Protein 8UXT (pdb70)

B-factor: mean 47.34, std 25.48, range [0.99, 103.81]

Radius of gyration: 36.7 Å; Cα contacts (8 Å, |Δi|>4): 3348; chains: 1; bounding box: 74×78×106 Å

Structure (mmCIF, N/CA/C/O backbone):
data_8UXT
#
_entry.id   8UXT
#
_cell.length_a   1.00
_cell.length_b   1.00
_cell.length_c   1.00
_cell.angle_alpha   90.00
_cell.angle_beta   90.00
_cell.angle_gamma   90.00
#
_symmetry.space_group_name_H-M   'P 1'
#
loop_
_atom_site.group_PDB
_atom_site.id
_atom_site.type_symbol
_atom_site.label_atom_id
_atom_site.label_alt_id
_atom_site.label_comp_id
_atom_site.label_asym_id
_atom_site.label_entity_id
_atom_site.label_seq_id
_atom_site.pdbx_PDB_ins_code
_atom_site.Cartn_x
_atom_site.Cartn_y
_atom_site.Cartn_z
_atom_site.occupancy
_atom_site.B_iso_or_equiv
_atom_site.auth_seq_id
_atom_site.auth_comp_id
_atom_site.auth_asym_id
_atom_site.auth_atom_id
_atom_site.pdbx_PDB_model_num
ATOM 1 N N . GLN A 1 14 ? 112.679 138.909 82.318 1.00 73.76 14 GLN A N 1
ATOM 2 C CA . GLN A 1 14 ? 113.521 137.863 81.751 1.00 78.44 14 GLN A CA 1
ATOM 3 C C . GLN A 1 14 ? 114.831 138.461 81.236 1.00 79.55 14 GLN A C 1
ATOM 4 O O . GLN A 1 14 ? 114.826 139.552 80.665 1.00 78.65 14 GLN A O 1
ATOM 17 N N . PRO A 1 15 ? 115.952 137.763 81.433 1.00 80.16 15 PRO A N 1
ATOM 18 C CA . PRO A 1 15 ? 117.227 138.284 80.928 1.00 76.88 15 PRO A CA 1
ATOM 19 C C . PRO A 1 15 ? 117.203 138.451 79.417 1.00 77.83 15 PRO A C 1
ATOM 20 O O . PRO A 1 15 ? 116.551 137.696 78.693 1.00 75.56 15 PRO A O 1
ATOM 31 N N . ALA A 1 16 ? 117.929 139.465 78.945 1.00 74.58 16 ALA A N 1
ATOM 32 C CA . ALA A 1 16 ? 118.042 139.681 77.508 1.00 74.46 16 ALA A CA 1
ATOM 33 C C . ALA A 1 16 ? 118.725 138.501 76.831 1.00 74.47 16 ALA A C 1
ATOM 34 O O . ALA A 1 16 ? 118.341 138.101 75.726 1.00 73.24 16 ALA A O 1
ATOM 41 N N . VAL A 1 17 ? 119.740 137.934 77.476 1.00 74.55 17 VAL A N 1
ATOM 42 C CA . VAL A 1 17 ? 120.480 136.792 76.954 1.00 73.07 17 VAL A CA 1
ATOM 43 C C . VAL A 1 17 ? 120.173 135.584 77.827 1.00 69.81 17 VAL A C 1
ATOM 44 O O . VAL A 1 17 ? 120.261 135.658 79.058 1.00 71.58 17 VAL A O 1
ATOM 57 N N . GLU A 1 18 ? 119.797 134.481 77.189 1.00 58.59 18 GLU A N 1
ATOM 58 C CA . GLU A 1 18 ? 119.557 133.214 77.861 1.00 56.01 18 GLU A CA 1
ATOM 59 C C . GLU A 1 18 ? 120.462 132.158 77.247 1.00 58.77 18 GLU A C 1
ATOM 60 O O . GLU A 1 18 ? 120.664 132.134 76.029 1.00 59.06 18 GLU A O 1
ATOM 72 N N . LEU A 1 19 ? 121.007 131.288 78.090 1.00 58.51 19 LEU A N 1
ATOM 73 C CA . LEU A 1 19 ? 121.985 130.304 77.658 1.00 56.69 19 LEU A CA 1
ATOM 74 C C . LEU A 1 19 ? 121.571 128.918 78.123 1.00 56.67 19 LEU A C 1
ATOM 75 O O . LEU A 1 19 ? 120.913 128.758 79.154 1.00 53.43 19 LEU A O 1
ATOM 91 N N . ALA A 1 20 ? 121.963 127.919 77.343 1.00 54.53 20 ALA A N 1
ATOM 92 C CA . ALA A 1 20 ? 121.796 126.515 77.701 1.00 54.86 20 ALA A CA 1
ATOM 93 C C . ALA A 1 20 ? 123.177 125.980 78.061 1.00 54.53 20 ALA A C 1
ATOM 94 O O . ALA A 1 20 ? 123.978 125.663 77.179 1.00 55.22 20 ALA A O 1
ATOM 101 N N . VAL A 1 21 ? 123.451 125.882 79.357 1.00 57.20 21 VAL A N 1
ATOM 102 C CA . VAL A 1 21 ? 124.717 125.353 79.846 1.00 55.08 21 VAL A CA 1
ATOM 103 C C . VAL A 1 21 ? 124.532 123.877 80.159 1.00 53.74 21 VAL A C 1
ATOM 104 O O . VAL A 1 21 ? 123.607 123.495 80.884 1.00 54.00 21 VAL A O 1
ATOM 117 N N . PHE A 1 22 ? 125.413 123.048 79.608 1.00 56.05 22 PHE A N 1
ATOM 118 C CA . PHE A 1 22 ? 125.313 121.603 79.723 1.00 53.76 22 PHE A CA 1
ATOM 119 C C . PHE A 1 22 ? 126.707 121.028 79.912 1.00 55.29 22 PHE A C 1
ATOM 120 O O . PHE A 1 22 ? 127.709 121.647 79.546 1.00 55.16 22 PHE A O 1
ATOM 137 N N . ASN A 1 23 ? 126.766 119.830 80.486 1.00 53.85 23 ASN A N 1
ATOM 138 C CA . ASN A 1 23 ? 128.045 119.149 80.617 1.00 53.81 23 ASN A CA 1
ATOM 139 C C . ASN A 1 23 ? 128.480 118.623 79.254 1.00 57.10 23 ASN A C 1
ATOM 140 O O . ASN A 1 23 ? 127.709 117.958 78.554 1.00 54.16 23 ASN A O 1
ATOM 151 N N . LEU A 1 24 ? 129.718 118.939 78.871 1.00 62.41 24 LEU A N 1
ATOM 152 C CA . LEU A 1 24 ? 130.179 118.641 77.519 1.00 62.88 24 LEU A CA 1
ATOM 153 C C . LEU A 1 24 ? 130.125 117.151 77.213 1.00 57.99 24 LEU A C 1
ATOM 154 O O . LEU A 1 24 ? 130.009 116.762 76.046 1.00 56.07 24 LEU A O 1
ATOM 170 N N . ASN A 1 25 ? 130.213 116.304 78.238 1.00 57.04 25 ASN A N 1
ATOM 171 C CA . ASN A 1 25 ? 130.227 114.864 78.020 1.00 53.70 25 ASN A CA 1
ATOM 172 C C . ASN A 1 25 ? 128.895 114.336 77.500 1.00 53.15 25 ASN A C 1
ATOM 173 O O . ASN A 1 25 ? 128.868 113.264 76.887 1.00 56.62 25 ASN A O 1
ATOM 184 N N . SER A 1 26 ? 127.798 115.055 77.727 1.00 51.01 26 SER A N 1
ATOM 185 C CA . SER A 1 26 ? 126.469 114.556 77.401 1.00 54.12 26 SER A CA 1
ATOM 186 C C . SER A 1 26 ? 126.077 114.763 75.944 1.00 56.49 26 SER A C 1
ATOM 187 O O . SER A 1 26 ? 125.096 114.160 75.497 1.00 55.14 26 SER A O 1
ATOM 195 N N . VAL A 1 27 ? 126.804 115.585 75.194 1.00 65.34 27 VAL A N 1
ATOM 196 C CA . VAL A 1 27 ? 126.442 115.911 73.819 1.00 65.50 27 VAL A CA 1
ATOM 197 C C . VAL A 1 27 ? 127.239 115.018 72.879 1.00 67.29 27 VAL A C 1
ATOM 198 O O . VAL A 1 27 ? 128.474 114.980 72.935 1.00 69.20 27 VAL A O 1
ATOM 211 N N . THR A 1 28 ? 126.526 114.288 72.024 1.00 72.39 28 THR A N 1
ATOM 212 C CA . THR A 1 28 ? 127.130 113.480 70.975 1.00 74.12 28 THR A CA 1
ATOM 213 C C . THR A 1 28 ? 126.876 114.027 69.580 1.00 74.95 28 THR A C 1
ATOM 214 O O . THR A 1 28 ? 127.733 113.879 68.707 1.00 75.10 28 THR A O 1
ATOM 225 N N . ASP A 1 29 ? 125.726 114.654 69.356 1.00 78.21 29 ASP A N 1
ATOM 226 C CA . ASP A 1 29 ? 125.396 115.256 68.075 1.00 77.00 29 ASP A CA 1
ATOM 227 C C . ASP A 1 29 ? 125.828 116.721 68.050 1.00 76.67 29 ASP A C 1
ATOM 228 O O . ASP A 1 29 ? 126.155 117.321 69.076 1.00 78.07 29 ASP A O 1
ATOM 237 N N . VAL A 1 30 ? 125.825 117.299 66.850 1.00 79.67 30 VAL A N 1
ATOM 238 C CA . VAL A 1 30 ? 126.215 118.692 66.659 1.00 81.33 30 VAL A CA 1
ATOM 239 C C . VAL A 1 30 ? 125.002 119.492 66.205 1.00 81.67 30 VAL A C 1
ATOM 240 O O . VAL A 1 30 ? 125.137 120.501 65.504 1.00 81.50 30 VAL A O 1
ATOM 253 N N . ALA A 1 31 ? 123.808 119.055 66.615 1.00 76.39 31 ALA A N 1
ATOM 254 C CA . ALA A 1 31 ? 122.583 119.682 66.130 1.00 72.02 31 ALA A CA 1
ATOM 255 C C . ALA A 1 31 ? 122.535 121.164 66.481 1.00 71.59 31 ALA A C 1
ATOM 256 O O . ALA A 1 31 ? 122.161 121.993 65.643 1.00 78.69 31 ALA A O 1
ATOM 263 N N . ASP A 1 32 ? 122.895 121.520 67.715 1.00 63.98 32 ASP A N 1
ATOM 264 C CA . ASP A 1 32 ? 122.909 122.930 68.092 1.00 66.30 32 ASP A CA 1
ATOM 265 C C . ASP A 1 32 ? 123.921 123.704 67.260 1.00 69.72 32 ASP A C 1
ATOM 266 O O . ASP A 1 32 ? 123.659 124.838 66.839 1.00 72.34 32 ASP A O 1
ATOM 275 N N . LEU A 1 33 ? 125.087 123.106 67.011 1.00 75.54 33 LEU A N 1
ATOM 276 C CA . LEU A 1 33 ? 126.055 123.722 66.112 1.00 75.91 33 LEU A CA 1
ATOM 277 C C . LEU A 1 33 ? 125.466 123.889 64.718 1.00 78.83 33 LEU A C 1
ATOM 278 O O . LEU A 1 33 ? 125.698 124.906 64.053 1.00 81.52 33 LEU A O 1
ATOM 294 N N . GLN A 1 34 ? 124.703 122.895 64.258 1.00 78.61 34 GLN A N 1
ATOM 295 C CA . GLN A 1 34 ? 124.073 122.989 62.946 1.00 75.53 34 GLN A CA 1
ATOM 296 C C . GLN A 1 34 ? 123.089 124.149 62.884 1.00 76.31 34 GLN A C 1
ATOM 297 O O . GLN A 1 34 ? 123.074 124.902 61.905 1.00 77.98 34 GLN A O 1
ATOM 311 N N . MET A 1 35 ? 122.253 124.308 63.913 1.00 73.99 35 MET A N 1
ATOM 312 C CA . MET A 1 35 ? 121.335 125.443 63.928 1.00 72.16 35 MET A CA 1
ATOM 313 C C . MET A 1 35 ? 122.073 126.769 63.988 1.00 70.19 35 MET A C 1
ATOM 314 O O . MET A 1 35 ? 121.660 127.736 63.343 1.00 76.59 35 MET A O 1
ATOM 328 N N . ILE A 1 36 ? 123.146 126.858 64.771 1.00 71.91 36 ILE A N 1
ATOM 329 C CA . ILE A 1 36 ? 123.868 128.126 64.829 1.00 73.00 36 ILE A CA 1
ATOM 330 C C . ILE A 1 36 ? 124.470 128.451 63.467 1.00 74.42 36 ILE A C 1
ATOM 331 O O . ILE A 1 36 ? 124.418 129.599 63.004 1.00 77.53 36 ILE A O 1
ATOM 347 N N . ALA A 1 37 ? 125.038 127.446 62.795 1.00 80.72 37 ALA A N 1
ATOM 348 C CA . ALA A 1 37 ? 125.587 127.668 61.460 1.00 81.26 37 ALA A CA 1
ATOM 349 C C . ALA A 1 37 ? 124.498 128.074 60.473 1.00 83.46 37 ALA A C 1
ATOM 350 O O . ALA A 1 37 ? 124.701 128.969 59.645 1.00 83.66 37 ALA A O 1
ATOM 357 N N . SER A 1 38 ? 123.337 127.418 60.538 1.00 83.89 38 SER A N 1
ATOM 358 C CA . SER A 1 38 ? 122.241 127.762 59.640 1.00 81.23 38 SER A CA 1
ATOM 359 C C . SER A 1 38 ? 121.740 129.176 59.904 1.00 79.35 38 SER A C 1
ATOM 360 O O . SER A 1 38 ? 121.412 129.911 58.968 1.00 81.07 38 SER A O 1
ATOM 368 N N . GLN A 1 39 ? 121.665 129.569 61.176 1.00 75.48 39 GLN A N 1
ATOM 369 C CA . GLN A 1 39 ? 121.268 130.930 61.513 1.00 77.30 39 GLN A CA 1
ATOM 370 C C . GLN A 1 39 ? 122.269 131.937 60.966 1.00 79.68 39 GLN A C 1
ATOM 371 O O . GLN A 1 39 ? 121.882 132.988 60.443 1.00 85.14 39 GLN A O 1
ATOM 385 N N . VAL A 1 40 ? 123.562 131.631 61.077 1.00 82.35 40 VAL A N 1
ATOM 386 C CA . VAL A 1 40 ? 124.580 132.526 60.533 1.00 84.14 40 VAL A CA 1
ATOM 387 C C . VAL A 1 40 ? 124.424 132.646 59.022 1.00 86.16 40 VAL A C 1
ATOM 388 O O . VAL A 1 40 ? 124.507 133.744 58.457 1.00 86.41 40 VAL A O 1
ATOM 401 N N . GLN A 1 41 ? 124.205 131.518 58.343 1.00 88.23 41 GLN A N 1
ATOM 402 C CA . GLN A 1 41 ? 124.048 131.551 56.893 1.00 88.79 41 GLN A CA 1
ATOM 403 C C . GLN A 1 41 ? 122.813 132.345 56.489 1.00 88.92 41 GLN A C 1
ATOM 404 O O . GLN A 1 41 ? 122.849 133.111 55.519 1.00 89.79 41 GLN A O 1
ATOM 418 N N . LEU A 1 42 ? 121.705 132.168 57.211 1.00 88.16 42 LEU A N 1
ATOM 419 C CA . LEU A 1 42 ? 120.497 132.927 56.906 1.00 84.81 42 LEU A CA 1
ATOM 420 C C . LEU A 1 42 ? 120.714 134.416 57.136 1.00 84.06 42 LEU A C 1
ATOM 421 O O . LEU A 1 42 ? 120.255 135.246 56.344 1.00 88.86 42 LEU A O 1
ATOM 437 N N . TYR A 1 43 ? 121.405 134.775 58.219 1.00 83.49 43 TYR A N 1
ATOM 438 C CA . TYR A 1 43 ? 121.715 136.179 58.463 1.00 84.44 43 TYR A CA 1
ATOM 439 C C . TYR A 1 43 ? 122.543 136.751 57.322 1.00 85.95 43 TYR A C 1
ATOM 440 O O . TYR A 1 43 ? 122.274 137.856 56.833 1.00 89.15 43 TYR A O 1
ATOM 458 N N . LEU A 1 44 ? 123.558 136.006 56.880 1.00 89.63 44 LEU A N 1
ATOM 459 C CA . LEU A 1 44 ? 124.398 136.474 55.782 1.00 91.39 44 LEU A CA 1
ATOM 460 C C . LEU A 1 44 ? 123.583 136.648 54.507 1.00 93.38 44 LEU A C 1
ATOM 461 O O . LEU A 1 44 ? 123.703 137.663 53.814 1.00 92.21 44 LEU A O 1
ATOM 477 N N . GLN A 1 45 ? 122.737 135.668 54.188 1.00 94.90 45 GLN A N 1
ATOM 478 C CA . GLN A 1 45 ? 121.939 135.754 52.970 1.00 92.56 45 GLN A CA 1
ATOM 479 C C . GLN A 1 45 ? 120.974 136.931 53.025 1.00 92.28 45 GLN A C 1
ATOM 480 O O . GLN A 1 45 ? 120.785 137.635 52.027 1.00 92.91 45 GLN A O 1
ATOM 494 N N . VAL A 1 46 ? 120.351 137.160 54.181 1.00 89.89 46 VAL A N 1
ATOM 495 C CA . VAL A 1 46 ? 119.365 138.229 54.286 1.00 89.37 46 VAL A CA 1
ATOM 496 C C . VAL A 1 46 ? 120.041 139.594 54.228 1.00 90.45 46 VAL A C 1
ATOM 497 O O . VAL A 1 46 ? 119.538 140.519 53.578 1.00 93.21 46 VAL A O 1
ATOM 510 N N . CYS A 1 47 ? 121.183 139.751 54.900 1.00 88.56 47 CYS A N 1
ATOM 511 C CA . CYS A 1 47 ? 121.807 141.066 55.012 1.00 88.49 47 CYS A CA 1
ATOM 512 C C . CYS A 1 47 ? 122.777 141.344 53.865 1.00 90.26 47 CYS A C 1
ATOM 513 O O . CYS A 1 47 ? 122.577 142.285 53.091 1.00 89.92 47 CYS A O 1
ATOM 521 N N . GLY A 1 48 ? 123.830 140.538 53.746 1.00 89.66 48 GLY A N 1
ATOM 522 C CA . GLY A 1 48 ? 124.816 140.732 52.704 1.00 89.45 48 GLY A CA 1
ATOM 523 C C . GLY A 1 48 ? 124.506 140.061 51.389 1.00 89.85 48 GLY A C 1
ATOM 524 O O . GLY A 1 48 ? 125.222 140.283 50.408 1.00 89.49 48 GLY A O 1
ATOM 528 N N . ASN A 1 49 ? 123.454 139.244 51.337 1.00 94.74 49 ASN A N 1
ATOM 529 C CA . ASN A 1 49 ? 123.080 138.532 50.116 1.00 96.53 49 ASN A CA 1
ATOM 530 C C . ASN A 1 49 ? 124.251 137.710 49.583 1.00 95.68 49 ASN A C 1
ATOM 531 O O . ASN A 1 49 ? 124.475 137.624 48.374 1.00 92.64 49 ASN A O 1
ATOM 542 N N . THR A 1 50 ? 125.006 137.102 50.496 1.00 99.93 50 THR A N 1
ATOM 543 C CA . THR A 1 50 ? 126.167 136.300 50.139 1.00 100.59 50 THR A CA 1
ATOM 544 C C . THR A 1 50 ? 126.149 135.011 50.943 1.00 99.06 50 THR A C 1
ATOM 545 O O . THR A 1 50 ? 125.938 135.039 52.159 1.00 98.08 50 THR A O 1
ATOM 556 N N . THR A 1 51 ? 126.369 133.890 50.264 1.00 99.34 51 THR A N 1
ATOM 557 C CA . THR A 1 51 ? 126.446 132.605 50.938 1.00 100.12 51 THR A CA 1
ATOM 558 C C . THR A 1 51 ? 127.817 132.426 51.583 1.00 100.88 51 THR A C 1
ATOM 559 O O . THR A 1 51 ? 128.784 133.121 51.259 1.00 99.44 51 THR A O 1
ATOM 570 N N . LEU A 1 52 ? 127.892 131.473 52.515 1.00 95.71 52 LEU A N 1
ATOM 571 C CA . LEU A 1 52 ? 129.143 131.235 53.226 1.00 94.50 52 LEU A CA 1
ATOM 572 C C . LEU A 1 52 ? 130.259 130.823 52.276 1.00 95.16 52 LEU A C 1
ATOM 573 O O . LEU A 1 52 ? 131.432 131.123 52.527 1.00 92.84 52 LEU A O 1
ATOM 589 N N . GLU A 1 53 ? 129.921 130.136 51.183 1.00 99.06 53 GLU A N 1
ATOM 590 C CA . GLU A 1 53 ? 130.945 129.739 50.222 1.00 97.71 53 GLU A CA 1
ATOM 591 C C . GLU A 1 53 ? 131.614 130.957 49.599 1.00 97.89 53 GLU A C 1
ATOM 592 O O . GLU A 1 53 ? 132.836 130.977 49.412 1.00 96.87 53 GLU A O 1
ATOM 604 N N . GLN A 1 54 ? 130.829 131.984 49.265 1.00 101.05 54 GLN A N 1
ATOM 605 C CA . GLN A 1 54 ? 131.401 133.184 48.663 1.00 102.12 54 GLN A CA 1
ATOM 606 C C . GLN A 1 54 ? 132.342 133.894 49.629 1.00 101.80 54 GLN A C 1
ATOM 607 O O . GLN A 1 54 ? 133.424 134.344 49.233 1.00 101.26 54 GLN A O 1
ATOM 621 N N . ILE A 1 55 ? 131.949 134.006 50.901 1.00 97.02 55 ILE A N 1
ATOM 622 C CA . ILE A 1 55 ? 132.782 134.690 51.889 1.00 97.23 55 ILE A CA 1
ATOM 623 C C . ILE A 1 55 ? 133.918 133.822 52.403 1.00 97.02 55 ILE A C 1
ATOM 624 O O . ILE A 1 55 ? 134.797 134.327 53.114 1.00 92.80 55 ILE A O 1
ATOM 640 N N . LYS A 1 56 ? 133.930 132.531 52.064 1.00 97.58 56 LYS A N 1
ATOM 641 C CA . LYS A 1 56 ? 134.994 131.652 52.539 1.00 96.64 56 LYS A CA 1
ATOM 642 C C . LYS A 1 56 ? 136.359 132.116 52.047 1.00 97.67 56 LYS A C 1
ATOM 643 O O . LYS A 1 56 ? 137.335 132.108 52.807 1.00 97.07 56 LYS A O 1
ATOM 662 N N . SER A 1 57 ? 136.450 132.521 50.779 1.00 98.03 57 SER A N 1
ATOM 663 C CA . SER A 1 57 ? 137.751 132.825 50.189 1.00 98.92 57 SER A CA 1
ATOM 664 C C . SER A 1 57 ? 138.480 133.905 50.978 1.00 98.61 57 SER A C 1
ATOM 665 O O . SER A 1 57 ? 139.635 133.722 51.382 1.00 95.24 57 SER A O 1
ATOM 673 N N . LYS A 1 58 ? 137.824 135.037 51.210 1.00 99.11 58 LYS A N 1
ATOM 674 C CA . LYS A 1 58 ? 138.430 136.151 51.942 1.00 99.21 58 LYS A CA 1
ATOM 675 C C . LYS A 1 58 ? 138.010 136.119 53.411 1.00 98.29 58 LYS A C 1
ATOM 676 O O . LYS A 1 58 ? 137.415 137.056 53.944 1.00 96.59 58 LYS A O 1
ATOM 695 N N . ALA A 1 59 ? 138.332 135.001 54.068 1.00 100.47 59 ALA A N 1
ATOM 696 C CA . ALA A 1 59 ? 138.016 134.816 55.479 1.00 101.95 59 ALA A CA 1
ATOM 697 C C . ALA A 1 59 ? 139.154 134.123 56.221 1.00 102.40 59 ALA A C 1
ATOM 698 O O . ALA A 1 59 ? 138.914 133.386 57.184 1.00 102.09 59 ALA A O 1
ATOM 705 N N . ASN A 1 60 ? 140.394 134.345 55.792 1.00 102.99 60 ASN A N 1
ATOM 706 C CA . ASN A 1 60 ? 141.552 133.670 56.376 1.00 102.30 60 ASN A CA 1
ATOM 707 C C . ASN A 1 60 ? 141.896 134.334 57.703 1.00 100.99 60 ASN A C 1
ATOM 708 O O . ASN A 1 60 ? 142.584 135.357 57.742 1.00 100.01 60 ASN A O 1
ATOM 719 N N . ILE A 1 61 ? 141.415 133.751 58.799 1.00 97.80 61 ILE A N 1
ATOM 720 C CA . ILE A 1 61 ? 141.714 134.217 60.148 1.00 98.58 61 ILE A CA 1
ATOM 721 C C . ILE A 1 61 ? 142.035 133.006 61.012 1.00 97.61 61 ILE A C 1
ATOM 722 O O . ILE A 1 61 ? 141.370 131.969 60.916 1.00 96.49 61 ILE A O 1
ATOM 738 N N . THR A 1 62 ? 143.053 133.140 61.859 1.00 96.12 62 THR A N 1
ATOM 739 C CA . THR A 1 62 ? 143.533 132.046 62.694 1.00 97.67 62 THR A CA 1
ATOM 740 C C . THR A 1 62 ? 142.912 132.157 64.082 1.00 97.97 62 THR A C 1
ATOM 741 O O . THR A 1 62 ? 143.051 133.188 64.749 1.00 95.56 62 THR A O 1
ATOM 752 N N . THR A 1 63 ? 142.233 131.095 64.511 1.00 95.19 63 THR A N 1
ATOM 753 C CA . THR A 1 63 ? 141.590 131.050 65.815 1.00 94.52 63 THR A CA 1
ATOM 754 C C . THR A 1 63 ? 141.772 129.663 66.411 1.00 93.22 63 THR A C 1
ATOM 755 O O . THR A 1 63 ? 142.093 128.701 65.710 1.00 92.03 63 THR A O 1
ATOM 766 N N . VAL A 1 64 ? 141.558 129.568 67.726 1.00 90.76 64 VAL A N 1
ATOM 767 C CA . VAL A 1 64 ? 141.650 128.272 68.384 1.00 89.41 64 VAL A CA 1
ATOM 768 C C . VAL A 1 64 ? 140.558 127.351 67.844 1.00 91.33 64 VAL A C 1
ATOM 769 O O . VAL A 1 64 ? 139.565 127.790 67.251 1.00 92.05 64 VAL A O 1
ATOM 782 N N . ALA A 1 65 ? 140.751 126.052 68.054 1.00 92.96 65 ALA A N 1
ATOM 783 C CA . ALA A 1 65 ? 139.811 125.043 67.568 1.00 92.35 65 ALA A CA 1
ATOM 784 C C . ALA A 1 65 ? 138.704 124.774 68.582 1.00 92.07 65 ALA A C 1
ATOM 785 O O . ALA A 1 65 ? 138.457 123.636 68.978 1.00 93.20 65 ALA A O 1
ATOM 792 N N . ASN A 1 66 ? 138.024 125.833 69.008 1.00 82.74 66 ASN A N 1
ATOM 793 C CA . ASN A 1 66 ? 136.893 125.742 69.927 1.00 82.94 66 ASN A CA 1
ATOM 794 C C . ASN A 1 66 ? 135.630 126.024 69.120 1.00 83.38 66 ASN A C 1
ATOM 795 O O . ASN A 1 66 ? 135.273 127.183 68.893 1.00 84.76 66 ASN A O 1
ATOM 806 N N . ILE A 1 67 ? 134.957 124.956 68.686 1.00 82.80 67 ILE A N 1
ATOM 807 C CA . ILE A 1 67 ? 133.803 125.114 67.806 1.00 82.54 67 ILE A CA 1
ATOM 808 C C . ILE A 1 67 ? 132.678 125.854 68.518 1.00 81.47 67 ILE A C 1
ATOM 809 O O . ILE A 1 67 ? 132.031 126.733 67.936 1.00 81.15 67 ILE A O 1
ATOM 825 N N . PHE A 1 68 ? 132.417 125.507 69.779 1.00 77.90 68 PHE A N 1
ATOM 826 C CA . PHE A 1 68 ? 131.364 126.192 70.520 1.00 73.67 68 PHE A CA 1
ATOM 827 C C . PHE A 1 68 ? 131.655 127.682 70.615 1.00 71.12 68 PHE A C 1
ATOM 828 O O . PHE A 1 68 ? 130.784 128.518 70.343 1.00 78.22 68 PHE A O 1
ATOM 845 N N . ALA A 1 69 ? 132.888 128.032 70.986 1.00 74.03 69 ALA A N 1
ATOM 846 C CA . ALA A 1 69 ? 133.258 129.438 71.082 1.00 77.31 69 ALA A CA 1
ATOM 847 C C . ALA A 1 69 ? 133.174 130.121 69.724 1.00 79.93 69 ALA A C 1
ATOM 848 O O . ALA A 1 69 ? 132.700 131.256 69.624 1.00 80.78 69 ALA A O 1
ATOM 855 N N . LEU A 1 70 ? 133.626 129.445 68.667 1.00 81.17 70 LEU A N 1
ATOM 856 C CA . LEU A 1 70 ? 133.576 130.040 67.335 1.00 80.87 70 LEU A CA 1
ATOM 857 C C . LEU A 1 70 ? 132.143 130.364 66.936 1.00 82.98 70 LEU A C 1
ATOM 858 O O . LEU A 1 70 ? 131.835 131.492 66.530 1.00 83.01 70 LEU A O 1
ATOM 874 N N . THR A 1 71 ? 131.250 129.377 67.037 1.00 83.16 71 THR A N 1
ATOM 875 C CA . THR A 1 71 ? 129.867 129.588 66.628 1.00 79.17 71 THR A CA 1
ATOM 876 C C . THR A 1 71 ? 129.193 130.648 67.489 1.00 80.10 71 THR A C 1
ATOM 877 O O . THR A 1 71 ? 128.488 131.524 66.971 1.00 79.22 71 THR A O 1
ATOM 888 N N . GLY A 1 72 ? 129.400 130.591 68.807 1.00 74.32 72 GLY A N 1
ATOM 889 C CA . GLY A 1 72 ? 128.808 131.593 69.674 1.00 69.23 72 GLY A CA 1
ATOM 890 C C . GLY A 1 72 ? 129.298 132.991 69.356 1.00 74.89 72 GLY A C 1
ATOM 891 O O . GLY A 1 72 ? 128.509 133.935 69.296 1.00 81.22 72 GLY A O 1
ATOM 895 N N . SER A 1 73 ? 130.607 133.143 69.141 1.00 79.84 73 SER A N 1
ATOM 896 C CA . SER A 1 73 ? 131.159 134.453 68.821 1.00 82.24 73 SER A CA 1
ATOM 897 C C . SER A 1 73 ? 130.611 134.972 67.502 1.00 82.29 73 SER A C 1
ATOM 898 O O . SER A 1 73 ? 130.267 136.152 67.389 1.00 80.94 73 SER A O 1
ATOM 906 N N . VAL A 1 74 ? 130.524 134.110 66.488 1.00 83.54 74 VAL A N 1
ATOM 907 C CA . VAL A 1 74 ? 130.028 134.557 65.189 1.00 81.68 74 VAL A CA 1
ATOM 908 C C . VAL A 1 74 ? 128.573 134.996 65.302 1.00 84.97 74 VAL A C 1
ATOM 909 O O . VAL A 1 74 ? 128.183 136.055 64.794 1.00 86.48 74 VAL A O 1
ATOM 922 N N . LEU A 1 75 ? 127.745 134.189 65.971 1.00 82.27 75 LEU A N 1
ATOM 923 C CA . LEU A 1 75 ? 126.337 134.546 66.115 1.00 79.52 75 LEU A CA 1
ATOM 924 C C . LEU A 1 75 ? 126.175 135.831 66.918 1.00 77.24 75 LEU A C 1
ATOM 925 O O . LEU A 1 75 ? 125.344 136.685 66.580 1.00 78.61 75 LEU A O 1
ATOM 941 N N . ASP A 1 76 ? 126.955 135.985 67.991 1.00 77.24 76 ASP A N 1
ATOM 942 C CA . ASP A 1 76 ? 126.869 137.196 68.795 1.00 79.80 76 ASP A CA 1
ATOM 943 C C . ASP A 1 76 ? 127.315 138.414 67.998 1.00 83.52 76 ASP A C 1
ATOM 944 O O . ASP A 1 76 ? 126.740 139.496 68.138 1.00 86.74 76 ASP A O 1
ATOM 951 N N . LEU A 1 77 ? 128.343 138.260 67.162 1.00 84.65 77 LEU A N 1
ATOM 952 C CA . LEU A 1 77 ? 128.772 139.365 66.311 1.00 85.92 77 LEU A CA 1
ATOM 953 C C . LEU A 1 77 ? 127.681 139.741 65.319 1.00 85.86 77 LEU A C 1
ATOM 954 O O . LEU A 1 77 ? 127.430 140.928 65.078 1.00 84.83 77 LEU A O 1
ATOM 970 N N . MET A 1 78 ? 127.018 138.741 64.733 1.00 86.08 78 MET A N 1
ATOM 971 C CA . MET A 1 78 ? 125.917 139.025 63.818 1.00 84.61 78 MET A CA 1
ATOM 972 C C . MET A 1 78 ? 124.808 139.792 64.525 1.00 84.55 78 MET A C 1
ATOM 973 O O . MET A 1 78 ? 124.307 140.801 64.013 1.00 86.59 78 MET A O 1
ATOM 987 N N . LEU A 1 79 ? 124.412 139.329 65.712 1.00 81.06 79 LEU A N 1
ATOM 988 C CA . LEU A 1 79 ? 123.351 140.011 66.447 1.00 78.35 79 LEU A CA 1
ATOM 989 C C . LEU A 1 79 ? 123.771 141.424 66.833 1.00 78.62 79 LEU A C 1
ATOM 990 O O . LEU A 1 79 ? 122.973 142.364 66.745 1.00 84.62 79 LEU A O 1
ATOM 1006 N N . TYR A 1 80 ? 125.022 141.592 67.264 1.00 81.72 80 TYR A N 1
ATOM 1007 C CA . TYR A 1 80 ? 125.514 142.909 67.650 1.00 82.23 80 TYR A CA 1
ATOM 1008 C C . TYR A 1 80 ? 125.494 143.870 66.469 1.00 84.29 80 TYR A C 1
ATOM 1009 O O . TYR A 1 80 ? 125.101 145.034 66.611 1.00 82.97 80 TYR A O 1
ATOM 1027 N N . ALA A 1 81 ? 125.916 143.401 65.294 1.00 84.51 81 ALA A N 1
ATOM 1028 C CA . ALA A 1 81 ? 125.927 144.265 64.119 1.00 84.22 81 ALA A CA 1
ATOM 1029 C C . ALA A 1 81 ? 124.513 144.600 63.662 1.00 84.44 81 ALA A C 1
ATOM 1030 O O . ALA A 1 81 ? 124.217 145.759 63.350 1.00 84.17 81 ALA A O 1
ATOM 1037 N N . THR A 1 82 ? 123.627 143.606 63.619 1.00 85.40 82 THR A N 1
ATOM 1038 C CA . THR A 1 82 ? 122.281 143.808 63.090 1.00 84.42 82 THR A CA 1
ATOM 1039 C C . THR A 1 82 ? 121.278 144.127 64.196 1.00 84.31 82 THR A C 1
ATOM 1040 O O . THR A 1 82 ? 120.652 145.191 64.188 1.00 84.04 82 THR A O 1
ATOM 1051 N N . ASP A 1 83 ? 121.117 143.213 65.152 1.00 88.09 83 ASP A N 1
ATOM 1052 C CA . ASP A 1 83 ? 120.115 143.365 66.208 1.00 89.47 83 ASP A CA 1
ATOM 1053 C C . ASP A 1 83 ? 120.706 144.180 67.359 1.00 87.32 83 ASP A C 1
ATOM 1054 O O . ASP A 1 83 ? 120.990 143.681 68.449 1.00 87.59 83 ASP A O 1
ATOM 1063 N N . LYS A 1 84 ? 120.884 145.471 67.092 1.00 82.07 84 LYS A N 1
ATOM 1064 C CA . LYS A 1 84 ? 121.414 146.372 68.104 1.00 81.73 84 LYS A CA 1
ATOM 1065 C C . LYS A 1 84 ? 120.460 146.454 69.289 1.00 83.23 84 LYS A C 1
ATOM 1066 O O . LYS A 1 84 ? 119.238 146.399 69.130 1.00 82.59 84 LYS A O 1
ATOM 1070 N N . LYS A 1 85 ? 121.029 146.585 70.485 1.00 82.45 85 LYS A N 1
ATOM 1071 C CA . LYS A 1 85 ? 120.253 146.649 71.714 1.00 82.06 85 LYS A CA 1
ATOM 1072 C C . LYS A 1 85 ? 120.814 147.751 72.600 1.00 81.84 85 LYS A C 1
ATOM 1073 O O . LYS A 1 85 ? 121.949 148.200 72.425 1.00 80.89 85 LYS A O 1
ATOM 1092 N N . THR A 1 86 ? 119.998 148.185 73.558 1.00 82.30 86 THR A N 1
ATOM 1093 C CA . THR A 1 86 ? 120.369 149.258 74.467 1.00 83.23 86 THR A CA 1
ATOM 1094 C C . THR A 1 86 ? 119.958 148.884 75.884 1.00 82.46 86 THR A C 1
ATOM 1095 O O . THR A 1 86 ? 119.088 148.037 76.098 1.00 81.54 86 THR A O 1
ATOM 1106 N N . GLY A 1 87 ? 120.599 149.531 76.852 1.00 78.14 87 GLY A N 1
ATOM 1107 C CA . GLY A 1 87 ? 120.295 149.283 78.245 1.00 77.81 87 GLY A CA 1
ATOM 1108 C C . GLY A 1 87 ? 120.989 148.039 78.773 1.00 79.49 87 GLY A C 1
ATOM 1109 O O . GLY A 1 87 ? 122.030 147.601 78.273 1.00 77.99 87 GLY A O 1
ATOM 1113 N N . ASP A 1 88 ? 120.386 147.462 79.816 1.00 81.91 88 ASP A N 1
ATOM 1114 C CA . ASP A 1 88 ? 120.951 146.263 80.423 1.00 81.27 88 ASP A CA 1
ATOM 1115 C C . ASP A 1 88 ? 121.071 145.130 79.414 1.00 81.51 88 ASP A C 1
ATOM 1116 O O . ASP A 1 88 ? 121.995 144.313 79.505 1.00 84.29 88 ASP A O 1
ATOM 1125 N N . ALA A 1 89 ? 120.150 145.059 78.451 1.00 80.94 89 ALA A N 1
ATOM 1126 C CA . ALA A 1 89 ? 120.242 144.031 77.421 1.00 80.50 89 ALA A CA 1
ATOM 1127 C C . ALA A 1 89 ? 121.527 144.176 76.620 1.00 77.78 89 ALA A C 1
ATOM 1128 O O . ALA A 1 89 ? 122.186 143.179 76.298 1.00 76.45 89 ALA A O 1
ATOM 1135 N N . ALA A 1 90 ? 121.896 145.413 76.282 1.00 80.40 90 ALA A N 1
ATOM 1136 C CA . ALA A 1 90 ? 123.148 145.636 75.570 1.00 81.00 90 ALA A CA 1
ATOM 1137 C C . ALA A 1 90 ? 124.334 145.169 76.398 1.00 79.96 90 ALA A C 1
ATOM 1138 O O . ALA A 1 90 ? 125.266 144.555 75.869 1.00 78.39 90 ALA A O 1
ATOM 1145 N N . VAL A 1 91 ? 124.316 145.447 77.703 1.00 80.83 91 VAL A N 1
ATOM 1146 C CA . VAL A 1 91 ? 125.419 145.032 78.567 1.00 82.22 91 VAL A CA 1
ATOM 1147 C C . VAL A 1 91 ? 125.520 143.512 78.601 1.00 83.56 91 VAL A C 1
ATOM 1148 O O . VAL A 1 91 ? 126.612 142.943 78.498 1.00 83.10 91 VAL A O 1
ATOM 1161 N N . GLN A 1 92 ? 124.382 142.832 78.752 1.00 78.18 92 GLN A N 1
ATOM 1162 C CA . GLN A 1 92 ? 124.397 141.373 78.804 1.00 73.73 92 GLN A CA 1
ATOM 1163 C C . GLN A 1 92 ? 124.894 140.775 77.494 1.00 75.54 92 GLN A C 1
ATOM 1164 O O . GLN A 1 92 ? 125.710 139.844 77.494 1.00 77.50 92 GLN A O 1
ATOM 1178 N N . ARG A 1 93 ? 124.410 141.294 76.364 1.00 80.49 93 ARG A N 1
ATOM 1179 C CA . ARG A 1 93 ? 124.834 140.761 75.076 1.00 78.44 93 ARG A CA 1
ATOM 1180 C C . ARG A 1 93 ? 126.311 141.033 74.827 1.00 80.13 93 ARG A C 1
ATOM 1181 O O . ARG A 1 93 ? 127.022 140.177 74.289 1.00 79.11 93 ARG A O 1
ATOM 1202 N N . GLY A 1 94 ? 126.795 142.214 75.214 1.00 83.13 94 GLY A N 1
ATOM 1203 C CA . GLY A 1 94 ? 128.214 142.492 75.088 1.00 81.24 94 GLY A CA 1
ATOM 1204 C C . GLY A 1 94 ? 129.056 141.589 75.965 1.00 82.40 94 GLY A C 1
ATOM 1205 O O . GLY A 1 94 ? 130.131 141.142 75.561 1.00 83.79 94 GLY A O 1
ATOM 1209 N N . ALA A 1 95 ? 128.582 141.308 77.181 1.00 81.92 95 ALA A N 1
ATOM 1210 C CA . ALA A 1 95 ? 129.303 140.394 78.059 1.00 81.46 95 ALA A CA 1
ATOM 1211 C C . ALA A 1 95 ? 129.376 139.000 77.455 1.00 81.79 95 ALA A C 1
ATOM 1212 O O . ALA A 1 95 ? 130.430 138.354 77.491 1.00 83.96 95 ALA A O 1
ATOM 1219 N N . LEU A 1 96 ? 128.267 138.515 76.895 1.00 77.09 96 LEU A N 1
ATOM 1220 C CA . LEU A 1 96 ? 128.289 137.197 76.267 1.00 76.48 96 LEU A CA 1
ATOM 1221 C C . LEU A 1 96 ? 129.199 137.180 75.045 1.00 75.81 96 LEU A C 1
ATOM 1222 O O . LEU A 1 96 ? 129.920 136.201 74.813 1.00 77.85 96 LEU A O 1
ATOM 1238 N N . LEU A 1 97 ? 129.177 138.249 74.247 1.00 81.88 97 LEU A N 1
ATOM 1239 C CA . LEU A 1 97 ? 130.071 138.327 73.098 1.00 82.38 97 LEU A CA 1
ATOM 1240 C C . LEU A 1 97 ? 131.528 138.314 73.541 1.00 82.98 97 LEU A C 1
ATOM 1241 O O . LEU A 1 97 ? 132.365 137.638 72.932 1.00 82.72 97 LEU A O 1
ATOM 1257 N N . ALA A 1 98 ? 131.848 139.058 74.601 1.00 83.33 98 ALA A N 1
ATOM 1258 C CA . ALA A 1 98 ? 133.210 139.064 75.123 1.00 82.40 98 ALA A CA 1
ATOM 1259 C C . ALA A 1 98 ? 133.610 137.684 75.623 1.00 82.82 98 ALA A C 1
ATOM 1260 O O . ALA A 1 98 ? 134.735 137.233 75.386 1.00 83.35 98 ALA A O 1
ATOM 1267 N N . ALA A 1 99 ? 132.704 137.001 76.324 1.00 80.17 99 ALA A N 1
ATOM 1268 C CA . ALA A 1 99 ? 133.012 135.663 76.816 1.00 79.69 99 ALA A CA 1
ATOM 1269 C C . ALA A 1 99 ? 133.280 134.705 75.665 1.00 79.02 99 ALA A C 1
ATOM 1270 O O . ALA A 1 99 ? 134.240 133.926 75.705 1.00 80.28 99 ALA A O 1
ATOM 1277 N N . ASN A 1 100 ? 132.445 134.749 74.625 1.00 78.08 100 ASN A N 1
ATOM 1278 C CA . ASN A 1 100 ? 132.651 133.864 73.484 1.00 73.99 100 ASN A CA 1
ATOM 1279 C C . ASN A 1 100 ? 133.953 134.189 72.762 1.00 76.22 100 ASN A C 1
ATOM 1280 O O . ASN A 1 100 ? 134.687 133.282 72.353 1.00 76.90 100 ASN A O 1
ATOM 1291 N N . LEU A 1 101 ? 134.258 135.478 72.595 1.00 83.62 101 LEU A N 1
ATOM 1292 C CA . LEU A 1 101 ? 135.484 135.864 71.904 1.00 85.37 101 LEU A CA 1
ATOM 1293 C C . LEU A 1 101 ? 136.721 135.519 72.720 1.00 85.19 101 LEU A C 1
ATOM 1294 O O . LEU A 1 101 ? 137.787 135.260 72.150 1.00 86.55 101 LEU A O 1
ATOM 1310 N N . ILE A 1 102 ? 136.601 135.508 74.048 1.00 81.96 102 ILE A N 1
ATOM 1311 C CA . ILE A 1 102 ? 137.751 135.224 74.901 1.00 82.61 102 ILE A CA 1
ATOM 1312 C C . ILE A 1 102 ? 138.287 133.827 74.621 1.00 82.82 102 ILE A C 1
ATOM 1313 O O . ILE A 1 102 ? 139.501 133.622 74.512 1.00 83.03 102 ILE A O 1
ATOM 1329 N N . GLY A 1 103 ? 137.395 132.848 74.498 1.00 82.08 103 GLY A N 1
ATOM 1330 C CA . GLY A 1 103 ? 137.808 131.481 74.256 1.00 83.63 103 GLY A CA 1
ATOM 1331 C C . GLY A 1 103 ? 137.942 131.146 72.785 1.00 83.01 103 GLY A C 1
ATOM 1332 O O . GLY A 1 103 ? 137.769 129.989 72.393 1.00 80.96 103 GLY A O 1
ATOM 1336 N N . LEU A 1 104 ? 138.246 132.143 71.963 1.00 84.49 104 LEU A N 1
ATOM 1337 C CA . LEU A 1 104 ? 138.398 131.926 70.528 1.00 85.70 104 LEU A CA 1
ATOM 1338 C C . LEU A 1 104 ? 139.716 132.449 69.977 1.00 87.51 104 LEU A C 1
ATOM 1339 O O . LEU A 1 104 ? 140.290 131.822 69.083 1.00 87.25 104 LEU A O 1
ATOM 1355 N N . PHE A 1 105 ? 140.213 133.577 70.481 1.00 88.27 105 PHE A N 1
ATOM 1356 C CA . PHE A 1 105 ? 141.445 134.143 69.949 1.00 89.69 105 PHE A CA 1
ATOM 1357 C C . PHE A 1 105 ? 142.640 133.298 70.372 1.00 91.87 105 PHE A C 1
ATOM 1358 O O . PHE A 1 105 ? 142.704 132.802 71.500 1.00 90.16 105 PHE A O 1
ATOM 1375 N N . SER A 1 106 ? 143.595 133.134 69.455 1.00 95.44 106 SER A N 1
ATOM 1376 C CA . SER A 1 106 ? 144.766 132.313 69.741 1.00 94.79 106 SER A CA 1
ATOM 1377 C C . SER A 1 106 ? 145.820 133.101 70.513 1.00 94.99 106 SER A C 1
ATOM 1378 O O . SER A 1 106 ? 146.118 132.786 71.670 1.00 94.09 106 SER A O 1
ATOM 1386 N N . GLU A 1 107 ? 146.369 134.149 69.887 1.00 95.35 107 GLU A N 1
ATOM 1387 C CA . GLU A 1 107 ? 147.440 134.990 70.418 1.00 94.69 107 GLU A CA 1
ATOM 1388 C C . GLU A 1 107 ? 148.314 134.211 71.410 1.00 96.01 107 GLU A C 1
ATOM 1389 O O . GLU A 1 107 ? 149.191 133.466 70.955 1.00 95.72 107 GLU A O 1
ATOM 1401 N N . PRO A 1 108 ? 148.145 134.318 72.762 1.00 97.01 108 PRO A N 1
ATOM 1402 C CA . PRO A 1 108 ? 148.995 133.492 73.631 1.00 95.59 108 PRO A CA 1
ATOM 1403 C C . PRO A 1 108 ? 148.501 132.057 73.722 1.00 96.15 108 PRO A C 1
ATOM 1404 O O . PRO A 1 108 ? 147.745 131.712 74.636 1.00 95.98 108 PRO A O 1
ATOM 1415 N N . ASN A 1 109 ? 148.920 131.213 72.776 1.00 96.78 109 ASN A N 1
ATOM 1416 C CA . ASN A 1 109 ? 148.417 129.844 72.724 1.00 97.63 109 ASN A CA 1
ATOM 1417 C C . ASN A 1 109 ? 148.625 129.111 74.043 1.00 97.07 109 ASN A C 1
ATOM 1418 O O . ASN A 1 109 ? 147.849 128.210 74.382 1.00 95.68 109 ASN A O 1
ATOM 1429 N N . ASN A 1 110 ? 149.662 129.476 74.799 1.00 98.17 110 ASN A N 1
ATOM 1430 C CA . ASN A 1 110 ? 149.902 128.833 76.085 1.00 98.09 110 ASN A CA 1
ATOM 1431 C C . ASN A 1 110 ? 148.751 129.046 77.062 1.00 98.33 110 ASN A C 1
ATOM 1432 O O . ASN A 1 110 ? 148.636 128.297 78.037 1.00 97.17 110 ASN A O 1
ATOM 1443 N N . GLU A 1 111 ? 147.906 130.050 76.830 1.00 95.45 111 GLU A N 1
ATOM 1444 C CA . GLU A 1 111 ? 146.741 130.312 77.663 1.00 93.75 111 GLU A CA 1
ATOM 1445 C C . GLU A 1 111 ? 145.438 129.886 76.993 1.00 95.31 111 GLU A C 1
ATOM 1446 O O . GLU A 1 111 ? 144.354 130.233 77.481 1.00 95.47 111 GLU A O 1
ATOM 1458 N N . ALA A 1 112 ? 145.521 129.150 75.881 1.00 98.21 112 ALA A N 1
ATOM 1459 C CA . ALA A 1 112 ? 144.317 128.767 75.153 1.00 97.80 112 ALA A CA 1
ATOM 1460 C C . ALA A 1 112 ? 143.413 127.883 76.001 1.00 97.61 112 ALA A C 1
ATOM 1461 O O . ALA A 1 112 ? 142.195 128.083 76.035 1.00 98.00 112 ALA A O 1
ATOM 1468 N N . HIS A 1 113 ? 143.989 126.893 76.687 1.00 93.66 113 HIS A N 1
ATOM 1469 C CA . HIS A 1 113 ? 143.176 126.016 77.524 1.00 92.70 113 HIS A CA 1
ATOM 1470 C C . HIS A 1 113 ? 142.544 126.789 78.674 1.00 91.94 113 HIS A C 1
ATOM 1471 O O . HIS A 1 113 ? 141.383 126.553 79.029 1.00 93.27 113 HIS A O 1
ATOM 1485 N N . ALA A 1 114 ? 143.294 127.717 79.272 1.00 89.53 114 ALA A N 1
ATOM 1486 C CA . ALA A 1 114 ? 142.743 128.522 80.357 1.00 91.57 114 ALA A CA 1
ATOM 1487 C C . ALA A 1 114 ? 141.557 129.347 79.873 1.00 93.54 114 ALA A C 1
ATOM 1488 O O . ALA A 1 114 ? 140.516 129.408 80.537 1.00 93.92 114 ALA A O 1
ATOM 1495 N N . ARG A 1 115 ? 141.693 129.985 78.708 1.00 91.81 115 ARG A N 1
ATOM 1496 C CA . ARG A 1 115 ? 140.588 130.776 78.169 1.00 90.30 115 ARG A CA 1
ATOM 1497 C C . ARG A 1 115 ? 139.392 129.894 77.822 1.00 87.23 115 ARG A C 1
ATOM 1498 O O . ARG A 1 115 ? 138.236 130.274 78.061 1.00 88.71 115 ARG A O 1
ATOM 1519 N N . MET A 1 116 ? 139.652 128.719 77.244 1.00 83.90 116 MET A N 1
ATOM 1520 C CA . MET A 1 116 ? 138.571 127.813 76.877 1.00 84.56 116 MET A CA 1
ATOM 1521 C C . MET A 1 116 ? 137.812 127.347 78.110 1.00 83.64 116 MET A C 1
ATOM 1522 O O . MET A 1 116 ? 136.586 127.202 78.076 1.00 87.18 116 MET A O 1
ATOM 1536 N N . ALA A 1 117 ? 138.527 127.085 79.205 1.00 80.93 117 ALA A N 1
ATOM 1537 C CA . ALA A 1 117 ? 137.854 126.740 80.451 1.00 80.03 117 ALA A CA 1
ATOM 1538 C C . ALA A 1 117 ? 137.108 127.934 81.030 1.00 80.25 117 ALA A C 1
ATOM 1539 O O . ALA A 1 117 ? 136.032 127.769 81.615 1.00 80.99 117 ALA A O 1
ATOM 1546 N N . LEU A 1 118 ? 137.662 129.138 80.879 1.00 79.15 118 LEU A N 1
ATOM 1547 C CA . LEU A 1 118 ? 137.028 130.327 81.438 1.00 77.72 118 LEU A CA 1
ATOM 1548 C C . LEU A 1 118 ? 135.690 130.615 80.769 1.00 79.61 118 LEU A C 1
ATOM 1549 O O . LEU A 1 118 ? 134.729 131.008 81.440 1.00 78.47 118 LEU A O 1
ATOM 1565 N N . ARG A 1 119 ? 135.609 130.437 79.450 1.00 78.09 119 ARG A N 1
ATOM 1566 C CA . ARG A 1 119 ? 134.400 130.851 78.737 1.00 74.83 119 ARG A CA 1
ATOM 1567 C C . ARG A 1 119 ? 133.141 130.180 79.279 1.00 74.78 119 ARG A C 1
ATOM 1568 O O . ARG A 1 119 ? 132.187 130.900 79.631 1.00 76.07 119 ARG A O 1
ATOM 1589 N N . PRO A 1 120 ? 133.056 128.850 79.384 1.00 67.39 120 PRO A N 1
ATOM 1590 C CA . PRO A 1 120 ? 131.865 128.257 80.014 1.00 67.58 120 PRO A CA 1
ATOM 1591 C C . PRO A 1 120 ? 131.682 128.699 81.449 1.00 71.56 120 PRO A C 1
ATOM 1592 O O . PRO A 1 120 ? 130.547 128.749 81.938 1.00 74.82 120 PRO A O 1
ATOM 1603 N N . MET A 1 121 ? 132.773 129.013 82.148 1.00 75.50 121 MET A N 1
ATOM 1604 C CA . MET A 1 121 ? 132.648 129.591 83.479 1.00 76.66 121 MET A CA 1
ATOM 1605 C C . MET A 1 121 ? 131.822 130.868 83.427 1.00 76.15 121 MET A C 1
ATOM 1606 O O . MET A 1 121 ? 130.861 131.032 84.187 1.00 72.99 121 MET A O 1
ATOM 1620 N N . PHE A 1 122 ? 132.178 131.777 82.515 1.00 75.29 122 PHE A N 1
ATOM 1621 C CA . PHE A 1 122 ? 131.419 133.012 82.358 1.00 71.75 122 PHE A CA 1
ATOM 1622 C C . PHE A 1 122 ? 129.977 132.720 81.979 1.00 71.26 122 PHE A C 1
ATOM 1623 O O . PHE A 1 122 ? 129.054 133.387 82.459 1.00 71.64 122 PHE A O 1
ATOM 1640 N N . GLY A 1 123 ? 129.762 131.743 81.098 1.00 66.24 123 GLY A N 1
ATOM 1641 C CA . GLY A 1 123 ? 128.399 131.385 80.742 1.00 64.59 123 GLY A CA 1
ATOM 1642 C C . GLY A 1 123 ? 127.579 130.987 81.954 1.00 62.67 123 GLY A C 1
ATOM 1643 O O . GLY A 1 123 ? 126.442 131.435 82.131 1.00 67.55 123 GLY A O 1
ATOM 1647 N N . LEU A 1 124 ? 128.152 130.144 82.814 1.00 60.84 124 LEU A N 1
ATOM 1648 C CA . LEU A 1 124 ? 127.439 129.715 84.014 1.00 59.50 124 LEU A CA 1
ATOM 1649 C C . LEU A 1 124 ? 127.191 130.885 84.959 1.00 66.48 124 LEU A C 1
ATOM 1650 O O . LEU A 1 124 ? 126.096 131.012 85.523 1.00 68.72 124 LEU A O 1
ATOM 1666 N N . MET A 1 125 ? 128.192 131.749 85.153 1.00 75.98 125 MET A N 1
ATOM 1667 C CA . MET A 1 125 ? 127.991 132.904 86.025 1.00 72.63 125 MET A CA 1
ATOM 1668 C C . MET A 1 125 ? 126.858 133.777 85.507 1.00 70.40 125 MET A C 1
ATOM 1669 O O . MET A 1 125 ? 126.014 134.241 86.283 1.00 67.18 125 MET A O 1
ATOM 1683 N N . ALA A 1 126 ? 126.824 134.011 84.194 1.00 71.54 126 ALA A N 1
ATOM 1684 C CA . ALA A 1 126 ? 125.749 134.803 83.611 1.00 69.26 126 ALA A CA 1
ATOM 1685 C C . ALA A 1 126 ? 124.401 134.128 83.817 1.00 68.98 126 ALA A C 1
ATOM 1686 O O . ALA A 1 126 ? 123.411 134.790 84.149 1.00 74.66 126 ALA A O 1
ATOM 1693 N N . GLU A 1 127 ? 124.342 132.808 83.633 1.00 58.99 127 GLU A N 1
ATOM 1694 C CA . GLU A 1 127 ? 123.073 132.109 83.795 1.00 58.79 127 GLU A CA 1
ATOM 1695 C C . GLU A 1 127 ? 122.553 132.232 85.221 1.00 60.96 127 GLU A C 1
ATOM 1696 O O . GLU A 1 127 ? 121.349 132.416 85.434 1.00 66.56 127 GLU A O 1
ATOM 1708 N N . CYS A 1 128 ? 123.440 132.128 86.213 1.00 66.78 128 CYS A N 1
ATOM 1709 C CA . CYS A 1 128 ? 122.981 132.241 87.596 1.00 71.04 128 CYS A CA 1
ATOM 1710 C C . CYS A 1 128 ? 122.621 133.678 87.958 1.00 73.99 128 CYS A C 1
ATOM 1711 O O . CYS A 1 128 ? 121.623 133.915 88.649 1.00 71.39 128 CYS A O 1
ATOM 1719 N N . LEU A 1 129 ? 123.411 134.650 87.505 1.00 75.79 129 LEU A N 1
ATOM 1720 C CA . LEU A 1 129 ? 123.304 136.008 88.023 1.00 72.37 129 LEU A CA 1
ATOM 1721 C C . LEU A 1 129 ? 122.369 136.902 87.219 1.00 73.37 129 LEU A C 1
ATOM 1722 O O . LEU A 1 129 ? 121.778 137.828 87.787 1.00 75.06 129 LEU A O 1
ATOM 1738 N N . TYR A 1 130 ? 122.221 136.661 85.916 1.00 71.62 130 TYR A N 1
ATOM 1739 C CA . TYR A 1 130 ? 121.459 137.589 85.085 1.00 71.70 130 TYR A CA 1
ATOM 1740 C C . TYR A 1 130 ? 119.988 137.627 85.484 1.00 72.43 130 TYR A C 1
ATOM 1741 O O . TYR A 1 130 ? 119.381 138.703 85.517 1.00 72.07 130 TYR A O 1
ATOM 1759 N N . ARG A 1 131 ? 119.396 136.476 85.794 1.00 59.62 131 ARG A N 1
ATOM 1760 C CA . ARG A 1 131 ? 117.979 136.450 86.129 1.00 57.92 131 ARG A CA 1
ATOM 1761 C C . ARG A 1 131 ? 117.707 137.301 87.365 1.00 62.36 131 ARG A C 1
ATOM 1762 O O . ARG A 1 131 ? 118.526 137.385 88.283 1.00 64.96 131 ARG A O 1
ATOM 1783 N N . GLU A 1 132 ? 116.542 137.945 87.373 1.00 76.75 132 GLU A N 1
ATOM 1784 C CA . GLU A 1 132 ? 116.176 138.811 88.485 1.00 77.77 132 GLU A CA 1
ATOM 1785 C C . GLU A 1 132 ? 116.195 138.031 89.793 1.00 77.76 132 GLU A C 1
ATOM 1786 O O . GLU A 1 132 ? 115.751 136.882 89.859 1.00 75.81 132 GLU A O 1
ATOM 1798 N N . ASN A 1 133 ? 116.718 138.667 90.841 1.00 75.44 133 ASN A N 1
ATOM 1799 C CA . ASN A 1 133 ? 116.887 138.027 92.143 1.00 76.74 133 ASN A CA 1
ATOM 1800 C C . ASN A 1 133 ? 117.778 136.793 92.043 1.00 77.98 133 ASN A C 1
ATOM 1801 O O . ASN A 1 133 ? 117.647 135.851 92.828 1.00 77.83 133 ASN A O 1
ATOM 1812 N N . GLY A 1 134 ? 118.692 136.793 91.079 1.00 76.77 134 GLY A N 1
ATOM 1813 C CA . GLY A 1 134 ? 119.604 135.680 90.870 1.00 75.12 134 GLY A CA 1
ATOM 1814 C C . GLY A 1 134 ? 120.934 135.936 91.549 1.00 75.38 134 GLY A C 1
ATOM 1815 O O . GLY A 1 134 ? 121.493 137.030 91.460 1.00 75.14 134 GLY A O 1
ATOM 1819 N N . LYS A 1 135 ? 121.439 134.910 92.232 1.00 75.33 135 LYS A N 1
ATOM 1820 C CA . LYS A 1 135 ? 122.690 135.006 92.966 1.00 76.91 135 LYS A CA 1
ATOM 1821 C C . LYS A 1 135 ? 123.462 133.704 92.817 1.00 72.54 135 LYS A C 1
ATOM 1822 O O . LYS A 1 135 ? 122.892 132.648 92.528 1.00 69.25 135 LYS A O 1
ATOM 1841 N N . ILE A 1 136 ? 124.775 133.793 93.017 1.00 73.35 136 ILE A N 1
ATOM 1842 C CA . ILE A 1 136 ? 125.630 132.615 92.943 1.00 72.41 136 ILE A CA 1
ATOM 1843 C C . ILE A 1 136 ? 125.395 131.764 94.184 1.00 71.70 136 ILE A C 1
ATOM 1844 O O . ILE A 1 136 ? 125.575 132.228 95.316 1.00 74.54 136 ILE A O 1
ATOM 1860 N N . LYS A 1 137 ? 124.989 130.517 93.976 1.00 59.06 137 LYS A N 1
ATOM 1861 C CA . LYS A 1 137 ? 124.684 129.592 95.056 1.00 56.36 137 LYS A CA 1
ATOM 1862 C C . LYS A 1 137 ? 125.850 128.630 95.269 1.00 58.84 137 LYS A C 1
ATOM 1863 O O . LYS A 1 137 ? 126.815 128.602 94.503 1.00 58.18 137 LYS A O 1
ATOM 1882 N N . GLU A 1 138 ? 125.751 127.832 96.336 1.00 68.04 138 GLU A N 1
ATOM 1883 C CA . GLU A 1 138 ? 126.782 126.833 96.599 1.00 69.08 138 GLU A CA 1
ATOM 1884 C C . GLU A 1 138 ? 126.885 125.837 95.453 1.00 66.57 138 GLU A C 1
ATOM 1885 O O . GLU A 1 138 ? 127.990 125.446 95.058 1.00 62.95 138 GLU A O 1
ATOM 1897 N N . THR A 1 139 ? 125.744 125.407 94.912 1.00 59.68 139 THR A N 1
ATOM 1898 C CA . THR A 1 139 ? 125.768 124.471 93.793 1.00 57.77 139 THR A CA 1
ATOM 1899 C C . THR A 1 139 ? 126.480 125.076 92.592 1.00 59.36 139 THR A C 1
ATOM 1900 O O . THR A 1 139 ? 127.207 124.380 91.877 1.00 63.56 139 THR A O 1
ATOM 1911 N N . ASP A 1 140 ? 126.278 126.372 92.350 1.00 63.06 140 ASP A N 1
ATOM 1912 C CA . ASP A 1 140 ? 126.966 127.027 91.243 1.00 63.95 140 ASP A CA 1
ATOM 1913 C C . ASP A 1 140 ? 128.474 127.027 91.457 1.00 64.91 140 ASP A C 1
ATOM 1914 O O . ASP A 1 140 ? 129.242 126.790 90.517 1.00 66.92 140 ASP A O 1
ATOM 1923 N N . ILE A 1 141 ? 128.919 127.295 92.686 1.00 69.74 141 ILE A N 1
ATOM 1924 C CA . ILE A 1 141 ? 130.351 127.284 92.974 1.00 69.72 141 ILE A CA 1
ATOM 1925 C C . ILE A 1 141 ? 130.912 125.880 92.793 1.00 68.49 141 ILE A C 1
ATOM 1926 O O . ILE A 1 141 ? 132.015 125.698 92.264 1.00 61.33 141 ILE A O 1
ATOM 1942 N N . LYS A 1 142 ? 130.167 124.868 93.239 1.00 59.95 142 LYS A N 1
ATOM 1943 C CA . LYS A 1 142 ? 130.603 123.489 93.051 1.00 55.63 142 LYS A CA 1
ATOM 1944 C C . LYS A 1 142 ? 130.717 123.149 91.571 1.00 56.75 142 LYS A C 1
ATOM 1945 O O . LYS A 1 142 ? 131.677 122.496 91.148 1.00 56.37 142 LYS A O 1
ATOM 1964 N N . ARG A 1 143 ? 129.739 123.575 90.769 1.00 59.09 143 ARG A N 1
ATOM 1965 C CA . ARG A 1 143 ? 129.793 123.319 89.334 1.00 52.72 143 ARG A CA 1
ATOM 1966 C C . ARG A 1 143 ? 130.992 124.010 88.700 1.00 55.30 143 ARG A C 1
ATOM 1967 O O . ARG A 1 143 ? 131.684 123.423 87.860 1.00 60.24 143 ARG A O 1
ATOM 1988 N N . LEU A 1 144 ? 131.250 125.260 89.088 1.00 66.35 144 LEU A N 1
ATOM 1989 C CA . LEU A 1 144 ? 132.413 125.967 88.564 1.00 66.96 144 LEU A CA 1
ATOM 1990 C C . LEU A 1 144 ? 133.700 125.240 88.930 1.00 68.75 144 LEU A C 1
ATOM 1991 O O . LEU A 1 144 ? 134.593 125.079 88.090 1.00 67.54 144 LEU A O 1
ATOM 2007 N N . GLY A 1 145 ? 133.810 124.794 90.182 1.00 71.04 145 GLY A N 1
ATOM 2008 C CA . GLY A 1 145 ? 135.000 124.073 90.596 1.00 70.32 145 GLY A CA 1
ATOM 2009 C C . GLY A 1 145 ? 135.185 122.773 89.839 1.00 70.96 145 GLY A C 1
ATOM 2010 O O . GLY A 1 145 ? 136.298 122.435 89.432 1.00 73.10 145 GLY A O 1
ATOM 2014 N N . LEU A 1 146 ? 134.099 122.022 89.647 1.00 60.63 146 LEU A N 1
ATOM 2015 C CA . LEU A 1 146 ? 134.183 120.779 88.888 1.00 57.01 146 LEU A CA 1
ATOM 2016 C C . LEU A 1 146 ? 134.628 121.049 87.457 1.00 60.48 146 LEU A C 1
ATOM 2017 O O . LEU A 1 146 ? 135.511 120.364 86.925 1.00 65.79 146 LEU A O 1
ATOM 2033 N N . HIS A 1 147 ? 134.033 122.060 86.819 1.00 70.34 147 HIS A N 1
ATOM 2034 C CA . HIS A 1 147 ? 134.398 122.379 85.444 1.00 72.55 147 HIS A CA 1
ATOM 2035 C C . HIS A 1 147 ? 135.859 122.792 85.348 1.00 71.01 147 HIS A C 1
ATOM 2036 O O . HIS A 1 147 ? 136.560 122.408 84.405 1.00 71.66 147 HIS A O 1
ATOM 2050 N N . LEU A 1 148 ? 136.338 123.579 86.313 1.00 75.13 148 LEU A N 1
ATOM 2051 C CA . LEU A 1 148 ? 137.734 124.000 86.293 1.00 78.92 148 LEU A CA 1
ATOM 2052 C C . LEU A 1 148 ? 138.668 122.813 86.498 1.00 82.66 148 LEU A C 1
ATOM 2053 O O . LEU A 1 148 ? 139.651 122.650 85.766 1.00 80.69 148 LEU A O 1
ATOM 2069 N N . ASN A 1 149 ? 138.373 121.970 87.488 1.00 83.96 149 ASN A N 1
ATOM 2070 C CA . ASN A 1 149 ? 139.222 120.822 87.775 1.00 80.04 149 ASN A CA 1
ATOM 2071 C C . ASN A 1 149 ? 139.194 119.792 86.656 1.00 79.15 149 ASN A C 1
ATOM 2072 O O . ASN A 1 149 ? 140.117 118.976 86.559 1.00 79.77 149 ASN A O 1
ATOM 2083 N N . ALA A 1 150 ? 138.163 119.812 85.810 1.00 80.78 150 ALA A N 1
ATOM 2084 C CA . ALA A 1 150 ? 138.081 118.826 84.738 1.00 79.85 150 ALA A CA 1
ATOM 2085 C C . ALA A 1 150 ? 139.277 118.918 83.798 1.00 80.41 150 ALA A C 1
ATOM 2086 O O . ALA A 1 150 ? 139.813 117.890 83.367 1.00 79.40 150 ALA A O 1
ATOM 2093 N N . MET A 1 151 ? 139.713 120.134 83.466 1.00 88.35 151 MET A N 1
ATOM 2094 C CA . MET A 1 151 ? 140.745 120.330 82.450 1.00 89.22 151 MET A CA 1
ATOM 2095 C C . MET A 1 151 ? 142.101 120.697 83.047 1.00 90.09 151 MET A C 1
ATOM 2096 O O . MET A 1 151 ? 143.093 120.005 82.800 1.00 89.93 151 MET A O 1
ATOM 2110 N N . ILE A 1 152 ? 142.166 121.774 83.831 1.00 87.53 152 ILE A N 1
ATOM 2111 C CA . ILE A 1 152 ? 143.450 122.287 84.300 1.00 87.45 152 ILE A CA 1
ATOM 2112 C C . ILE A 1 152 ? 143.808 121.819 85.708 1.00 86.62 152 ILE A C 1
ATOM 2113 O O . ILE A 1 152 ? 144.999 121.813 86.057 1.00 83.70 152 ILE A O 1
ATOM 2129 N N . ALA A 1 153 ? 142.827 121.433 86.523 1.00 85.79 153 ALA A N 1
ATOM 2130 C CA . ALA A 1 153 ? 143.083 120.941 87.876 1.00 86.53 153 ALA A CA 1
ATOM 2131 C C . ALA A 1 153 ? 143.842 121.976 88.707 1.00 85.14 153 ALA A C 1
ATOM 2132 O O . ALA A 1 153 ? 144.843 121.673 89.360 1.00 84.23 153 ALA A O 1
ATOM 2139 N N . GLY A 1 154 ? 143.353 123.214 88.676 1.00 80.61 154 GLY A N 1
ATOM 2140 C CA . GLY A 1 154 ? 143.932 124.281 89.469 1.00 79.96 154 GLY A CA 1
ATOM 2141 C C . GLY A 1 154 ? 143.102 124.598 90.696 1.00 80.41 154 GLY A C 1
ATOM 2142 O O . GLY A 1 154 ? 142.718 123.693 91.442 1.00 80.38 154 GLY A O 1
ATOM 2146 N N . ASP A 1 155 ? 142.820 125.881 90.917 1.00 81.54 155 ASP A N 1
ATOM 2147 C CA . ASP A 1 155 ? 141.968 126.322 92.012 1.00 82.93 155 ASP A CA 1
ATOM 2148 C C . ASP A 1 155 ? 140.985 127.362 91.497 1.00 84.18 155 ASP A C 1
ATOM 2149 O O . ASP A 1 155 ? 141.339 128.208 90.671 1.00 84.32 155 ASP A O 1
ATOM 2158 N N . LEU A 1 156 ? 139.747 127.295 91.992 1.00 80.82 156 LEU A N 1
ATOM 2159 C CA . LEU A 1 156 ? 138.713 128.214 91.527 1.00 81.73 156 LEU A CA 1
ATOM 2160 C C . LEU A 1 156 ? 139.051 129.653 91.896 1.00 83.40 156 LEU A C 1
ATOM 2161 O O . LEU A 1 156 ? 139.023 130.548 91.044 1.00 83.35 156 LEU A O 1
ATOM 2177 N N . GLU A 1 157 ? 139.377 129.893 93.167 1.00 83.16 157 GLU A N 1
ATOM 2178 C CA . GLU A 1 157 ? 139.651 131.255 93.614 1.00 83.49 157 GLU A CA 1
ATOM 2179 C C . GLU A 1 157 ? 140.840 131.849 92.870 1.00 85.22 157 GLU A C 1
ATOM 2180 O O . GLU A 1 157 ? 140.782 132.986 92.391 1.00 85.67 157 GLU A O 1
ATOM 2192 N N . ASN A 1 158 ? 141.933 131.090 92.766 1.00 88.80 158 ASN A N 1
ATOM 2193 C CA . ASN A 1 158 ? 143.122 131.602 92.093 1.00 88.75 158 ASN A CA 1
ATOM 2194 C C . ASN A 1 158 ? 142.856 131.844 90.614 1.00 87.91 158 ASN A C 1
ATOM 2195 O O . ASN A 1 158 ? 143.301 132.853 90.052 1.00 86.52 158 ASN A O 1
ATOM 2206 N N . PHE A 1 159 ? 142.140 130.926 89.962 1.00 85.64 159 PHE A N 1
ATOM 2207 C CA . PHE A 1 159 ? 141.830 131.107 88.549 1.00 85.17 159 PHE A CA 1
ATOM 2208 C C . PHE A 1 159 ? 140.988 132.356 88.332 1.00 84.93 159 PHE A C 1
ATOM 2209 O O . PHE A 1 159 ? 141.257 133.147 87.419 1.00 84.29 159 PHE A O 1
ATOM 2226 N N . LEU A 1 160 ? 139.966 132.556 89.165 1.00 83.93 160 LEU A N 1
ATOM 2227 C CA . LEU A 1 160 ? 139.128 133.740 89.024 1.00 84.57 160 LEU A CA 1
ATOM 2228 C C . LEU A 1 160 ? 139.927 135.009 89.287 1.00 84.55 160 LEU A C 1
ATOM 2229 O O . LEU A 1 160 ? 139.762 136.011 88.582 1.00 84.84 160 LEU A O 1
ATOM 2245 N N . LYS A 1 161 ? 140.803 134.988 90.294 1.00 86.88 161 LYS A N 1
ATOM 2246 C CA . LYS A 1 161 ? 141.607 136.169 90.598 1.00 86.10 161 LYS A CA 1
ATOM 2247 C C . LYS A 1 161 ? 142.530 136.519 89.438 1.00 86.65 161 LYS A C 1
ATOM 2248 O O . LYS A 1 161 ? 142.636 137.686 89.042 1.00 85.40 161 LYS A O 1
ATOM 2267 N N . GLU A 1 162 ? 143.209 135.516 88.873 1.00 88.44 162 GLU A N 1
ATOM 2268 C CA . GLU A 1 162 ? 144.125 135.794 87.772 1.00 88.74 162 GLU A CA 1
ATOM 2269 C C . GLU A 1 162 ? 143.375 136.218 86.516 1.00 90.16 162 GLU A C 1
ATOM 2270 O O . GLU A 1 162 ? 143.873 137.055 85.755 1.00 90.19 162 GLU A O 1
ATOM 2282 N N . THR A 1 163 ? 142.184 135.661 86.279 1.00 88.13 163 THR A N 1
ATOM 2283 C CA . THR A 1 163 ? 141.363 136.140 85.174 1.00 88.57 163 THR A CA 1
ATOM 2284 C C . THR A 1 163 ? 140.964 137.595 85.386 1.00 86.14 163 THR A C 1
ATOM 2285 O O . THR A 1 163 ? 140.992 138.400 84.448 1.00 86.61 163 THR A O 1
ATOM 2296 N N . GLN A 1 164 ? 140.593 137.950 86.618 1.00 82.80 164 GLN A N 1
ATOM 2297 C CA . GLN A 1 164 ? 140.267 139.337 86.926 1.00 83.93 164 GLN A CA 1
ATOM 2298 C C . GLN A 1 164 ? 141.454 140.248 86.647 1.00 87.23 164 GLN A C 1
ATOM 2299 O O . GLN A 1 164 ? 141.298 141.324 86.057 1.00 85.17 164 GLN A O 1
ATOM 2313 N N . ALA A 1 165 ? 142.651 139.834 87.067 1.00 88.65 165 ALA A N 1
ATOM 2314 C CA . ALA A 1 165 ? 143.845 140.620 86.774 1.00 88.14 165 ALA A CA 1
ATOM 2315 C C . ALA A 1 165 ? 144.112 140.672 85.275 1.00 89.03 165 ALA A C 1
ATOM 2316 O O . ALA A 1 165 ? 144.525 141.710 84.745 1.00 88.81 165 ALA A O 1
ATOM 2323 N N . LYS A 1 166 ? 143.881 139.564 84.577 1.00 88.80 166 LYS A N 1
ATOM 2324 C CA . LYS A 1 166 ? 144.134 139.458 83.147 1.00 88.67 166 LYS A CA 1
ATOM 2325 C C . LYS A 1 166 ? 142.934 139.870 82.303 1.00 89.95 166 LYS A C 1
ATOM 2326 O O . LYS A 1 166 ? 142.968 139.708 81.079 1.00 89.03 166 LYS A O 1
ATOM 2345 N N . LEU A 1 167 ? 141.879 140.399 82.926 1.00 87.78 167 LEU A N 1
ATOM 2346 C CA . LEU A 1 167 ? 140.649 140.681 82.193 1.00 87.29 167 LEU A CA 1
ATOM 2347 C C . LEU A 1 167 ? 140.865 141.734 81.112 1.00 86.85 167 LEU A C 1
ATOM 2348 O O . LEU A 1 167 ? 140.290 141.637 80.023 1.00 85.12 167 LEU A O 1
ATOM 2364 N N . SER A 1 168 ? 141.671 142.758 81.398 1.00 89.43 168 SER A N 1
ATOM 2365 C CA . SER A 1 168 ? 141.854 143.841 80.435 1.00 89.62 168 SER A CA 1
ATOM 2366 C C . SER A 1 168 ? 142.510 143.338 79.153 1.00 90.85 168 SER A C 1
ATOM 2367 O O . SER A 1 168 ? 142.056 143.648 78.044 1.00 89.42 168 SER A O 1
ATOM 2375 N N . SER A 1 169 ? 143.587 142.561 79.284 1.00 91.80 169 SER A N 1
ATOM 2376 C CA . SER A 1 169 ? 144.250 142.023 78.100 1.00 91.53 169 SER A CA 1
ATOM 2377 C C . SER A 1 169 ? 143.342 141.049 77.361 1.00 90.90 169 SER A C 1
ATOM 2378 O O . SER A 1 169 ? 143.349 140.999 76.125 1.00 91.72 169 SER A O 1
ATOM 2386 N N . LEU A 1 170 ? 142.558 140.262 78.101 1.00 87.39 170 LEU A N 1
ATOM 2387 C CA . LEU A 1 170 ? 141.602 139.368 77.460 1.00 87.41 170 LEU A CA 1
ATOM 2388 C C . LEU A 1 170 ? 140.594 140.154 76.634 1.00 89.28 170 LEU A C 1
ATOM 2389 O O . LEU A 1 170 ? 140.268 139.770 75.507 1.00 88.29 170 LEU A O 1
ATOM 2405 N N . LEU A 1 171 ? 140.090 141.261 77.182 1.00 89.72 171 LEU A N 1
ATOM 2406 C CA . LEU A 1 171 ? 139.140 142.085 76.445 1.00 87.14 171 LEU A CA 1
ATOM 2407 C C . LEU A 1 171 ? 139.790 142.716 75.222 1.00 87.32 171 LEU A C 1
ATOM 2408 O O . LEU A 1 171 ? 139.156 142.831 74.170 1.00 87.79 171 LEU A O 1
ATOM 2424 N N . ILE A 1 172 ? 141.049 143.142 75.342 1.00 89.08 172 ILE A N 1
ATOM 2425 C CA . ILE A 1 172 ? 141.744 143.706 74.186 1.00 90.27 172 ILE A CA 1
ATOM 2426 C C . ILE A 1 172 ? 141.879 142.660 73.086 1.00 90.98 172 ILE A C 1
ATOM 2427 O O . ILE A 1 172 ? 141.636 142.940 71.903 1.00 90.81 172 ILE A O 1
ATOM 2443 N N . SER A 1 173 ? 142.272 141.440 73.455 1.00 91.36 173 SER A N 1
ATOM 2444 C CA . SER A 1 173 ? 142.396 140.373 72.466 1.00 91.54 173 SER A CA 1
ATOM 2445 C C . SER A 1 173 ? 141.044 140.044 71.844 1.00 92.68 173 SER A C 1
ATOM 2446 O O . SER A 1 173 ? 140.950 139.800 70.635 1.00 90.80 173 SER A O 1
ATOM 2454 N N . ALA A 1 174 ? 139.988 140.021 72.658 1.00 90.75 174 ALA A N 1
ATOM 2455 C CA . ALA A 1 174 ? 138.652 139.760 72.135 1.00 90.87 174 ALA A CA 1
ATOM 2456 C C . ALA A 1 174 ? 138.222 140.851 71.165 1.00 91.02 174 ALA A C 1
ATOM 2457 O O . ALA A 1 174 ? 137.598 140.567 70.138 1.00 90.98 174 ALA A O 1
ATOM 2464 N N . THR A 1 175 ? 138.535 142.108 71.481 1.00 90.40 175 THR A N 1
ATOM 2465 C CA . THR A 1 175 ? 138.217 143.203 70.571 1.00 91.10 175 THR A CA 1
ATOM 2466 C C . THR A 1 175 ? 138.966 143.053 69.256 1.00 90.40 175 THR A C 1
ATOM 2467 O O . THR A 1 175 ? 138.396 143.264 68.180 1.00 90.22 175 THR A O 1
ATOM 2478 N N . THR A 1 176 ? 140.249 142.690 69.320 1.00 90.29 176 THR A N 1
ATOM 2479 C CA . THR A 1 176 ? 141.007 142.478 68.091 1.00 92.01 176 THR A CA 1
ATOM 2480 C C . THR A 1 176 ? 140.396 141.356 67.260 1.00 89.91 176 THR A C 1
ATOM 2481 O O . THR A 1 176 ? 140.244 141.484 66.038 1.00 88.35 176 THR A O 1
ATOM 2492 N N . LEU A 1 177 ? 140.035 140.248 67.911 1.00 87.00 177 LEU A N 1
ATOM 2493 C CA . LEU A 1 177 ? 139.438 139.128 67.190 1.00 88.09 177 LEU A CA 1
ATOM 2494 C C . LEU A 1 177 ? 138.101 139.517 66.575 1.00 90.01 177 LEU A C 1
ATOM 2495 O O . LEU A 1 177 ? 137.798 139.139 65.437 1.00 91.39 177 LEU A O 1
ATOM 2511 N N . GLY A 1 178 ? 137.277 140.256 67.320 1.00 92.71 178 GLY A N 1
ATOM 2512 C CA . GLY A 1 178 ? 136.003 140.698 66.780 1.00 92.56 178 GLY A CA 1
ATOM 2513 C C . GLY A 1 178 ? 136.173 141.634 65.601 1.00 92.37 178 GLY A C 1
ATOM 2514 O O . GLY A 1 178 ? 135.423 141.561 64.627 1.00 92.02 178 GLY A O 1
ATOM 2518 N N . VAL A 1 179 ? 137.162 142.525 65.673 1.00 91.10 179 VAL A N 1
ATOM 2519 C CA . VAL A 1 179 ? 137.454 143.407 64.548 1.00 91.10 179 VAL A CA 1
ATOM 2520 C C . VAL A 1 179 ? 137.848 142.585 63.328 1.00 91.93 179 VAL A C 1
ATOM 2521 O O . VAL A 1 179 ? 137.381 142.832 62.209 1.00 91.68 179 VAL A O 1
ATOM 2534 N N . THR A 1 180 ? 138.716 141.591 63.529 1.00 92.52 180 THR A N 1
ATOM 2535 C CA . THR A 1 180 ? 139.146 140.757 62.411 1.00 92.30 180 THR A CA 1
ATOM 2536 C C . THR A 1 180 ? 137.969 140.003 61.804 1.00 91.91 180 THR A C 1
ATOM 2537 O O . THR A 1 180 ? 137.847 139.910 60.577 1.00 93.58 180 THR A O 1
ATOM 2548 N N . ILE A 1 181 ? 137.092 139.455 62.648 1.00 90.30 181 ILE A N 1
ATOM 2549 C CA . ILE A 1 181 ? 135.935 138.721 62.141 1.00 92.83 181 ILE A CA 1
ATOM 2550 C C . ILE A 1 181 ? 135.007 139.655 61.377 1.00 93.35 181 ILE A C 1
ATOM 2551 O O . ILE A 1 181 ? 134.528 139.324 60.285 1.00 91.87 181 ILE A O 1
ATOM 2567 N N . LEU A 1 182 ? 134.737 140.837 61.935 1.00 88.38 182 LEU A N 1
ATOM 2568 C CA . LEU A 1 182 ? 133.838 141.777 61.279 1.00 88.26 182 LEU A CA 1
ATOM 2569 C C . LEU A 1 182 ? 134.409 142.269 59.958 1.00 89.12 182 LEU A C 1
ATOM 2570 O O . LEU A 1 182 ? 133.647 142.565 59.032 1.00 89.17 182 LEU A O 1
ATOM 2586 N N . GLN A 1 183 ? 135.735 142.360 59.842 1.00 93.94 183 GLN A N 1
ATOM 2587 C CA . GLN A 1 183 ? 136.325 142.771 58.574 1.00 94.32 183 GLN A CA 1
ATOM 2588 C C . GLN A 1 183 ? 136.446 141.580 57.630 1.00 94.25 183 GLN A C 1
ATOM 2589 O O . GLN A 1 183 ? 137.496 141.365 57.017 1.00 93.27 183 GLN A O 1
ATOM 2603 N N . SER A 1 184 ? 135.372 140.803 57.514 1.00 95.21 184 SER A N 1
ATOM 2604 C CA . SER A 1 184 ? 135.204 139.810 56.463 1.00 95.89 184 SER A CA 1
ATOM 2605 C C . SER A 1 184 ? 133.919 140.035 55.686 1.00 98.54 184 SER A C 1
ATOM 2606 O O . SER A 1 184 ? 133.933 140.038 54.449 1.00 99.35 184 SER A O 1
ATOM 2614 N N . MET A 1 185 ? 132.806 140.230 56.390 1.00 95.19 185 MET A N 1
ATOM 2615 C CA . MET A 1 185 ? 131.508 140.501 55.788 1.00 93.48 185 MET A CA 1
ATOM 2616 C C . MET A 1 185 ? 131.181 141.987 55.747 1.00 91.63 185 MET A C 1
ATOM 2617 O O . MET A 1 185 ? 130.101 142.356 55.276 1.00 89.78 185 MET A O 1
ATOM 2631 N N . ALA A 1 186 ? 132.080 142.843 56.226 1.00 93.20 186 ALA A N 1
ATOM 2632 C CA . ALA A 1 186 ? 131.873 144.284 56.218 1.00 93.85 186 ALA A CA 1
ATOM 2633 C C . ALA A 1 186 ? 132.343 144.940 54.928 1.00 94.26 186 ALA A C 1
ATOM 2634 O O . ALA A 1 186 ? 132.203 146.159 54.784 1.00 92.42 186 ALA A O 1
ATOM 2641 N N . THR A 1 187 ? 132.895 144.168 53.995 1.00 98.48 187 THR A N 1
ATOM 2642 C CA . THR A 1 187 ? 133.397 144.685 52.737 1.00 97.85 187 THR A CA 1
ATOM 2643 C C . THR A 1 187 ? 132.731 143.947 51.582 1.00 97.78 187 THR A C 1
ATOM 2644 O O . THR A 1 187 ? 132.620 142.713 51.628 1.00 96.26 187 THR A O 1
ATOM 2655 N N . PRO A 1 188 ? 132.276 144.645 50.541 1.00 95.52 188 PRO A N 1
ATOM 2656 C CA . PRO A 1 188 ? 131.647 143.944 49.416 1.00 93.71 188 PRO A CA 1
ATOM 2657 C C . PRO A 1 188 ? 132.627 143.011 48.723 1.00 91.97 188 PRO A C 1
ATOM 2658 O O . PRO A 1 188 ? 133.828 143.278 48.645 1.00 91.96 188 PRO A O 1
ATOM 2669 N N . ALA A 1 189 ? 132.098 141.902 48.218 1.00 88.06 189 ALA A N 1
ATOM 2670 C CA . ALA A 1 189 ? 132.912 140.909 47.528 1.00 88.42 189 ALA A CA 1
ATOM 2671 C C . ALA A 1 189 ? 133.270 141.387 46.125 1.00 87.30 189 ALA A C 1
ATOM 2672 O O . ALA A 1 189 ? 133.391 140.586 45.198 1.00 87.61 189 ALA A O 1
ATOM 2679 N N . ALA A 1 204 ? 136.650 121.320 63.110 1.00 89.63 204 ALA A N 1
ATOM 2680 C CA . ALA A 1 204 ? 135.224 121.588 62.973 1.00 90.70 204 ALA A CA 1
ATOM 2681 C C . ALA A 1 204 ? 134.465 121.104 64.203 1.00 88.92 204 ALA A C 1
ATOM 2682 O O . ALA A 1 204 ? 133.956 121.905 64.983 1.00 88.52 204 ALA A O 1
ATOM 2688 N N . GLU A 1 205 ? 134.395 119.787 64.372 1.00 94.21 205 GLU A N 1
ATOM 2689 C CA . GLU A 1 205 ? 133.675 119.176 65.479 1.00 93.51 205 GLU A CA 1
ATOM 2690 C C . GLU A 1 205 ? 134.553 118.954 66.705 1.00 94.35 205 GLU A C 1
ATOM 2691 O O . GLU A 1 205 ? 134.088 118.363 67.685 1.00 92.42 205 GLU A O 1
ATOM 2703 N N . LYS A 1 206 ? 135.802 119.411 66.676 1.00 97.09 206 LYS A N 1
ATOM 2704 C CA . LYS A 1 206 ? 136.765 119.150 67.737 1.00 97.53 206 LYS A CA 1
ATOM 2705 C C . LYS A 1 206 ? 136.951 120.393 68.594 1.00 95.81 206 LYS A C 1
ATOM 2706 O O . LYS A 1 206 ? 137.226 121.479 68.073 1.00 93.70 206 LYS A O 1
ATOM 2725 N N . ARG A 1 207 ? 136.794 120.227 69.905 1.00 85.77 207 ARG A N 1
ATOM 2726 C CA . ARG A 1 207 ? 137.064 121.290 70.872 1.00 85.44 207 ARG A CA 1
ATOM 2727 C C . ARG A 1 207 ? 138.453 121.074 71.474 1.00 88.56 207 ARG A C 1
ATOM 2728 O O . ARG A 1 207 ? 138.619 120.649 72.619 1.00 86.27 207 ARG A O 1
ATOM 2749 N N . ASP A 1 208 ? 139.464 121.378 70.663 1.00 100.59 208 ASP A N 1
ATOM 2750 C CA . ASP A 1 208 ? 140.855 121.134 71.028 1.00 99.45 208 ASP A CA 1
ATOM 2751 C C . ASP A 1 208 ? 141.580 122.452 71.260 1.00 97.65 208 ASP A C 1
ATOM 2752 O O . ASP A 1 208 ? 141.777 123.217 70.302 1.00 98.71 208 ASP A O 1
ATOM 2761 N N . PRO A 1 209 ? 142.002 122.771 72.487 1.00 97.55 209 PRO A N 1
ATOM 2762 C CA . PRO A 1 209 ? 142.760 124.016 72.692 1.00 98.85 209 PRO A CA 1
ATOM 2763 C C . PRO A 1 209 ? 144.105 124.031 71.989 1.00 98.61 209 PRO A C 1
ATOM 2764 O O . PRO A 1 209 ? 144.677 125.113 71.805 1.00 95.20 209 PRO A O 1
ATOM 2775 N N . LYS A 1 210 ? 144.631 122.874 71.594 1.00 102.25 210 LYS A N 1
ATOM 2776 C CA . LYS A 1 210 ? 145.933 122.786 70.946 1.00 101.27 210 LYS A CA 1
ATOM 2777 C C . LYS A 1 210 ? 145.848 122.836 69.425 1.00 100.51 210 LYS A C 1
ATOM 2778 O O . LYS A 1 210 ? 146.882 122.718 68.760 1.00 99.56 210 LYS A O 1
ATOM 2797 N N . LEU A 1 211 ? 144.655 123.006 68.862 1.00 98.78 211 LEU A N 1
ATOM 2798 C CA . LEU A 1 211 ? 144.465 123.075 67.421 1.00 97.03 211 LEU A CA 1
ATOM 2799 C C . LEU A 1 211 ? 143.926 124.446 67.040 1.00 96.99 211 LEU A C 1
ATOM 2800 O O . LEU A 1 211 ? 143.237 125.102 67.828 1.00 97.78 211 LEU A O 1
ATOM 2816 N N . LYS A 1 212 ? 144.248 124.875 65.822 1.00 95.45 212 LYS A N 1
ATOM 2817 C CA . LYS A 1 212 ? 143.889 126.195 65.326 1.00 94.96 212 LYS A CA 1
ATOM 2818 C C . LYS A 1 212 ? 143.042 126.066 64.068 1.00 94.24 212 LYS A C 1
ATOM 2819 O O . LYS A 1 212 ? 143.258 125.163 63.253 1.00 91.78 212 LYS A O 1
ATOM 2838 N N . PHE A 1 213 ? 142.081 126.974 63.915 1.00 91.87 213 PHE A N 1
ATOM 2839 C CA . PHE A 1 213 ? 141.252 127.039 62.719 1.00 92.54 213 PHE A CA 1
ATOM 2840 C C . PHE A 1 213 ? 141.884 128.014 61.732 1.00 91.93 213 PHE A C 1
ATOM 2841 O O . PHE A 1 213 ? 141.996 129.210 62.021 1.00 87.88 213 PHE A O 1
ATOM 2858 N N . THR A 1 214 ? 142.296 127.503 60.570 1.00 97.18 214 THR A N 1
ATOM 2859 C CA . THR A 1 214 ? 142.898 128.367 59.559 1.00 96.69 214 THR A CA 1
ATOM 2860 C C . THR A 1 214 ? 141.904 129.410 59.065 1.00 97.28 214 THR A C 1
ATOM 2861 O O . THR A 1 214 ? 142.257 130.582 58.888 1.00 95.82 214 THR A O 1
ATOM 2872 N N . ASN A 1 215 ? 140.658 129.002 58.833 1.00 96.42 215 ASN A N 1
ATOM 2873 C CA . ASN A 1 215 ? 139.603 129.891 58.369 1.00 95.19 215 ASN A CA 1
ATOM 2874 C C . ASN A 1 215 ? 138.416 129.794 59.314 1.00 94.71 215 ASN A C 1
ATOM 2875 O O . ASN A 1 215 ? 138.048 128.698 59.748 1.00 93.36 215 ASN A O 1
ATOM 2886 N N . TRP A 1 216 ? 137.822 130.943 59.638 1.00 92.88 216 TRP A N 1
ATOM 2887 C CA . TRP A 1 216 ? 136.684 130.951 60.550 1.00 93.74 216 TRP A CA 1
ATOM 2888 C C . TRP A 1 216 ? 135.399 130.488 59.873 1.00 94.43 216 TRP A C 1
ATOM 2889 O O . TRP A 1 216 ? 134.564 129.843 60.516 1.00 93.32 216 TRP A O 1
ATOM 2910 N N . ALA A 1 217 ? 135.219 130.804 58.589 1.00 92.44 217 ALA A N 1
ATOM 2911 C CA . ALA A 1 217 ? 133.999 130.415 57.891 1.00 91.19 217 ALA A CA 1
ATOM 2912 C C . ALA A 1 217 ? 133.998 128.941 57.504 1.00 91.40 217 ALA A C 1
ATOM 2913 O O . ALA A 1 217 ? 132.934 128.313 57.484 1.00 90.13 217 ALA A O 1
ATOM 2920 N N . VAL A 1 218 ? 135.168 128.379 57.194 1.00 90.16 218 VAL A N 1
ATOM 2921 C CA . VAL A 1 218 ? 135.226 126.993 56.722 1.00 92.45 218 VAL A CA 1
ATOM 2922 C C . VAL A 1 218 ? 134.571 126.027 57.703 1.00 92.05 218 VAL A C 1
ATOM 2923 O O . VAL A 1 218 ? 133.769 125.185 57.262 1.00 88.21 218 VAL A O 1
ATOM 2936 N N . PRO A 1 219 ? 134.866 126.063 59.005 1.00 90.49 219 PRO A N 1
ATOM 2937 C CA . PRO A 1 219 ? 134.214 125.107 59.915 1.00 89.01 219 PRO A CA 1
ATOM 2938 C C . PRO A 1 219 ? 132.702 125.206 59.909 1.00 90.09 219 PRO A C 1
ATOM 2939 O O . PRO A 1 219 ? 132.026 124.180 60.050 1.00 88.54 219 PRO A O 1
ATOM 2950 N N . LEU A 1 220 ? 132.143 126.407 59.751 1.00 88.42 220 LEU A N 1
ATOM 2951 C CA . LEU A 1 220 ? 130.692 126.536 59.680 1.00 85.43 220 LEU A CA 1
ATOM 2952 C C . LEU A 1 220 ? 130.138 125.803 58.464 1.00 86.01 220 LEU A C 1
ATOM 2953 O O . LEU A 1 220 ? 129.133 125.087 58.562 1.00 86.12 220 LEU A O 1
ATOM 2969 N N . ILE A 1 221 ? 130.790 125.963 57.310 1.00 90.13 221 ILE A N 1
ATOM 2970 C CA . ILE A 1 221 ? 130.354 125.261 56.106 1.00 91.52 221 ILE A CA 1
ATOM 2971 C C . ILE A 1 221 ? 130.470 123.756 56.303 1.00 91.16 221 ILE A C 1
ATOM 2972 O O . ILE A 1 221 ? 129.574 122.993 55.923 1.00 89.24 221 ILE A O 1
ATOM 2988 N N . ASP A 1 222 ? 131.575 123.306 56.901 1.00 90.22 222 ASP A N 1
ATOM 2989 C CA . ASP A 1 222 ? 131.748 121.878 57.145 1.00 90.07 222 ASP A CA 1
ATOM 2990 C C . ASP A 1 222 ? 130.642 121.344 58.046 1.00 88.61 222 ASP A C 1
ATOM 2991 O O . ASP A 1 222 ? 130.105 120.256 57.808 1.00 82.79 222 ASP A O 1
ATOM 3000 N N . LEU A 1 223 ? 130.290 122.097 59.088 1.00 86.65 223 LEU A N 1
ATOM 3001 C CA . LEU A 1 223 ? 129.173 121.710 59.941 1.00 86.58 223 LEU A CA 1
ATOM 3002 C C . LEU A 1 223 ? 127.891 121.586 59.130 1.00 87.08 223 LEU A C 1
ATOM 3003 O O . LEU A 1 223 ? 127.208 120.557 59.178 1.00 84.57 223 LEU A O 1
ATOM 3019 N N . LEU A 1 224 ? 127.562 122.624 58.356 1.00 86.35 224 LEU A N 1
ATOM 3020 C CA . LEU A 1 224 ? 126.298 122.632 57.627 1.00 84.46 224 LEU A CA 1
ATOM 3021 C C . LEU A 1 224 ? 126.167 121.427 56.704 1.00 84.63 224 LEU A C 1
ATOM 3022 O O . LEU A 1 224 ? 125.052 120.953 56.459 1.00 82.63 224 LEU A O 1
ATOM 3038 N N . GLY A 1 225 ? 127.285 120.917 56.187 1.00 84.05 225 GLY A N 1
ATOM 3039 C CA . GLY A 1 225 ? 127.221 119.796 55.265 1.00 83.10 225 GLY A CA 1
ATOM 3040 C C . GLY A 1 225 ? 126.693 118.519 55.886 1.00 85.57 225 GLY A C 1
ATOM 3041 O O . GLY A 1 225 ? 126.014 117.735 55.215 1.00 84.35 225 GLY A O 1
ATOM 3043 N N . LYS A 1 226 ? 126.990 118.287 57.160 1.00 88.31 226 LYS A N 1
ATOM 3044 C CA . LYS A 1 226 ? 126.666 117.008 57.773 1.00 87.79 226 LYS A CA 1
ATOM 3045 C C . LYS A 1 226 ? 125.152 116.807 57.822 1.00 88.80 226 LYS A C 1
ATOM 3046 O O . LYS A 1 226 ? 124.403 117.772 58.017 1.00 89.45 226 LYS A O 1
ATOM 3054 N N . PRO A 1 227 ? 124.663 115.569 57.648 1.00 90.16 227 PRO A N 1
ATOM 3055 C CA . PRO A 1 227 ? 123.218 115.284 57.783 1.00 89.04 227 PRO A CA 1
ATOM 3056 C C . PRO A 1 227 ? 122.801 115.095 59.241 1.00 90.53 227 PRO A C 1
ATOM 3057 O O . PRO A 1 227 ? 122.708 113.991 59.777 1.00 89.11 227 PRO A O 1
ATOM 3068 N N . SER A 1 228 ? 122.539 116.220 59.909 1.00 90.64 228 SER A N 1
ATOM 3069 C CA . SER A 1 228 ? 122.274 116.193 61.343 1.00 88.50 228 SER A CA 1
ATOM 3070 C C . SER A 1 228 ? 120.995 115.444 61.691 1.00 88.13 228 SER A C 1
ATOM 3071 O O . SER A 1 228 ? 120.809 115.074 62.855 1.00 84.52 228 SER A O 1
ATOM 3079 N N . GLN A 1 229 ? 120.111 115.216 60.724 1.00 86.26 229 GLN A N 1
ATOM 3080 C CA . GLN A 1 229 ? 118.813 114.588 60.951 1.00 84.94 229 GLN A CA 1
ATOM 3081 C C . GLN A 1 229 ? 117.912 115.461 61.817 1.00 86.11 229 GLN A C 1
ATOM 3082 O O . GLN A 1 229 ? 116.856 115.010 62.263 1.00 85.11 229 GLN A O 1
ATOM 3096 N N . ALA A 1 230 ? 118.297 116.714 62.047 1.00 84.78 230 ALA A N 1
ATOM 3097 C CA . ALA A 1 230 ? 117.552 117.638 62.885 1.00 83.19 230 ALA A CA 1
ATOM 3098 C C . ALA A 1 230 ? 117.101 118.826 62.050 1.00 84.33 230 ALA A C 1
ATOM 3099 O O . ALA A 1 230 ? 117.810 119.273 61.145 1.00 84.16 230 ALA A O 1
ATOM 3106 N N . ASN A 1 231 ? 115.911 119.333 62.358 1.00 82.20 231 ASN A N 1
ATOM 3107 C CA . ASN A 1 231 ? 115.450 120.560 61.728 1.00 79.82 231 ASN A CA 1
ATOM 3108 C C . ASN A 1 231 ? 116.445 121.677 62.004 1.00 79.57 231 ASN A C 1
ATOM 3109 O O . ASN A 1 231 ? 116.904 121.846 63.135 1.00 81.76 231 ASN A O 1
ATOM 3120 N N . LEU A 1 232 ? 116.801 122.424 60.957 1.00 77.61 232 LEU A N 1
ATOM 3121 C CA . LEU A 1 232 ? 117.749 123.525 61.074 1.00 77.04 232 LEU A CA 1
ATOM 3122 C C . LEU A 1 232 ? 117.144 124.852 60.635 1.00 79.31 232 LEU A C 1
ATOM 3123 O O . LEU A 1 232 ? 117.881 125.769 60.261 1.00 78.41 232 LEU A O 1
ATOM 3139 N N . THR A 1 233 ? 115.825 124.977 60.673 1.00 81.83 233 THR A N 1
ATOM 3140 C CA . THR A 1 233 ? 115.189 126.239 60.315 1.00 79.47 233 THR A CA 1
ATOM 3141 C C . THR A 1 233 ? 115.593 127.302 61.329 1.00 81.26 233 THR A C 1
ATOM 3142 O O . THR A 1 233 ? 115.359 127.114 62.530 1.00 81.90 233 THR A O 1
ATOM 3153 N N . PRO A 1 234 ? 116.195 128.417 60.912 1.00 79.90 234 PRO A N 1
ATOM 3154 C CA . PRO A 1 234 ? 116.619 129.422 61.893 1.00 79.82 234 PRO A CA 1
ATOM 3155 C C . PRO A 1 234 ? 115.445 129.929 62.717 1.00 77.91 234 PRO A C 1
ATOM 3156 O O . PRO A 1 234 ? 114.344 130.139 62.205 1.00 81.41 234 PRO A O 1
ATOM 3167 N N . LYS A 1 235 ? 115.695 130.124 64.012 1.00 68.55 235 LYS A N 1
ATOM 3168 C CA . LYS A 1 235 ? 114.678 130.595 64.941 1.00 68.21 235 LYS A CA 1
ATOM 3169 C C . LYS A 1 235 ? 114.713 132.102 65.157 1.00 68.54 235 LYS A C 1
ATOM 3170 O O . LYS A 1 235 ? 113.824 132.633 65.829 1.00 67.33 235 LYS A O 1
ATOM 3189 N N . ILE A 1 236 ? 115.710 132.796 64.615 1.00 76.95 236 ILE A N 1
ATOM 3190 C CA . ILE A 1 236 ? 115.836 134.243 64.746 1.00 76.86 236 ILE A CA 1
ATOM 3191 C C . ILE A 1 236 ? 115.699 134.847 63.357 1.00 76.70 236 ILE A C 1
ATOM 3192 O O . ILE A 1 236 ? 116.501 134.549 62.463 1.00 77.89 236 ILE A O 1
ATOM 3208 N N . GLN A 1 237 ? 114.692 135.692 63.178 1.00 84.91 237 GLN A N 1
ATOM 3209 C CA . GLN A 1 237 ? 114.485 136.355 61.898 1.00 84.47 237 GLN A CA 1
ATOM 3210 C C . GLN A 1 237 ? 115.408 137.564 61.793 1.00 85.03 237 GLN A C 1
ATOM 3211 O O . GLN A 1 237 ? 115.347 138.449 62.653 1.00 83.92 237 GLN A O 1
ATOM 3225 N N . PRO A 1 238 ? 116.271 137.643 60.781 1.00 84.82 238 PRO A N 1
ATOM 3226 C CA . PRO A 1 238 ? 117.126 138.827 60.636 1.00 84.30 238 PRO A CA 1
ATOM 3227 C C . PRO A 1 238 ? 116.299 140.099 60.519 1.00 84.19 238 PRO A C 1
ATOM 3228 O O . PRO A 1 238 ? 115.074 140.079 60.383 1.00 84.43 238 PRO A O 1
ATOM 3239 N N . ASN A 1 239 ? 116.998 141.229 60.568 1.00 80.63 239 ASN A N 1
ATOM 3240 C CA . ASN A 1 239 ? 116.362 142.546 60.583 1.00 80.20 239 ASN A CA 1
ATOM 3241 C C . ASN A 1 239 ? 115.759 142.942 59.241 1.00 81.92 239 ASN A C 1
ATOM 3242 O O . ASN A 1 239 ? 115.340 144.102 59.120 1.00 81.00 239 ASN A O 1
ATOM 3246 N N . ILE A 1 240 ? 115.694 142.065 58.240 1.00 78.50 240 ILE A N 1
ATOM 3247 C CA . ILE A 1 240 ? 115.093 142.399 56.953 1.00 76.28 240 ILE A CA 1
ATOM 3248 C C . ILE A 1 240 ? 115.965 143.423 56.239 1.00 77.30 240 ILE A C 1
ATOM 3249 O O . ILE A 1 240 ? 116.530 143.138 55.177 1.00 75.29 240 ILE A O 1
ATOM 3253 N N . THR A 1 241 ? 116.075 144.619 56.812 1.00 76.68 241 THR A N 1
ATOM 3254 C CA . THR A 1 241 ? 116.933 145.651 56.245 1.00 75.32 241 THR A CA 1
ATOM 3255 C C . THR A 1 241 ? 118.348 145.122 56.073 1.00 78.42 241 THR A C 1
ATOM 3256 O O . THR A 1 241 ? 119.027 144.801 57.052 1.00 73.57 241 THR A O 1
ATOM 3260 N N . SER A 1 242 ? 118.791 145.034 54.819 1.00 85.94 242 SER A N 1
ATOM 3261 C CA . SER A 1 242 ? 120.095 144.457 54.495 1.00 85.31 242 SER A CA 1
ATOM 3262 C C . SER A 1 242 ? 121.201 145.502 54.658 1.00 84.91 242 SER A C 1
ATOM 3263 O O . SER A 1 242 ? 121.862 145.917 53.706 1.00 84.26 242 SER A O 1
ATOM 3267 N N . ARG A 1 243 ? 121.396 145.928 55.908 1.00 81.98 243 ARG A N 1
ATOM 3268 C CA . ARG A 1 243 ? 122.472 146.867 56.205 1.00 80.77 243 ARG A CA 1
ATOM 3269 C C . ARG A 1 243 ? 123.826 146.264 55.857 1.00 82.45 243 ARG A C 1
ATOM 3270 O O . ARG A 1 243 ? 124.659 146.908 55.209 1.00 81.38 243 ARG A O 1
ATOM 3274 N N . LEU A 1 244 ? 124.058 145.018 56.273 1.00 83.65 244 LEU A N 1
ATOM 3275 C CA . LEU A 1 244 ? 125.273 144.293 55.922 1.00 82.18 244 LEU A CA 1
ATOM 3276 C C . LEU A 1 244 ? 126.520 145.121 56.211 1.00 82.37 244 LEU A C 1
ATOM 3277 O O . LEU A 1 244 ? 126.985 145.173 57.353 1.00 79.91 244 LEU A O 1
ATOM 3281 N N . GLN A 1 245 ? 127.070 145.764 55.178 1.00 79.64 245 GLN A N 1
ATOM 3282 C CA . GLN A 1 245 ? 128.330 146.481 55.339 1.00 78.82 245 GLN A CA 1
ATOM 3283 C C . GLN A 1 245 ? 128.200 147.625 56.336 1.00 79.51 245 GLN A C 1
ATOM 3284 O O . GLN A 1 245 ? 129.079 147.819 57.183 1.00 78.19 245 GLN A O 1
ATOM 3288 N N . GLN A 1 246 ? 127.117 148.401 56.250 1.00 78.51 246 GLN A N 1
ATOM 3289 C CA . GLN A 1 246 ? 126.951 149.533 57.158 1.00 79.10 246 GLN A CA 1
ATOM 3290 C C . GLN A 1 246 ? 126.794 149.068 58.601 1.00 79.10 246 GLN A C 1
ATOM 3291 O O . GLN A 1 246 ? 127.398 149.643 59.518 1.00 76.48 246 GLN A O 1
ATOM 3295 N N . GLU A 1 247 ? 125.981 148.033 58.824 1.00 78.01 247 GLU A N 1
ATOM 3296 C CA . GLU A 1 247 ? 125.808 147.511 60.174 1.00 77.87 247 GLU A CA 1
ATOM 3297 C C . GLU A 1 247 ? 127.121 146.967 60.719 1.00 78.75 247 GLU A C 1
ATOM 3298 O O . GLU A 1 247 ? 127.454 147.183 61.889 1.00 77.00 247 GLU A O 1
ATOM 3302 N N . ALA A 1 248 ? 127.885 146.261 59.882 1.00 82.40 248 ALA A N 1
ATOM 3303 C CA . ALA A 1 248 ? 129.169 145.731 60.325 1.00 83.06 248 ALA A CA 1
ATOM 3304 C C . ALA A 1 248 ? 130.148 146.853 60.642 1.00 82.38 248 ALA A C 1
ATOM 3305 O O . ALA A 1 248 ? 130.946 146.743 61.580 1.00 82.82 248 ALA A O 1
ATOM 3312 N N . THR A 1 249 ? 130.119 147.933 59.858 1.00 79.62 249 THR A N 1
ATOM 3313 C CA . THR A 1 249 ? 130.989 149.072 60.131 1.00 80.85 249 THR A CA 1
ATOM 3314 C C . THR A 1 249 ? 130.631 149.718 61.464 1.00 80.25 249 THR A C 1
ATOM 3315 O O . THR A 1 249 ? 131.511 150.027 62.277 1.00 79.32 249 THR A O 1
ATOM 3326 N N . GLN A 1 250 ? 129.335 149.916 61.714 1.00 80.20 250 GLN A N 1
ATOM 3327 C CA . GLN A 1 250 ? 128.916 150.461 63.001 1.00 79.07 250 GLN A CA 1
ATOM 3328 C C . GLN A 1 250 ? 129.331 149.539 64.141 1.00 80.87 250 GLN A C 1
ATOM 3329 O O . GLN A 1 250 ? 129.779 150.001 65.201 1.00 79.59 250 GLN A O 1
ATOM 3333 N N . ALA A 1 251 ? 129.191 148.228 63.940 1.00 81.10 251 ALA A N 1
ATOM 3334 C CA . ALA A 1 251 ? 129.631 147.257 64.930 1.00 82.31 251 ALA A CA 1
ATOM 3335 C C . ALA A 1 251 ? 131.106 147.473 65.229 1.00 84.92 251 ALA A C 1
ATOM 3336 O O . ALA A 1 251 ? 131.450 147.922 66.321 1.00 82.85 251 ALA A O 1
ATOM 3343 N N . ILE A 1 252 ? 131.970 147.243 64.238 1.00 85.88 252 ILE A N 1
ATOM 3344 C CA . ILE A 1 252 ? 133.411 147.370 64.452 1.00 84.07 252 ILE A CA 1
ATOM 3345 C C . ILE A 1 252 ? 133.753 148.710 65.087 1.00 81.79 252 ILE A C 1
ATOM 3346 O O . ILE A 1 252 ? 134.725 148.816 65.845 1.00 80.66 252 ILE A O 1
ATOM 3362 N N . ALA A 1 253 ? 132.973 149.753 64.795 1.00 82.23 253 ALA A N 1
ATOM 3363 C CA . ALA A 1 253 ? 133.221 151.047 65.421 1.00 82.41 253 ALA A CA 1
ATOM 3364 C C . ALA A 1 253 ? 132.944 150.999 66.920 1.00 82.81 253 ALA A C 1
ATOM 3365 O O . ALA A 1 253 ? 133.748 151.482 67.725 1.00 82.35 253 ALA A O 1
ATOM 3372 N N . ALA A 1 254 ? 131.810 150.418 67.315 1.00 88.27 254 ALA A N 1
ATOM 3373 C CA . ALA A 1 254 ? 131.400 150.425 68.717 1.00 88.56 254 ALA A CA 1
ATOM 3374 C C . ALA A 1 254 ? 131.934 149.242 69.519 1.00 89.58 254 ALA A C 1
ATOM 3375 O O . ALA A 1 254 ? 131.722 149.193 70.737 1.00 87.84 254 ALA A O 1
ATOM 3382 N N . LEU A 1 255 ? 132.599 148.287 68.867 1.00 91.22 255 LEU A N 1
ATOM 3383 C CA . LEU A 1 255 ? 133.027 147.073 69.553 1.00 90.46 255 LEU A CA 1
ATOM 3384 C C . LEU A 1 255 ? 134.087 147.376 70.603 1.00 9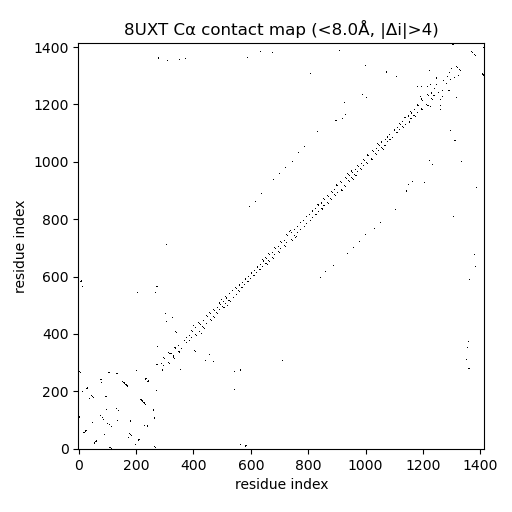0.34 255 LEU A C 1
ATOM 3385 O O . LEU A 1 255 ? 134.044 146.832 71.712 1.00 88.81 255 LEU A O 1
ATOM 3401 N N . SER A 1 256 ? 135.055 148.232 70.270 1.00 94.08 256 SER A N 1
ATOM 3402 C CA . SER A 1 256 ? 136.069 148.599 71.251 1.00 96.00 256 SER A CA 1
ATOM 3403 C C . SER A 1 256 ? 135.435 149.286 72.452 1.00 95.90 256 SER A C 1
ATOM 3404 O O . SER A 1 256 ? 135.778 148.986 73.601 1.00 93.23 256 SER A O 1
ATOM 3412 N N . GLN A 1 257 ? 134.495 150.200 72.206 1.00 95.15 257 GLN A N 1
ATOM 3413 C CA . GLN A 1 257 ? 133.838 150.896 73.306 1.00 93.76 257 GLN A CA 1
ATOM 3414 C C . GLN A 1 257 ? 133.063 149.928 74.190 1.00 95.25 257 GLN A C 1
ATOM 3415 O O . GLN A 1 257 ? 133.119 150.021 75.422 1.00 91.95 257 GLN A O 1
ATOM 3429 N N . THR A 1 258 ? 132.333 148.989 73.583 1.00 95.44 258 THR A N 1
ATOM 3430 C CA . THR A 1 258 ? 131.498 148.096 74.380 1.00 95.01 258 THR A CA 1
ATOM 3431 C C . THR A 1 258 ? 132.330 147.068 75.137 1.00 94.00 258 THR A C 1
ATOM 3432 O O . THR A 1 258 ? 131.991 146.719 76.274 1.00 90.82 258 THR A O 1
ATOM 3443 N N . LEU A 1 259 ? 133.416 146.572 74.538 1.00 91.74 259 LEU A N 1
ATOM 3444 C CA . LEU A 1 259 ? 134.239 145.576 75.217 1.00 90.08 259 LEU A CA 1
ATOM 3445 C C . LEU A 1 259 ? 135.126 146.209 76.283 1.00 90.08 259 LEU A C 1
ATOM 3446 O O . LEU A 1 259 ? 135.351 145.607 77.338 1.00 89.77 259 LEU A O 1
ATOM 3462 N N . GLN A 1 260 ? 135.640 147.415 76.031 1.00 95.63 260 GLN A N 1
ATOM 3463 C CA . GLN A 1 260 ? 136.474 148.076 77.028 1.00 97.26 260 GLN A CA 1
ATOM 3464 C C . GLN A 1 260 ? 135.695 148.326 78.311 1.00 96.97 260 GLN A C 1
ATOM 3465 O O . GLN A 1 260 ? 136.216 148.124 79.414 1.00 94.52 260 GLN A O 1
ATOM 3479 N N . GLN A 1 261 ? 134.441 148.763 78.189 1.00 97.46 261 GLN A N 1
ATOM 3480 C CA . GLN A 1 261 ? 133.596 148.953 79.359 1.00 97.13 261 GLN A CA 1
ATOM 3481 C C . GLN A 1 261 ? 133.247 147.639 80.040 1.00 95.63 261 GLN A C 1
ATOM 3482 O O . GLN A 1 261 ? 132.720 147.661 81.157 1.00 94.02 261 GLN A O 1
ATOM 3496 N N . GLN A 1 262 ? 133.522 146.502 79.397 1.00 88.00 262 GLN A N 1
ATOM 3497 C CA . GLN A 1 262 ? 133.226 145.213 80.005 1.00 88.45 262 GLN A CA 1
ATOM 3498 C C . GLN A 1 262 ? 134.047 144.970 81.264 1.00 88.66 262 GLN A C 1
ATOM 3499 O O . GLN A 1 262 ? 133.610 144.216 82.140 1.00 87.22 262 GLN A O 1
ATOM 3513 N N . ALA A 1 263 ? 135.224 145.587 81.376 1.00 87.47 263 ALA A N 1
ATOM 3514 C CA . ALA A 1 263 ? 136.058 145.431 82.560 1.00 85.98 263 ALA A CA 1
ATOM 3515 C C . ALA A 1 263 ? 135.539 146.208 83.760 1.00 85.93 263 ALA A C 1
ATOM 3516 O O . ALA A 1 263 ? 136.031 145.996 84.873 1.00 86.93 263 ALA A O 1
ATOM 3523 N N . ASN A 1 264 ? 134.567 147.095 83.568 1.00 85.86 264 ASN A N 1
ATOM 3524 C CA . ASN A 1 264 ? 134.058 147.913 84.663 1.00 86.89 264 ASN A CA 1
ATOM 3525 C C . ASN A 1 264 ? 133.262 147.036 85.620 1.00 86.29 264 ASN A C 1
ATOM 3526 O O . ASN A 1 264 ? 132.209 146.504 85.258 1.00 86.33 264 ASN A O 1
ATOM 3537 N N . ALA A 1 265 ? 133.763 146.885 86.847 1.00 84.19 265 ALA A N 1
ATOM 3538 C CA . ALA A 1 265 ? 133.037 146.122 87.854 1.00 84.26 265 ALA A CA 1
ATOM 3539 C C . ALA A 1 265 ? 131.809 146.865 88.359 1.00 84.94 265 ALA A C 1
ATOM 3540 O O . ALA A 1 265 ? 130.894 146.232 88.895 1.00 85.50 265 ALA A O 1
ATOM 3547 N N . GLY A 1 266 ? 131.769 148.190 88.205 1.00 83.59 266 GLY A N 1
ATOM 3548 C CA . GLY A 1 266 ? 130.596 148.936 88.626 1.00 82.66 266 GLY A CA 1
ATOM 3549 C C . GLY A 1 266 ? 129.370 148.610 87.796 1.00 85.79 266 GLY A C 1
ATOM 3550 O O . GLY A 1 266 ? 128.265 148.478 88.329 1.00 85.65 266 GLY A O 1
ATOM 3554 N N . GLN A 1 267 ? 129.544 148.478 86.484 1.00 87.31 267 GLN A N 1
ATOM 3555 C CA . GLN A 1 267 ? 128.425 148.152 85.612 1.00 86.75 267 GLN A CA 1
ATOM 3556 C C . GLN A 1 267 ? 127.908 146.752 85.914 1.00 87.56 267 GLN A C 1
ATOM 3557 O O . GLN A 1 267 ? 128.684 145.807 86.071 1.00 87.03 267 GLN A O 1
ATOM 3571 N N . LYS A 1 268 ? 126.589 146.623 85.992 1.00 83.06 268 LYS A N 1
ATOM 3572 C CA . LYS A 1 268 ? 125.973 145.331 86.249 1.00 80.78 268 LYS A CA 1
ATOM 3573 C C . LYS A 1 268 ? 125.879 144.519 84.964 1.00 82.58 268 LYS A C 1
ATOM 3574 O O . LYS A 1 268 ? 125.780 145.066 83.863 1.00 83.65 268 LYS A O 1
ATOM 3593 N N . TYR A 1 269 ? 125.919 143.195 85.118 1.00 83.30 269 TYR A N 1
ATOM 3594 C CA . TYR A 1 269 ? 125.775 142.255 84.009 1.00 82.64 269 TYR A CA 1
ATOM 3595 C C . TYR A 1 269 ? 126.974 142.279 83.066 1.00 80.33 269 TYR A C 1
ATOM 3596 O O . TYR A 1 269 ? 126.828 142.047 81.865 1.00 80.60 269 TYR A O 1
ATOM 3614 N N . THR A 1 270 ? 128.165 142.550 83.590 1.00 82.21 270 THR A N 1
ATOM 3615 C CA . THR A 1 270 ? 129.384 142.551 82.798 1.00 83.54 270 THR A CA 1
ATOM 3616 C C . THR A 1 270 ? 130.377 141.553 83.381 1.00 83.14 270 THR A C 1
ATOM 3617 O O . THR A 1 270 ? 130.313 141.196 84.560 1.00 83.77 270 THR A O 1
ATOM 3628 N N . LEU A 1 271 ? 131.300 141.102 82.528 1.00 80.08 271 LEU A N 1
ATOM 3629 C CA . LEU A 1 271 ? 132.231 140.047 82.919 1.00 81.73 271 LEU A CA 1
ATOM 3630 C C . LEU A 1 271 ? 132.932 140.388 84.228 1.00 81.62 271 LEU A C 1
ATOM 3631 O O . LEU A 1 271 ? 133.049 139.543 85.123 1.00 81.83 271 LEU A O 1
ATOM 3647 N N . ALA A 1 272 ? 133.409 141.627 84.356 1.00 81.86 272 ALA A N 1
ATOM 3648 C CA . ALA A 1 272 ? 134.045 142.041 85.601 1.00 81.17 272 ALA A CA 1
ATOM 3649 C C . ALA A 1 272 ? 133.068 141.952 86.765 1.00 81.31 272 ALA A C 1
ATOM 3650 O O . ALA A 1 272 ? 133.427 141.493 87.855 1.00 83.49 272 ALA A O 1
ATOM 3657 N N . TRP A 1 273 ? 131.825 142.385 86.551 1.00 79.45 273 TRP A N 1
ATOM 3658 C CA . TRP A 1 273 ? 130.815 142.274 87.597 1.00 81.30 273 TRP A CA 1
ATOM 3659 C C . TRP A 1 273 ? 130.517 140.817 87.920 1.00 82.42 273 TRP A C 1
ATOM 3660 O O . TRP A 1 273 ? 130.297 140.465 89.083 1.00 82.37 273 TRP A O 1
ATOM 3681 N N . LEU A 1 274 ? 130.487 139.956 86.901 1.00 79.21 274 LEU A N 1
ATOM 3682 C CA . LEU A 1 274 ? 130.260 138.536 87.149 1.00 77.26 274 LEU A CA 1
ATOM 3683 C C . LEU A 1 274 ? 131.362 137.958 88.027 1.00 79.89 274 LEU A C 1
ATOM 3684 O O . LEU A 1 274 ? 131.091 137.226 88.986 1.00 79.46 274 LEU A O 1
ATOM 3700 N N . LEU A 1 275 ? 132.618 138.286 87.715 1.00 85.18 275 LEU A N 1
ATOM 3701 C CA . LEU A 1 275 ? 133.730 137.808 88.531 1.00 82.78 275 LEU A CA 1
ATOM 3702 C C . LEU A 1 275 ? 133.647 138.359 89.948 1.00 79.28 275 LEU A C 1
ATOM 3703 O O . LEU A 1 275 ? 133.891 137.634 90.919 1.00 81.61 275 LEU A O 1
ATOM 3719 N N . GLN A 1 276 ? 133.309 139.642 90.086 1.00 75.89 276 GLN A N 1
ATOM 3720 C CA . GLN A 1 276 ? 133.196 140.236 91.413 1.00 79.99 276 GLN A CA 1
ATOM 3721 C C . GLN A 1 276 ? 132.118 139.543 92.235 1.00 79.97 276 GLN A C 1
ATOM 3722 O O . GLN A 1 276 ? 132.328 139.230 93.412 1.00 81.08 276 GLN A O 1
ATOM 3736 N N . GLU A 1 277 ? 130.955 139.293 91.630 1.00 79.49 277 GLU A N 1
ATOM 3737 C CA . GLU A 1 277 ? 129.871 138.639 92.353 1.00 79.05 277 GLU A CA 1
ATOM 3738 C C . GLU A 1 277 ? 130.232 137.204 92.710 1.00 79.81 277 GLU A C 1
ATOM 3739 O O . GLU A 1 277 ? 129.908 136.733 93.805 1.00 77.02 277 GLU A O 1
ATOM 3751 N N . THR A 1 278 ? 130.896 136.489 91.799 1.00 81.50 278 THR A N 1
ATOM 3752 C CA . THR A 1 278 ? 131.312 135.125 92.104 1.00 77.36 278 THR A CA 1
ATOM 3753 C C . THR A 1 278 ? 132.304 135.101 93.259 1.00 79.79 278 THR A C 1
ATOM 3754 O O . THR A 1 278 ? 132.200 134.260 94.160 1.00 80.65 278 THR A O 1
ATOM 3765 N N . LEU A 1 279 ? 133.272 136.020 93.254 1.00 83.29 279 LEU A N 1
ATOM 3766 C CA . LEU A 1 279 ? 134.230 136.089 94.352 1.00 83.98 279 LEU A CA 1
ATOM 3767 C C . LEU A 1 279 ? 133.536 136.432 95.663 1.00 83.51 279 LEU A C 1
ATOM 3768 O O . LEU A 1 279 ? 133.846 135.851 96.710 1.00 85.99 279 LEU A O 1
ATOM 3784 N N . LYS A 1 280 ? 132.598 137.380 95.628 1.00 79.82 280 LYS A N 1
ATOM 3785 C CA . LYS A 1 280 ? 131.869 137.741 96.838 1.00 81.34 280 LYS A CA 1
ATOM 3786 C C . LYS A 1 280 ? 131.089 136.551 97.379 1.00 81.26 280 LYS A C 1
ATOM 3787 O O . LYS A 1 280 ? 131.083 136.298 98.590 1.00 82.73 280 LYS A O 1
ATOM 3806 N N . ALA A 1 281 ? 130.424 135.805 96.494 1.00 81.15 281 ALA A N 1
ATOM 3807 C CA . ALA A 1 281 ? 129.678 134.630 96.927 1.00 82.89 281 ALA A CA 1
ATOM 3808 C C . ALA A 1 281 ? 130.607 133.572 97.503 1.00 83.59 281 ALA A C 1
ATOM 3809 O O . ALA A 1 281 ? 130.280 132.930 98.507 1.00 85.69 281 ALA A O 1
ATOM 3816 N N . ILE A 1 282 ? 131.767 133.367 96.876 1.00 82.64 282 ILE A N 1
ATOM 3817 C CA . ILE A 1 282 ? 132.721 132.386 97.385 1.00 82.08 282 ILE A CA 1
ATOM 3818 C C . ILE A 1 282 ? 133.180 132.779 98.783 1.00 82.11 282 ILE A C 1
ATOM 3819 O O . ILE A 1 282 ? 133.234 131.947 99.696 1.00 81.61 282 ILE A O 1
ATOM 3835 N N . GLN A 1 283 ? 133.512 134.058 98.972 1.00 84.19 283 GLN A N 1
ATOM 3836 C CA . GLN A 1 283 ? 133.938 134.516 100.290 1.00 85.28 283 GLN A CA 1
ATOM 3837 C C . GLN A 1 283 ? 132.830 134.329 101.318 1.00 84.37 283 GLN A C 1
ATOM 3838 O O . GLN A 1 283 ? 133.080 133.858 102.433 1.00 85.71 283 GLN A O 1
ATOM 3852 N N . ALA A 1 284 ? 131.597 134.690 100.960 1.00 82.80 284 ALA A N 1
ATOM 3853 C CA . ALA A 1 284 ? 130.493 134.584 101.908 1.00 82.81 284 ALA A CA 1
ATOM 3854 C C . ALA A 1 284 ? 130.219 133.134 102.284 1.00 84.48 284 ALA A C 1
ATOM 3855 O O . ALA A 1 284 ? 129.962 132.828 103.454 1.00 85.52 284 ALA A O 1
ATOM 3862 N N . LEU A 1 285 ? 130.267 132.227 101.310 1.00 86.34 285 LEU A N 1
ATOM 3863 C CA . LEU A 1 285 ? 129.911 130.834 101.532 1.00 85.59 285 LEU A CA 1
ATOM 3864 C C . LEU A 1 285 ? 131.078 129.987 102.020 1.00 84.48 285 LEU A C 1
ATOM 3865 O O . LEU A 1 285 ? 130.869 128.823 102.376 1.00 83.54 285 LEU A O 1
ATOM 3881 N N . GLU A 1 286 ? 132.294 130.535 102.048 1.00 93.62 286 GLU A N 1
ATOM 3882 C CA . GLU A 1 286 ? 133.442 129.800 102.559 1.00 93.87 286 GLU A CA 1
ATOM 3883 C C . GLU A 1 286 ? 133.527 129.818 104.079 1.00 92.63 286 GLU A C 1
ATOM 3884 O O . GLU A 1 286 ? 134.391 129.136 104.641 1.00 92.00 286 GLU A O 1
ATOM 3896 N N . ASN A 1 287 ? 132.663 130.571 104.750 1.00 94.38 287 ASN A N 1
ATOM 3897 C CA . ASN A 1 287 ? 132.675 130.644 106.206 1.00 94.65 287 ASN A CA 1
ATOM 3898 C C . ASN A 1 287 ? 131.642 129.695 106.803 1.00 94.89 287 ASN A C 1
ATOM 3899 O O . ASN A 1 287 ? 131.819 128.477 106.779 1.00 94.35 287 ASN A O 1
ATOM 3910 N N . THR A 1 305 ? 134.164 111.982 88.140 1.00 69.12 305 THR A N 1
ATOM 3911 C CA . THR A 1 305 ? 135.240 111.452 87.311 1.00 74.72 305 THR A CA 1
ATOM 3912 C C . THR A 1 305 ? 135.858 112.546 86.448 1.00 72.51 305 THR A C 1
ATOM 3913 O O . THR A 1 305 ? 135.258 112.987 85.468 1.00 71.74 305 THR A O 1
ATOM 3917 N N . LYS A 1 306 ? 137.063 112.975 86.816 1.00 70.44 306 LYS A N 1
ATOM 3918 C CA . LYS A 1 306 ? 137.779 114.019 86.086 1.00 72.96 306 LYS A CA 1
ATOM 3919 C C . LYS A 1 306 ? 136.923 115.278 85.965 1.00 75.85 306 LYS A C 1
ATOM 3920 O O . LYS A 1 306 ? 136.821 115.895 84.902 1.00 73.57 306 LYS A O 1
ATOM 3924 N N . GLY A 1 307 ? 136.293 115.653 87.076 1.00 71.50 307 GLY A N 1
ATOM 3925 C CA . GLY A 1 307 ? 135.463 116.841 87.081 1.00 66.74 307 GLY A CA 1
ATOM 3926 C C . GLY A 1 307 ? 134.241 116.678 86.193 1.00 68.50 307 GLY A C 1
ATOM 3927 O O . GLY A 1 307 ? 133.782 115.568 85.907 1.00 65.09 307 GLY A O 1
ATOM 3931 N N . ASP A 1 308 ? 133.705 117.815 85.747 1.00 64.76 308 ASP A N 1
ATOM 3932 C CA . ASP A 1 308 ? 132.537 117.820 84.869 1.00 59.55 308 ASP A CA 1
ATOM 3933 C C . ASP A 1 308 ? 132.635 119.066 83.992 1.00 59.87 308 ASP A C 1
ATOM 3934 O O . ASP A 1 308 ? 132.257 120.160 84.421 1.00 56.51 308 ASP A O 1
ATOM 3943 N N . THR A 1 309 ? 133.144 118.893 82.776 1.00 67.00 309 THR A N 1
ATOM 3944 C CA . THR A 1 309 ? 133.299 120.017 81.865 1.00 68.91 309 THR A CA 1
ATOM 3945 C C . THR A 1 309 ? 131.936 120.533 81.420 1.00 70.01 309 THR A C 1
ATOM 3946 O O . THR A 1 309 ? 131.007 119.757 81.183 1.00 63.83 309 THR A O 1
ATOM 3957 N N . LEU A 1 310 ? 131.825 121.854 81.306 1.00 65.83 310 LEU A N 1
ATOM 3958 C CA . LEU A 1 310 ? 130.586 122.519 80.938 1.00 63.73 310 LEU A CA 1
ATOM 3959 C C . LEU A 1 310 ? 130.770 123.271 79.628 1.00 64.75 310 LEU A C 1
ATOM 3960 O O . LEU A 1 310 ? 131.865 123.742 79.309 1.00 67.03 310 LEU A O 1
ATOM 3976 N N . GLU A 1 311 ? 129.682 123.375 78.870 1.00 68.00 311 GLU A N 1
ATOM 3977 C CA . GLU A 1 311 ? 129.650 124.164 77.649 1.00 67.49 311 GLU A CA 1
ATOM 3978 C C . GLU A 1 311 ? 128.275 124.801 77.525 1.00 65.91 311 GLU A C 1
ATOM 3979 O O . GLU A 1 311 ? 127.295 124.301 78.081 1.00 69.15 311 GLU A O 1
ATOM 3991 N N . PHE A 1 312 ? 128.208 125.910 76.792 1.00 66.73 312 PHE A N 1
ATOM 3992 C CA . PHE A 1 312 ? 126.951 126.619 76.614 1.00 70.49 312 PHE A CA 1
ATOM 3993 C C . PHE A 1 312 ? 126.812 127.082 75.172 1.00 68.36 312 PHE A C 1
ATOM 3994 O O . PHE A 1 312 ? 127.798 127.400 74.502 1.00 62.52 312 PHE A O 1
ATOM 4011 N N . VAL A 1 313 ? 125.565 127.110 74.706 1.00 68.18 313 VAL A N 1
ATOM 4012 C CA . VAL A 1 313 ? 125.200 127.696 73.426 1.00 65.44 313 VAL A CA 1
ATOM 4013 C C . VAL A 1 313 ? 124.002 128.604 73.654 1.00 64.90 313 VAL A C 1
ATOM 4014 O O . VAL A 1 313 ? 123.228 128.415 74.598 1.00 63.05 313 VAL A O 1
ATOM 4027 N N . SER A 1 314 ? 123.852 129.601 72.783 1.00 63.35 314 SER A N 1
ATOM 4028 C CA . SER A 1 314 ? 122.729 130.526 72.865 1.00 63.68 314 SER A CA 1
ATOM 4029 C C . SER A 1 314 ? 121.582 130.154 71.938 1.00 63.65 314 SER A C 1
ATOM 4030 O O . SER A 1 314 ? 120.459 130.626 72.148 1.00 61.88 314 SER A O 1
ATOM 4038 N N . LEU A 1 315 ? 121.837 129.328 70.927 1.00 65.36 315 LEU A N 1
ATOM 4039 C CA . LEU A 1 315 ? 120.820 128.874 69.989 1.00 65.54 315 LEU A CA 1
ATOM 4040 C C . LEU A 1 315 ? 120.894 127.357 69.902 1.00 64.35 315 LEU A C 1
ATOM 4041 O O . LEU A 1 315 ? 121.981 126.799 69.722 1.00 66.55 315 LEU A O 1
ATOM 4057 N N . GLN A 1 316 ? 119.746 126.695 70.027 1.00 57.52 316 GLN A N 1
ATOM 4058 C CA . GLN A 1 316 ? 119.689 125.242 70.085 1.00 57.02 316 GLN A CA 1
ATOM 4059 C C . GLN A 1 316 ? 118.652 124.709 69.110 1.00 57.46 316 GLN A C 1
ATOM 4060 O O . GLN A 1 316 ? 117.668 125.381 68.790 1.00 60.26 316 GLN A O 1
ATOM 4074 N N . ALA A 1 317 ? 118.889 123.486 68.643 1.00 64.45 317 ALA A N 1
ATOM 4075 C CA . ALA A 1 317 ? 117.946 122.797 67.779 1.00 61.78 317 ALA A CA 1
ATOM 4076 C C . ALA A 1 317 ? 116.767 122.274 68.585 1.00 59.43 317 ALA A C 1
ATOM 4077 O O . ALA A 1 317 ? 116.880 121.990 69.779 1.00 64.29 317 ALA A O 1
ATOM 4084 N N . ASP A 1 318 ? 115.625 122.148 67.918 1.00 56.55 318 ASP A N 1
ATOM 4085 C CA . ASP A 1 318 ? 114.444 121.600 68.563 1.00 55.58 318 ASP A CA 1
ATOM 4086 C C . ASP A 1 318 ? 114.674 120.141 68.933 1.00 53.95 318 ASP A C 1
ATOM 4087 O O . ASP A 1 318 ? 115.401 119.411 68.254 1.00 57.22 318 ASP A O 1
ATOM 4096 N N . ALA A 1 319 ? 114.048 119.716 70.028 1.00 50.73 319 ALA A N 1
ATOM 4097 C CA . ALA A 1 319 ? 114.181 118.333 70.461 1.00 52.26 319 ALA A CA 1
ATOM 4098 C C . ALA A 1 319 ? 113.669 117.394 69.378 1.00 54.87 319 ALA A C 1
ATOM 4099 O O . ALA A 1 319 ? 112.554 117.554 68.875 1.00 51.84 319 ALA A O 1
ATOM 4106 N N . LEU A 1 320 ? 114.493 116.406 69.021 1.00 68.71 320 LEU A N 1
ATOM 4107 C CA . LEU A 1 320 ? 114.099 115.457 67.986 1.00 68.19 320 LEU A CA 1
ATOM 4108 C C . LEU A 1 320 ? 112.932 114.594 68.442 1.00 64.34 320 LEU A C 1
ATOM 4109 O O . LEU A 1 320 ? 112.045 114.268 67.645 1.00 63.56 320 LEU A O 1
ATOM 4125 N N . ASN A 1 321 ? 112.915 114.212 69.715 1.00 60.42 321 ASN A N 1
ATOM 4126 C CA . ASN A 1 321 ? 111.906 113.296 70.217 1.00 61.00 321 ASN A CA 1
ATOM 4127 C C . ASN A 1 321 ? 111.767 113.475 71.719 1.00 58.66 321 ASN A C 1
ATOM 4128 O O . ASN A 1 321 ? 112.634 114.053 72.379 1.00 58.13 321 ASN A O 1
ATOM 4139 N N . ALA A 1 322 ? 110.657 112.978 72.252 1.00 50.56 322 ALA A N 1
ATOM 4140 C CA . ALA A 1 322 ? 110.485 112.941 73.691 1.00 48.27 322 ALA A CA 1
ATOM 4141 C C . ALA A 1 322 ? 111.413 111.887 74.291 1.00 54.45 322 ALA A C 1
ATOM 4142 O O . ALA A 1 322 ? 111.797 110.930 73.614 1.00 58.54 322 ALA A O 1
ATOM 4149 N N . PRO A 1 323 ? 111.796 112.040 75.554 1.00 56.17 323 PRO A N 1
ATOM 4150 C CA . PRO A 1 323 ? 112.680 111.060 76.175 1.00 53.30 323 PRO A CA 1
ATOM 4151 C C . PRO A 1 323 ? 111.909 109.817 76.578 1.00 55.34 323 PRO A C 1
ATOM 4152 O O . PRO A 1 323 ? 110.681 109.863 76.739 1.00 54.29 323 PRO A O 1
ATOM 4163 N N . PRO A 1 324 ? 112.590 108.682 76.749 1.00 60.76 324 PRO A N 1
ATOM 4164 C CA . PRO A 1 324 ? 111.917 107.520 77.347 1.00 62.95 324 PRO A CA 1
ATOM 4165 C C . PRO A 1 324 ? 111.458 107.779 78.768 1.00 60.44 324 PRO A C 1
ATOM 4166 O O . PRO A 1 324 ? 110.553 107.087 79.251 1.00 61.59 324 PRO A O 1
ATOM 4177 N N . CYS A 1 325 ? 112.051 108.756 79.449 1.00 61.13 325 CYS A N 1
ATOM 4178 C CA . CYS A 1 325 ? 111.643 109.085 80.806 1.00 62.65 325 CYS A CA 1
ATOM 4179 C C . CYS A 1 325 ? 110.222 109.631 80.820 1.00 60.43 325 CYS A C 1
ATOM 4180 O O . CYS A 1 325 ? 109.827 110.407 79.947 1.00 59.35 325 CYS A O 1
ATOM 4188 N N . GLU A 1 326 ? 109.451 109.218 81.827 1.00 60.53 326 GLU A N 1
ATOM 4189 C CA . GLU A 1 326 ? 108.090 109.701 82.023 1.00 62.65 326 GLU A CA 1
ATOM 4190 C C . GLU A 1 326 ? 107.924 110.381 83.378 1.00 61.14 326 GLU A C 1
ATOM 4191 O O . GLU A 1 326 ? 106.801 110.494 83.879 1.00 62.63 326 GLU A O 1
ATOM 4203 N N . GLY A 1 327 ? 109.020 110.837 83.980 1.00 57.47 327 GLY A N 1
ATOM 4204 C CA . GLY A 1 327 ? 108.968 111.462 85.281 1.00 58.20 327 GLY A CA 1
ATOM 4205 C C . GLY A 1 327 ? 108.478 112.895 85.221 1.00 53.75 327 GLY A C 1
ATOM 4206 O O . GLY A 1 327 ? 108.257 113.475 84.159 1.00 55.47 327 GLY A O 1
ATOM 4210 N N . ALA A 1 328 ? 108.313 113.478 86.410 1.00 50.18 328 ALA A N 1
ATOM 4211 C CA . ALA A 1 328 ? 107.812 114.843 86.508 1.00 54.19 328 ALA A CA 1
ATOM 4212 C C . ALA A 1 328 ? 108.755 115.852 85.867 1.00 53.90 328 ALA A C 1
ATOM 4213 O O . ALA A 1 328 ? 108.335 116.978 85.581 1.00 51.71 328 ALA A O 1
ATOM 4220 N N . ASP A 1 329 ? 110.012 115.483 85.640 1.00 46.67 329 ASP A N 1
ATOM 4221 C CA . ASP A 1 329 ? 110.979 116.370 85.011 1.00 44.77 329 ASP A CA 1
ATOM 4222 C C . ASP A 1 329 ? 110.920 116.328 83.490 1.00 45.31 329 ASP A C 1
ATOM 4223 O O . ASP A 1 329 ? 111.652 117.078 82.837 1.00 39.55 329 ASP A O 1
ATOM 4232 N N . SER A 1 330 ? 110.071 115.476 82.911 1.00 48.40 330 SER A N 1
ATOM 4233 C CA . SER A 1 330 ? 109.980 115.334 81.466 1.00 46.60 330 SER A CA 1
ATOM 4234 C C . SER A 1 330 ? 108.580 115.552 80.912 1.00 39.90 330 SER A C 1
ATOM 4235 O O . SER A 1 330 ? 108.438 115.698 79.694 1.00 45.26 330 SER A O 1
ATOM 4243 N N . GLN A 1 331 ? 107.551 115.579 81.755 1.00 39.36 331 GLN A N 1
ATOM 4244 C CA . GLN A 1 331 ? 106.191 115.780 81.279 1.00 40.70 331 GLN A CA 1
ATOM 4245 C C . GLN A 1 331 ? 105.353 116.348 82.413 1.00 41.36 331 GLN A C 1
ATOM 4246 O O . GLN A 1 331 ? 105.713 116.249 83.588 1.00 46.06 331 GLN A O 1
ATOM 4260 N N . SER A 1 332 ? 104.223 116.940 82.041 1.00 36.13 332 SER A N 1
ATOM 4261 C CA . SER A 1 332 ? 103.321 117.537 83.010 1.00 36.16 332 SER A CA 1
ATOM 4262 C C . SER A 1 332 ? 102.546 116.454 83.759 1.00 49.43 332 SER A C 1
ATOM 4263 O O . SER A 1 332 ? 102.526 115.282 83.375 1.00 53.60 332 SER A O 1
ATOM 4271 N N . GLY A 1 333 ? 101.904 116.864 84.847 1.00 60.38 333 GLY A N 1
ATOM 4272 C CA . GLY A 1 333 ? 101.132 115.949 85.668 1.00 59.33 333 GLY A CA 1
ATOM 4273 C C . GLY A 1 333 ? 100.061 115.211 84.889 1.00 58.59 333 GLY A C 1
ATOM 4274 O O . GLY A 1 333 ? 99.404 115.785 84.020 1.00 54.14 333 GLY A O 1
ATOM 4278 N N . SER A 1 335 ? 98.798 114.196 79.574 1.00 34.14 335 SER A N 1
ATOM 4279 C CA . SER A 1 335 ? 100.057 114.783 80.014 1.00 38.11 335 SER A CA 1
ATOM 4280 C C . SER A 1 335 ? 100.836 115.343 78.832 1.00 34.70 335 SER A C 1
ATOM 4281 O O . SER A 1 335 ? 100.949 114.699 77.791 1.00 43.01 335 SER A O 1
ATOM 4288 N N . ILE A 1 336 ? 101.379 116.544 79.001 1.00 33.56 336 ILE A N 1
ATOM 4289 C CA . ILE A 1 336 ? 102.139 117.222 77.959 1.00 25.93 336 ILE A CA 1
ATOM 4290 C C . ILE A 1 336 ? 103.618 116.973 78.206 1.00 24.87 336 ILE A C 1
ATOM 4291 O O . ILE A 1 336 ? 104.116 117.195 79.316 1.00 32.94 336 ILE A O 1
ATOM 4307 N N . SER A 1 337 ? 104.318 116.504 77.179 1.00 28.11 337 SER A N 1
ATOM 4308 C CA . SER A 1 337 ? 105.752 116.283 77.283 1.00 30.15 337 SER A CA 1
ATOM 4309 C C . SER A 1 337 ? 106.485 117.610 77.140 1.00 28.95 337 SER A C 1
ATOM 4310 O O . SER A 1 337 ? 106.204 118.391 76.227 1.00 35.19 337 SER A O 1
ATOM 4318 N N . TYR A 1 338 ? 107.428 117.860 78.047 1.00 31.71 338 TYR A N 1
ATOM 4319 C CA . TYR A 1 338 ? 108.130 119.136 78.051 1.00 24.15 338 TYR A CA 1
ATOM 4320 C C . TYR A 1 338 ? 109.053 119.281 76.850 1.00 23.33 338 TYR A C 1
ATOM 4321 O O . TYR A 1 338 ? 109.263 120.397 76.365 1.00 31.79 338 TYR A O 1
ATOM 4339 N N . SER A 1 339 ? 109.610 118.176 76.357 1.00 34.22 339 SER A N 1
ATOM 4340 C CA . SER A 1 339 ? 110.594 118.265 75.284 1.00 39.19 339 SER A CA 1
ATOM 4341 C C . SER A 1 339 ? 109.950 118.676 73.965 1.00 40.30 339 SER A C 1
ATOM 4342 O O . SER A 1 339 ? 110.446 119.576 73.278 1.00 38.29 339 SER A O 1
ATOM 4350 N N . ILE A 1 340 ? 108.845 118.034 73.595 1.00 35.27 340 ILE A N 1
ATOM 4351 C CA . ILE A 1 340 ? 108.249 118.220 72.276 1.00 36.53 340 ILE A CA 1
ATOM 4352 C C . ILE A 1 340 ? 106.821 118.740 72.330 1.00 30.17 340 ILE A C 1
ATOM 4353 O O . ILE A 1 340 ? 106.256 119.050 71.272 1.00 39.32 340 ILE A O 1
ATOM 4369 N N . GLY A 1 341 ? 106.212 118.843 73.507 1.00 20.68 341 GLY A N 1
ATOM 4370 C CA . GLY A 1 341 ? 104.903 119.448 73.624 1.00 29.32 341 GLY A CA 1
ATOM 4371 C C . GLY A 1 341 ? 103.745 118.586 73.179 1.00 25.88 341 GLY A C 1
ATOM 4372 O O . GLY A 1 341 ? 102.628 119.098 73.056 1.00 26.85 341 GLY A O 1
ATOM 4376 N N . ALA A 1 342 ? 103.968 117.301 72.928 1.00 27.10 342 ALA A N 1
ATOM 4377 C CA . ALA A 1 342 ? 102.879 116.425 72.525 1.00 30.44 342 ALA A CA 1
ATOM 4378 C C . ALA A 1 342 ? 101.968 116.125 73.708 1.00 24.71 342 ALA A C 1
ATOM 4379 O O . ALA A 1 342 ? 102.430 115.893 74.827 1.00 25.93 342 ALA A O 1
ATOM 4386 N N . GLU A 1 343 ? 100.663 116.130 73.453 1.00 29.39 343 GLU A N 1
ATOM 4387 C CA . GLU A 1 343 ? 99.670 115.743 74.450 1.00 35.85 343 GLU A CA 1
ATOM 4388 C C . GLU A 1 343 ?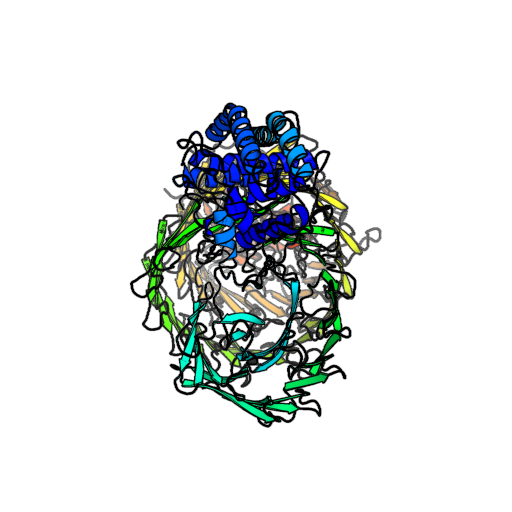 99.444 114.241 74.331 1.00 27.66 343 GLU A C 1
ATOM 4389 O O . GLU A 1 343 ? 98.938 113.761 73.313 1.00 33.26 343 GLU A O 1
ATOM 4401 N N . ARG A 1 344 ? 99.816 113.501 75.371 1.00 23.81 344 ARG A N 1
ATOM 4402 C CA . ARG A 1 344 ? 99.759 112.046 75.365 1.00 25.13 344 ARG A CA 1
ATOM 4403 C C . ARG A 1 344 ? 98.892 111.564 76.516 1.00 29.18 344 ARG A C 1
ATOM 4404 O O . ARG A 1 344 ? 99.100 111.965 77.665 1.00 44.97 344 ARG A O 1
ATOM 4425 N N . VAL A 1 345 ? 97.922 110.708 76.206 1.00 20.99 345 VAL A N 1
ATOM 4426 C CA . VAL A 1 345 ? 97.093 110.056 77.211 1.00 30.67 345 VAL A CA 1
ATOM 4427 C C . VAL A 1 345 ? 97.051 108.568 76.899 1.00 25.68 345 VAL A C 1
ATOM 4428 O O . VAL A 1 345 ? 96.792 108.175 75.756 1.00 32.01 345 VAL A O 1
ATOM 4441 N N . GLN A 1 346 ? 97.317 107.745 77.908 1.00 28.36 346 GLN A N 1
ATOM 4442 C CA . GLN A 1 346 ? 97.289 106.294 77.782 1.00 26.89 346 GLN A CA 1
ATOM 4443 C C . GLN A 1 346 ? 96.128 105.763 78.607 1.00 26.78 346 GLN A C 1
ATOM 4444 O O . GLN A 1 346 ? 96.093 105.950 79.827 1.00 37.10 346 GLN A O 1
ATOM 4458 N N . HIS A 1 347 ? 95.185 105.103 77.944 1.00 12.67 347 HIS A N 1
ATOM 4459 C CA . HIS A 1 347 ? 93.989 104.579 78.585 1.00 22.06 347 HIS A CA 1
ATOM 4460 C C . HIS A 1 347 ? 93.902 103.082 78.335 1.00 26.92 347 HIS A C 1
ATOM 4461 O O . HIS A 1 347 ? 94.092 102.626 77.203 1.00 38.48 347 HIS A O 1
ATOM 4475 N N . ALA A 1 348 ? 93.619 102.325 79.390 1.00 26.30 348 ALA A N 1
ATOM 4476 C CA . ALA A 1 348 ? 93.483 100.878 79.309 1.00 32.17 348 ALA A CA 1
ATOM 4477 C C . ALA A 1 348 ? 92.006 100.515 79.284 1.00 31.04 348 ALA A C 1
ATOM 4478 O O . ALA A 1 348 ? 91.246 100.930 80.165 1.00 40.15 348 ALA A O 1
ATOM 4485 N N . ASP A 1 349 ? 91.604 99.738 78.281 1.00 31.19 349 ASP A N 1
ATOM 4486 C CA . ASP A 1 349 ? 90.200 99.388 78.118 1.00 33.12 349 ASP A CA 1
ATOM 4487 C C . ASP A 1 349 ? 89.851 98.055 78.763 1.00 37.64 349 ASP A C 1
ATOM 4488 O O . ASP A 1 349 ? 88.739 97.889 79.274 1.00 35.96 349 ASP A O 1
ATOM 4497 N N . PHE A 1 350 ? 90.768 97.093 78.744 1.00 51.54 350 PHE A N 1
ATOM 4498 C CA . PHE A 1 350 ? 90.517 95.822 79.404 1.00 45.90 350 PHE A CA 1
ATOM 4499 C C . PHE A 1 350 ? 91.847 95.165 79.728 1.00 50.73 350 PHE A C 1
ATOM 4500 O O . PHE A 1 350 ? 92.895 95.536 79.192 1.00 47.46 350 PHE A O 1
ATOM 4517 N N . TYR A 1 351 ? 91.786 94.184 80.623 1.00 56.68 351 TYR A N 1
ATOM 4518 C CA . TYR A 1 351 ? 92.958 93.450 81.074 1.00 56.21 351 TYR A CA 1
ATOM 4519 C C . TYR A 1 351 ? 92.693 91.961 80.928 1.00 60.06 351 TYR A C 1
ATOM 4520 O O . TYR A 1 351 ? 91.638 91.472 81.342 1.00 58.30 351 TYR A O 1
ATOM 4538 N N . LEU A 1 352 ? 93.645 91.249 80.333 1.00 65.16 352 LEU A N 1
ATOM 4539 C CA . LEU A 1 352 ? 93.584 89.796 80.264 1.00 59.44 352 LEU A CA 1
ATOM 4540 C C . LEU A 1 352 ? 94.543 89.235 81.306 1.00 63.72 352 LEU A C 1
ATOM 4541 O O . LEU A 1 352 ? 95.716 88.985 80.999 1.00 65.99 352 LEU A O 1
ATOM 4557 N N . PRO A 1 353 ? 94.091 89.033 82.546 1.00 63.97 353 PRO A N 1
ATOM 4558 C CA . PRO A 1 353 ? 95.034 88.650 83.608 1.00 64.22 353 PRO A CA 1
ATOM 4559 C C . PRO A 1 353 ? 95.755 87.342 83.344 1.00 65.88 353 PRO A C 1
ATOM 4560 O O . PRO A 1 353 ? 96.923 87.206 83.726 1.00 64.61 353 PRO A O 1
ATOM 4571 N N . LYS A 1 354 ? 95.102 86.374 82.698 1.00 72.06 354 LYS A N 1
ATOM 4572 C CA . LYS A 1 354 ? 95.737 85.076 82.498 1.00 70.72 354 LYS A CA 1
ATOM 4573 C C . LYS A 1 354 ? 97.032 85.200 81.707 1.00 70.40 354 LYS A C 1
ATOM 4574 O O . LYS A 1 354 ? 97.950 84.396 81.897 1.00 75.17 354 LYS A O 1
ATOM 4593 N N . ILE A 1 355 ? 97.131 86.195 80.827 1.00 70.36 355 ILE A N 1
ATOM 4594 C CA . ILE A 1 355 ? 98.368 86.478 80.108 1.00 72.94 355 ILE A CA 1
ATOM 4595 C C . ILE A 1 355 ? 98.973 87.807 80.511 1.00 71.80 355 ILE A C 1
ATOM 4596 O O . ILE A 1 355 ? 100.013 88.191 79.960 1.00 69.55 355 ILE A O 1
ATOM 4612 N N . GLY A 1 356 ? 98.358 88.527 81.443 1.00 69.44 356 GLY A N 1
ATOM 4613 C CA . GLY A 1 356 ? 98.888 89.817 81.855 1.00 64.77 356 GLY A CA 1
ATOM 4614 C C . GLY A 1 356 ? 98.952 90.827 80.731 1.00 65.28 356 GLY A C 1
ATOM 4615 O O . GLY A 1 356 ? 99.938 91.566 80.619 1.00 65.33 356 GLY A O 1
ATOM 4619 N N . PHE A 1 357 ? 97.921 90.876 79.893 1.00 57.41 357 PHE A N 1
ATOM 4620 C CA . PHE A 1 357 ? 97.859 91.798 78.768 1.00 55.66 357 PHE A CA 1
ATOM 4621 C C . PHE A 1 357 ? 96.805 92.859 79.040 1.00 58.91 357 PHE A C 1
ATOM 4622 O O . PHE A 1 357 ? 95.653 92.533 79.345 1.00 59.41 357 PHE A O 1
ATOM 4639 N N . SER A 1 358 ? 97.202 94.122 78.925 1.00 54.67 358 SER A N 1
ATOM 4640 C CA . SER A 1 358 ? 96.302 95.254 79.082 1.00 47.20 358 SER A CA 1
ATOM 4641 C C . SER A 1 358 ? 96.161 95.958 77.742 1.00 48.28 358 SER A C 1
ATOM 4642 O O . SER A 1 358 ? 97.164 96.313 77.113 1.00 51.58 358 SER A O 1
ATOM 4650 N N . PHE A 1 359 ? 94.920 96.151 77.304 1.00 46.02 359 PHE A N 1
ATOM 4651 C CA . PHE A 1 359 ? 94.641 96.820 76.036 1.00 45.56 359 PHE A CA 1
ATOM 4652 C C . PHE A 1 359 ? 94.830 98.315 76.246 1.00 45.68 359 PHE A C 1
ATOM 4653 O O . PHE A 1 359 ? 93.918 99.030 76.658 1.00 50.88 359 PHE A O 1
ATOM 4670 N N . ILE A 1 360 ? 96.034 98.793 75.955 1.00 36.03 360 ILE A N 1
ATOM 4671 C CA . ILE A 1 360 ? 96.419 100.173 76.215 1.00 34.01 360 ILE A CA 1
ATOM 4672 C C . ILE A 1 360 ? 96.225 100.968 74.932 1.00 38.35 360 ILE A C 1
ATOM 4673 O O . ILE A 1 360 ? 96.939 100.759 73.946 1.00 41.57 360 ILE A O 1
ATOM 4689 N N . ARG A 1 361 ? 95.266 101.888 74.946 1.00 36.77 361 ARG A N 1
ATOM 4690 C CA . ARG A 1 361 ? 95.112 102.863 73.876 1.00 24.90 361 ARG A CA 1
ATOM 4691 C C . ARG A 1 361 ? 95.970 104.078 74.196 1.00 28.01 361 ARG A C 1
ATOM 4692 O O . ARG A 1 361 ? 95.852 104.657 75.280 1.00 39.51 361 ARG A O 1
ATOM 4713 N N . GLN A 1 362 ? 96.832 104.459 73.258 1.00 32.60 362 GLN A N 1
ATOM 4714 C CA . GLN A 1 362 ? 97.737 105.586 73.437 1.00 33.63 362 GLN A CA 1
ATOM 4715 C C . GLN A 1 362 ? 97.409 106.655 72.408 1.00 29.72 362 GLN A C 1
ATOM 4716 O O . GLN A 1 362 ? 97.500 106.409 71.201 1.00 39.36 362 GLN A O 1
ATOM 4730 N N . TYR A 1 363 ? 97.032 107.835 72.885 1.00 24.05 363 TYR A N 1
ATOM 4731 C CA . TYR A 1 363 ? 96.813 108.991 72.031 1.00 28.40 363 TYR A CA 1
ATOM 4732 C C . TYR A 1 363 ? 98.059 109.862 72.031 1.00 20.50 363 TYR A C 1
ATOM 4733 O O . TYR A 1 363 ? 98.744 109.986 73.049 1.00 30.87 363 TYR A O 1
ATOM 4751 N N . ASN A 1 364 ? 98.355 110.453 70.879 1.00 23.51 364 ASN A N 1
ATOM 4752 C CA . ASN A 1 364 ? 99.459 111.397 70.745 1.00 24.07 364 ASN A CA 1
ATOM 4753 C C . ASN A 1 364 ? 99.006 112.479 69.777 1.00 30.25 364 ASN A C 1
ATOM 4754 O O . ASN A 1 364 ? 98.836 112.214 68.584 1.00 40.03 364 ASN A O 1
ATOM 4765 N N . SER A 1 365 ? 98.819 113.695 70.290 1.00 27.08 365 SER A N 1
ATOM 4766 C CA . SER A 1 365 ? 98.265 114.770 69.477 1.00 25.41 365 SER A CA 1
ATOM 4767 C C . SER A 1 365 ? 99.135 115.096 68.271 1.00 34.99 365 SER A C 1
ATOM 4768 O O . SER A 1 365 ? 98.643 115.707 67.318 1.00 44.99 365 SER A O 1
ATOM 4776 N N . GLN A 1 366 ? 100.407 114.706 68.285 1.00 27.49 366 GLN A N 1
ATOM 4777 C CA . GLN A 1 366 ? 101.319 114.986 67.187 1.00 36.35 366 GLN A CA 1
ATOM 4778 C C . GLN A 1 366 ? 101.515 113.791 66.261 1.00 39.66 366 GLN A C 1
ATOM 4779 O O . GLN A 1 366 ? 102.390 113.832 65.392 1.00 41.94 366 GLN A O 1
ATOM 4793 N N . MET A 1 367 ? 100.726 112.732 66.426 1.00 46.11 367 MET A N 1
ATOM 4794 C CA . MET A 1 367 ? 100.868 111.524 65.614 1.00 46.92 367 MET A CA 1
ATOM 4795 C C . MET A 1 367 ? 99.893 111.566 64.439 1.00 48.22 367 MET A C 1
ATOM 4796 O O . MET A 1 367 ? 98.905 110.835 64.378 1.00 49.99 367 MET A O 1
ATOM 4810 N N . ASP A 1 368 ? 100.193 112.451 63.487 1.00 55.87 368 ASP A N 1
ATOM 4811 C CA . ASP A 1 368 ? 99.407 112.494 62.260 1.00 51.79 368 ASP A CA 1
ATOM 4812 C C . ASP A 1 368 ? 99.605 111.245 61.413 1.00 51.94 368 ASP A C 1
ATOM 4813 O O . ASP A 1 368 ? 98.772 110.961 60.546 1.00 51.69 368 ASP A O 1
ATOM 4822 N N . GLU A 1 369 ? 100.684 110.495 61.645 1.00 56.58 369 GLU A N 1
ATOM 4823 C CA . GLU A 1 369 ? 100.889 109.243 60.928 1.00 56.61 369 GLU A CA 1
ATOM 4824 C C . GLU A 1 369 ? 99.800 108.227 61.236 1.00 59.68 369 GLU A C 1
ATOM 4825 O O . GLU A 1 369 ? 99.571 107.317 60.432 1.00 60.02 369 GLU A O 1
ATOM 4837 N N . PHE A 1 370 ? 99.126 108.358 62.379 1.00 53.55 370 PHE A N 1
ATOM 4838 C CA . PHE A 1 370 ? 98.020 107.487 62.752 1.00 50.48 370 PHE A CA 1
ATOM 4839 C C . PHE A 1 370 ? 96.678 108.200 62.619 1.00 48.73 370 PHE A C 1
ATOM 4840 O O . PHE A 1 370 ? 95.735 107.907 63.356 1.00 53.65 370 PHE A O 1
ATOM 4857 N N . ASP A 1 371 ? 96.580 109.141 61.677 1.00 46.22 371 ASP A N 1
ATOM 4858 C CA . ASP A 1 371 ? 95.319 109.841 61.463 1.00 50.70 371 ASP A CA 1
ATOM 4859 C C . ASP A 1 371 ? 94.217 108.882 61.032 1.00 50.71 371 ASP A C 1
ATOM 4860 O O . ASP A 1 371 ? 93.042 109.109 61.340 1.00 45.24 371 ASP A O 1
ATOM 4869 N N . GLN A 1 372 ? 94.574 107.811 60.325 1.00 52.70 372 GLN A N 1
ATOM 4870 C CA . GLN A 1 372 ? 93.621 106.808 59.871 1.00 49.45 372 GLN A CA 1
ATOM 4871 C C . GLN A 1 372 ? 93.627 105.566 60.753 1.00 51.23 372 GLN A C 1
ATOM 4872 O O . GLN A 1 372 ? 93.179 104.501 60.316 1.00 54.51 372 GLN A O 1
ATOM 4886 N N . SER A 1 373 ? 94.128 105.680 61.980 1.00 43.93 373 SER A N 1
ATOM 4887 C CA . SER A 1 373 ? 94.187 104.531 62.871 1.00 37.82 373 SER A CA 1
ATOM 4888 C C . SER A 1 373 ? 92.797 103.943 63.069 1.00 43.37 373 SER A C 1
ATOM 4889 O O . SER A 1 373 ? 91.812 104.669 63.220 1.00 50.92 373 SER A O 1
ATOM 4897 N N . MET A 1 374 ? 92.724 102.613 63.072 1.00 48.15 374 MET A N 1
ATOM 4898 C CA . MET A 1 374 ? 91.439 101.931 63.144 1.00 49.42 374 MET A CA 1
ATOM 4899 C C . MET A 1 374 ? 90.807 101.998 64.527 1.00 46.06 374 MET A C 1
ATOM 4900 O O . MET A 1 374 ? 89.657 101.575 64.679 1.00 50.15 374 MET A O 1
ATOM 4914 N N . VAL A 1 375 ? 91.518 102.506 65.531 1.00 40.16 375 VAL A N 1
ATOM 4915 C CA . VAL A 1 375 ? 90.954 102.733 66.855 1.00 39.78 375 VAL A CA 1
ATOM 4916 C C . VAL A 1 375 ? 90.732 104.217 67.121 1.00 33.15 375 VAL A C 1
ATOM 4917 O O . VAL A 1 375 ? 90.508 104.612 68.269 1.00 43.25 375 VAL A O 1
ATOM 4930 N N . GLY A 1 376 ? 90.775 105.049 66.082 1.00 30.50 376 GLY A N 1
ATOM 4931 C CA . GLY A 1 376 ? 90.608 106.480 66.234 1.00 32.19 376 GLY A CA 1
ATOM 4932 C C . GLY A 1 376 ? 91.824 107.248 65.762 1.00 30.95 376 GLY A C 1
ATOM 4933 O O . GLY A 1 376 ? 92.953 106.770 65.894 1.00 32.21 376 GLY A O 1
ATOM 4937 N N . ALA A 1 377 ? 91.608 108.440 65.213 1.00 34.27 377 ALA A N 1
ATOM 4938 C CA . ALA A 1 377 ? 92.710 109.227 64.677 1.00 32.93 377 ALA A CA 1
ATOM 4939 C C . ALA A 1 377 ? 93.736 109.525 65.762 1.00 34.17 377 ALA A C 1
ATOM 4940 O O . ALA A 1 377 ? 93.386 109.938 66.871 1.00 41.78 377 ALA A O 1
ATOM 4947 N N . ARG A 1 378 ? 95.008 109.311 65.436 1.00 31.93 378 ARG A N 1
ATOM 4948 C CA . ARG A 1 378 ? 96.143 109.572 66.314 1.00 33.98 378 ARG A CA 1
ATOM 4949 C C . ARG A 1 378 ? 96.165 108.668 67.538 1.00 33.99 378 ARG A C 1
ATOM 4950 O O . ARG A 1 378 ? 96.987 108.878 68.436 1.00 37.42 378 ARG A O 1
ATOM 4971 N N . TRP A 1 379 ? 95.288 107.670 67.605 1.00 35.95 379 TRP A N 1
ATOM 4972 C CA . TRP A 1 379 ? 95.309 106.686 68.677 1.00 29.69 379 TRP A CA 1
ATOM 4973 C C . TRP A 1 379 ? 96.121 105.471 68.249 1.00 34.95 379 TRP A C 1
ATOM 4974 O O . TRP A 1 379 ? 96.072 105.053 67.089 1.00 40.02 379 TRP A O 1
ATOM 4995 N N . MET A 1 380 ? 96.871 104.912 69.192 1.00 45.29 380 MET A N 1
ATOM 4996 C CA . MET A 1 380 ? 97.621 103.682 68.983 1.00 44.45 380 MET A CA 1
ATOM 4997 C C . MET A 1 380 ? 97.130 102.633 69.968 1.00 46.89 380 MET A C 1
ATOM 4998 O O . MET A 1 380 ? 97.057 102.895 71.172 1.00 49.82 380 MET A O 1
ATOM 5012 N N . MET A 1 381 ? 96.788 101.464 69.459 1.00 45.22 381 MET A N 1
ATOM 5013 C CA . MET A 1 381 ? 96.479 100.305 70.278 1.00 50.36 381 MET A CA 1
ATOM 5014 C C . MET A 1 381 ? 97.709 99.422 70.391 1.00 52.58 381 MET A C 1
ATOM 5015 O O . MET A 1 381 ? 98.703 99.624 69.689 1.00 55.50 381 MET A O 1
ATOM 5029 N N . PRO A 1 382 ? 97.691 98.431 71.279 1.00 50.24 382 PRO A N 1
ATOM 5030 C CA . PRO A 1 382 ? 98.842 97.527 71.371 1.00 49.81 382 PRO A CA 1
ATOM 5031 C C . PRO A 1 382 ? 99.091 96.832 70.042 1.00 50.38 382 PRO A C 1
ATOM 5032 O O . PRO A 1 382 ? 98.156 96.470 69.324 1.00 53.90 382 PRO A O 1
ATOM 5043 N N . PHE A 1 383 ? 100.369 96.662 69.710 1.00 59.48 383 PHE A N 1
ATOM 5044 C CA . PHE A 1 383 ? 100.837 96.002 68.496 1.00 61.69 383 PHE A CA 1
ATOM 5045 C C . PHE A 1 383 ? 100.651 96.857 67.250 1.00 63.95 383 PHE A C 1
ATOM 5046 O O . PHE A 1 383 ? 101.066 96.437 66.164 1.00 66.10 383 PHE A O 1
ATOM 5063 N N . SER A 1 384 ? 100.047 98.042 67.361 1.00 58.64 384 SER A N 1
ATOM 5064 C CA . SER A 1 384 ? 99.861 98.896 66.196 1.00 56.85 384 SER A CA 1
ATOM 5065 C C . SER A 1 384 ? 101.167 99.496 65.698 1.00 58.89 384 SER A C 1
ATOM 5066 O O . SER A 1 384 ? 101.177 100.100 64.621 1.00 57.99 384 SER A O 1
ATOM 5074 N N . ASN A 1 385 ? 102.254 99.357 66.452 1.00 66.07 385 ASN A N 1
ATOM 5075 C CA . ASN A 1 385 ? 103.549 99.826 65.982 1.00 66.92 385 ASN A CA 1
ATOM 5076 C C . ASN A 1 385 ? 103.834 99.280 64.589 1.00 71.05 385 ASN A C 1
ATOM 5077 O O . ASN A 1 385 ? 103.386 98.189 64.226 1.00 69.92 385 ASN A O 1
ATOM 5088 N N . MET A 1 386 ? 104.566 100.056 63.799 1.00 78.01 386 MET A N 1
ATOM 5089 C CA . MET A 1 386 ? 104.821 99.699 62.411 1.00 79.90 386 MET A CA 1
ATOM 5090 C C . MET A 1 386 ? 105.962 100.559 61.889 1.00 78.22 386 MET A C 1
ATOM 5091 O O . MET A 1 386 ? 106.399 101.510 62.540 1.00 74.65 386 MET A O 1
ATOM 5105 N N . ILE A 1 387 ? 106.441 100.205 60.700 1.00 82.92 387 ILE A N 1
ATOM 5106 C CA . ILE A 1 387 ? 107.478 100.954 60.004 1.00 85.62 387 ILE A CA 1
ATOM 5107 C C . ILE A 1 387 ? 106.880 101.491 58.713 1.00 84.31 387 ILE A C 1
ATOM 5108 O O . ILE A 1 387 ? 106.284 100.733 57.939 1.00 85.15 387 ILE A O 1
ATOM 5124 N N . GLN A 1 388 ? 107.036 102.792 58.487 1.00 83.57 388 GLN A N 1
ATOM 5125 C CA . GLN A 1 388 ? 106.514 103.453 57.303 1.00 83.81 388 GLN A CA 1
ATOM 5126 C C . GLN A 1 388 ? 107.660 104.041 56.493 1.00 83.30 388 GLN A C 1
ATOM 5127 O O . GLN A 1 388 ? 108.688 104.447 57.044 1.00 82.64 388 GLN A O 1
ATOM 5141 N N . GLN A 1 389 ? 107.473 104.079 55.178 1.00 83.68 389 GLN A N 1
ATOM 5142 C CA . GLN A 1 389 ? 108.460 104.648 54.271 1.00 86.24 389 GLN A CA 1
ATOM 5143 C C . GLN A 1 389 ? 108.239 106.148 54.142 1.00 85.10 389 GLN A C 1
ATOM 5144 O O . GLN A 1 389 ? 107.108 106.601 53.935 1.00 82.86 389 GLN A O 1
ATOM 5158 N N . ASN A 1 390 ? 109.320 106.912 54.266 1.00 81.71 390 ASN A N 1
ATOM 5159 C CA . ASN A 1 390 ? 109.302 108.351 54.054 1.00 84.02 390 ASN A CA 1
ATOM 5160 C C . ASN A 1 390 ? 110.472 108.723 53.152 1.00 84.18 390 ASN A C 1
ATOM 5161 O O . ASN A 1 390 ? 111.280 107.873 52.764 1.00 80.95 390 ASN A O 1
ATOM 5172 N N . ALA A 1 391 ? 110.564 110.011 52.817 1.00 79.59 391 ALA A N 1
ATOM 5173 C CA . ALA A 1 391 ? 111.630 110.463 51.930 1.00 79.45 391 ALA A CA 1
ATOM 5174 C C . ALA A 1 391 ? 113.000 110.183 52.533 1.00 80.10 391 ALA A C 1
ATOM 5175 O O . ALA A 1 391 ? 113.914 109.730 51.834 1.00 78.20 391 ALA A O 1
ATOM 5182 N N . GLN A 1 392 ? 113.163 110.446 53.831 1.00 83.90 392 GLN A N 1
ATOM 5183 C CA . GLN A 1 392 ? 114.442 110.180 54.481 1.00 83.70 392 GLN A CA 1
ATOM 5184 C C . GLN A 1 392 ? 114.768 108.693 54.463 1.00 85.74 392 GLN A C 1
ATOM 5185 O O . GLN A 1 392 ? 115.920 108.304 54.237 1.00 84.11 392 GLN A O 1
ATOM 5199 N N . GLY A 1 393 ? 113.770 107.847 54.700 1.00 88.93 393 GLY A N 1
ATOM 5200 C CA . GLY A 1 393 ? 113.991 106.417 54.774 1.00 87.15 393 GLY A CA 1
ATOM 5201 C C . GLY A 1 393 ? 112.844 105.685 55.437 1.00 88.09 393 GLY A C 1
ATOM 5202 O O . GLY A 1 393 ? 111.681 105.867 55.064 1.00 85.22 393 GLY A O 1
ATOM 5206 N N . TYR A 1 394 ? 113.161 104.844 56.417 1.00 89.60 394 TYR A N 1
ATOM 5207 C CA . TYR A 1 394 ? 112.164 104.087 57.160 1.00 88.08 394 TYR A CA 1
ATOM 5208 C C . TYR A 1 394 ? 111.919 104.755 58.506 1.00 87.03 394 TYR A C 1
ATOM 5209 O O . TYR A 1 394 ? 112.869 105.077 59.227 1.00 87.47 394 TYR A O 1
ATOM 5227 N N . LEU A 1 395 ? 110.649 104.963 58.837 1.00 82.65 395 LEU A N 1
ATOM 5228 C CA . LEU A 1 395 ? 110.243 105.535 60.113 1.00 81.93 395 LEU A CA 1
ATOM 5229 C C . LEU A 1 395 ? 109.565 104.453 60.938 1.00 81.58 395 LEU A C 1
ATOM 5230 O O . LEU A 1 395 ? 108.595 103.839 60.483 1.00 84.41 395 LEU A O 1
ATOM 5246 N N . PHE A 1 396 ? 110.068 104.229 62.147 1.00 80.13 396 PHE A N 1
ATOM 5247 C CA . PHE A 1 396 ? 109.521 103.231 63.054 1.00 81.39 396 PHE A CA 1
ATOM 5248 C C . PHE A 1 396 ? 108.853 103.930 64.228 1.00 81.31 396 PHE A C 1
ATOM 5249 O O . PHE A 1 396 ? 109.470 104.771 64.890 1.00 80.24 396 PHE A O 1
ATOM 5266 N N . ILE A 1 397 ? 107.598 103.580 64.480 1.00 73.38 397 ILE A N 1
ATOM 5267 C CA . ILE A 1 397 ? 106.829 104.110 65.598 1.00 73.43 397 ILE A CA 1
ATOM 5268 C C . ILE A 1 397 ? 106.675 102.979 66.602 1.00 72.99 397 ILE A C 1
ATOM 5269 O O . ILE A 1 397 ? 105.933 102.020 66.358 1.00 74.62 397 ILE A O 1
ATOM 5285 N N . ASP A 1 398 ? 107.368 103.084 67.733 1.00 72.49 398 ASP A N 1
ATOM 5286 C CA . ASP A 1 398 ? 107.337 102.019 68.722 1.00 73.25 398 ASP A CA 1
ATOM 5287 C C . ASP A 1 398 ? 105.991 102.015 69.443 1.00 72.43 398 ASP A C 1
ATOM 5288 O O . ASP A 1 398 ? 105.120 102.856 69.206 1.00 73.55 398 ASP A O 1
ATOM 5297 N N . SER A 1 399 ? 105.826 101.048 70.347 1.00 68.06 399 SER A N 1
ATOM 5298 C CA . SER A 1 399 ? 104.563 100.921 71.065 1.00 70.82 399 SER A CA 1
ATOM 5299 C C . SER A 1 399 ? 104.282 102.156 71.911 1.00 68.62 399 SER A C 1
ATOM 5300 O O . SER A 1 399 ? 103.137 102.616 71.990 1.00 71.29 399 SER A O 1
ATOM 5308 N N . LYS A 1 400 ? 105.312 102.707 72.554 1.00 62.11 400 LYS A N 1
ATOM 5309 C CA . LYS A 1 400 ? 105.122 103.884 73.392 1.00 63.12 400 LYS A CA 1
ATOM 5310 C C . LYS A 1 400 ? 104.775 105.130 72.588 1.00 62.66 400 LYS A C 1
ATOM 5311 O O . LYS A 1 400 ? 104.335 106.121 73.179 1.00 60.70 400 LYS A O 1
ATOM 5330 N N . GLY A 1 401 ? 104.957 105.105 71.272 1.00 66.25 401 GLY A N 1
ATOM 5331 C CA . GLY A 1 401 ? 104.634 106.235 70.429 1.00 64.85 401 GLY A CA 1
ATOM 5332 C C . GLY A 1 401 ? 105.803 107.109 70.036 1.00 70.63 401 GLY A C 1
ATOM 5333 O O . GLY A 1 401 ? 105.588 108.140 69.391 1.00 70.08 401 GLY A O 1
ATOM 5337 N N . ARG A 1 402 ? 107.026 106.741 70.404 1.00 70.42 402 ARG A N 1
ATOM 5338 C CA . ARG A 1 402 ? 108.204 107.498 70.011 1.00 66.65 402 ARG A CA 1
ATOM 5339 C C . ARG A 1 402 ? 108.651 107.061 68.622 1.00 66.80 402 ARG A C 1
ATOM 5340 O O . ARG A 1 402 ? 108.594 105.876 68.282 1.00 68.63 402 ARG A O 1
ATOM 5361 N N . LYS A 1 403 ? 109.094 108.026 67.823 1.00 70.11 403 LYS A N 1
ATOM 5362 C CA . LYS A 1 403 ? 109.452 107.793 66.430 1.00 72.17 403 LYS A CA 1
ATOM 5363 C C . LYS A 1 403 ? 110.967 107.719 66.291 1.00 71.76 403 LYS A C 1
ATOM 5364 O O . LYS A 1 403 ? 111.685 108.586 66.800 1.00 69.46 403 LYS A O 1
ATOM 5383 N N . HIS A 1 404 ? 111.445 106.686 65.600 1.00 77.72 404 HIS A N 1
ATOM 5384 C CA . HIS A 1 404 ? 112.867 106.497 65.343 1.00 77.68 404 HIS A CA 1
ATOM 5385 C C . HIS A 1 404 ? 113.076 106.357 63.845 1.00 77.91 404 HIS A C 1
ATOM 5386 O O . HIS A 1 404 ? 112.601 105.392 63.238 1.00 77.28 404 HIS A O 1
ATOM 5400 N N . GLN A 1 405 ? 113.780 107.316 63.252 1.00 82.23 405 GLN A N 1
ATOM 5401 C CA . GLN A 1 405 ? 114.115 107.225 61.840 1.00 83.12 405 GLN A CA 1
ATOM 5402 C C . GLN A 1 405 ? 115.151 106.131 61.620 1.00 84.28 405 GLN A C 1
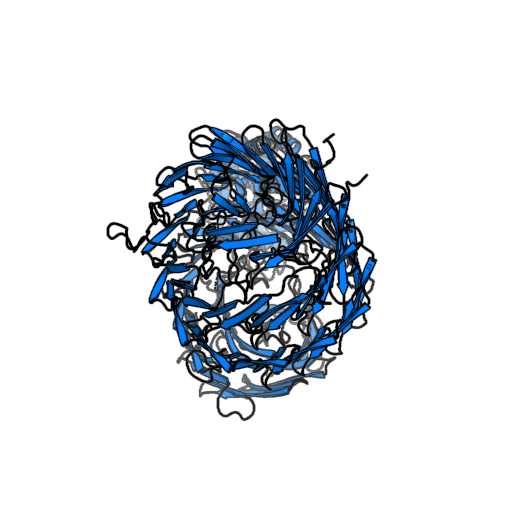ATOM 5403 O O . GLN A 1 405 ? 116.050 105.931 62.442 1.00 84.60 405 GLN A O 1
ATOM 5417 N N . LEU A 1 406 ? 115.021 105.420 60.506 1.00 86.98 406 LEU A N 1
ATOM 5418 C CA . LEU A 1 406 ? 115.948 104.360 60.152 1.00 85.09 406 LEU A CA 1
ATOM 5419 C C . LEU A 1 406 ? 116.412 104.542 58.715 1.00 87.28 406 LEU A C 1
ATOM 5420 O O . LEU A 1 406 ? 115.658 105.046 57.877 1.00 85.94 406 LEU A O 1
ATOM 5436 N N . PRO A 1 407 ? 117.642 104.143 58.398 1.00 93.27 407 PRO A N 1
ATOM 5437 C CA . PRO A 1 407 ? 118.105 104.235 57.009 1.00 92.93 407 PRO A CA 1
ATOM 5438 C C . PRO A 1 407 ? 117.380 103.244 56.113 1.00 88.57 407 PRO A C 1
ATOM 5439 O O . PRO A 1 407 ? 116.825 102.241 56.564 1.00 88.44 407 PRO A O 1
ATOM 5450 N N . VAL A 1 408 ? 117.393 103.544 54.813 1.00 84.55 408 VAL A N 1
ATOM 5451 C CA . VAL A 1 408 ? 116.798 102.638 53.838 1.00 87.68 408 VAL A CA 1
ATOM 5452 C C . VAL A 1 408 ? 117.549 101.315 53.774 1.00 88.70 408 VAL A C 1
ATOM 5453 O O . VAL A 1 408 ? 117.027 100.335 53.229 1.00 90.13 408 VAL A O 1
ATOM 5466 N N . SER A 1 409 ? 118.760 101.254 54.323 1.00 89.03 409 SER A N 1
ATOM 5467 C CA . SER A 1 409 ? 119.596 100.064 54.246 1.00 90.79 409 SER A CA 1
ATOM 5468 C C . SER A 1 409 ? 119.292 99.042 55.334 1.00 92.00 409 SER A C 1
ATOM 5469 O O . SER A 1 409 ? 119.924 97.981 55.356 1.00 90.78 409 SER A O 1
ATOM 5477 N N . ILE A 1 410 ? 118.346 99.324 56.234 1.00 92.95 410 ILE A N 1
ATOM 5478 C CA . ILE A 1 410 ? 118.036 98.367 57.293 1.00 90.41 410 ILE A CA 1
ATOM 5479 C C . ILE A 1 410 ? 117.490 97.073 56.706 1.00 91.11 410 ILE A C 1
ATOM 5480 O O . ILE A 1 410 ? 117.753 95.984 57.231 1.00 93.40 410 ILE A O 1
ATOM 5496 N N . ILE A 1 411 ? 116.724 97.163 55.615 1.00 89.88 411 ILE A N 1
ATOM 5497 C CA . ILE A 1 411 ? 116.179 95.970 54.979 1.00 92.31 411 ILE A CA 1
ATOM 5498 C C . ILE A 1 411 ? 117.258 95.070 54.399 1.00 93.04 411 ILE A C 1
ATOM 5499 O O . ILE A 1 411 ? 116.970 93.919 54.054 1.00 89.34 411 ILE A O 1
ATOM 5515 N N . PHE A 1 412 ? 118.494 95.564 54.283 1.00 94.34 412 PHE A N 1
ATOM 5516 C CA . PHE A 1 412 ? 119.600 94.775 53.761 1.00 91.97 412 PHE A CA 1
ATOM 5517 C C . PHE A 1 412 ? 120.680 94.480 54.790 1.00 91.09 412 PHE A C 1
ATOM 5518 O O . PHE A 1 412 ? 121.515 93.604 54.545 1.00 91.70 412 PHE A O 1
ATOM 5535 N N . GLU A 1 413 ? 120.692 95.181 55.922 1.00 94.85 413 GLU A N 1
ATOM 5536 C CA . GLU A 1 413 ? 121.704 94.954 56.944 1.00 96.38 413 GLU A CA 1
ATOM 5537 C C . GLU A 1 413 ? 121.138 95.331 58.305 1.00 95.75 413 GLU A C 1
ATOM 5538 O O . GLU A 1 413 ? 120.173 96.093 58.411 1.00 96.59 413 GLU A O 1
ATOM 5550 N N . THR A 1 414 ? 121.758 94.787 59.347 1.00 93.76 414 THR A N 1
ATOM 5551 C CA . THR A 1 414 ? 121.328 95.060 60.710 1.00 95.26 414 THR A CA 1
ATOM 5552 C C . THR A 1 414 ? 121.673 96.491 61.111 1.00 95.77 414 THR A C 1
ATOM 5553 O O . THR A 1 414 ? 122.679 97.058 60.677 1.00 95.01 414 THR A O 1
ATOM 5564 N N . TYR A 1 415 ? 120.820 97.075 61.951 1.00 90.94 415 TYR A N 1
ATOM 5565 C CA . TYR A 1 415 ? 121.036 98.418 62.470 1.00 90.55 415 TYR A CA 1
ATOM 5566 C C . TYR A 1 415 ? 120.633 98.472 63.935 1.00 90.37 415 TYR A C 1
ATOM 5567 O O . TYR A 1 415 ? 119.663 97.829 64.346 1.00 89.56 415 TYR A O 1
ATOM 5585 N N . GLU A 1 416 ? 121.378 99.253 64.714 1.00 93.77 416 GLU A N 1
ATOM 5586 C CA . GLU A 1 416 ? 121.118 99.452 66.132 1.00 94.85 416 GLU A CA 1
ATOM 5587 C C . GLU A 1 416 ? 120.967 100.942 66.406 1.00 96.51 416 GLU A C 1
ATOM 5588 O O . GLU A 1 416 ? 121.722 101.760 65.870 1.00 96.11 416 GLU A O 1
ATOM 5600 N N . VAL A 1 417 ? 119.994 101.291 67.242 1.00 95.31 417 VAL A N 1
ATOM 5601 C CA . VAL A 1 417 ? 119.715 102.690 67.554 1.00 93.52 417 VAL A CA 1
ATOM 5602 C C . VAL A 1 417 ? 120.512 103.091 68.790 1.00 93.14 417 VAL A C 1
ATOM 5603 O O . VAL A 1 417 ? 120.796 102.235 69.641 1.00 90.32 417 VAL A O 1
ATOM 5616 N N . PRO A 1 418 ? 120.888 104.360 68.944 1.00 97.50 418 PRO A N 1
ATOM 5617 C CA . PRO A 1 418 ? 121.655 104.766 70.124 1.00 96.07 418 PRO A CA 1
ATOM 5618 C C . PRO A 1 418 ? 120.775 105.134 71.308 1.00 95.02 418 PRO A C 1
ATOM 5619 O O . PRO A 1 418 ? 119.622 105.544 71.170 1.00 94.73 418 PRO A O 1
ATOM 5630 N N . TYR A 1 419 ? 121.354 104.972 72.497 1.00 78.86 419 TYR A N 1
ATOM 5631 C CA . TYR A 1 419 ? 120.778 105.345 73.786 1.00 76.83 419 TYR A CA 1
ATOM 5632 C C . TYR A 1 419 ? 119.608 104.464 74.200 1.00 79.52 419 TYR A C 1
ATOM 5633 O O . TYR A 1 419 ? 119.086 104.643 75.307 1.00 78.41 419 TYR A O 1
ATOM 5651 N N . GLU A 1 420 ? 119.177 103.521 73.365 1.00 90.37 420 GLU A N 1
ATOM 5652 C CA . GLU A 1 420 ? 118.055 102.646 73.681 1.00 89.90 420 GLU A CA 1
ATOM 5653 C C . GLU A 1 420 ? 118.479 101.195 73.837 1.00 90.14 420 GLU A C 1
ATOM 5654 O O . GLU A 1 420 ? 118.095 100.538 74.809 1.00 87.72 420 GLU A O 1
ATOM 5666 N N . GLY A 1 421 ? 119.263 100.675 72.898 1.00 90.43 421 GLY A N 1
ATOM 5667 C CA . GLY A 1 421 ? 119.823 99.347 73.012 1.00 89.32 421 GLY A CA 1
ATOM 5668 C C . GLY A 1 421 ? 119.075 98.243 72.298 1.00 89.04 421 GLY A C 1
ATOM 5669 O O . GLY A 1 421 ? 119.388 97.069 72.528 1.00 88.10 421 GLY A O 1
ATOM 5673 N N . TRP A 1 422 ? 118.105 98.568 71.448 1.00 89.71 422 TRP A N 1
ATOM 5674 C CA . TRP A 1 422 ? 117.373 97.566 70.687 1.00 90.69 422 TRP A CA 1
ATOM 5675 C C . TRP A 1 422 ? 117.803 97.605 69.227 1.00 89.66 422 TRP A C 1
ATOM 5676 O O . TRP A 1 422 ? 118.038 98.680 68.666 1.00 89.42 422 TRP A O 1
ATOM 5697 N N . ILE A 1 423 ? 117.903 96.423 68.622 1.00 90.86 423 ILE A N 1
ATOM 5698 C CA . ILE A 1 423 ? 118.468 96.255 67.291 1.00 90.93 423 ILE A CA 1
ATOM 5699 C C . ILE A 1 423 ? 117.370 95.798 66.342 1.00 91.06 423 ILE A C 1
ATOM 5700 O O . ILE A 1 423 ? 116.440 95.081 66.728 1.00 88.27 423 ILE A O 1
ATOM 5716 N N . ILE A 1 424 ? 117.484 96.226 65.087 1.00 92.34 424 ILE A N 1
ATOM 5717 C CA . ILE A 1 424 ? 116.604 95.797 64.006 1.00 91.74 424 ILE A CA 1
ATOM 5718 C C . ILE A 1 424 ? 117.461 95.116 62.950 1.00 91.26 424 ILE A C 1
ATOM 5719 O O . ILE A 1 424 ? 118.472 95.676 62.511 1.00 92.41 424 ILE A O 1
ATOM 5735 N N . LYS A 1 425 ? 117.059 93.915 62.548 1.00 90.09 425 LYS A N 1
ATOM 5736 C CA . LYS A 1 425 ? 117.751 93.170 61.511 1.00 91.80 425 LYS A CA 1
ATOM 5737 C C . LYS A 1 425 ? 116.751 92.662 60.485 1.00 91.67 425 LYS A C 1
ATOM 5738 O O . LYS A 1 425 ? 115.598 92.379 60.825 1.00 92.06 425 LYS A O 1
ATOM 5757 N N . PRO A 1 426 ? 117.158 92.537 59.225 1.00 94.14 426 PRO A N 1
ATOM 5758 C CA . PRO A 1 426 ? 116.249 92.046 58.190 1.00 93.95 426 PRO A CA 1
ATOM 5759 C C . PRO A 1 426 ? 116.314 90.529 58.044 1.00 94.69 426 PRO A C 1
ATOM 5760 O O . PRO A 1 426 ? 117.114 89.845 58.685 1.00 92.12 426 PRO A O 1
ATOM 5771 N N . LEU A 1 427 ? 115.446 90.017 57.175 1.00 97.28 427 LEU A N 1
ATOM 5772 C CA . LEU A 1 427 ? 115.410 88.604 56.831 1.00 96.18 427 LEU A CA 1
ATOM 5773 C C . LEU A 1 427 ? 115.286 88.462 55.320 1.00 95.53 427 LEU A C 1
ATOM 5774 O O . LEU A 1 427 ? 114.810 89.363 54.626 1.00 92.57 427 LEU A O 1
ATOM 5790 N N . LYS A 1 428 ? 115.723 87.306 54.817 1.00 94.54 428 LYS A N 1
ATOM 5791 C CA . LYS A 1 428 ? 115.714 87.069 53.378 1.00 94.36 428 LYS A CA 1
ATOM 5792 C C . LYS A 1 428 ? 114.304 87.045 52.804 1.00 93.80 428 LYS A C 1
ATOM 5793 O O . LYS A 1 428 ? 114.142 87.178 51.586 1.00 91.00 428 LYS A O 1
ATOM 5812 N N . ASN A 1 429 ? 113.286 86.880 53.644 1.00 92.85 429 ASN A N 1
ATOM 5813 C CA . ASN A 1 429 ? 111.902 86.815 53.194 1.00 90.86 429 ASN A CA 1
ATOM 5814 C C . ASN A 1 429 ? 111.235 88.184 53.139 1.00 93.23 429 ASN A C 1
ATOM 5815 O O . ASN A 1 429 ? 110.034 88.263 52.859 1.00 92.83 429 ASN A O 1
ATOM 5826 N N . GLY A 1 430 ? 111.978 89.257 53.395 1.00 94.21 430 GLY A N 1
ATOM 5827 C CA . GLY A 1 430 ? 111.419 90.591 53.399 1.00 93.89 430 GLY A CA 1
ATOM 5828 C C . GLY A 1 430 ? 110.843 91.041 54.722 1.00 92.57 430 GLY A C 1
ATOM 5829 O O . GLY A 1 430 ? 110.206 92.100 54.770 1.00 90.69 430 GLY A O 1
ATOM 5833 N N . GLU A 1 431 ? 111.040 90.276 55.791 1.00 92.52 431 GLU A N 1
ATOM 5834 C CA . GLU A 1 431 ? 110.581 90.640 57.121 1.00 92.73 431 GLU A CA 1
ATOM 5835 C C . GLU A 1 431 ? 111.753 91.150 57.948 1.00 91.60 431 GLU A C 1
ATOM 5836 O O . GLU A 1 431 ? 112.902 90.749 57.740 1.00 92.08 431 GLU A O 1
ATOM 5848 N N . LEU A 1 432 ? 111.455 92.042 58.886 1.00 89.04 432 LEU A N 1
ATOM 5849 C CA . LEU A 1 432 ? 112.457 92.615 59.773 1.00 89.89 432 LEU A CA 1
ATOM 5850 C C . LEU A 1 432 ? 112.171 92.186 61.204 1.00 89.02 432 LEU A C 1
ATOM 5851 O O . LEU A 1 432 ? 111.040 92.316 61.683 1.00 86.90 432 LEU A O 1
ATOM 5867 N N . ILE A 1 433 ? 113.197 91.679 61.880 1.00 88.09 433 ILE A N 1
ATOM 5868 C CA . ILE A 1 433 ? 113.090 91.219 63.258 1.00 89.38 433 ILE A CA 1
ATOM 5869 C C . ILE A 1 433 ? 113.614 92.321 64.163 1.00 88.72 433 ILE A C 1
ATOM 5870 O O . ILE A 1 433 ? 114.702 92.863 63.930 1.00 89.17 433 ILE A O 1
ATOM 5886 N N . LEU A 1 434 ? 112.842 92.659 65.188 1.00 85.74 434 LEU A N 1
ATOM 5887 C CA . LEU A 1 434 ? 113.205 93.697 66.139 1.00 86.35 434 LEU A CA 1
ATOM 5888 C C . LEU A 1 434 ? 113.462 93.056 67.495 1.00 87.38 434 LEU A C 1
ATOM 5889 O O . LEU A 1 434 ? 112.593 92.360 68.032 1.00 89.48 434 LEU A O 1
ATOM 5905 N N . ASP A 1 435 ? 114.654 93.285 68.036 1.00 86.67 435 ASP A N 1
ATOM 5906 C CA . ASP A 1 435 ? 115.043 92.796 69.355 1.00 85.92 435 ASP A CA 1
ATOM 5907 C C . ASP A 1 435 ? 114.959 93.975 70.316 1.00 87.96 435 ASP A C 1
ATOM 5908 O O . ASP A 1 435 ? 115.878 94.796 70.388 1.00 89.52 435 ASP A O 1
ATOM 5917 N N . PHE A 1 436 ? 113.856 94.053 71.055 1.00 87.21 436 PHE A N 1
ATOM 5918 C CA . PHE A 1 436 ? 113.595 95.192 71.923 1.00 88.34 436 PHE A CA 1
ATOM 5919 C C . PHE A 1 436 ? 114.245 95.052 73.292 1.00 84.55 436 PHE A C 1
ATOM 5920 O O . PHE A 1 436 ? 114.110 95.961 74.118 1.00 82.70 436 PHE A O 1
ATOM 5937 N N . GLY A 1 437 ? 114.938 93.946 73.551 1.00 83.79 437 GLY A N 1
ATOM 5938 C CA . GLY A 1 437 ? 115.507 93.682 74.857 1.00 83.44 437 GLY A CA 1
ATOM 5939 C C . GLY A 1 437 ? 114.758 92.581 75.577 1.00 85.31 437 GLY A C 1
ATOM 5940 O O . GLY A 1 437 ? 113.698 92.821 76.164 1.00 84.30 437 GLY A O 1
ATOM 5944 N N . GLY A 1 438 ? 115.302 91.368 75.539 1.00 88.72 438 GLY A N 1
ATOM 5945 C CA . GLY A 1 438 ? 114.641 90.218 76.123 1.00 87.17 438 GLY A CA 1
ATOM 5946 C C . GLY A 1 438 ? 114.602 89.041 75.171 1.00 88.25 438 GLY A C 1
ATOM 5947 O O . GLY A 1 438 ? 115.401 88.969 74.233 1.00 87.72 438 GLY A O 1
ATOM 5951 N N . GLU A 1 439 ? 113.677 88.112 75.400 1.00 90.19 439 GLU A N 1
ATOM 5952 C CA . GLU A 1 439 ? 113.534 86.924 74.570 1.00 89.18 439 GLU A CA 1
ATOM 5953 C C . GLU A 1 439 ? 112.456 87.078 73.504 1.00 89.59 439 GLU A C 1
ATOM 5954 O O . GLU A 1 439 ? 112.172 86.115 72.784 1.00 85.90 439 GLU A O 1
ATOM 5966 N N . TRP A 1 440 ? 111.856 88.258 73.381 1.00 88.48 440 TRP A N 1
ATOM 5967 C CA . TRP A 1 440 ? 110.771 88.492 72.439 1.00 86.26 440 TRP A CA 1
ATOM 5968 C C . TRP A 1 440 ? 111.319 89.105 71.158 1.00 83.12 440 TRP A C 1
ATOM 5969 O O . TRP A 1 440 ? 112.048 90.101 71.201 1.00 82.54 440 TRP A O 1
ATOM 5990 N N . ARG A 1 441 ? 110.964 88.507 70.024 1.00 85.31 441 ARG A N 1
ATOM 5991 C CA . ARG A 1 441 ? 111.324 89.011 68.707 1.00 85.22 441 ARG A CA 1
ATOM 5992 C C . ARG A 1 441 ? 110.050 89.376 67.961 1.00 87.12 441 ARG A C 1
ATOM 5993 O O . ARG A 1 441 ? 109.097 88.589 67.932 1.00 85.43 441 ARG A O 1
ATOM 6014 N N . SER A 1 442 ? 110.036 90.562 67.362 1.00 86.90 442 SER A N 1
ATOM 6015 C CA . SER A 1 442 ? 108.873 91.079 66.655 1.00 86.72 442 SER A CA 1
ATOM 6016 C C . SER A 1 442 ? 109.107 90.978 65.156 1.00 83.71 442 SER A C 1
ATOM 6017 O O . SER A 1 442 ? 110.124 91.461 64.648 1.00 86.54 442 SER A O 1
ATOM 6025 N N . HIS A 1 443 ? 108.165 90.356 64.453 1.00 77.62 443 HIS A N 1
ATOM 6026 C CA . HIS A 1 443 ? 108.248 90.175 63.010 1.00 81.56 443 HIS A CA 1
ATOM 6027 C C . HIS A 1 443 ? 107.331 91.172 62.318 1.00 81.47 443 HIS A C 1
ATOM 6028 O O . HIS A 1 443 ? 106.172 91.335 62.713 1.00 82.21 443 HIS A O 1
ATOM 6042 N N . PHE A 1 444 ? 107.852 91.829 61.286 1.00 82.23 444 PHE A N 1
ATOM 6043 C CA . PHE A 1 444 ? 107.123 92.858 60.560 1.00 82.71 444 PHE A CA 1
ATOM 6044 C C . PHE A 1 444 ? 107.079 92.495 59.084 1.00 82.41 444 PHE A C 1
ATOM 6045 O O . PHE A 1 444 ? 108.104 92.131 58.501 1.00 84.13 444 PHE A O 1
ATOM 6062 N N . GLN A 1 445 ? 105.893 92.595 58.488 1.00 81.70 445 GLN A N 1
ATOM 6063 C CA . GLN A 1 445 ? 105.698 92.321 57.073 1.00 83.74 445 GLN A CA 1
ATOM 6064 C C . GLN A 1 445 ? 105.038 93.517 56.405 1.00 83.16 445 GLN A C 1
ATOM 6065 O O . GLN A 1 445 ? 104.233 94.224 57.016 1.00 85.20 445 GLN A O 1
ATOM 6079 N N . SER A 1 446 ? 105.386 93.731 55.140 1.00 83.29 446 SER A N 1
ATOM 6080 C CA . SER A 1 446 ? 104.803 94.786 54.325 1.00 84.26 446 SER A CA 1
ATOM 6081 C C . SER A 1 446 ? 103.914 94.159 53.262 1.00 83.48 446 SER A C 1
ATOM 6082 O O . SER A 1 446 ? 104.344 93.248 52.547 1.00 84.27 446 SER A O 1
ATOM 6090 N N . PHE A 1 447 ? 102.681 94.645 53.163 1.00 82.14 447 PHE A N 1
ATOM 6091 C CA . PHE A 1 447 ? 101.705 94.111 52.226 1.00 81.73 447 PHE A CA 1
ATOM 6092 C C . PHE A 1 447 ? 101.531 94.974 50.984 1.00 85.27 447 PHE A C 1
ATOM 6093 O O . PHE A 1 447 ? 100.692 94.651 50.139 1.00 84.59 447 PHE A O 1
ATOM 6110 N N . ASP A 1 448 ? 102.291 96.064 50.851 1.00 87.51 448 ASP A N 1
ATOM 6111 C CA . ASP A 1 448 ? 102.205 96.932 49.672 1.00 88.05 448 ASP A CA 1
ATOM 6112 C C . ASP A 1 448 ? 103.607 97.440 49.335 1.00 88.39 448 ASP A C 1
ATOM 6113 O O . ASP A 1 448 ? 104.042 98.478 49.843 1.00 88.72 448 ASP A O 1
ATOM 6122 N N . GLY A 1 449 ? 104.305 96.702 48.476 1.00 82.59 449 GLY A N 1
ATOM 6123 C CA . GLY A 1 449 ? 105.554 97.163 47.901 1.00 82.18 449 GLY A CA 1
ATOM 6124 C C . GLY A 1 449 ? 106.576 97.640 48.912 1.00 82.25 449 GLY A C 1
ATOM 6125 O O . GLY A 1 449 ? 107.352 98.557 48.627 1.00 80.44 449 GLY A O 1
ATOM 6129 N N . GLY A 1 450 ? 106.593 97.031 50.094 1.00 84.72 450 GLY A N 1
ATOM 6130 C CA . GLY A 1 450 ? 107.530 97.450 51.122 1.00 83.65 450 GLY A CA 1
ATOM 6131 C C . GLY A 1 450 ? 107.346 98.884 51.562 1.00 85.63 450 GLY A C 1
ATOM 6132 O O . GLY A 1 450 ? 108.330 99.558 51.887 1.00 84.10 450 GLY A O 1
ATOM 6136 N N . LYS A 1 451 ? 106.107 99.373 51.583 1.00 91.49 451 LYS A N 1
ATOM 6137 C CA . LYS A 1 451 ? 105.823 100.742 52.000 1.00 89.77 451 LYS A CA 1
ATOM 6138 C C . LYS A 1 451 ? 105.523 100.812 53.495 1.00 90.68 451 LYS A C 1
ATOM 6139 O O . LYS A 1 451 ? 106.167 101.566 54.231 1.00 90.73 451 LYS A O 1
ATOM 6158 N N . ASN A 1 452 ? 104.548 100.031 53.952 1.00 89.02 452 ASN A N 1
ATOM 6159 C CA . ASN A 1 452 ? 104.146 99.993 55.352 1.00 87.27 452 ASN A CA 1
ATOM 6160 C C . ASN A 1 452 ? 104.356 98.583 55.880 1.00 86.37 452 ASN A C 1
ATOM 6161 O O . ASN A 1 452 ? 103.705 97.641 55.416 1.00 85.86 452 ASN A O 1
ATOM 6172 N N . TYR A 1 453 ? 105.259 98.439 56.844 1.00 86.56 453 TYR A N 1
ATOM 6173 C CA . TYR A 1 453 ? 105.518 97.154 57.480 1.00 85.99 453 TYR A CA 1
ATOM 6174 C C . TYR A 1 453 ? 104.665 97.042 58.736 1.00 84.14 453 TYR A C 1
ATOM 6175 O O . TYR A 1 453 ? 104.824 97.833 59.672 1.00 82.98 453 TYR A O 1
ATOM 6193 N N . TYR A 1 454 ? 103.768 96.063 58.759 1.00 82.39 454 TYR A N 1
ATOM 6194 C CA . TYR A 1 454 ? 102.897 95.831 59.900 1.00 78.23 454 TYR A CA 1
ATOM 6195 C C . TYR A 1 454 ? 103.418 94.662 60.723 1.00 77.69 454 TYR A C 1
ATOM 6196 O O . TYR A 1 454 ? 104.122 93.786 60.216 1.00 79.30 454 TYR A O 1
ATOM 6214 N N . LEU A 1 455 ? 103.063 94.656 62.005 1.00 77.51 455 LEU A N 1
ATOM 6215 C CA . LEU A 1 455 ? 103.452 93.576 62.906 1.00 75.11 455 LEU A CA 1
ATOM 6216 C C . LEU A 1 455 ? 102.549 92.379 62.642 1.00 79.33 455 LEU A C 1
ATOM 6217 O O . LEU A 1 455 ? 101.366 92.393 62.997 1.00 81.11 455 LEU A O 1
ATOM 6233 N N . VAL A 1 456 ? 103.103 91.341 62.021 1.00 82.25 456 VAL A N 1
ATOM 6234 C CA . VAL A 1 456 ? 102.312 90.160 61.698 1.00 81.36 456 VAL A CA 1
ATOM 6235 C C . VAL A 1 456 ? 102.372 89.114 62.806 1.00 78.48 456 VAL A C 1
ATOM 6236 O O . VAL A 1 456 ? 101.410 88.363 62.995 1.00 78.56 456 VAL A O 1
ATOM 6249 N N . LYS A 1 457 ? 103.472 89.043 63.548 1.00 74.99 457 LYS A N 1
ATOM 6250 C CA . LYS A 1 457 ? 103.609 88.008 64.561 1.00 78.20 457 LYS A CA 1
ATOM 6251 C C . LYS A 1 457 ? 104.804 88.319 65.450 1.00 80.76 457 LYS A C 1
ATOM 6252 O O . LYS A 1 457 ? 105.713 89.059 65.063 1.00 82.29 457 LYS A O 1
ATOM 6271 N N . LYS A 1 458 ? 104.786 87.740 66.649 1.00 79.20 458 LYS A N 1
ATOM 6272 C CA . LYS A 1 458 ? 105.847 87.902 67.631 1.00 78.82 458 LYS A CA 1
ATOM 6273 C C . LYS A 1 458 ? 106.384 86.535 68.039 1.00 83.46 458 LYS A C 1
ATOM 6274 O O . LYS A 1 458 ? 105.651 85.543 68.084 1.00 85.36 458 LYS A O 1
ATOM 6293 N N . MET A 1 459 ? 107.682 86.500 68.346 1.00 91.50 459 MET A N 1
ATOM 6294 C CA . MET A 1 459 ? 108.409 85.265 68.637 1.00 90.55 459 MET A CA 1
ATOM 6295 C C . MET A 1 459 ? 109.055 85.355 70.012 1.00 90.02 459 MET A C 1
ATOM 6296 O O . MET A 1 459 ? 109.859 86.256 70.267 1.00 91.11 459 MET A O 1
ATOM 6301 N N . ASN A 1 460 ? 108.704 84.421 70.894 1.00 88.18 460 ASN A N 1
ATOM 6302 C CA . ASN A 1 460 ? 109.484 84.153 72.100 1.00 91.12 460 ASN A CA 1
ATOM 6303 C C . ASN A 1 460 ? 110.301 82.897 71.821 1.00 96.57 460 ASN A C 1
ATOM 6304 O O . ASN A 1 460 ? 109.803 81.776 71.949 1.00 96.87 460 ASN A O 1
ATOM 6314 N N . GLU A 1 461 ? 111.564 83.087 71.434 1.00 101.38 461 GLU A N 1
ATOM 6315 C CA . GLU A 1 461 ? 112.366 81.966 70.955 1.00 98.69 461 GLU A CA 1
ATOM 6316 C C . GLU A 1 461 ? 112.537 80.902 72.031 1.00 96.31 461 GLU A C 1
ATOM 6317 O O . GLU A 1 461 ? 112.440 79.702 71.749 1.00 94.53 461 GLU A O 1
ATOM 6329 N N . THR A 1 462 ? 112.789 81.318 73.272 1.00 93.12 462 THR A N 1
ATOM 6330 C CA . THR A 1 462 ? 113.063 80.358 74.336 1.00 92.85 462 THR A CA 1
ATOM 6331 C C . THR A 1 462 ? 111.788 79.652 74.787 1.00 94.07 462 THR A C 1
ATOM 6332 O O . THR A 1 462 ? 111.680 78.424 74.697 1.00 92.29 462 THR A O 1
ATOM 6343 N N . SER A 1 463 ? 110.809 80.415 75.274 1.00 94.66 463 SER A N 1
ATOM 6344 C CA . SER A 1 463 ? 109.581 79.826 75.793 1.00 92.83 463 SER A CA 1
ATOM 6345 C C . SER A 1 463 ? 108.668 79.293 74.698 1.00 89.43 463 SER A C 1
ATOM 6346 O O . SER A 1 463 ? 107.680 78.623 75.016 1.00 88.34 463 SER A O 1
ATOM 6354 N N . GLN A 1 464 ? 108.963 79.578 73.430 1.00 87.57 464 GLN A N 1
ATOM 6355 C CA . GLN A 1 464 ? 108.154 79.213 72.272 1.00 89.88 464 GLN A CA 1
ATOM 6356 C C . GLN A 1 464 ? 106.815 79.938 72.249 1.00 90.95 464 GLN A C 1
ATOM 6357 O O . GLN A 1 464 ? 106.007 79.687 71.347 1.00 91.28 464 GLN A O 1
ATOM 6371 N N . GLU A 1 465 ? 106.549 80.826 73.204 1.00 89.21 465 GLU A N 1
ATOM 6372 C CA . GLU A 1 465 ? 105.344 81.637 73.158 1.00 86.86 465 GLU A CA 1
ATOM 6373 C C . GLU A 1 465 ? 105.381 82.554 71.945 1.00 87.05 465 GLU A C 1
ATOM 6374 O O . GLU A 1 465 ? 106.442 83.032 71.533 1.00 86.64 465 GLU A O 1
ATOM 6386 N N . GLU A 1 466 ? 104.211 82.800 71.367 1.00 81.66 466 GLU A N 1
ATOM 6387 C CA . GLU A 1 466 ? 104.155 83.619 70.168 1.00 83.76 466 GLU A CA 1
ATOM 6388 C C . GLU A 1 466 ? 102.753 84.184 70.007 1.00 84.31 466 GLU A C 1
ATOM 6389 O O . GLU A 1 466 ? 101.786 83.676 70.580 1.00 85.32 466 GLU A O 1
ATOM 6401 N N . ILE A 1 467 ? 102.665 85.250 69.216 1.00 83.42 467 ILE A N 1
ATOM 6402 C CA . ILE A 1 467 ? 101.415 85.947 68.944 1.00 78.81 467 ILE A CA 1
ATOM 6403 C C . ILE A 1 467 ? 101.334 86.192 67.446 1.00 78.48 467 ILE A C 1
ATOM 6404 O O . ILE A 1 467 ? 102.314 86.630 66.835 1.00 81.32 467 ILE A O 1
ATOM 6420 N N . LEU A 1 468 ? 100.177 85.907 66.855 1.00 76.86 468 LEU A N 1
ATOM 6421 C CA . LEU A 1 468 ? 99.944 86.146 65.439 1.00 81.33 468 LEU A CA 1
ATOM 6422 C C . LEU A 1 468 ? 98.960 87.292 65.255 1.00 78.61 468 LEU A C 1
ATOM 6423 O O . LEU A 1 468 ? 98.032 87.472 66.048 1.00 78.93 468 LEU A O 1
ATOM 6439 N N . LEU A 1 469 ? 99.176 88.064 64.194 1.00 74.36 469 LEU A N 1
ATOM 6440 C CA . LEU A 1 469 ? 98.292 89.155 63.810 1.00 75.87 469 LEU A CA 1
ATOM 6441 C C . LEU A 1 469 ? 97.720 88.840 62.437 1.00 74.99 469 LEU A C 1
ATOM 6442 O O . LEU A 1 469 ? 98.472 88.701 61.466 1.00 75.82 469 LEU A O 1
ATOM 6458 N N . GLU A 1 470 ? 96.398 88.727 62.357 1.00 75.23 470 GLU A N 1
ATOM 6459 C CA . GLU A 1 470 ? 95.705 88.457 61.105 1.00 73.80 470 GLU A CA 1
ATOM 6460 C C . GLU A 1 470 ? 95.138 89.766 60.573 1.00 75.27 470 GLU A C 1
ATOM 6461 O O . GLU A 1 470 ? 94.355 90.432 61.258 1.00 80.01 470 GLU A O 1
ATOM 6473 N N . TYR A 1 471 ? 95.530 90.128 59.355 1.00 76.72 471 TYR A N 1
ATOM 6474 C CA . TYR A 1 471 ? 95.170 91.404 58.754 1.00 77.22 471 TYR A CA 1
ATOM 6475 C C . TYR A 1 471 ? 94.210 91.181 57.596 1.00 77.13 471 TYR A C 1
ATOM 6476 O O . TYR A 1 471 ? 94.460 90.337 56.729 1.00 80.86 471 TYR A O 1
ATOM 6494 N N . LEU A 1 472 ? 93.117 91.939 57.586 1.00 78.86 472 LEU A N 1
ATOM 6495 C CA . LEU A 1 472 ? 92.177 91.945 56.471 1.00 81.33 472 LEU A CA 1
ATOM 6496 C C . LEU A 1 472 ? 92.618 93.024 55.489 1.00 83.35 472 LEU A C 1
ATOM 6497 O O . LEU A 1 472 ? 92.528 94.219 55.788 1.00 82.01 472 LEU A O 1
ATOM 6513 N N . LEU A 1 473 ? 93.093 92.605 54.320 1.00 88.93 473 LEU A N 1
ATOM 6514 C CA . LEU A 1 473 ? 93.631 93.526 53.327 1.00 87.89 473 LEU A CA 1
ATOM 6515 C C . LEU A 1 473 ? 92.519 93.968 52.385 1.00 86.56 473 LEU A C 1
ATOM 6516 O O . LEU A 1 473 ? 91.942 93.144 51.666 1.00 85.89 473 LEU A O 1
ATOM 6532 N N . LEU A 1 474 ? 92.221 95.266 52.391 1.00 89.43 474 LEU A N 1
ATOM 6533 C CA . LEU A 1 474 ? 91.231 95.856 51.498 1.00 91.93 474 LEU A CA 1
ATOM 6534 C C . LEU A 1 474 ? 91.889 96.996 50.738 1.00 92.80 474 LEU A C 1
ATOM 6535 O O . LEU A 1 474 ? 92.417 97.929 51.352 1.00 90.77 474 LEU A O 1
ATOM 6551 N N . ASP A 1 475 ? 91.854 96.922 49.408 1.00 98.68 475 ASP A N 1
ATOM 6552 C CA . ASP A 1 475 ? 92.450 97.951 48.558 1.00 99.28 475 ASP A CA 1
ATOM 6553 C C . ASP A 1 475 ? 93.908 98.195 48.938 1.00 100.55 475 ASP A C 1
ATOM 6554 O O . ASP A 1 475 ? 94.375 99.334 49.001 1.00 98.48 475 ASP A O 1
ATOM 6563 N N . HIS A 1 476 ? 94.633 97.107 49.197 1.00 101.12 476 HIS A N 1
ATOM 6564 C CA . HIS A 1 476 ? 96.040 97.172 49.593 1.00 99.66 476 HIS A CA 1
ATOM 6565 C C . HIS A 1 476 ? 96.219 97.913 50.915 1.00 99.41 476 HIS A C 1
ATOM 6566 O O . HIS A 1 476 ? 97.289 98.461 51.191 1.00 98.46 476 HIS A O 1
ATOM 6580 N N . ILE A 1 477 ? 95.177 97.935 51.741 1.00 93.78 477 ILE A N 1
ATOM 6581 C CA . ILE A 1 477 ? 95.226 98.527 53.073 1.00 91.07 477 ILE A CA 1
ATOM 6582 C C . ILE A 1 477 ? 94.985 97.409 54.075 1.00 93.21 477 ILE A C 1
ATOM 6583 O O . ILE A 1 477 ? 93.933 96.759 54.046 1.00 93.01 477 ILE A O 1
ATOM 6599 N N . ALA A 1 478 ? 95.951 97.190 54.962 1.00 88.81 478 ALA A N 1
ATOM 6600 C CA . ALA A 1 478 ? 95.887 96.099 55.924 1.00 86.92 478 ALA A CA 1
ATOM 6601 C C . ALA A 1 478 ? 95.178 96.575 57.186 1.00 86.75 478 ALA A C 1
ATOM 6602 O O . ALA A 1 478 ? 95.598 97.556 57.810 1.00 85.89 478 ALA A O 1
ATOM 6609 N N . TYR A 1 479 ? 94.106 95.880 57.555 1.00 83.35 479 TYR A N 1
ATOM 6610 C CA . TYR A 1 479 ? 93.344 96.166 58.764 1.00 79.73 479 TYR A CA 1
ATOM 6611 C C . TYR A 1 479 ? 93.448 94.966 59.691 1.00 77.64 479 TYR A C 1
ATOM 6612 O O . TYR A 1 479 ? 93.060 93.855 59.316 1.00 79.67 479 TYR A O 1
ATOM 6630 N N . LEU A 1 480 ? 93.966 95.188 60.896 1.00 70.31 480 LEU A N 1
ATOM 6631 C CA . LEU A 1 480 ? 94.094 94.103 61.858 1.00 70.99 480 LEU A CA 1
ATOM 6632 C C . LEU A 1 480 ? 92.725 93.504 62.147 1.00 71.69 480 LEU A C 1
ATOM 6633 O O . LEU A 1 480 ? 91.757 94.228 62.396 1.00 71.54 480 LEU A O 1
ATOM 6649 N N . LYS A 1 481 ? 92.648 92.176 62.115 1.00 71.02 481 LYS A N 1
ATOM 6650 C CA . LYS A 1 481 ? 91.381 91.465 62.229 1.00 70.34 481 LYS A CA 1
ATOM 6651 C C . LYS A 1 481 ? 91.300 90.614 63.485 1.00 69.56 481 LYS A C 1
ATOM 6652 O O . LYS A 1 481 ? 90.289 90.663 64.195 1.00 70.00 481 LYS A O 1
ATOM 6671 N N . VAL A 1 482 ? 92.333 89.831 63.781 1.00 72.10 482 VAL A N 1
ATOM 6672 C CA . VAL A 1 482 ? 92.333 88.940 64.935 1.00 73.49 482 VAL A CA 1
ATOM 6673 C C . VAL A 1 482 ? 93.736 88.901 65.523 1.00 72.67 482 VAL A C 1
ATOM 6674 O O . VAL A 1 482 ? 94.730 88.967 64.793 1.00 73.27 482 VAL A O 1
ATOM 6687 N N . ILE A 1 483 ? 93.810 88.798 66.846 1.00 70.73 483 ILE A N 1
ATOM 6688 C CA . ILE A 1 483 ? 95.064 88.612 67.567 1.00 72.17 483 ILE A CA 1
ATOM 6689 C C . ILE A 1 483 ? 95.017 87.245 68.231 1.00 75.60 483 ILE A C 1
ATOM 6690 O O . ILE A 1 483 ? 94.107 86.959 69.019 1.00 74.40 483 ILE A O 1
ATOM 6706 N N . ASN A 1 484 ? 95.995 86.401 67.911 1.00 80.08 484 ASN A N 1
ATOM 6707 C CA . ASN A 1 484 ? 96.082 85.049 68.450 1.00 77.39 484 ASN A CA 1
ATOM 6708 C C . ASN A 1 484 ? 97.121 85.045 69.564 1.00 77.55 484 ASN A C 1
ATOM 6709 O O . ASN A 1 484 ? 98.316 85.219 69.308 1.00 75.37 484 ASN A O 1
ATOM 6720 N N . PHE A 1 485 ? 96.663 84.851 70.795 1.00 76.13 485 PHE A N 1
ATOM 6721 C CA . PHE A 1 485 ? 97.547 84.818 71.959 1.00 73.35 485 PHE A CA 1
ATOM 6722 C C . PHE A 1 485 ? 97.880 83.375 72.335 1.00 77.12 485 PHE A C 1
ATOM 6723 O O . PHE A 1 485 ? 97.526 82.883 73.406 1.00 78.63 485 PHE A O 1
ATOM 6740 N N . LYS A 1 486 ? 98.578 82.689 71.430 1.00 81.51 486 LYS A N 1
ATOM 6741 C CA . LYS A 1 486 ? 98.986 81.304 71.667 1.00 79.94 486 LYS A CA 1
ATOM 6742 C C . LYS A 1 486 ? 100.182 81.322 72.613 1.00 80.31 486 LYS A C 1
ATOM 6743 O O . LYS A 1 486 ? 101.347 81.244 72.214 1.00 80.99 486 LYS A O 1
ATOM 6762 N N . LEU A 1 487 ? 99.872 81.433 73.902 1.00 79.68 487 LEU A N 1
ATOM 6763 C CA . LEU A 1 487 ? 100.862 81.485 74.964 1.00 82.12 487 LEU A CA 1
ATOM 6764 C C . LEU A 1 487 ? 100.642 80.316 75.913 1.00 84.77 487 LEU A C 1
ATOM 6765 O O . LEU A 1 487 ? 99.524 79.809 76.048 1.00 85.36 487 LEU A O 1
ATOM 6781 N N . LYS A 1 488 ? 101.721 79.888 76.572 1.00 89.96 488 LYS A N 1
ATOM 6782 C CA . LYS A 1 488 ? 101.612 78.761 77.492 1.00 91.05 488 LYS A CA 1
ATOM 6783 C C . LYS A 1 488 ? 100.643 79.059 78.628 1.00 91.36 488 LYS A C 1
ATOM 6784 O O . LYS A 1 488 ? 100.023 78.137 79.170 1.00 89.80 488 LYS A O 1
ATOM 6803 N N . GLN A 1 489 ? 100.497 80.331 79.002 1.00 88.04 489 GLN A N 1
ATOM 6804 C CA . GLN A 1 489 ? 99.550 80.685 80.055 1.00 87.37 489 GLN A CA 1
ATOM 6805 C C . GLN A 1 489 ? 98.123 80.347 79.641 1.00 87.45 489 GLN A C 1
ATOM 6806 O O . GLN A 1 489 ? 97.356 79.777 80.424 1.00 86.42 489 GLN A O 1
ATOM 6820 N N . ALA A 1 490 ? 97.751 80.689 78.410 1.00 87.08 490 ALA A N 1
ATOM 6821 C CA . ALA A 1 490 ? 96.414 80.420 77.899 1.00 85.71 490 ALA A CA 1
ATOM 6822 C C . ALA A 1 490 ? 96.361 80.855 76.442 1.00 86.28 490 ALA A C 1
ATOM 6823 O O . ALA A 1 490 ? 97.182 81.655 75.985 1.00 85.37 490 ALA A O 1
ATOM 6830 N N . GLU A 1 491 ? 95.383 80.314 75.719 1.00 84.68 491 GLU A N 1
ATOM 6831 C CA . GLU A 1 491 ? 95.127 80.674 74.331 1.00 82.69 491 GLU A CA 1
ATOM 6832 C C . GLU A 1 491 ? 93.932 81.615 74.293 1.00 82.52 491 GLU A C 1
ATOM 6833 O O . GLU A 1 491 ? 92.842 81.256 74.752 1.00 82.27 491 GLU A O 1
ATOM 6845 N N . TYR A 1 492 ? 94.137 82.810 73.748 1.00 74.47 492 TYR A N 1
ATOM 6846 C CA . TYR A 1 492 ? 93.104 83.832 73.680 1.00 75.16 492 TYR A CA 1
ATOM 6847 C C . TYR A 1 492 ? 92.926 84.291 72.240 1.00 74.75 492 TYR A C 1
ATOM 6848 O O . TYR A 1 492 ? 93.903 84.458 71.504 1.00 75.05 492 TYR A O 1
ATOM 6866 N N . GLU A 1 493 ? 91.672 84.497 71.850 1.00 75.66 493 GLU A N 1
ATOM 6867 C CA . GLU A 1 493 ? 91.306 84.927 70.502 1.00 75.72 493 GLU A CA 1
ATOM 6868 C C . GLU A 1 493 ? 90.652 86.300 70.605 1.00 77.71 493 GLU A C 1
ATOM 6869 O O . GLU A 1 493 ? 89.470 86.408 70.945 1.00 78.70 493 GLU A O 1
ATOM 6881 N N . LEU A 1 494 ? 91.417 87.348 70.312 1.00 70.87 494 LEU A N 1
ATOM 6882 C CA . LEU A 1 494 ? 90.900 88.711 70.300 1.00 68.99 494 LEU A CA 1
ATOM 6883 C C . LEU A 1 494 ? 90.473 89.050 68.877 1.00 69.26 494 LEU A C 1
ATOM 6884 O O . LEU A 1 494 ? 91.317 89.214 67.991 1.00 71.87 494 LEU A O 1
ATOM 6900 N N . LYS A 1 495 ? 89.167 89.153 68.659 1.00 65.61 495 LYS A N 1
ATOM 6901 C CA . LYS A 1 495 ? 88.610 89.505 67.364 1.00 68.23 495 LYS A CA 1
ATOM 6902 C C . LYS A 1 495 ? 87.935 90.866 67.447 1.00 68.00 495 LYS A C 1
ATOM 6903 O O . LYS A 1 495 ? 87.361 91.233 68.476 1.00 68.21 495 LYS A O 1
ATOM 6922 N N . PHE A 1 496 ? 88.009 91.612 66.349 1.00 60.63 496 PHE A N 1
ATOM 6923 C CA . PHE A 1 496 ? 87.512 92.976 66.286 1.00 57.37 496 PHE A CA 1
ATOM 6924 C C . PHE A 1 496 ? 86.307 93.060 65.361 1.00 57.90 496 PHE A C 1
ATOM 6925 O O . PHE A 1 496 ? 86.268 92.407 64.313 1.00 64.66 496 PHE A O 1
ATOM 6942 N N . ALA A 1 497 ? 85.328 93.864 65.758 1.00 51.07 497 ALA A N 1
ATOM 6943 C CA . ALA A 1 497 ? 84.186 94.204 64.923 1.00 50.75 497 ALA A CA 1
ATOM 6944 C C . ALA A 1 497 ? 84.347 95.641 64.452 1.00 54.26 497 ALA A C 1
ATOM 6945 O O . ALA A 1 497 ? 84.661 96.527 65.253 1.00 55.44 497 ALA A O 1
ATOM 6952 N N . PHE A 1 498 ? 84.145 95.867 63.157 1.00 58.91 498 PHE A N 1
ATOM 6953 C CA . PHE A 1 498 ? 84.345 97.172 62.550 1.00 54.14 498 PHE A CA 1
ATOM 6954 C C . PHE A 1 498 ? 83.018 97.733 62.060 1.00 55.14 498 PHE A C 1
ATOM 6955 O O . PHE A 1 498 ? 82.063 96.997 61.798 1.00 58.72 498 PHE A O 1
ATOM 6972 N N . ASN A 1 499 ? 82.970 99.055 61.943 1.00 58.20 499 ASN A N 1
ATOM 6973 C CA . ASN A 1 499 ? 81.833 99.753 61.372 1.00 60.63 499 ASN A CA 1
ATOM 6974 C C . ASN A 1 499 ? 82.109 100.028 59.895 1.00 64.20 499 ASN A C 1
ATOM 6975 O O . ASN A 1 499 ? 83.094 99.552 59.323 1.00 60.40 499 ASN A O 1
ATOM 6986 N N . GLU A 1 500 ? 81.231 100.809 59.262 1.00 74.16 500 GLU A N 1
ATOM 6987 C CA . GLU A 1 500 ? 81.374 101.083 57.837 1.00 73.54 500 GLU A CA 1
ATOM 6988 C C . GLU A 1 500 ? 82.674 101.807 57.513 1.00 72.11 500 GLU A C 1
ATOM 6989 O O . GLU A 1 500 ? 83.141 101.736 56.371 1.00 72.16 500 GLU A O 1
ATOM 7001 N N . GLN A 1 501 ? 83.269 102.498 58.482 1.00 67.80 501 GLN A N 1
ATOM 7002 C CA . GLN A 1 501 ? 84.529 103.199 58.277 1.00 66.59 501 GLN A CA 1
ATOM 7003 C C . GLN A 1 501 ? 85.741 102.320 58.552 1.00 67.49 501 GLN A C 1
ATOM 7004 O O . GLN A 1 501 ? 86.872 102.812 58.484 1.00 65.78 501 GLN A O 1
ATOM 7018 N N . VAL A 1 502 ? 85.536 101.040 58.856 1.00 68.28 502 VAL A N 1
ATOM 7019 C CA . VAL A 1 502 ? 86.625 100.136 59.201 1.00 67.67 502 VAL A CA 1
ATOM 7020 C C . VAL A 1 502 ? 87.313 100.651 60.457 1.00 66.17 502 VAL A C 1
ATOM 7021 O O . VAL A 1 502 ? 88.546 100.694 60.535 1.00 67.40 502 VAL A O 1
ATOM 7034 N N . LYS A 1 503 ? 86.518 101.047 61.446 1.00 53.77 503 LYS A N 1
ATOM 7035 C CA . LYS A 1 503 ? 87.011 101.458 62.752 1.00 47.95 503 LYS A CA 1
ATOM 7036 C C . LYS A 1 503 ? 86.547 100.443 63.785 1.00 46.80 503 LYS A C 1
ATOM 7037 O O . LYS A 1 503 ? 85.380 100.038 63.778 1.00 53.99 503 LYS A O 1
ATOM 7056 N N . ILE A 1 504 ? 87.456 100.033 64.667 1.00 46.41 504 ILE A N 1
ATOM 7057 C CA . ILE A 1 504 ? 87.110 99.050 65.687 1.00 44.70 504 ILE A CA 1
ATOM 7058 C C . ILE A 1 504 ? 86.032 99.632 66.587 1.00 43.18 504 ILE A C 1
ATOM 7059 O O . ILE A 1 504 ? 86.255 100.632 67.280 1.00 50.91 504 ILE A O 1
ATOM 7075 N N . ILE A 1 505 ? 84.856 99.007 66.585 1.00 44.89 505 ILE A N 1
ATOM 7076 C CA . ILE A 1 505 ? 83.760 99.417 67.457 1.00 49.66 505 ILE A CA 1
ATOM 7077 C C . ILE A 1 505 ? 83.501 98.425 68.577 1.00 46.64 505 ILE A C 1
ATOM 7078 O O . ILE A 1 505 ? 82.716 98.737 69.488 1.00 48.28 505 ILE A O 1
ATOM 7094 N N . ALA A 1 506 ? 84.125 97.250 68.548 1.00 45.02 506 ALA A N 1
ATOM 7095 C CA . ALA A 1 506 ? 83.970 96.279 69.620 1.00 46.53 506 ALA A CA 1
ATOM 7096 C C . ALA A 1 506 ? 85.120 95.287 69.553 1.00 46.10 506 ALA A C 1
ATOM 7097 O O . ALA A 1 506 ? 85.513 94.859 68.465 1.00 53.61 506 ALA A O 1
ATOM 7104 N N . VAL A 1 507 ? 85.653 94.929 70.718 1.00 46.61 507 VAL A N 1
ATOM 7105 C CA . VAL A 1 507 ? 86.714 93.937 70.837 1.00 48.04 507 VAL A CA 1
ATOM 7106 C C . VAL A 1 507 ? 86.148 92.756 71.609 1.00 50.29 507 VAL A C 1
ATOM 7107 O O . VAL A 1 507 ? 85.676 92.917 72.741 1.00 53.53 507 VAL A O 1
ATOM 7120 N N . PHE A 1 508 ? 86.198 91.575 71.002 1.00 58.18 508 PHE A N 1
ATOM 7121 C CA . PHE A 1 508 ? 85.630 90.368 71.579 1.00 61.45 508 PHE A CA 1
ATOM 7122 C C . PHE A 1 508 ? 86.735 89.377 71.916 1.00 63.19 508 PHE A C 1
ATOM 7123 O O . PHE A 1 508 ? 87.759 89.305 71.232 1.00 62.60 508 PHE A O 1
ATOM 7140 N N . LEU A 1 509 ? 86.516 88.615 72.982 1.00 71.13 509 LEU A N 1
ATOM 7141 C CA . LEU A 1 509 ? 87.450 87.594 73.435 1.00 71.60 509 LEU A CA 1
ATOM 7142 C C . LEU A 1 509 ? 86.846 86.226 73.157 1.00 74.72 509 LEU A C 1
ATOM 7143 O O . LEU A 1 509 ? 85.763 85.910 73.659 1.00 77.08 509 LEU A O 1
ATOM 7159 N N . ASP A 1 510 ? 87.549 85.420 72.361 1.00 82.84 510 ASP A N 1
ATOM 7160 C CA . ASP A 1 510 ? 87.100 84.070 72.045 1.00 81.36 510 ASP A CA 1
ATOM 7161 C C . ASP A 1 510 ? 85.637 84.075 71.611 1.00 82.60 510 ASP A C 1
ATOM 7162 O O . ASP A 1 510 ? 85.293 84.697 70.601 1.00 80.93 510 ASP A O 1
ATOM 7171 N N . ASP A 1 511 ? 84.769 83.396 72.361 1.00 88.23 511 ASP A N 1
ATOM 7172 C CA . ASP A 1 511 ? 83.357 83.288 72.020 1.00 89.65 511 ASP A CA 1
ATOM 7173 C C . ASP A 1 511 ? 82.458 84.043 72.990 1.00 89.22 511 ASP A C 1
ATOM 7174 O O . ASP A 1 511 ? 81.232 83.906 72.916 1.00 87.68 511 ASP A O 1
ATOM 7183 N N . LYS A 1 512 ? 83.029 84.834 73.895 1.00 83.16 512 LYS A N 1
ATOM 7184 C CA . LYS A 1 512 ? 82.215 85.585 74.840 1.00 81.23 512 LYS A CA 1
ATOM 7185 C C . LYS A 1 512 ? 81.330 86.583 74.104 1.00 79.40 512 LYS A C 1
ATOM 7186 O O . LYS A 1 512 ? 81.782 87.298 73.206 1.00 77.20 512 LYS A O 1
ATOM 7205 N N . ALA A 1 513 ? 80.055 86.627 74.494 1.00 75.20 513 ALA A N 1
ATOM 7206 C CA . ALA A 1 513 ? 79.105 87.523 73.845 1.00 76.39 513 ALA A CA 1
ATOM 7207 C C . ALA A 1 513 ? 79.300 88.972 74.268 1.00 75.36 513 ALA A C 1
ATOM 7208 O O . ALA A 1 513 ? 79.041 89.883 73.474 1.00 73.83 513 ALA A O 1
ATOM 7215 N N . GLU A 1 514 ? 79.747 89.207 75.497 1.00 67.72 514 GLU A N 1
ATOM 7216 C CA . GLU A 1 514 ? 79.931 90.563 75.996 1.00 64.21 514 GLU A CA 1
ATOM 7217 C C . GLU A 1 514 ? 81.301 91.071 75.559 1.00 63.52 514 GLU A C 1
ATOM 7218 O O . GLU A 1 514 ? 82.325 90.523 75.987 1.00 60.65 514 GLU A O 1
ATOM 7230 N N . PRO A 1 515 ? 81.374 92.101 74.716 1.00 58.05 515 PRO A N 1
ATOM 7231 C CA . PRO A 1 515 ? 82.683 92.567 74.249 1.00 55.43 515 PRO A CA 1
ATOM 7232 C C . PRO A 1 515 ? 83.527 93.121 75.383 1.00 52.93 515 PRO A C 1
ATOM 7233 O O . PRO A 1 515 ? 83.018 93.687 76.353 1.00 57.57 515 PRO A O 1
ATOM 7244 N N . LEU A 1 516 ? 84.842 92.948 75.250 1.00 45.58 516 LEU A N 1
ATOM 7245 C CA . LEU A 1 516 ? 85.753 93.511 76.238 1.00 44.91 516 LEU A CA 1
ATOM 7246 C C . LEU A 1 516 ? 85.801 95.030 76.149 1.00 47.68 516 LEU A C 1
ATOM 7247 O O . LEU A 1 516 ? 86.048 95.700 77.157 1.00 48.61 516 LEU A O 1
ATOM 7263 N N . ALA A 1 517 ? 85.575 95.588 74.963 1.00 43.23 517 ALA A N 1
ATOM 7264 C CA . ALA A 1 517 ? 85.591 97.030 74.780 1.00 44.51 517 ALA A CA 1
ATOM 7265 C C . ALA A 1 517 ? 84.614 97.403 73.677 1.00 41.45 517 ALA A C 1
ATOM 7266 O O . ALA A 1 517 ? 84.331 96.603 72.782 1.00 43.10 517 ALA A O 1
ATOM 7273 N N . ARG A 1 518 ? 84.094 98.625 73.759 1.00 40.46 518 ARG A N 1
ATOM 7274 C CA . ARG A 1 518 ? 83.245 99.194 72.725 1.00 33.98 518 ARG A CA 1
ATOM 7275 C C . ARG A 1 518 ? 83.689 100.625 72.472 1.00 33.60 518 ARG A C 1
ATOM 7276 O O . ARG A 1 518 ? 84.021 101.351 73.412 1.00 43.73 518 ARG A O 1
ATOM 7297 N N . TYR A 1 519 ? 83.692 101.028 71.205 1.00 33.17 519 TYR A N 1
ATOM 7298 C CA . TYR A 1 519 ? 84.176 102.341 70.813 1.00 33.32 519 TYR A CA 1
ATOM 7299 C C . TYR A 1 519 ? 83.176 103.013 69.885 1.00 36.44 519 TYR A C 1
ATOM 7300 O O . TYR A 1 519 ? 82.470 102.352 69.119 1.00 42.93 519 TYR A O 1
ATOM 7318 N N . GLU A 1 520 ? 83.125 104.339 69.967 1.00 29.51 520 GLU A N 1
ATOM 7319 C CA . GLU A 1 520 ? 82.321 105.155 69.074 1.00 32.30 520 GLU A CA 1
ATOM 7320 C C . GLU A 1 520 ? 83.209 106.219 68.450 1.00 35.86 520 GLU A C 1
ATOM 7321 O O . GLU A 1 520 ? 84.204 106.644 69.043 1.00 37.72 520 GLU A O 1
ATOM 7333 N N . TYR A 1 521 ? 82.847 106.639 67.243 1.00 36.60 521 TYR A N 1
ATOM 7334 C CA . TYR A 1 521 ? 83.642 107.586 66.481 1.00 30.46 521 TYR A CA 1
ATOM 7335 C C . TYR A 1 521 ? 82.744 108.670 65.911 1.00 34.17 521 TYR A C 1
ATOM 7336 O O . TYR A 1 521 ? 81.554 108.453 65.671 1.00 39.47 521 TYR A O 1
ATOM 7354 N N . ASP A 1 522 ? 83.327 109.846 65.703 1.00 32.51 522 ASP A N 1
ATOM 7355 C CA . ASP A 1 522 ? 82.634 110.936 65.040 1.00 32.03 522 ASP A CA 1
ATOM 7356 C C . ASP A 1 522 ? 82.835 110.816 63.531 1.00 39.36 522 ASP A C 1
ATOM 7357 O O . ASP A 1 522 ? 83.574 109.959 63.042 1.00 36.53 522 ASP A O 1
ATOM 7366 N N . THR A 1 523 ? 82.166 111.689 62.778 1.00 44.37 523 THR A N 1
ATOM 7367 C CA . THR A 1 523 ? 82.265 111.634 61.325 1.00 44.24 523 THR A CA 1
ATOM 7368 C C . THR A 1 523 ? 83.687 111.869 60.835 1.00 42.32 523 THR A C 1
ATOM 7369 O O . THR A 1 523 ? 84.012 111.485 59.706 1.00 47.58 523 THR A O 1
ATOM 7380 N N . GLN A 1 524 ? 84.538 112.485 61.650 1.00 35.36 524 GLN A N 1
ATOM 7381 C CA . GLN A 1 524 ? 85.912 112.777 61.266 1.00 36.15 524 GLN A CA 1
ATOM 7382 C C . GLN A 1 524 ? 86.881 111.656 61.620 1.00 43.14 524 GLN A C 1
ATOM 7383 O O . GLN A 1 524 ? 88.082 111.794 61.367 1.00 43.59 524 GLN A O 1
ATOM 7397 N N . GLY A 1 525 ? 86.396 110.557 62.190 1.00 40.39 525 GLY A N 1
ATOM 7398 C CA . GLY A 1 525 ? 87.250 109.446 62.551 1.00 34.88 525 GLY A CA 1
ATOM 7399 C C . GLY A 1 525 ? 87.912 109.554 63.905 1.00 38.88 525 GLY A C 1
ATOM 7400 O O . GLY A 1 525 ? 88.779 108.730 64.217 1.00 39.96 525 GLY A O 1
ATOM 7404 N N . ASN A 1 526 ? 87.541 110.539 64.716 1.00 36.64 526 ASN A N 1
ATOM 7405 C CA . ASN A 1 526 ? 88.097 110.663 66.054 1.00 28.02 526 ASN A CA 1
ATOM 7406 C C . ASN A 1 526 ? 87.389 109.712 67.007 1.00 25.38 526 ASN A C 1
ATOM 7407 O O . ASN A 1 526 ? 86.169 109.545 66.950 1.00 22.96 526 ASN A O 1
ATOM 7418 N N . LEU A 1 527 ? 88.166 109.084 67.885 1.00 33.79 527 LEU A N 1
ATOM 7419 C CA . LEU A 1 527 ? 87.613 108.234 68.934 1.00 27.35 527 LEU A CA 1
ATOM 7420 C C . LEU A 1 527 ? 87.016 109.134 70.009 1.00 27.34 527 LEU A C 1
ATOM 7421 O O . LEU A 1 527 ? 87.747 109.815 70.732 1.00 37.19 527 LEU A O 1
ATOM 7437 N N . ILE A 1 528 ? 85.689 109.137 70.118 1.00 24.23 528 ILE A N 1
ATOM 7438 C CA . ILE A 1 528 ? 84.987 110.055 71.010 1.00 32.41 528 ILE A CA 1
ATOM 7439 C C . ILE A 1 528 ? 84.395 109.367 72.229 1.00 31.96 528 ILE A C 1
ATOM 7440 O O . ILE A 1 528 ? 83.885 110.062 73.122 1.00 30.14 528 ILE A O 1
ATOM 7456 N N . LYS A 1 529 ? 84.436 108.039 72.300 1.00 31.39 529 LYS A N 1
ATOM 7457 C CA . LYS A 1 529 ? 83.897 107.326 73.450 1.00 26.56 529 LYS A CA 1
ATOM 7458 C C . LYS A 1 529 ? 84.498 105.932 73.480 1.00 29.13 529 LYS A C 1
ATOM 7459 O O . LYS A 1 529 ? 84.545 105.255 72.449 1.00 37.99 529 LYS A O 1
ATOM 7478 N N . ALA A 1 530 ? 84.958 105.511 74.655 1.00 26.38 530 ALA A N 1
ATOM 7479 C CA . ALA A 1 530 ? 85.544 104.192 74.847 1.00 21.49 530 ALA A CA 1
ATOM 7480 C C . ALA A 1 530 ? 84.933 103.571 76.091 1.00 22.83 530 ALA A C 1
ATOM 7481 O O . ALA A 1 530 ? 85.071 104.117 77.190 1.00 37.43 530 ALA A O 1
ATOM 7488 N N . ILE A 1 531 ? 84.259 102.439 75.920 1.00 27.15 531 ILE A N 1
ATOM 7489 C CA . ILE A 1 531 ? 83.648 101.708 77.023 1.00 27.33 531 ILE A CA 1
ATOM 7490 C C . ILE A 1 531 ? 84.546 100.530 77.367 1.00 32.29 531 ILE A C 1
ATOM 7491 O O . ILE A 1 531 ? 84.877 99.716 76.498 1.00 41.02 531 ILE A O 1
ATOM 7507 N N . ASP A 1 532 ? 84.946 100.443 78.632 1.00 33.15 532 ASP A N 1
ATOM 7508 C CA . ASP A 1 532 ? 85.871 99.414 79.078 1.00 33.38 532 ASP A CA 1
ATOM 7509 C C . ASP A 1 532 ? 85.123 98.111 79.357 1.00 39.83 532 ASP A C 1
ATOM 7510 O O . ASP A 1 532 ? 83.899 98.023 79.233 1.00 37.75 532 ASP A O 1
ATOM 7519 N N . GLN A 1 533 ? 85.875 97.077 79.742 1.00 43.57 533 GLN A N 1
ATOM 7520 C CA . GLN A 1 533 ? 85.271 95.772 79.987 1.00 40.96 533 GLN A CA 1
ATOM 7521 C C . GLN A 1 533 ? 84.309 95.794 81.164 1.00 39.34 533 GLN A C 1
ATOM 7522 O O . GLN A 1 533 ? 83.434 94.926 81.250 1.00 44.31 533 GLN A O 1
ATOM 7536 N N . ASN A 1 534 ? 84.443 96.762 82.066 1.00 33.29 534 ASN A N 1
ATOM 7537 C CA . ASN A 1 534 ? 83.542 96.902 83.200 1.00 30.95 534 ASN A CA 1
ATOM 7538 C C . ASN A 1 534 ? 82.357 97.809 82.895 1.00 34.75 534 ASN A C 1
ATOM 7539 O O . ASN A 1 534 ? 81.584 98.125 83.804 1.00 39.92 534 ASN A O 1
ATOM 7550 N N . GLY A 1 535 ? 82.203 98.238 81.643 1.00 38.57 535 GLY A N 1
ATOM 7551 C CA . GLY A 1 535 ? 81.096 99.081 81.250 1.00 35.31 535 GLY A CA 1
ATOM 7552 C C . GLY A 1 535 ? 81.285 100.555 81.523 1.00 35.70 535 GLY A C 1
ATOM 7553 O O . GLY A 1 535 ? 80.364 101.338 81.260 1.00 29.85 535 GLY A O 1
ATOM 7557 N N . HIS A 1 536 ? 82.440 100.961 82.039 1.00 36.23 536 HIS A N 1
ATOM 7558 C CA . HIS A 1 536 ? 82.682 102.360 82.352 1.00 34.27 536 HIS A CA 1
ATOM 7559 C C . HIS A 1 536 ? 83.118 103.116 81.106 1.00 33.90 536 HIS A C 1
ATOM 7560 O O . HIS A 1 536 ? 83.847 102.588 80.262 1.00 36.98 536 HIS A O 1
ATOM 7574 N N . THR A 1 537 ? 82.670 104.361 81.002 1.00 23.20 537 THR A N 1
ATOM 7575 C CA . THR A 1 537 ? 82.797 105.153 79.789 1.00 19.69 537 THR A CA 1
ATOM 7576 C C . THR A 1 537 ? 83.830 106.254 79.971 1.00 24.15 537 THR A C 1
ATOM 7577 O O . THR A 1 537 ? 83.872 106.916 81.013 1.00 45.39 537 THR A O 1
ATOM 7588 N N . ARG A 1 538 ? 84.663 106.441 78.953 1.00 24.19 538 ARG A N 1
ATOM 7589 C CA . ARG A 1 538 ? 85.552 107.588 78.849 1.00 21.03 538 ARG A CA 1
ATOM 7590 C C . ARG A 1 538 ? 85.230 108.326 77.560 1.00 20.87 538 ARG A C 1
ATOM 7591 O O . ARG A 1 538 ? 85.180 107.713 76.489 1.00 43.66 538 ARG A O 1
ATOM 7612 N N . THR A 1 539 ? 85.012 109.631 77.661 1.00 22.47 539 THR A N 1
ATOM 7613 C CA . THR A 1 539 ? 84.653 110.453 76.517 1.00 20.20 539 THR A CA 1
ATOM 7614 C C . THR A 1 539 ? 85.836 111.317 76.103 1.00 17.92 539 THR A C 1
ATOM 7615 O O . THR A 1 539 ? 86.658 111.715 76.932 1.00 24.62 539 THR A O 1
ATOM 7626 N N . TYR A 1 540 ? 85.918 111.592 74.806 1.00 22.47 540 TYR A N 1
ATOM 7627 C CA . TYR A 1 540 ? 86.981 112.406 74.239 1.00 24.34 540 TYR A CA 1
ATOM 7628 C C . TYR A 1 540 ? 86.371 113.459 73.330 1.00 22.26 540 TYR A C 1
ATOM 7629 O O . TYR A 1 540 ? 85.414 113.184 72.601 1.00 32.03 540 TYR A O 1
ATOM 7647 N N . GLU A 1 541 ? 86.927 114.664 73.382 1.00 31.30 541 GLU A N 1
ATOM 7648 C CA . GLU A 1 541 ? 86.477 115.779 72.566 1.00 21.91 541 GLU A CA 1
ATOM 7649 C C . GLU A 1 541 ? 87.652 116.316 71.767 1.00 19.03 541 GLU A C 1
ATOM 7650 O O . GLU A 1 541 ? 88.782 116.358 72.260 1.00 27.85 541 GLU A O 1
ATOM 7662 N N . TYR A 1 542 ? 87.380 116.714 70.529 1.00 23.75 542 TYR A N 1
ATOM 7663 C CA . TYR A 1 542 ? 88.416 117.180 69.623 1.00 29.23 542 TYR A CA 1
ATOM 7664 C C . TYR A 1 542 ? 87.931 118.428 68.908 1.00 26.67 542 TYR A C 1
ATOM 7665 O O . TYR A 1 542 ? 86.730 118.680 68.795 1.00 32.09 542 TYR A O 1
ATOM 7683 N N . ASN A 1 543 ? 88.887 119.214 68.431 1.00 28.06 543 ASN A N 1
ATOM 7684 C CA . ASN A 1 543 ? 88.589 120.271 67.478 1.00 22.55 543 ASN A CA 1
ATOM 7685 C C . ASN A 1 543 ? 88.454 119.627 66.099 1.00 24.25 543 ASN A C 1
ATOM 7686 O O . ASN A 1 543 ? 88.383 118.403 65.966 1.00 33.68 543 ASN A O 1
ATOM 7697 N N . GLN A 1 544 ? 88.416 120.441 65.050 1.00 34.17 544 GLN A N 1
ATOM 7698 C CA . GLN A 1 544 ? 88.270 119.931 63.694 1.00 29.91 544 GLN A CA 1
ATOM 7699 C C . GLN A 1 544 ? 89.578 119.412 63.111 1.00 31.91 544 GLN A C 1
ATOM 7700 O O . GLN A 1 544 ? 89.657 119.208 61.894 1.00 34.51 544 GLN A O 1
ATOM 7714 N N . PHE A 1 545 ? 90.603 119.187 63.938 1.00 32.80 545 PHE A N 1
ATOM 7715 C CA . PHE A 1 545 ? 91.908 118.775 63.436 1.00 30.76 545 PHE A CA 1
ATOM 7716 C C . PHE A 1 545 ? 92.505 117.651 64.273 1.00 31.39 545 PHE A C 1
ATOM 7717 O O . PHE A 1 545 ? 93.730 117.552 64.401 1.00 35.32 545 PHE A O 1
ATOM 7734 N N . HIS A 1 546 ? 91.658 116.796 64.845 1.00 31.65 546 HIS A N 1
ATOM 7735 C CA . HIS A 1 546 ? 92.056 115.594 65.571 1.00 27.53 546 HIS A CA 1
ATOM 7736 C C . HIS A 1 546 ? 92.835 115.892 66.843 1.00 30.96 546 HIS A C 1
ATOM 7737 O O . HIS A 1 546 ? 93.380 114.965 67.452 1.00 37.56 546 HIS A O 1
ATOM 7751 N N . GLN A 1 547 ? 92.909 117.149 67.267 1.00 37.12 547 GLN A N 1
ATOM 7752 C CA . GLN A 1 547 ? 93.619 117.507 68.486 1.00 32.15 547 GLN A CA 1
ATOM 7753 C C . GLN A 1 547 ? 92.680 117.326 69.670 1.00 27.40 547 GLN A C 1
ATOM 7754 O O . GLN A 1 547 ? 91.607 117.936 69.719 1.00 28.16 547 GLN A O 1
ATOM 7768 N N . LEU A 1 548 ? 93.080 116.480 70.614 1.00 23.43 548 LEU A N 1
ATOM 7769 C CA . LEU A 1 548 ? 92.264 116.190 71.786 1.00 11.33 548 LEU A CA 1
ATOM 7770 C C . LEU A 1 548 ? 92.212 117.422 72.678 1.00 18.68 548 LEU A C 1
ATOM 7771 O O . LEU A 1 548 ? 93.216 117.799 73.288 1.00 38.98 548 LEU A O 1
ATOM 7787 N N . THR A 1 549 ? 91.044 118.056 72.754 1.00 16.71 549 THR A N 1
ATOM 7788 C CA . THR A 1 549 ? 90.874 119.240 73.583 1.00 20.25 549 THR A CA 1
ATOM 7789 C C . THR A 1 549 ? 90.301 118.931 74.956 1.00 16.00 549 THR A C 1
ATOM 7790 O O . THR A 1 549 ? 90.467 119.740 75.874 1.00 20.84 549 THR A O 1
ATOM 7801 N N . ARG A 1 550 ? 89.634 117.794 75.121 1.00 21.99 550 ARG A N 1
ATOM 7802 C CA . ARG A 1 550 ? 89.108 117.412 76.420 1.00 26.21 550 ARG A CA 1
ATOM 7803 C C . ARG A 1 550 ? 88.889 115.909 76.444 1.00 24.02 550 ARG A C 1
ATOM 7804 O O . ARG A 1 550 ? 88.448 115.325 75.452 1.00 34.71 550 ARG A O 1
ATOM 7825 N N . TYR A 1 551 ? 89.201 115.297 77.580 1.00 25.06 551 TYR A N 1
ATOM 7826 C CA . TYR A 1 551 ? 88.907 113.894 77.813 1.00 16.75 551 TYR A CA 1
ATOM 7827 C C . TYR A 1 551 ? 88.553 113.712 79.278 1.00 18.65 551 TYR A C 1
ATOM 7828 O O . TYR A 1 551 ? 89.085 114.401 80.151 1.00 25.76 551 TYR A O 1
ATOM 7846 N N . THR A 1 552 ? 87.647 112.779 79.539 1.00 24.07 552 THR A N 1
ATOM 7847 C CA . THR A 1 552 ? 87.159 112.511 80.881 1.00 19.90 552 THR A CA 1
ATOM 7848 C C . THR A 1 552 ? 87.645 111.147 81.344 1.00 15.64 552 THR A C 1
ATOM 7849 O O . THR A 1 552 ? 87.765 110.215 80.544 1.00 35.67 552 THR A O 1
ATOM 7860 N N . ASP A 1 553 ? 87.934 111.039 82.636 1.00 22.82 553 ASP A N 1
ATOM 7861 C CA . ASP A 1 553 ? 88.148 109.738 83.239 1.00 18.81 553 ASP A CA 1
ATOM 7862 C C . ASP A 1 553 ? 86.812 109.003 83.325 1.00 20.75 553 ASP A C 1
ATOM 7863 O O . ASP A 1 553 ? 85.768 109.497 82.891 1.00 28.48 553 ASP A O 1
ATOM 7872 N N . ARG A 1 554 ? 86.838 107.801 83.895 1.00 19.95 554 ARG A N 1
ATOM 7873 C CA . ARG A 1 554 ? 85.627 106.993 83.937 1.00 23.46 554 ARG A CA 1
ATOM 7874 C C . ARG A 1 554 ? 84.564 107.564 84.867 1.00 26.04 554 ARG A C 1
ATOM 7875 O O . ARG A 1 554 ? 83.422 107.098 84.827 1.00 34.77 554 ARG A O 1
ATOM 7896 N N . THR A 1 555 ? 84.900 108.554 85.692 1.00 26.21 555 THR A N 1
ATOM 7897 C CA . THR A 1 555 ? 83.923 109.228 86.537 1.00 19.83 555 THR A CA 1
ATOM 7898 C C . THR A 1 555 ? 83.385 110.508 85.913 1.00 16.90 555 THR A C 1
ATOM 7899 O O . THR A 1 555 ? 82.586 111.202 86.550 1.00 24.53 555 THR A O 1
ATOM 7910 N N . GLY A 1 556 ? 83.795 110.837 84.691 1.00 21.74 556 GLY A N 1
ATOM 7911 C CA . GLY A 1 556 ? 83.338 112.034 84.022 1.00 12.57 556 GLY A CA 1
ATOM 7912 C C . GLY A 1 556 ? 84.129 113.286 84.330 1.00 17.18 556 GLY A C 1
ATOM 7913 O O . GLY A 1 556 ? 83.749 114.366 83.862 1.00 23.55 556 GLY A O 1
ATOM 7917 N N . ARG A 1 557 ? 85.212 113.183 85.095 1.00 23.64 557 ARG A N 1
ATOM 7918 C CA . ARG A 1 557 ? 86.022 114.346 85.430 1.00 18.73 557 ARG A CA 1
ATOM 7919 C C . ARG A 1 557 ? 86.946 114.663 84.263 1.00 12.68 557 ARG A C 1
ATOM 7920 O O . ARG A 1 557 ? 87.759 113.825 83.860 1.00 23.40 557 ARG A O 1
ATOM 7941 N N . GLY A 1 558 ? 86.824 115.870 83.725 1.00 16.95 558 GLY A N 1
ATOM 7942 C CA . GLY A 1 558 ? 87.481 116.210 82.484 1.00 22.67 558 GLY A CA 1
ATOM 7943 C C . GLY A 1 558 ? 88.835 116.869 82.670 1.00 13.86 558 GLY A C 1
ATOM 7944 O O . GLY A 1 558 ? 89.077 117.590 83.631 1.00 24.48 558 GLY A O 1
ATOM 7948 N N . GLN A 1 559 ? 89.720 116.595 81.718 1.00 25.36 559 GLN A N 1
ATOM 7949 C CA . GLN A 1 559 ? 90.999 117.273 81.584 1.00 17.08 559 GLN A CA 1
ATOM 7950 C C . GLN A 1 559 ? 91.004 117.980 80.239 1.00 17.01 559 GLN A C 1
ATOM 7951 O O . GLN A 1 559 ? 90.658 117.378 79.219 1.00 34.84 559 GLN A O 1
ATOM 7965 N N . ASN A 1 560 ? 91.393 119.249 80.236 1.00 20.25 560 ASN A N 1
ATOM 7966 C CA . ASN A 1 560 ? 91.320 120.088 79.051 1.00 23.00 560 ASN A CA 1
ATOM 7967 C C . ASN A 1 560 ? 92.718 120.415 78.550 1.00 14.55 560 ASN A C 1
ATOM 7968 O O . ASN A 1 560 ? 93.662 120.541 79.332 1.00 21.87 560 ASN A O 1
ATOM 7979 N N . ILE A 1 561 ? 92.842 120.535 77.232 1.00 12.69 561 ILE A N 1
ATOM 7980 C CA . ILE A 1 561 ? 94.113 120.828 76.583 1.00 18.02 561 ILE A CA 1
ATOM 7981 C C . ILE A 1 561 ? 93.874 121.860 75.493 1.00 11.08 561 ILE A C 1
ATOM 7982 O O . ILE A 1 561 ? 92.861 121.811 74.788 1.00 19.13 561 ILE A O 1
ATOM 7998 N N . ARG A 1 562 ? 94.807 122.795 75.358 1.00 19.43 562 ARG A N 1
ATOM 7999 C CA . ARG A 1 562 ? 94.806 123.751 74.263 1.00 15.39 562 ARG A CA 1
ATOM 8000 C C . ARG A 1 562 ? 96.167 123.724 73.589 1.00 16.03 562 ARG A C 1
ATOM 8001 O O . ARG A 1 562 ? 97.190 123.466 74.227 1.00 22.09 562 ARG A O 1
ATOM 8022 N N . TYR A 1 563 ? 96.167 123.995 72.290 1.00 28.83 563 TYR A N 1
ATOM 8023 C CA . TYR A 1 563 ? 97.351 123.857 71.462 1.00 28.51 563 TYR A CA 1
ATOM 8024 C C . TYR A 1 563 ? 97.692 125.194 70.821 1.00 26.66 563 TYR A C 1
ATOM 8025 O O . TYR A 1 563 ? 96.817 126.032 70.588 1.00 27.30 563 TYR A O 1
ATOM 8043 N N . GLU A 1 564 ? 98.982 125.388 70.547 1.00 21.78 564 GLU A N 1
ATOM 8044 C CA . GLU A 1 564 ? 99.425 126.647 69.960 1.00 25.10 564 GLU A CA 1
ATOM 8045 C C . GLU A 1 564 ? 98.806 126.860 68.584 1.00 27.49 564 GLU A C 1
ATOM 8046 O O . GLU A 1 564 ? 98.435 127.985 68.230 1.00 35.06 564 GLU A O 1
ATOM 8058 N N . SER A 1 565 ? 98.684 125.795 67.797 1.00 31.56 565 SER A N 1
ATOM 8059 C CA . SER A 1 565 ? 98.088 125.883 66.473 1.00 34.27 565 SER A CA 1
ATOM 8060 C C . SER A 1 565 ? 97.345 124.587 66.183 1.00 36.87 565 SER A C 1
ATOM 8061 O O . SER A 1 565 ? 97.418 123.620 66.944 1.00 35.91 565 SER A O 1
ATOM 8069 N N . THR A 1 566 ? 96.618 124.581 65.069 1.00 36.36 566 THR A N 1
ATOM 8070 C CA . THR A 1 566 ? 95.856 123.415 64.647 1.00 35.95 566 THR A CA 1
ATOM 8071 C C . THR A 1 566 ? 96.681 122.432 63.830 1.00 37.14 566 THR A C 1
ATOM 8072 O O . THR A 1 566 ? 96.168 121.371 63.464 1.00 40.10 566 THR A O 1
ATOM 8083 N N . GLU A 1 567 ? 97.936 122.753 63.535 1.00 34.53 567 GLU A N 1
ATOM 8084 C CA . GLU A 1 567 ? 98.773 121.834 62.785 1.00 36.33 567 GLU A CA 1
ATOM 8085 C C . GLU A 1 567 ? 99.123 120.622 63.645 1.00 34.63 567 GLU A C 1
ATOM 8086 O O . GLU A 1 567 ? 99.098 120.669 64.877 1.00 42.85 567 GLU A O 1
ATOM 8098 N N . ALA A 1 568 ? 99.444 119.516 62.971 1.00 39.86 568 ALA A N 1
ATOM 8099 C CA . ALA A 1 568 ? 99.713 118.272 63.684 1.00 42.69 568 ALA A CA 1
ATOM 8100 C C . ALA A 1 568 ? 100.905 118.417 64.620 1.00 45.57 568 ALA A C 1
ATOM 8101 O O . ALA A 1 568 ? 100.872 117.935 65.758 1.00 50.09 568 ALA A O 1
ATOM 8108 N N . LYS A 1 569 ? 101.963 119.082 64.165 1.00 37.74 569 LYS A N 1
ATOM 8109 C CA . LYS A 1 569 ? 103.160 119.261 64.975 1.00 37.27 569 LYS A CA 1
ATOM 8110 C C . LYS A 1 569 ? 102.998 120.334 66.043 1.00 39.06 569 LYS A C 1
ATOM 8111 O O . LYS A 1 569 ? 103.969 120.637 66.743 1.00 41.66 569 LYS A O 1
ATOM 8130 N N . ALA A 1 570 ? 101.808 120.911 66.187 1.00 36.99 570 ALA A N 1
ATOM 8131 C CA . ALA A 1 570 ? 101.598 121.945 67.189 1.00 31.38 570 ALA A CA 1
ATOM 8132 C C . ALA A 1 570 ? 101.800 121.383 68.590 1.00 32.20 570 ALA A C 1
ATOM 8133 O O . ALA A 1 570 ? 101.400 120.257 68.893 1.00 39.27 570 ALA A O 1
ATOM 8140 N N . LYS A 1 571 ? 102.430 122.179 69.445 1.00 35.55 571 LYS A N 1
ATOM 8141 C CA . LYS A 1 571 ? 102.636 121.808 70.834 1.00 30.81 571 LYS A CA 1
ATOM 8142 C C . LYS A 1 571 ? 101.409 122.161 71.660 1.00 19.75 571 LYS A C 1
ATOM 8143 O O . LYS A 1 571 ? 100.724 123.152 71.399 1.00 32.05 571 LYS A O 1
ATOM 8162 N N . ALA A 1 572 ? 101.129 121.330 72.657 1.00 19.26 572 ALA A N 1
ATOM 8163 C CA . ALA A 1 572 ? 100.135 121.672 73.663 1.00 17.93 572 ALA A CA 1
ATOM 8164 C C . ALA A 1 572 ? 100.744 122.711 74.593 1.00 14.84 572 ALA A C 1
ATOM 8165 O O . ALA A 1 572 ? 101.851 122.517 75.103 1.00 31.12 572 ALA A O 1
ATOM 8172 N N . ILE A 1 573 ? 100.030 123.813 74.808 1.00 18.92 573 ILE A N 1
ATOM 8173 C CA . ILE A 1 573 ? 100.560 124.950 75.551 1.00 24.61 573 ILE A CA 1
ATOM 8174 C C . ILE A 1 573 ? 99.764 125.247 76.803 1.00 20.86 573 ILE A C 1
ATOM 8175 O O . ILE A 1 573 ? 100.095 126.200 77.521 1.00 28.01 573 ILE A O 1
ATOM 8191 N N . GLU A 1 574 ? 98.727 124.471 77.095 1.00 20.63 574 GLU A N 1
ATOM 8192 C CA . GLU A 1 574 ? 97.861 124.787 78.216 1.00 19.65 574 GLU A CA 1
ATOM 8193 C C . GLU A 1 574 ? 97.020 123.566 78.550 1.00 26.72 574 GLU A C 1
ATOM 8194 O O . GLU A 1 574 ? 96.543 122.872 77.651 1.00 37.95 574 GLU A O 1
ATOM 8206 N N . GLU A 1 575 ? 96.851 123.312 79.843 1.00 21.95 575 GLU A N 1
ATOM 8207 C CA . GLU A 1 575 ? 95.999 122.227 80.297 1.00 17.86 575 GLU A CA 1
ATOM 8208 C C . GLU A 1 575 ? 95.439 122.589 81.662 1.00 20.71 575 GLU A C 1
ATOM 8209 O O . GLU A 1 575 ? 96.086 123.282 82.449 1.00 32.48 575 GLU A O 1
ATOM 8221 N N . TRP A 1 576 ? 94.227 122.116 81.931 1.00 20.11 576 TRP A N 1
ATOM 8222 C CA . TRP A 1 576 ? 93.577 122.391 83.201 1.00 17.26 576 TRP A CA 1
ATOM 8223 C C . TRP A 1 576 ? 92.436 121.406 83.394 1.00 24.03 576 TRP A C 1
ATOM 8224 O O . TRP A 1 576 ? 91.819 120.954 82.427 1.00 39.95 576 TRP A O 1
ATOM 8245 N N . ALA A 1 577 ? 92.172 121.073 84.652 1.00 16.39 577 ALA A N 1
ATOM 8246 C CA . ALA A 1 577 ? 90.996 120.287 84.978 1.00 13.25 577 ALA A CA 1
ATOM 8247 C C . ALA A 1 577 ? 89.740 121.134 84.796 1.00 13.34 577 ALA A C 1
ATOM 8248 O O . ALA A 1 577 ? 89.787 122.365 84.787 1.00 32.30 577 ALA A O 1
ATOM 8255 N N . ASP A 1 578 ? 88.600 120.455 84.660 1.00 16.77 578 ASP A N 1
ATOM 8256 C CA . ASP A 1 578 ? 87.351 121.152 84.373 1.00 21.81 578 ASP A CA 1
ATOM 8257 C C . ASP A 1 578 ? 87.101 122.289 85.357 1.00 25.50 578 ASP A C 1
ATOM 8258 O O . ASP A 1 578 ? 86.618 123.359 84.971 1.00 28.29 578 ASP A O 1
ATOM 8267 N N . ASP A 1 579 ? 87.420 122.077 86.632 1.00 26.33 579 ASP A N 1
ATOM 8268 C CA . ASP A 1 579 ? 87.170 123.085 87.654 1.00 20.29 579 ASP A CA 1
ATOM 8269 C C . ASP A 1 579 ? 88.212 124.196 87.663 1.00 27.62 579 ASP A C 1
ATOM 8270 O O . ASP A 1 579 ? 88.056 125.158 88.421 1.00 38.13 579 ASP A O 1
ATOM 8279 N N . GLY A 1 580 ? 89.260 124.092 86.850 1.00 25.10 580 GLY A N 1
ATOM 8280 C CA . GLY A 1 580 ? 90.315 125.079 86.808 1.00 15.40 580 GLY A CA 1
ATOM 8281 C C . GLY A 1 580 ? 91.563 124.697 87.571 1.00 21.22 580 GLY A C 1
ATOM 8282 O O . GLY A 1 580 ? 92.586 125.379 87.432 1.00 29.80 580 GLY A O 1
ATOM 8286 N N . SER A 1 581 ? 91.514 123.634 88.366 1.00 18.53 581 SER A N 1
ATOM 8287 C CA . SER A 1 581 ? 92.679 123.210 89.123 1.00 21.61 581 SER A CA 1
ATOM 8288 C C . SER A 1 581 ? 93.777 122.717 88.189 1.00 25.57 581 SER A C 1
ATOM 8289 O O . SER A 1 581 ? 93.516 122.233 87.085 1.00 30.45 581 SER A O 1
ATOM 8297 N N . PHE A 1 582 ? 95.020 122.849 88.647 1.00 22.90 582 PHE A N 1
ATOM 8298 C CA . PHE A 1 582 ? 96.185 122.398 87.892 1.00 15.46 582 PHE A CA 1
ATOM 8299 C C . PHE A 1 582 ? 96.255 123.060 86.522 1.00 21.34 582 PHE A C 1
ATOM 8300 O O . PHE A 1 582 ? 96.716 122.456 85.552 1.00 29.67 582 PHE A O 1
ATOM 8317 N N . HIS A 1 583 ? 95.803 124.305 86.432 1.00 19.20 583 HIS A N 1
ATOM 8318 C CA . HIS A 1 583 ? 95.883 125.056 85.184 1.00 17.19 583 HIS A CA 1
ATOM 8319 C C . HIS A 1 583 ? 97.350 125.332 84.891 1.00 20.61 583 HIS A C 1
ATOM 8320 O O . HIS A 1 583 ? 97.974 126.191 85.516 1.00 28.49 583 HIS A O 1
ATOM 8334 N N . THR A 1 584 ? 97.906 124.598 83.934 1.00 20.74 584 THR A N 1
ATOM 8335 C CA . THR A 1 584 ? 99.316 124.683 83.589 1.00 12.60 584 THR A CA 1
ATOM 8336 C C . THR A 1 584 ? 99.463 125.354 82.233 1.00 18.71 584 THR A C 1
ATOM 8337 O O . THR A 1 584 ? 98.783 124.979 81.274 1.00 31.57 584 THR A O 1
ATOM 8348 N N . LYS A 1 585 ? 100.343 126.346 82.161 1.00 24.10 585 LYS A N 1
ATOM 8349 C CA . LYS A 1 585 ? 100.673 127.027 80.920 1.00 15.43 585 LYS A CA 1
ATOM 8350 C C . LYS A 1 585 ? 102.115 126.705 80.563 1.00 19.14 585 LYS A C 1
ATOM 8351 O O . LYS A 1 585 ? 102.998 126.769 81.424 1.00 31.01 585 LYS A O 1
ATOM 8370 N N . LEU A 1 586 ? 102.350 126.352 79.304 1.00 23.36 586 LEU A N 1
ATOM 8371 C CA . LEU A 1 586 ? 103.678 126.009 78.820 1.00 12.82 586 LEU A CA 1
ATOM 8372 C C . LEU A 1 586 ? 104.101 127.019 77.766 1.00 18.49 586 LEU A C 1
ATOM 8373 O O . LEU A 1 586 ? 103.346 127.300 76.830 1.00 30.70 586 LEU A O 1
ATOM 8389 N N . LYS A 1 587 ? 105.303 127.563 77.926 1.00 19.95 587 LYS A N 1
ATOM 8390 C CA . LYS A 1 587 ? 105.876 128.511 76.978 1.00 21.59 587 LYS A CA 1
ATOM 8391 C C . LYS A 1 587 ? 107.264 128.004 76.619 1.00 20.57 587 LYS A C 1
ATOM 8392 O O . LYS A 1 587 ? 108.151 127.957 77.477 1.00 31.53 587 LYS A O 1
ATOM 8411 N N . TRP A 1 588 ? 107.447 127.612 75.363 1.00 22.64 588 TRP A N 1
ATOM 8412 C CA . TRP A 1 588 ? 108.735 127.112 74.911 1.00 18.24 588 TRP A CA 1
ATOM 8413 C C . TRP A 1 588 ? 109.633 128.267 74.496 1.00 25.17 588 TRP A C 1
ATOM 8414 O O . TRP A 1 588 ? 109.194 129.211 73.835 1.00 30.92 588 TRP A O 1
ATOM 8435 N N . HIS A 1 589 ? 110.896 128.185 74.893 1.00 30.30 589 HIS A N 1
ATOM 8436 C CA . HIS A 1 589 ? 111.826 129.266 74.618 1.00 30.99 589 HIS A CA 1
ATOM 8437 C C . HIS A 1 589 ? 111.997 129.432 73.110 1.00 39.48 589 HIS A C 1
ATOM 8438 O O . HIS A 1 589 ? 112.112 128.436 72.386 1.00 41.23 589 HIS A O 1
ATOM 8452 N N . PRO A 1 590 ? 112.018 130.665 72.599 1.00 37.52 590 PRO A N 1
ATOM 8453 C CA . PRO A 1 590 ? 112.178 130.842 71.146 1.00 38.51 590 PRO A CA 1
ATOM 8454 C C . PRO A 1 590 ? 113.470 130.265 70.598 1.00 42.65 590 PRO A C 1
ATOM 8455 O O . PRO A 1 590 ? 113.492 129.808 69.449 1.00 44.50 590 PRO A O 1
ATOM 8466 N N . ARG A 1 591 ? 114.550 130.273 71.379 1.00 52.70 591 ARG A N 1
ATOM 8467 C CA . ARG A 1 591 ? 115.874 129.936 70.874 1.00 54.10 591 ARG A CA 1
ATOM 8468 C C . ARG A 1 591 ? 116.467 128.668 71.467 1.00 55.73 591 ARG A C 1
ATOM 8469 O O . ARG A 1 591 ? 117.234 127.989 70.782 1.00 58.42 591 ARG A O 1
ATOM 8490 N N . LEU A 1 592 ? 116.139 128.328 72.708 1.00 51.26 592 LEU A N 1
ATOM 8491 C CA . LEU A 1 592 ? 116.758 127.208 73.398 1.00 47.05 592 LEU A CA 1
ATOM 8492 C C . LEU A 1 592 ? 115.766 126.069 73.588 1.00 48.23 592 LEU A C 1
ATOM 8493 O O . LEU A 1 592 ? 114.552 126.238 73.452 1.00 47.96 592 LEU A O 1
ATOM 8509 N N . ARG A 1 593 ? 116.311 124.894 73.905 1.00 52.38 593 ARG A N 1
ATOM 8510 C CA . ARG A 1 593 ? 115.505 123.728 74.260 1.00 40.81 593 ARG A CA 1
ATOM 8511 C C . ARG A 1 593 ? 115.040 123.842 75.713 1.00 36.90 593 ARG A C 1
ATOM 8512 O O . ARG A 1 593 ? 115.350 123.021 76.574 1.00 42.43 593 ARG A O 1
ATOM 8533 N N . GLN A 1 594 ? 114.281 124.900 75.970 1.00 32.97 594 GLN A N 1
ATOM 8534 C CA . GLN A 1 594 ? 113.766 125.197 77.295 1.00 22.93 594 GLN A CA 1
ATOM 8535 C C . GLN A 1 594 ? 112.279 125.494 77.214 1.00 30.89 594 GLN A C 1
ATOM 8536 O O . GLN A 1 594 ? 111.808 126.100 76.248 1.00 46.95 594 GLN A O 1
ATOM 8550 N N . VAL A 1 595 ? 111.544 125.062 78.233 1.00 11.60 595 VAL A N 1
ATOM 8551 C CA . VAL A 1 595 ? 110.124 125.352 78.360 1.00 14.20 595 VAL A CA 1
ATOM 8552 C C . VAL A 1 595 ? 109.871 125.872 79.766 1.00 20.98 595 VAL A C 1
ATOM 8553 O O . VAL A 1 595 ? 110.354 125.291 80.743 1.00 31.80 595 VAL A O 1
ATOM 8566 N N . ALA A 1 596 ? 109.131 126.970 79.865 1.00 18.90 596 ALA A N 1
ATOM 8567 C CA . ALA A 1 596 ? 108.696 127.497 81.149 1.00 12.04 596 ALA A CA 1
ATOM 8568 C C . ALA A 1 596 ? 107.298 126.968 81.434 1.00 22.57 596 ALA A C 1
ATOM 8569 O O . ALA A 1 596 ? 106.368 127.212 80.659 1.00 38.75 596 ALA A O 1
ATOM 8576 N N . VAL A 1 597 ? 107.152 126.243 82.535 1.00 16.07 597 VAL A N 1
ATOM 8577 C CA . VAL A 1 597 ? 105.889 125.624 82.911 1.00 8.56 597 VAL A CA 1
ATOM 8578 C C . VAL A 1 597 ? 105.333 126.410 84.087 1.00 21.32 597 VAL A C 1
ATOM 8579 O O . VAL A 1 597 ? 105.885 126.369 85.192 1.00 36.01 597 VAL A O 1
ATOM 8592 N N . TYR A 1 598 ? 104.236 127.119 83.853 1.00 27.42 598 TYR A N 1
ATOM 8593 C CA . TYR A 1 598 ? 103.599 127.944 84.868 1.00 19.51 598 TYR A CA 1
ATOM 8594 C C . TYR A 1 598 ? 102.477 127.156 85.524 1.00 22.36 598 TYR A C 1
ATOM 8595 O O . TYR A 1 598 ? 101.590 126.642 84.835 1.00 27.83 598 TYR A O 1
ATOM 8613 N N . ASP A 1 599 ? 102.515 127.065 86.848 1.00 18.02 599 ASP A N 1
ATOM 8614 C CA . ASP A 1 599 ? 101.512 126.315 87.588 1.00 17.47 599 ASP A CA 1
ATOM 8615 C C . ASP A 1 599 ? 100.228 127.140 87.666 1.00 26.24 599 ASP A C 1
ATOM 8616 O O . ASP A 1 599 ? 100.097 128.193 87.036 1.00 26.99 599 ASP A O 1
ATOM 8625 N N . ALA A 1 600 ? 99.258 126.667 88.449 1.00 30.11 600 ALA A N 1
ATOM 8626 C CA . ALA A 1 600 ? 97.965 127.337 88.519 1.00 29.60 600 ALA A CA 1
ATOM 8627 C C . ALA A 1 600 ? 98.080 128.763 89.038 1.00 26.75 600 ALA A C 1
ATOM 8628 O O . ALA A 1 600 ? 97.165 129.564 88.820 1.00 26.62 600 ALA A O 1
ATOM 8635 N N . TYR A 1 601 ? 99.175 129.098 89.719 1.00 24.87 601 TYR A N 1
ATOM 8636 C CA . TYR A 1 601 ? 99.400 130.439 90.243 1.00 25.87 601 TYR A CA 1
ATOM 8637 C C . TYR A 1 601 ? 100.499 131.172 89.487 1.00 24.72 601 TYR A C 1
ATOM 8638 O O . TYR A 1 601 ? 101.109 132.100 90.025 1.00 31.93 601 TYR A O 1
ATOM 8656 N N . ASP A 1 602 ? 100.761 130.770 88.244 1.00 21.94 602 ASP A N 1
ATOM 8657 C CA . ASP A 1 602 ? 101.749 131.425 87.392 1.00 22.48 602 ASP A CA 1
ATOM 8658 C C . ASP A 1 602 ? 103.147 131.366 87.997 1.00 20.71 602 ASP A C 1
ATOM 8659 O O . ASP A 1 602 ? 104.000 132.203 87.697 1.00 23.66 602 ASP A O 1
ATOM 8668 N N . VAL A 1 603 ? 103.393 130.381 88.854 1.00 29.75 603 VAL A N 1
ATOM 8669 C CA . VAL A 1 603 ? 104.732 130.141 89.380 1.00 23.50 603 VAL A CA 1
ATOM 8670 C C . VAL A 1 603 ? 105.489 129.328 88.337 1.00 25.96 603 VAL A C 1
ATOM 8671 O O . VAL A 1 603 ? 105.097 128.190 88.046 1.00 27.80 603 VAL A O 1
ATOM 8684 N N . PRO A 1 604 ? 106.563 129.853 87.750 1.00 20.03 604 PRO A N 1
ATOM 8685 C CA . PRO A 1 604 ? 107.233 129.125 86.669 1.00 20.51 604 PRO A CA 1
ATOM 8686 C C . PRO A 1 604 ? 108.253 128.113 87.162 1.00 19.28 604 PRO A C 1
ATOM 8687 O O . PRO A 1 604 ? 108.977 128.332 88.134 1.00 36.35 604 PRO A O 1
ATOM 8698 N N . THR A 1 605 ? 108.294 126.981 86.471 1.00 23.59 605 THR A N 1
ATOM 8699 C CA . THR A 1 605 ? 109.387 126.027 86.572 1.00 16.60 605 THR A CA 1
ATOM 8700 C C . THR A 1 605 ? 109.986 125.878 85.186 1.00 23.39 605 THR A C 1
ATOM 8701 O O . THR A 1 605 ? 109.261 125.622 84.219 1.00 26.43 605 THR A O 1
ATOM 8712 N N . TYR A 1 606 ? 111.296 126.046 85.088 1.00 27.42 606 TYR A N 1
ATOM 8713 C CA . TYR A 1 606 ? 111.986 126.041 83.809 1.00 25.24 606 TYR A CA 1
ATOM 8714 C C . TYR A 1 606 ? 112.711 124.716 83.636 1.00 21.35 606 TYR A C 1
ATOM 8715 O O . TYR A 1 606 ? 113.490 124.310 84.503 1.00 43.88 606 TYR A O 1
ATOM 8733 N N . TYR A 1 607 ? 112.442 124.043 82.523 1.00 15.32 607 TYR A N 1
ATOM 8734 C CA . TYR A 1 607 ? 113.050 122.760 82.209 1.00 18.15 607 TYR A CA 1
ATOM 8735 C C . TYR A 1 607 ? 113.897 122.914 80.959 1.00 18.79 607 TYR A C 1
ATOM 8736 O O . TYR A 1 607 ? 113.437 123.470 79.958 1.00 26.94 607 TYR A O 1
ATOM 8754 N N . TYR A 1 608 ? 115.129 122.432 81.024 1.00 15.01 608 TYR A N 1
ATOM 8755 C CA . TYR A 1 608 ? 116.020 122.387 79.877 1.00 21.95 608 TYR A CA 1
ATOM 8756 C C . TYR A 1 608 ? 116.212 120.931 79.491 1.00 23.00 608 TYR A C 1
ATOM 8757 O O . TYR A 1 608 ? 116.426 120.080 80.360 1.00 38.05 608 TYR A O 1
ATOM 8775 N N . PHE A 1 609 ? 116.119 120.642 78.199 1.00 22.50 609 PHE A N 1
ATOM 8776 C CA . PHE A 1 609 ? 116.219 119.277 77.712 1.00 29.20 609 PHE A CA 1
ATOM 8777 C C . PHE A 1 609 ? 117.218 119.215 76.569 1.00 23.38 609 PHE A C 1
ATOM 8778 O O . PHE A 1 609 ? 117.463 120.208 75.880 1.00 27.79 609 PHE A O 1
ATOM 8795 N N . ASP A 1 610 ? 117.802 118.036 76.386 1.00 39.42 610 ASP A N 1
ATOM 8796 C CA . ASP A 1 610 ? 118.819 117.834 75.369 1.00 43.25 610 ASP A CA 1
ATOM 8797 C C . ASP A 1 610 ? 118.166 117.530 74.023 1.00 43.81 610 ASP A C 1
ATOM 8798 O O . ASP A 1 610 ? 116.941 117.492 73.885 1.00 44.45 610 ASP A O 1
ATOM 8807 N N . LEU A 1 611 ? 119.008 117.302 73.013 1.00 56.78 611 LEU A N 1
ATOM 8808 C CA . LEU A 1 611 ? 118.506 117.037 71.670 1.00 57.29 611 LEU A CA 1
ATOM 8809 C C . LEU A 1 611 ? 117.616 115.802 71.635 1.00 57.38 611 LEU A C 1
ATOM 8810 O O . LEU A 1 611 ? 116.773 115.672 70.741 1.00 59.46 611 LEU A O 1
ATOM 8826 N N . ASP A 1 612 ? 117.783 114.891 72.590 1.00 53.79 612 ASP A N 1
ATOM 8827 C CA . ASP A 1 612 ? 116.989 113.674 72.661 1.00 52.63 612 ASP A CA 1
ATOM 8828 C C . ASP A 1 612 ? 115.844 113.776 73.661 1.00 52.23 612 ASP A C 1
ATOM 8829 O O . ASP A 1 612 ? 115.188 112.768 73.940 1.00 53.33 612 ASP A O 1
ATOM 8838 N N . GLY A 1 613 ? 115.591 114.964 74.208 1.00 45.66 613 GLY A N 1
ATOM 8839 C CA . GLY A 1 613 ? 114.463 115.183 75.084 1.00 39.28 613 GLY A CA 1
ATOM 8840 C C . GLY A 1 613 ? 114.727 114.954 76.555 1.00 44.89 613 GLY A C 1
ATOM 8841 O O . GLY A 1 613 ? 113.829 115.193 77.370 1.00 48.81 613 GLY A O 1
ATOM 8845 N N . PHE A 1 614 ? 115.921 114.503 76.927 1.00 51.32 614 PHE A N 1
ATOM 8846 C CA . PHE A 1 614 ? 116.225 114.281 78.334 1.00 46.55 614 PHE A CA 1
ATOM 8847 C C . PHE A 1 614 ? 116.356 115.612 79.061 1.00 44.11 614 PHE A C 1
ATOM 8848 O O . PHE A 1 614 ? 117.100 116.496 78.629 1.00 46.68 614 PHE A O 1
ATOM 8865 N N . THR A 1 615 ? 115.645 115.748 80.177 1.00 34.16 615 THR A N 1
ATOM 8866 C CA . THR A 1 615 ? 115.707 1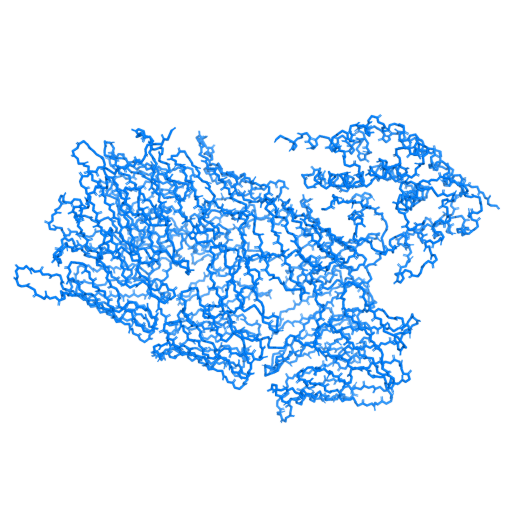16.959 80.988 1.00 30.44 615 THR A CA 1
ATOM 8867 C C . THR A 1 615 ? 116.990 116.934 81.807 1.00 33.57 615 THR A C 1
ATOM 8868 O O . THR A 1 615 ? 117.104 116.173 82.772 1.00 47.74 615 THR A O 1
ATOM 8879 N N . TYR A 1 616 ? 117.956 117.766 81.427 1.00 22.52 616 TYR A N 1
ATOM 8880 C CA . TYR A 1 616 ? 119.246 117.813 82.099 1.00 20.07 616 TYR A CA 1
ATOM 8881 C C . TYR A 1 616 ? 119.362 118.941 83.113 1.00 27.89 616 TYR A C 1
ATOM 8882 O O . TYR A 1 616 ? 120.350 118.985 83.850 1.00 42.72 616 TYR A O 1
ATOM 8900 N N . ARG A 1 617 ? 118.392 119.850 83.171 1.00 30.89 617 ARG A N 1
ATOM 8901 C CA . ARG A 1 617 ? 118.469 120.975 84.092 1.00 24.73 617 ARG A CA 1
ATOM 8902 C C . ARG A 1 617 ? 117.064 121.488 84.357 1.00 22.48 617 ARG A C 1
ATOM 8903 O O . ARG A 1 617 ? 116.296 121.709 83.418 1.00 37.74 617 ARG A O 1
ATOM 8924 N N . THR A 1 618 ? 116.735 121.667 85.632 1.00 15.28 618 THR A N 1
ATOM 8925 C CA . THR A 1 618 ? 115.458 122.226 86.048 1.00 17.14 618 THR A CA 1
ATOM 8926 C C . THR A 1 618 ? 115.726 123.383 86.993 1.00 22.29 618 THR A C 1
ATOM 8927 O O . THR A 1 618 ? 116.499 123.240 87.944 1.00 41.07 618 THR A O 1
ATOM 8938 N N . ARG A 1 619 ? 115.091 124.523 86.735 1.00 26.80 619 ARG A N 1
ATOM 8939 C CA . ARG A 1 619 ? 115.242 125.712 87.561 1.00 24.52 619 ARG A CA 1
ATOM 8940 C C . ARG A 1 619 ? 113.889 126.087 88.142 1.00 18.36 619 ARG A C 1
ATOM 8941 O O . ARG A 1 619 ? 112.909 126.227 87.404 1.00 28.60 619 ARG A O 1
ATOM 8962 N N . LEU A 1 620 ? 113.838 126.247 89.459 1.00 26.10 620 LEU A N 1
ATOM 8963 C CA . LEU A 1 620 ? 112.609 126.609 90.143 1.00 29.31 620 LEU A CA 1
ATOM 8964 C C . LEU A 1 620 ? 112.439 128.125 90.171 1.00 30.76 620 LEU A C 1
ATOM 8965 O O . LEU A 1 620 ? 113.335 128.888 89.809 1.00 37.46 620 LEU A O 1
ATOM 8981 N N . ALA A 1 621 ? 111.257 128.557 90.613 1.00 36.45 621 ALA A N 1
ATOM 8982 C CA . ALA A 1 621 ? 110.981 129.986 90.703 1.00 31.72 621 ALA A CA 1
ATOM 8983 C C . ALA A 1 621 ? 111.924 130.669 91.685 1.00 30.36 621 ALA A C 1
ATOM 8984 O O . ALA A 1 621 ? 112.402 131.779 91.428 1.00 35.38 621 ALA A O 1
ATOM 8991 N N . ASP A 1 622 ? 112.210 130.017 92.814 1.00 28.84 622 ASP A N 1
ATOM 8992 C CA . ASP A 1 622 ? 113.090 130.599 93.821 1.00 29.76 622 ASP A CA 1
ATOM 8993 C C . ASP A 1 622 ? 114.544 130.664 93.373 1.00 31.09 622 ASP A C 1
ATOM 8994 O O . ASP A 1 622 ? 115.356 131.286 94.064 1.00 34.27 622 ASP A O 1
ATOM 9003 N N . GLY A 1 623 ? 114.893 130.039 92.250 1.00 30.07 623 GLY A N 1
ATOM 9004 C CA . GLY A 1 623 ? 116.240 130.077 91.725 1.00 29.53 623 GLY A CA 1
ATOM 9005 C C . GLY A 1 623 ? 117.037 128.808 91.926 1.00 36.76 623 GLY A C 1
ATOM 9006 O O . GLY A 1 623 ? 118.094 128.658 91.302 1.00 35.67 623 GLY A O 1
ATOM 9010 N N . ARG A 1 624 ? 116.570 127.895 92.771 1.00 33.22 624 ARG A N 1
ATOM 9011 C CA . ARG A 1 624 ? 117.264 126.629 92.953 1.00 28.93 624 ARG A CA 1
ATOM 9012 C C . ARG A 1 624 ? 117.202 125.808 91.673 1.00 27.12 624 ARG A C 1
ATOM 9013 O O . ARG A 1 624 ? 116.183 125.787 90.978 1.00 42.63 624 ARG A O 1
ATOM 9034 N N . GLU A 1 625 ? 118.302 125.129 91.361 1.00 21.42 625 GLU A N 1
ATOM 9035 C CA . GLU A 1 625 ? 118.428 124.375 90.125 1.00 18.55 625 GLU A CA 1
ATOM 9036 C C . GLU A 1 625 ? 118.839 122.943 90.423 1.00 29.88 625 GLU A C 1
ATOM 9037 O O . GLU A 1 625 ? 119.629 122.690 91.337 1.00 50.05 625 GLU A O 1
ATOM 9049 N N . SER A 1 626 ? 118.298 122.011 89.645 1.00 27.74 626 SER A N 1
ATOM 9050 C CA . SER A 1 626 ? 118.675 120.607 89.700 1.00 24.55 626 SER A CA 1
ATOM 9051 C C . SER A 1 626 ? 119.281 120.213 88.362 1.00 23.07 626 SER A C 1
ATOM 9052 O O . SER A 1 626 ? 118.672 120.438 87.312 1.00 34.08 626 SER A O 1
ATOM 9060 N N . TRP A 1 627 ? 120.474 119.629 88.400 1.00 28.09 627 TRP A N 1
ATOM 9061 C CA . TRP A 1 627 ? 121.221 119.303 87.197 1.00 31.18 627 TRP A CA 1
ATOM 9062 C C . TRP A 1 627 ? 121.430 117.801 87.086 1.00 32.21 627 TRP A C 1
ATOM 9063 O O . TRP A 1 627 ? 121.538 117.093 88.091 1.00 41.48 627 TRP A O 1
ATOM 9084 N N . TYR A 1 628 ? 121.483 117.327 85.846 1.00 33.05 628 TYR A N 1
ATOM 9085 C CA . TYR A 1 628 ? 121.848 115.954 85.527 1.00 23.34 628 TYR A CA 1
ATOM 9086 C C . TYR A 1 628 ? 123.013 115.993 84.555 1.00 29.90 628 TYR A C 1
ATOM 9087 O O . TYR A 1 628 ? 122.920 116.626 83.498 1.00 42.30 628 TYR A O 1
ATOM 9105 N N . SER A 1 629 ? 124.103 115.328 84.910 1.00 29.88 629 SER A N 1
ATOM 9106 C CA . SER A 1 629 ? 125.216 115.122 83.997 1.00 35.96 629 SER A CA 1
ATOM 9107 C C . SER A 1 629 ? 125.084 113.735 83.390 1.00 32.05 629 SER A C 1
ATOM 9108 O O . SER A 1 629 ? 124.825 112.763 84.105 1.00 38.27 629 SER A O 1
ATOM 9116 N N . ARG A 1 630 ? 125.243 113.651 82.075 1.00 35.73 630 ARG A N 1
ATOM 9117 C CA . ARG A 1 630 ? 125.138 112.390 81.362 1.00 33.90 630 ARG A CA 1
ATOM 9118 C C . ARG A 1 630 ? 126.379 112.195 80.507 1.00 33.96 630 ARG A C 1
ATOM 9119 O O . ARG A 1 630 ? 127.006 113.161 80.067 1.00 42.36 630 ARG A O 1
ATOM 9140 N N . ASP A 1 631 ? 126.736 110.935 80.288 1.00 38.77 631 ASP A N 1
ATOM 9141 C CA . ASP A 1 631 ? 127.895 110.601 79.477 1.00 44.13 631 ASP A CA 1
ATOM 9142 C C . ASP A 1 631 ? 127.455 110.396 78.029 1.00 47.59 631 ASP A C 1
ATOM 9143 O O . ASP A 1 631 ? 126.296 110.618 77.670 1.00 42.70 631 ASP A O 1
ATOM 9152 N N . GLY A 1 632 ? 128.385 109.961 77.177 1.00 53.45 632 GLY A N 1
ATOM 9153 C CA . GLY A 1 632 ? 128.074 109.759 75.774 1.00 51.50 632 GLY A CA 1
ATOM 9154 C C . GLY A 1 632 ? 126.958 108.766 75.535 1.00 52.69 632 GLY A C 1
ATOM 9155 O O . GLY A 1 632 ? 126.318 108.808 74.479 1.00 57.94 632 GLY A O 1
ATOM 9159 N N . LYS A 1 633 ? 126.707 107.873 76.489 1.00 42.34 633 LYS A N 1
ATOM 9160 C CA . LYS A 1 633 ? 125.631 106.899 76.392 1.00 40.87 633 LYS A CA 1
ATOM 9161 C C . LYS A 1 633 ? 124.370 107.357 77.109 1.00 43.29 633 LYS A C 1
ATOM 9162 O O . LYS A 1 633 ? 123.462 106.549 77.323 1.00 46.33 633 LYS A O 1
ATOM 9181 N N . LYS A 1 634 ? 124.297 108.632 77.488 1.00 45.86 634 LYS A N 1
ATOM 9182 C CA . LYS A 1 634 ? 123.146 109.203 78.181 1.00 45.35 634 LYS A CA 1
ATOM 9183 C C . LYS A 1 634 ? 122.920 108.569 79.548 1.00 43.53 634 LYS A C 1
ATOM 9184 O O . LYS A 1 634 ? 121.811 108.626 80.085 1.00 46.58 634 LYS A O 1
ATOM 9203 N N . ARG A 1 635 ? 123.952 107.963 80.126 1.00 40.93 635 ARG A N 1
ATOM 9204 C CA . ARG A 1 635 ? 123.867 107.454 81.486 1.00 42.54 635 ARG A CA 1
ATOM 9205 C C . ARG A 1 635 ? 124.137 108.586 82.467 1.00 37.98 635 ARG A C 1
ATOM 9206 O O . ARG A 1 635 ? 125.125 109.313 82.329 1.00 41.84 635 ARG A O 1
ATOM 9227 N N . ILE A 1 636 ? 123.263 108.735 83.458 1.00 27.43 636 ILE A N 1
ATOM 9228 C CA . ILE A 1 636 ? 123.412 109.805 84.441 1.00 28.47 636 ILE A CA 1
ATOM 9229 C C . ILE A 1 636 ? 124.664 109.522 85.267 1.00 32.25 636 ILE A C 1
ATOM 9230 O O . ILE A 1 636 ? 124.715 108.544 86.017 1.00 39.62 636 ILE A O 1
ATOM 9246 N N . THR A 1 637 ? 125.675 110.379 85.134 1.00 25.47 637 THR A N 1
ATOM 9247 C CA . THR A 1 637 ? 126.904 110.244 85.903 1.00 23.35 637 THR A CA 1
ATOM 9248 C C . THR A 1 637 ? 126.921 111.101 87.157 1.00 26.10 637 THR A C 1
ATOM 9249 O O . THR A 1 637 ? 127.582 110.734 88.133 1.00 33.89 637 THR A O 1
ATOM 9260 N N . ARG A 1 638 ? 126.217 112.229 87.158 1.00 32.99 638 ARG A N 1
ATOM 9261 C CA . ARG A 1 638 ? 126.150 113.085 88.332 1.00 26.99 638 ARG A CA 1
ATOM 9262 C C . ARG A 1 638 ? 124.788 113.754 88.384 1.00 19.67 638 ARG A C 1
ATOM 9263 O O . ARG A 1 638 ? 124.231 114.127 87.349 1.00 33.22 638 ARG A O 1
ATOM 9284 N N . GLN A 1 639 ? 124.256 113.896 89.594 1.00 13.42 639 GLN A N 1
ATOM 9285 C CA . GLN A 1 639 ? 123.052 114.677 89.834 1.00 26.11 639 GLN A CA 1
ATOM 9286 C C . GLN A 1 639 ? 123.313 115.615 90.998 1.00 23.25 639 GLN A C 1
ATOM 9287 O O . GLN A 1 639 ? 123.708 115.169 92.079 1.00 37.00 639 GLN A O 1
ATOM 9301 N N . ILE A 1 640 ? 123.092 116.904 90.778 1.00 27.60 640 ILE A N 1
ATOM 9302 C CA . ILE A 1 640 ? 123.097 117.902 91.838 1.00 33.99 640 ILE A CA 1
ATOM 9303 C C . ILE A 1 640 ? 121.661 118.377 91.985 1.00 30.04 640 ILE A C 1
ATOM 9304 O O . ILE A 1 640 ? 121.114 119.023 91.084 1.00 35.57 640 ILE A O 1
ATOM 9320 N N . ASP A 1 641 ? 121.045 118.052 93.116 1.00 27.49 641 ASP A N 1
ATOM 9321 C CA . ASP A 1 641 ? 119.623 118.279 93.301 1.00 25.28 641 ASP A CA 1
ATOM 9322 C C . ASP A 1 641 ? 119.358 119.735 93.676 1.00 26.36 641 ASP A C 1
ATOM 9323 O O . ASP A 1 641 ? 120.272 120.553 93.806 1.00 30.33 641 ASP A O 1
ATOM 9332 N N . PHE A 1 642 ? 118.075 120.062 93.849 1.00 33.63 642 PHE A N 1
ATOM 9333 C CA . PHE A 1 642 ? 117.700 121.423 94.215 1.00 34.64 642 PHE A CA 1
ATOM 9334 C C . PHE A 1 642 ? 118.297 121.818 95.558 1.00 33.93 642 PHE A C 1
ATOM 9335 O O . PHE A 1 642 ? 118.798 122.936 95.719 1.00 31.65 642 PHE A O 1
ATOM 9352 N N . ASP A 1 643 ? 118.258 120.912 96.533 1.00 29.32 643 ASP A N 1
ATOM 9353 C CA . ASP A 1 643 ? 118.788 121.180 97.864 1.00 30.95 643 ASP A CA 1
ATOM 9354 C C . ASP A 1 643 ? 120.302 121.025 97.942 1.00 31.63 643 ASP A C 1
ATOM 9355 O O . ASP A 1 643 ? 120.851 121.016 99.048 1.00 39.44 643 ASP A O 1
ATOM 9364 N N . GLY A 1 644 ? 120.986 120.897 96.808 1.00 34.06 644 GLY A N 1
ATOM 9365 C CA . GLY A 1 644 ? 122.430 120.846 96.779 1.00 30.88 644 GLY A CA 1
ATOM 9366 C C . GLY A 1 644 ? 123.035 119.469 96.942 1.00 33.69 644 GLY A C 1
ATOM 9367 O O . GLY A 1 644 ? 124.260 119.337 96.843 1.00 32.79 644 GLY A O 1
ATOM 9371 N N . ARG A 1 645 ? 122.228 118.442 97.191 1.00 28.44 645 ARG A N 1
ATOM 9372 C CA . ARG A 1 645 ? 122.765 117.095 97.323 1.00 27.26 645 ARG A CA 1
ATOM 9373 C C . ARG A 1 645 ? 123.353 116.636 95.996 1.00 33.31 645 ARG A C 1
ATOM 9374 O O . ARG A 1 645 ? 122.694 116.708 94.954 1.00 32.37 645 ARG A O 1
ATOM 9395 N N . GLU A 1 646 ? 124.592 116.159 96.035 1.00 29.41 646 GLU A N 1
ATOM 9396 C CA . GLU A 1 646 ? 125.291 115.680 94.852 1.00 27.34 646 GLU A CA 1
ATOM 9397 C C . GLU A 1 646 ? 125.406 114.165 94.916 1.00 24.87 646 GLU A C 1
ATOM 9398 O O . GLU A 1 646 ? 125.861 113.615 95.922 1.00 40.96 646 GLU A O 1
ATOM 9410 N N . THR A 1 647 ? 124.998 113.497 93.843 1.00 22.76 647 THR A N 1
ATOM 9411 C CA . THR A 1 647 ? 125.160 112.058 93.698 1.00 25.00 647 THR A CA 1
ATOM 9412 C C . THR A 1 647 ? 125.950 111.790 92.429 1.00 20.67 647 THR A C 1
ATOM 9413 O O . THR A 1 647 ? 125.649 112.361 91.377 1.00 30.18 647 THR A O 1
ATOM 9424 N N . GLN A 1 648 ? 126.958 110.932 92.530 1.00 20.23 648 GLN A N 1
ATOM 9425 C CA . GLN A 1 648 ? 127.778 110.553 91.392 1.00 20.57 648 GLN A CA 1
ATOM 9426 C C . GLN A 1 648 ? 127.615 109.067 91.116 1.00 18.44 648 GLN A C 1
ATOM 9427 O O . GLN A 1 648 ? 127.412 108.265 92.031 1.00 27.72 648 GLN A O 1
ATOM 9441 N N . GLN A 1 649 ? 127.695 108.713 89.838 1.00 20.45 649 GLN A N 1
ATOM 9442 C CA . GLN A 1 649 ? 127.653 107.328 89.397 1.00 21.11 649 GLN A CA 1
ATOM 9443 C C . GLN A 1 649 ? 128.754 107.121 88.373 1.00 21.71 649 GLN A C 1
ATOM 9444 O O . GLN A 1 649 ? 128.906 107.928 87.451 1.00 32.85 649 GLN A O 1
ATOM 9458 N N . GLU A 1 650 ? 129.520 106.050 88.537 1.00 19.96 650 GLU A N 1
ATOM 9459 C CA . GLU A 1 650 ? 130.618 105.729 87.640 1.00 26.79 650 GLU A CA 1
ATOM 9460 C C . GLU A 1 650 ? 130.368 104.370 87.007 1.00 27.29 650 GLU A C 1
ATOM 9461 O O . GLU A 1 650 ? 129.814 103.469 87.644 1.00 32.79 650 GLU A O 1
ATOM 9473 N N . TYR A 1 651 ? 130.776 104.232 85.750 1.00 31.75 651 TYR A N 1
ATOM 9474 C CA . TYR A 1 651 ? 130.602 103.003 84.997 1.00 28.97 651 TYR A CA 1
ATOM 9475 C C . TYR A 1 651 ? 131.950 102.546 84.464 1.00 30.45 651 TYR A C 1
ATOM 9476 O O . TYR A 1 651 ? 132.836 103.360 84.193 1.00 38.68 651 TYR A O 1
ATOM 9494 N N . ASN A 1 652 ? 132.099 101.233 84.323 1.00 33.88 652 ASN A N 1
ATOM 9495 C CA . ASN A 1 652 ? 133.320 100.655 83.789 1.00 37.20 652 ASN A CA 1
ATOM 9496 C C . ASN A 1 652 ? 133.186 100.463 82.280 1.00 42.40 652 ASN A C 1
ATOM 9497 O O . ASN A 1 652 ? 132.160 100.779 81.673 1.00 43.31 652 ASN A O 1
ATOM 9508 N N . ASP A 1 653 ? 134.242 99.930 81.663 1.00 52.24 653 ASP A N 1
ATOM 9509 C CA . ASP A 1 653 ? 134.233 99.714 80.221 1.00 48.10 653 ASP A CA 1
ATOM 9510 C C . ASP A 1 653 ? 133.172 98.710 79.795 1.00 51.82 653 ASP A C 1
ATOM 9511 O O . ASP A 1 653 ? 132.829 98.656 78.609 1.00 55.82 653 ASP A O 1
ATOM 9520 N N . GLN A 1 654 ? 132.647 97.918 80.725 1.00 47.59 654 GLN A N 1
ATOM 9521 C CA . GLN A 1 654 ? 131.598 96.953 80.431 1.00 43.62 654 GLN A CA 1
ATOM 9522 C C . GLN A 1 654 ? 130.204 97.532 80.630 1.00 43.19 654 GLN A C 1
ATOM 9523 O O . GLN A 1 654 ? 129.225 96.780 80.610 1.00 41.36 654 GLN A O 1
ATOM 9537 N N . ASP A 1 655 ? 130.094 98.845 80.825 1.00 45.87 655 ASP A N 1
ATOM 9538 C CA . ASP A 1 655 ? 128.802 99.503 81.009 1.00 43.75 655 ASP A CA 1
ATOM 9539 C C . ASP A 1 655 ? 128.087 98.975 82.249 1.00 45.20 655 ASP A C 1
ATOM 9540 O O . ASP A 1 655 ? 126.870 98.781 82.253 1.00 49.13 655 ASP A O 1
ATOM 9549 N N . GLN A 1 656 ? 128.850 98.744 83.311 1.00 37.97 656 GLN A N 1
ATOM 9550 C CA . GLN A 1 656 ? 128.319 98.286 84.586 1.00 32.30 656 GLN A CA 1
ATOM 9551 C C . GLN A 1 656 ? 128.503 99.381 85.626 1.00 30.54 656 GLN A C 1
ATOM 9552 O O . GLN A 1 656 ? 129.576 99.986 85.712 1.00 37.04 656 GLN A O 1
ATOM 9566 N N . LEU A 1 657 ? 127.459 99.635 86.408 1.00 27.32 657 LEU A N 1
ATOM 9567 C CA . LEU A 1 657 ? 127.543 100.610 87.490 1.00 22.71 657 LEU A CA 1
ATOM 9568 C C . LEU A 1 657 ? 128.463 100.065 88.573 1.00 27.15 657 LEU A C 1
ATOM 9569 O O . LEU A 1 657 ? 128.098 99.129 89.292 1.00 35.07 657 LEU A O 1
ATOM 9585 N N . VAL A 1 658 ? 129.653 100.649 88.699 1.00 24.69 658 VAL A N 1
ATOM 9586 C CA . VAL A 1 658 ? 130.660 100.141 89.613 1.00 22.11 658 VAL A CA 1
ATOM 9587 C C . VAL A 1 658 ? 130.765 100.964 90.893 1.00 30.54 658 VAL A C 1
ATOM 9588 O O . VAL A 1 658 ? 131.095 100.404 91.945 1.00 32.34 658 VAL A O 1
ATOM 9601 N N . LYS A 1 659 ? 130.500 102.268 90.844 1.00 29.31 659 LYS A N 1
ATOM 9602 C CA . LYS A 1 659 ? 130.641 103.118 92.016 1.00 20.75 659 LYS A CA 1
ATOM 9603 C C . LYS A 1 659 ? 129.490 104.107 92.098 1.00 16.01 659 LYS A C 1
ATOM 9604 O O . LYS A 1 659 ? 129.056 104.656 91.083 1.00 34.24 659 LYS A O 1
ATOM 9623 N N . ILE A 1 660 ? 129.002 104.323 93.316 1.00 15.87 660 ILE A N 1
ATOM 9624 C CA . ILE A 1 660 ? 128.051 105.383 93.621 1.00 19.87 660 ILE A CA 1
ATOM 9625 C C . ILE A 1 660 ? 128.633 106.211 94.755 1.00 19.13 660 ILE A C 1
ATOM 9626 O O . ILE A 1 660 ? 128.973 105.668 95.811 1.00 30.41 660 ILE A O 1
ATOM 9642 N N . VAL A 1 661 ? 128.745 107.518 94.542 1.00 18.95 661 VAL A N 1
ATOM 9643 C CA . VAL A 1 661 ? 129.186 108.447 95.574 1.00 24.15 661 VAL A CA 1
ATOM 9644 C C . VAL A 1 661 ? 127.955 109.177 96.087 1.00 18.38 661 VAL A C 1
ATOM 9645 O O . VAL A 1 661 ? 127.298 109.908 95.335 1.00 25.67 661 VAL A O 1
ATOM 9658 N N . GLN A 1 662 ? 127.642 108.974 97.358 1.00 18.39 662 GLN A N 1
ATOM 9659 C CA . GLN A 1 662 ? 126.452 109.547 97.956 1.00 22.22 662 GLN A CA 1
ATOM 9660 C C . GLN A 1 662 ? 126.655 111.026 98.267 1.00 22.33 662 GLN A C 1
ATOM 9661 O O . GLN A 1 662 ? 127.784 111.522 98.277 1.00 20.57 662 GLN A O 1
ATOM 9675 N N . PRO A 1 663 ? 125.567 111.759 98.519 1.00 26.48 663 PRO A N 1
ATOM 9676 C CA . PRO A 1 663 ? 125.720 113.172 98.904 1.00 19.46 663 PRO A CA 1
ATOM 9677 C C . PRO A 1 663 ? 126.598 113.371 100.126 1.00 21.61 663 PRO A C 1
ATOM 9678 O O . PRO A 1 663 ? 127.346 114.354 100.188 1.00 26.09 663 PRO A O 1
ATOM 9689 N N . ASN A 1 664 ? 126.535 112.464 101.099 1.00 25.58 664 ASN A N 1
ATOM 9690 C CA . ASN A 1 664 ? 127.359 112.577 102.296 1.00 24.11 664 ASN A CA 1
ATOM 9691 C C . ASN A 1 664 ? 128.796 112.126 102.074 1.00 14.13 664 ASN A C 1
ATOM 9692 O O . ASN A 1 664 ? 129.565 112.073 103.038 1.00 27.58 664 ASN A O 1
ATOM 9703 N N . GLY A 1 665 ? 129.175 111.800 100.840 1.00 24.70 665 GLY A N 1
ATOM 9704 C CA . GLY A 1 665 ? 130.509 111.338 100.538 1.00 22.22 665 GLY A CA 1
ATOM 9705 C C . GLY A 1 665 ? 130.701 109.843 100.649 1.00 22.43 665 GLY A C 1
ATOM 9706 O O . GLY A 1 665 ? 131.756 109.339 100.246 1.00 18.63 665 GLY A O 1
ATOM 9710 N N . GLY A 1 666 ? 129.721 109.118 101.181 1.00 23.90 666 GLY A N 1
ATOM 9711 C CA . GLY A 1 666 ? 129.842 107.672 101.249 1.00 20.07 666 GLY A CA 1
ATOM 9712 C C . GLY A 1 666 ? 129.926 107.061 99.862 1.00 23.07 666 GLY A C 1
ATOM 9713 O O . GLY A 1 666 ? 129.189 107.438 98.948 1.00 32.24 666 GLY A O 1
ATOM 9717 N N . ILE A 1 667 ? 130.833 106.101 99.708 1.00 22.63 667 ILE A N 1
ATOM 9718 C CA . ILE A 1 667 ? 131.096 105.453 98.430 1.00 14.18 667 ILE A CA 1
ATOM 9719 C C . ILE A 1 667 ? 130.540 104.039 98.478 1.00 21.81 667 ILE A C 1
ATOM 9720 O O . ILE A 1 667 ? 130.865 103.267 99.387 1.00 35.37 667 ILE A O 1
ATOM 9736 N N . ILE A 1 668 ? 129.704 103.703 97.501 1.00 23.81 668 ILE A N 1
ATOM 9737 C CA . ILE A 1 668 ? 129.204 102.349 97.305 1.00 20.90 668 ILE A CA 1
ATOM 9738 C C . ILE A 1 668 ? 129.896 101.782 96.077 1.00 21.64 668 ILE A C 1
ATOM 9739 O O . ILE A 1 668 ? 129.897 102.413 95.014 1.00 32.83 668 ILE A O 1
ATOM 9755 N N . ARG A 1 669 ? 130.486 100.602 96.220 1.00 23.56 669 ARG A N 1
ATOM 9756 C CA . ARG A 1 669 ? 131.219 99.961 95.141 1.00 17.83 669 ARG A CA 1
ATOM 9757 C C . ARG A 1 669 ? 130.542 98.652 94.768 1.00 21.57 669 ARG A C 1
ATOM 9758 O O . ARG A 1 669 ? 130.033 97.933 95.633 1.00 28.04 669 ARG A O 1
ATOM 9779 N N . PHE A 1 670 ? 130.528 98.359 93.472 1.00 27.77 670 PHE A N 1
ATOM 9780 C CA . PHE A 1 670 ? 129.941 97.142 92.939 1.00 27.54 670 PHE A CA 1
ATOM 9781 C C . PHE A 1 670 ? 130.995 96.387 92.145 1.00 21.99 670 PHE A C 1
ATOM 9782 O O . PHE A 1 670 ? 131.818 96.995 91.455 1.00 29.31 670 PHE A O 1
ATOM 9799 N N . ALA A 1 671 ? 130.971 95.063 92.251 1.00 25.49 671 ALA A N 1
ATOM 9800 C CA . ALA A 1 671 ? 131.849 94.202 91.478 1.00 23.69 671 ALA A CA 1
ATOM 9801 C C . ALA A 1 671 ? 131.019 93.110 90.824 1.00 31.43 671 ALA A C 1
ATOM 9802 O O . ALA A 1 671 ? 130.021 92.647 91.384 1.00 20.27 671 ALA A O 1
ATOM 9809 N N . TYR A 1 672 ? 131.439 92.706 89.630 1.00 40.55 672 TYR A N 1
ATOM 9810 C CA . TYR A 1 672 ? 130.698 91.756 88.819 1.00 28.72 672 TYR A CA 1
ATOM 9811 C C . TYR A 1 672 ? 131.613 90.618 88.397 1.00 33.48 672 TYR A C 1
ATOM 9812 O O . TYR A 1 672 ? 132.827 90.792 88.264 1.00 33.11 672 TYR A O 1
ATOM 9830 N N . ASN A 1 673 ? 131.017 89.446 88.196 1.00 39.10 673 ASN A N 1
ATOM 9831 C CA . ASN A 1 673 ? 131.748 88.289 87.712 1.00 36.40 673 ASN A CA 1
ATOM 9832 C C . ASN A 1 673 ? 131.784 88.305 86.185 1.00 45.91 673 ASN A C 1
ATOM 9833 O O . ASN A 1 673 ? 131.294 89.231 85.534 1.00 48.01 673 ASN A O 1
ATOM 9844 N N . LYS A 1 674 ? 132.373 87.259 85.601 1.00 54.01 674 LYS A N 1
ATOM 9845 C CA . LYS A 1 674 ? 132.513 87.201 84.151 1.00 45.05 674 LYS A CA 1
ATOM 9846 C C . LYS A 1 674 ? 131.168 87.156 83.441 1.00 42.77 674 LYS A C 1
ATOM 9847 O O . LYS A 1 674 ? 131.089 87.536 82.269 1.00 51.80 674 LYS A O 1
ATOM 9866 N N . GLN A 1 675 ? 130.114 86.709 84.116 1.00 39.70 675 GLN A N 1
ATOM 9867 C CA . GLN A 1 675 ? 128.784 86.648 83.529 1.00 42.99 675 GLN A CA 1
ATOM 9868 C C . GLN A 1 675 ? 128.019 87.957 83.666 1.00 45.60 675 GLN A C 1
ATOM 9869 O O . GLN A 1 675 ? 126.849 88.019 83.278 1.00 51.05 675 GLN A O 1
ATOM 9883 N N . GLY A 1 676 ? 128.647 88.999 84.204 1.00 42.56 676 GLY A N 1
ATOM 9884 C CA . GLY A 1 676 ? 127.963 90.260 84.401 1.00 41.15 676 GLY A CA 1
ATOM 9885 C C . GLY A 1 676 ? 126.994 90.270 85.557 1.00 36.90 676 GLY A C 1
ATOM 9886 O O . GLY A 1 676 ? 126.078 91.097 85.576 1.00 39.66 676 GLY A O 1
ATOM 9890 N N . ASN A 1 677 ? 127.165 89.375 86.522 1.00 34.02 677 ASN A N 1
ATOM 9891 C CA . ASN A 1 677 ? 126.287 89.282 87.677 1.00 36.85 677 ASN A CA 1
ATOM 9892 C C . ASN A 1 677 ? 126.898 90.031 88.853 1.00 40.21 677 ASN A C 1
ATOM 9893 O O . ASN A 1 677 ? 128.100 89.928 89.111 1.00 37.97 677 ASN A O 1
ATOM 9904 N N . LEU A 1 678 ? 126.064 90.789 89.560 1.00 35.00 678 LEU A N 1
ATOM 9905 C CA . LEU A 1 678 ? 126.512 91.571 90.710 1.00 28.26 678 LEU A CA 1
ATOM 9906 C C . LEU A 1 678 ? 126.835 90.622 91.856 1.00 30.94 678 LEU A C 1
ATOM 9907 O O . LEU A 1 678 ? 125.937 90.105 92.522 1.00 38.66 678 LEU A O 1
ATOM 9923 N N . VAL A 1 679 ? 128.122 90.400 92.102 1.00 29.75 679 VAL A N 1
ATOM 9924 C CA . VAL A 1 679 ? 128.565 89.443 93.105 1.00 32.51 679 VAL A CA 1
ATOM 9925 C C . VAL A 1 679 ? 128.917 90.124 94.421 1.00 33.41 679 VAL A C 1
ATOM 9926 O O . VAL A 1 679 ? 128.615 89.595 95.490 1.00 30.81 679 VAL A O 1
ATOM 9939 N N . GLU A 1 680 ? 129.546 91.296 94.368 1.00 33.82 680 GLU A N 1
ATOM 9940 C CA . GLU A 1 680 ? 130.037 91.981 95.555 1.00 30.51 680 GLU A CA 1
ATOM 9941 C C . GLU A 1 680 ? 129.463 93.388 95.624 1.00 29.13 680 GLU A C 1
ATOM 9942 O O . GLU A 1 680 ? 129.467 94.116 94.626 1.00 38.23 680 GLU A O 1
ATOM 9954 N N . ILE A 1 681 ? 128.974 93.764 96.803 1.00 28.52 681 ILE A N 1
ATOM 9955 C CA . ILE A 1 681 ? 128.528 95.123 97.086 1.00 26.20 681 ILE A CA 1
ATOM 9956 C C . ILE A 1 681 ? 129.250 95.590 98.340 1.00 31.01 681 ILE A C 1
ATOM 9957 O O . ILE A 1 681 ? 129.114 94.974 99.403 1.00 39.05 681 ILE A O 1
ATOM 9973 N N . LYS A 1 682 ? 130.009 96.674 98.221 1.00 20.14 682 LYS A N 1
ATOM 9974 C CA . LYS A 1 682 ? 130.713 97.274 99.346 1.00 18.68 682 LYS A CA 1
ATOM 9975 C C . LYS A 1 682 ? 130.026 98.586 99.698 1.00 26.85 682 LYS A C 1
ATOM 9976 O O . LYS A 1 682 ? 129.941 99.489 98.860 1.00 37.81 682 LYS A O 1
ATOM 9995 N N . ASP A 1 683 ? 129.542 98.688 100.929 1.00 29.09 683 ASP A N 1
ATOM 9996 C CA . ASP A 1 683 ? 128.788 99.854 101.360 1.00 23.35 683 ASP A CA 1
ATOM 9997 C C . ASP A 1 683 ? 129.735 100.954 101.825 1.00 22.92 683 ASP A C 1
ATOM 9998 O O . ASP A 1 683 ? 130.946 100.754 101.929 1.00 27.20 683 ASP A O 1
ATOM 10007 N N . PRO A 1 684 ? 129.207 102.149 102.105 1.00 28.23 684 PRO A N 1
ATOM 10008 C CA . PRO A 1 684 ? 130.088 103.263 102.492 1.00 26.22 684 PRO A CA 1
ATOM 10009 C C . PRO A 1 684 ? 130.913 102.986 103.735 1.00 33.81 684 PRO A C 1
ATOM 10010 O O . PRO A 1 684 ? 132.001 103.557 103.882 1.00 32.70 684 PRO A O 1
ATOM 10021 N N . GLU A 1 685 ? 130.434 102.132 104.635 1.00 35.43 685 GLU A N 1
ATOM 10022 C CA . GLU A 1 685 ? 131.176 101.794 105.843 1.00 32.74 685 GLU A CA 1
ATOM 10023 C C . GLU A 1 685 ? 132.257 100.750 105.601 1.00 31.40 685 GLU A C 1
ATOM 10024 O O . GLU A 1 685 ? 133.000 100.428 106.534 1.00 35.87 685 GLU A O 1
ATOM 10036 N N . GLY A 1 686 ? 132.366 100.218 104.385 1.00 27.70 686 GLY A N 1
ATOM 10037 C CA . GLY A 1 686 ? 133.347 99.204 104.072 1.00 25.91 686 GLY A CA 1
ATOM 10038 C C . GLY A 1 686 ? 132.862 97.779 104.227 1.00 30.94 686 GLY A C 1
ATOM 10039 O O . GLY A 1 686 ? 133.604 96.851 103.883 1.00 32.61 686 GLY A O 1
ATOM 10043 N N . SER A 1 687 ? 131.651 97.573 104.733 1.00 29.28 687 SER A N 1
ATOM 10044 C CA . SER A 1 687 ? 131.107 96.230 104.845 1.00 27.66 687 SER A CA 1
ATOM 10045 C C . SER A 1 687 ? 130.755 95.686 103.465 1.00 28.90 687 SER A C 1
ATOM 10046 O O . SER A 1 687 ? 130.312 96.418 102.578 1.00 38.19 687 SER A O 1
ATOM 10054 N N . ILE A 1 688 ? 130.954 94.382 103.290 1.00 28.84 688 ILE A N 1
ATOM 10055 C CA . ILE A 1 688 ? 130.869 93.737 101.987 1.00 22.62 688 ILE A CA 1
ATOM 10056 C C . ILE A 1 688 ? 129.706 92.757 101.990 1.00 27.42 688 ILE A C 1
ATOM 10057 O O . ILE A 1 688 ? 129.611 91.898 102.873 1.00 37.13 688 ILE A O 1
ATOM 10073 N N . TRP A 1 689 ? 128.826 92.891 101.002 1.00 31.79 689 TRP A N 1
ATOM 10074 C CA . TRP A 1 689 ? 127.772 91.923 100.737 1.00 28.63 689 TRP A CA 1
ATOM 10075 C C . TRP A 1 689 ? 128.160 91.113 99.508 1.00 30.38 689 TRP A C 1
ATOM 10076 O O . TRP A 1 689 ? 128.534 91.684 98.479 1.00 42.96 689 TRP A O 1
ATOM 10097 N N . LYS A 1 690 ? 128.074 89.792 99.615 1.00 35.66 690 LYS A N 1
ATOM 10098 C CA . LYS A 1 690 ? 128.426 88.902 98.521 1.00 30.56 690 LYS A CA 1
ATOM 10099 C C . LYS A 1 690 ? 127.192 88.162 98.029 1.00 34.64 690 LYS A C 1
ATOM 10100 O O . LYS A 1 690 ? 126.302 87.811 98.809 1.00 36.84 690 LYS A O 1
ATOM 10119 N N . ARG A 1 691 ? 127.148 87.934 96.719 1.00 39.93 691 ARG A N 1
ATOM 10120 C CA . ARG A 1 691 ? 126.055 87.215 96.088 1.00 32.40 691 ARG A CA 1
ATOM 10121 C C . ARG A 1 691 ? 126.623 86.176 95.136 1.00 35.76 691 ARG A C 1
ATOM 10122 O O . ARG A 1 691 ? 127.723 86.335 94.600 1.00 40.34 691 ARG A O 1
ATOM 10143 N N . GLU A 1 692 ? 125.863 85.104 94.939 1.00 41.33 692 GLU A N 1
ATOM 10144 C CA . GLU A 1 692 ? 126.179 84.094 93.943 1.00 39.13 692 GLU A CA 1
ATOM 10145 C C . GLU A 1 692 ? 124.899 83.736 93.207 1.00 44.48 692 GLU A C 1
ATOM 10146 O O . GLU A 1 692 ? 123.799 83.851 93.752 1.00 40.51 692 GLU A O 1
ATOM 10158 N N . TYR A 1 693 ? 125.053 83.304 91.960 1.00 50.64 693 TYR A N 1
ATOM 10159 C CA . TYR A 1 693 ? 123.932 83.169 91.046 1.00 46.29 693 TYR A CA 1
ATOM 10160 C C . TYR A 1 693 ? 123.884 81.765 90.468 1.00 46.15 693 TYR A C 1
ATOM 10161 O O . TYR A 1 693 ? 124.909 81.094 90.327 1.00 44.10 693 TYR A O 1
ATOM 10179 N N . ASP A 1 694 ? 122.671 81.328 90.144 1.00 54.61 694 ASP A N 1
ATOM 10180 C CA . ASP A 1 694 ? 122.456 80.066 89.458 1.00 56.43 694 ASP A CA 1
ATOM 10181 C C . ASP A 1 694 ? 122.567 80.297 87.952 1.00 63.51 694 ASP A C 1
ATOM 10182 O O . ASP A 1 694 ? 122.996 81.360 87.494 1.00 63.47 694 ASP A O 1
ATOM 10191 N N . GLU A 1 695 ? 122.179 79.297 87.159 1.00 68.32 695 GLU A N 1
ATOM 10192 C CA . GLU A 1 695 ? 122.297 79.418 85.711 1.00 63.89 695 GLU A CA 1
ATOM 10193 C C . GLU A 1 695 ? 121.314 80.435 85.143 1.00 62.82 695 GLU A C 1
ATOM 10194 O O . GLU A 1 695 ? 121.589 81.043 84.103 1.00 67.47 695 GLU A O 1
ATOM 10206 N N . ASN A 1 696 ? 120.172 80.635 85.801 1.00 61.86 696 ASN A N 1
ATOM 10207 C CA . ASN A 1 696 ? 119.142 81.546 85.321 1.00 62.07 696 ASN A CA 1
ATOM 10208 C C . ASN A 1 696 ? 119.364 82.983 85.779 1.00 61.06 696 ASN A C 1
ATOM 10209 O O . ASN A 1 696 ? 118.416 83.776 85.779 1.00 59.74 696 ASN A O 1
ATOM 10220 N N . ARG A 1 697 ? 120.588 83.336 86.169 1.00 56.81 697 ARG A N 1
ATOM 10221 C CA . ARG A 1 697 ? 120.902 84.682 86.643 1.00 53.96 697 ARG A CA 1
ATOM 10222 C C . ARG A 1 697 ? 120.050 85.064 87.849 1.00 53.10 697 ARG A C 1
ATOM 10223 O O . ARG A 1 697 ? 119.729 86.237 88.052 1.00 49.53 697 ARG A O 1
ATOM 10244 N N . ASN A 1 698 ? 119.678 84.076 88.652 1.00 54.49 698 ASN A N 1
ATOM 10245 C CA . ASN A 1 698 ? 118.933 84.297 89.881 1.00 48.51 698 ASN A CA 1
ATOM 10246 C C . ASN A 1 698 ? 119.883 84.218 91.067 1.00 50.69 698 ASN A C 1
ATOM 10247 O O . ASN A 1 698 ? 120.764 83.355 91.112 1.00 52.09 698 ASN A O 1
ATOM 10258 N N . VAL A 1 699 ? 119.702 85.124 92.025 1.00 45.90 699 VAL A N 1
ATOM 10259 C CA . VAL A 1 699 ? 120.538 85.134 93.221 1.00 42.07 699 VAL A CA 1
ATOM 10260 C C . VAL A 1 699 ? 120.231 83.871 94.019 1.00 42.63 699 VAL A C 1
ATOM 10261 O O . VAL A 1 699 ? 119.148 83.738 94.595 1.00 42.14 699 VAL A O 1
ATOM 10274 N N . SER A 1 700 ? 121.183 82.943 94.055 1.00 42.16 700 SER A N 1
ATOM 10275 C CA . SER A 1 700 ? 121.018 81.693 94.783 1.00 40.89 700 SER A CA 1
ATOM 10276 C C . SER A 1 700 ? 121.575 81.749 96.196 1.00 42.54 700 SER A C 1
ATOM 10277 O O . SER A 1 700 ? 121.008 81.124 97.096 1.00 44.63 700 SER A O 1
ATOM 10285 N N . LYS A 1 701 ? 122.666 82.480 96.409 1.00 39.26 701 LYS A N 1
ATOM 10286 C CA . LYS A 1 701 ? 123.320 82.569 97.705 1.00 39.44 701 LYS A CA 1
ATOM 10287 C C . LYS A 1 701 ? 123.623 84.026 98.019 1.00 39.66 701 LYS A C 1
ATOM 10288 O O . LYS A 1 701 ? 124.107 84.766 97.158 1.00 47.59 701 LYS A O 1
ATOM 10307 N N . GLU A 1 702 ? 123.334 84.434 99.252 1.00 39.08 702 GLU A N 1
ATOM 10308 C CA . GLU A 1 702 ? 123.595 85.790 99.719 1.00 35.41 702 GLU A CA 1
ATOM 10309 C C . GLU A 1 702 ? 124.377 85.713 101.019 1.00 36.69 702 GLU A C 1
ATOM 10310 O O . GLU A 1 702 ? 123.897 85.138 102.000 1.00 41.65 702 GLU A O 1
ATOM 10322 N N . ILE A 1 703 ? 125.574 86.293 101.027 1.00 30.57 703 ILE A N 1
ATOM 10323 C CA . ILE A 1 703 ? 126.436 86.325 102.203 1.00 32.60 703 ILE A CA 1
ATOM 10324 C C . ILE A 1 703 ? 126.546 87.773 102.656 1.00 32.41 703 ILE A C 1
ATOM 10325 O O . ILE A 1 703 ? 127.022 88.631 101.902 1.00 43.94 703 ILE A O 1
ATOM 10341 N N . ASN A 1 704 ? 126.114 88.046 103.877 1.00 28.86 704 ASN A N 1
ATOM 10342 C CA . ASN A 1 704 ? 126.195 89.385 104.439 1.00 29.30 704 ASN A CA 1
ATOM 10343 C C . ASN A 1 704 ? 127.568 89.609 105.056 1.00 27.12 704 ASN A C 1
ATOM 10344 O O . ASN A 1 704 ? 128.365 88.681 105.200 1.00 32.55 704 ASN A O 1
ATOM 10355 N N . PRO A 1 705 ? 127.893 90.852 105.419 1.00 26.49 705 PRO A N 1
ATOM 10356 C CA . PRO A 1 705 ? 129.258 91.144 105.886 1.00 27.82 705 PRO A CA 1
ATOM 10357 C C . PRO A 1 705 ? 129.668 90.371 107.126 1.00 35.83 705 PRO A C 1
ATOM 10358 O O . PRO A 1 705 ? 130.871 90.251 107.387 1.00 33.44 705 PRO A O 1
ATOM 10369 N N . LEU A 1 706 ? 128.720 89.850 107.901 1.00 33.74 706 LEU A N 1
ATOM 10370 C CA . LEU A 1 706 ? 129.037 89.057 109.080 1.00 25.91 706 LEU A CA 1
ATOM 10371 C C . LEU A 1 706 ? 129.196 87.575 108.766 1.00 25.30 706 LEU A C 1
ATOM 10372 O O . LEU A 1 706 ? 129.351 86.772 109.691 1.00 33.37 706 LEU A O 1
ATOM 10388 N N . GLY A 1 707 ? 129.159 87.195 107.490 1.00 26.64 707 GLY A N 1
ATOM 10389 C CA . GLY A 1 707 ? 129.337 85.818 107.089 1.00 25.40 707 GLY A CA 1
ATOM 10390 C C . GLY A 1 707 ? 128.074 84.987 107.073 1.00 30.43 707 GLY A C 1
ATOM 10391 O O . GLY A 1 707 ? 128.127 83.820 106.664 1.00 39.13 707 GLY A O 1
ATOM 10395 N N . HIS A 1 708 ? 126.944 85.541 107.499 1.00 25.56 708 HIS A N 1
ATOM 10396 C CA . HIS A 1 708 ? 125.700 84.787 107.500 1.00 30.79 708 HIS A CA 1
ATOM 10397 C C . HIS A 1 708 ? 125.214 84.570 106.073 1.00 33.83 708 HIS A C 1
ATOM 10398 O O . HIS A 1 708 ? 125.206 85.493 105.254 1.00 33.38 708 HIS A O 1
ATOM 10412 N N . ILE A 1 709 ? 124.801 83.341 105.782 1.00 41.72 709 ILE A N 1
ATOM 10413 C CA . ILE A 1 709 ? 124.501 82.897 104.426 1.00 30.97 709 ILE A CA 1
ATOM 10414 C C . ILE A 1 709 ? 123.005 82.652 104.306 1.00 30.35 709 ILE A C 1
ATOM 10415 O O . ILE A 1 709 ? 122.409 81.977 105.153 1.00 40.12 709 ILE A O 1
ATOM 10431 N N . THR A 1 710 ? 122.401 83.199 103.256 1.00 34.35 710 THR A N 1
ATOM 10432 C CA . THR A 1 710 ? 121.022 82.909 102.892 1.00 35.65 710 THR A CA 1
ATOM 10433 C C . THR A 1 710 ? 121.010 82.299 101.499 1.00 41.19 710 THR A C 1
ATOM 10434 O O . THR A 1 710 ? 121.648 82.828 100.583 1.00 47.12 710 THR A O 1
ATOM 10445 N N . GLN A 1 711 ? 120.293 81.192 101.343 1.00 46.07 711 GLN A N 1
ATOM 10446 C CA . GLN A 1 711 ? 120.212 80.476 100.080 1.00 40.33 711 GLN A CA 1
ATOM 10447 C C . GLN A 1 711 ? 118.802 80.573 99.517 1.00 44.07 711 GLN A C 1
ATOM 10448 O O . GLN A 1 711 ? 117.821 80.612 100.262 1.00 45.55 711 GLN A O 1
ATOM 10462 N N . TYR A 1 712 ? 118.711 80.609 98.189 1.00 51.11 712 TYR A N 1
ATOM 10463 C CA . TYR A 1 712 ? 117.440 80.752 97.495 1.00 45.46 712 TYR A CA 1
ATOM 10464 C C . TYR A 1 712 ? 117.327 79.710 96.393 1.00 46.85 712 TYR A C 1
ATOM 10465 O O . TYR A 1 712 ? 118.316 79.383 95.730 1.00 41.48 712 TYR A O 1
ATOM 10483 N N . LYS A 1 713 ? 116.115 79.194 96.205 1.00 51.38 713 LYS A N 1
ATOM 10484 C CA . LYS A 1 713 ? 115.798 78.274 95.122 1.00 45.33 713 LYS A CA 1
ATOM 10485 C C . LYS A 1 713 ? 114.659 78.857 94.303 1.00 48.62 713 LYS A C 1
ATOM 10486 O O . LYS A 1 713 ? 113.751 79.489 94.851 1.00 48.34 713 LYS A O 1
ATOM 10505 N N . TYR A 1 714 ? 114.709 78.640 92.992 1.00 55.62 714 TYR A N 1
ATOM 10506 C CA . TYR A 1 714 ? 113.741 79.208 92.069 1.00 51.63 714 TYR A CA 1
ATOM 10507 C C . TYR A 1 714 ? 113.187 78.119 91.164 1.00 55.73 714 TYR A C 1
ATOM 10508 O O . TYR A 1 714 ? 113.875 77.149 90.837 1.00 54.21 714 TYR A O 1
ATOM 10526 N N . ASN A 1 715 ? 111.929 78.289 90.768 1.00 64.67 715 ASN A N 1
ATOM 10527 C CA . ASN A 1 715 ? 111.298 77.383 89.823 1.00 63.43 715 ASN A CA 1
ATOM 10528 C C . ASN A 1 715 ? 111.703 77.760 88.398 1.00 69.37 715 ASN A C 1
ATOM 10529 O O . ASN A 1 715 ? 112.403 78.748 88.162 1.00 67.48 715 ASN A O 1
ATOM 10540 N N . ASN A 1 716 ? 111.251 76.961 87.428 1.00 76.53 716 ASN A N 1
ATOM 10541 C CA . ASN A 1 716 ? 111.552 77.250 86.030 1.00 75.96 716 ASN A CA 1
ATOM 10542 C C . ASN A 1 716 ? 111.017 78.608 85.603 1.00 74.83 716 ASN A C 1
ATOM 10543 O O . ASN A 1 716 ? 111.538 79.198 84.650 1.00 76.26 716 ASN A O 1
ATOM 10554 N N . ASP A 1 717 ? 109.994 79.113 86.290 1.00 71.60 717 ASP A N 1
ATOM 10555 C CA . ASP A 1 717 ? 109.450 80.437 86.025 1.00 72.07 717 ASP A CA 1
ATOM 10556 C C . ASP A 1 717 ? 110.401 81.534 86.494 1.00 72.44 717 ASP A C 1
ATOM 10557 O O . ASP A 1 717 ? 110.212 82.699 86.134 1.00 74.18 717 ASP A O 1
ATOM 10566 N N . ASN A 1 718 ? 111.459 81.174 87.225 1.00 64.62 718 ASN A N 1
ATOM 10567 C CA . ASN A 1 718 ? 112.372 82.137 87.846 1.00 65.07 718 ASN A CA 1
ATOM 10568 C C . ASN A 1 718 ? 111.684 82.866 89.001 1.00 65.69 718 ASN A C 1
ATOM 10569 O O . ASN A 1 718 ? 111.904 84.056 89.228 1.00 59.74 718 ASN A O 1
ATOM 10580 N N . GLN A 1 719 ? 110.852 82.137 89.739 1.00 64.51 719 GLN A N 1
ATOM 10581 C CA . GLN A 1 719 ? 110.135 82.656 90.893 1.00 61.21 719 GLN A CA 1
ATOM 10582 C C . GLN A 1 719 ? 110.661 81.986 92.156 1.00 58.21 719 GLN A C 1
ATOM 10583 O O . GLN A 1 719 ? 110.853 80.767 92.189 1.00 52.17 719 GLN A O 1
ATOM 10597 N N . LEU A 1 720 ? 110.896 82.788 93.191 1.00 57.74 720 LEU A N 1
ATOM 10598 C CA . LEU A 1 720 ? 111.453 82.268 94.432 1.00 54.19 720 LEU A CA 1
ATOM 10599 C C . LEU A 1 720 ? 110.542 81.195 95.013 1.00 52.46 720 LEU A C 1
ATOM 10600 O O . LEU A 1 720 ? 109.381 81.461 95.337 1.00 49.72 720 LEU A O 1
ATOM 10616 N N . VAL A 1 721 ? 111.074 79.984 95.149 1.00 48.37 721 VAL A N 1
ATOM 10617 C CA . VAL A 1 721 ? 110.298 78.854 95.638 1.00 49.55 721 VAL A CA 1
ATOM 10618 C C . VAL A 1 721 ? 110.779 78.352 96.995 1.00 53.00 721 VAL A C 1
ATOM 10619 O O . VAL A 1 721 ? 110.011 77.665 97.686 1.00 47.25 721 VAL A O 1
ATOM 10632 N N . GLU A 1 722 ? 112.007 78.666 97.400 1.00 53.24 722 GLU A N 1
ATOM 10633 C CA . GLU A 1 722 ? 112.531 78.193 98.674 1.00 48.41 722 GLU A CA 1
ATOM 10634 C C . GLU A 1 722 ? 113.708 79.063 99.080 1.00 47.61 722 GLU A C 1
ATOM 10635 O O . GLU A 1 722 ? 114.603 79.312 98.268 1.00 46.43 722 GLU A O 1
ATOM 10647 N N . VAL A 1 723 ? 113.703 79.519 100.330 1.00 47.32 723 VAL A N 1
ATOM 10648 C CA . VAL A 1 723 ? 114.805 80.287 100.894 1.00 51.36 723 VAL A CA 1
ATOM 10649 C C . VAL A 1 723 ? 115.259 79.599 102.173 1.00 48.15 723 VAL A C 1
ATOM 10650 O O . VAL A 1 723 ? 114.438 79.292 103.044 1.00 48.08 723 VAL A O 1
ATOM 10663 N N . ILE A 1 724 ? 116.561 79.353 102.280 1.00 40.40 724 ILE A N 1
ATOM 10664 C CA . ILE A 1 724 ? 117.167 78.764 103.469 1.00 38.35 724 ILE A CA 1
ATOM 10665 C C . ILE A 1 724 ? 117.946 79.863 104.176 1.00 42.93 724 ILE A C 1
ATOM 10666 O O . ILE A 1 724 ? 118.914 80.400 103.624 1.00 45.68 724 ILE A O 1
ATOM 10682 N N . ASP A 1 725 ? 117.531 80.194 105.395 1.00 37.85 725 ASP A N 1
ATOM 10683 C CA . ASP A 1 725 ? 118.155 81.280 106.132 1.00 37.84 725 ASP A CA 1
ATOM 10684 C C . ASP A 1 725 ? 119.471 80.813 106.753 1.00 39.60 725 ASP A C 1
ATOM 10685 O O . ASP A 1 725 ? 119.859 79.646 106.660 1.00 40.03 725 ASP A O 1
ATOM 10694 N N . ALA A 1 726 ? 120.174 81.747 107.398 1.00 38.00 726 ALA A N 1
ATOM 10695 C CA . ALA A 1 726 ? 121.496 81.450 107.938 1.00 37.51 726 ALA A CA 1
ATOM 10696 C C . ALA A 1 726 ? 121.448 80.479 109.109 1.00 40.06 726 ALA A C 1
ATOM 10697 O O . ALA A 1 726 ? 122.488 79.920 109.472 1.00 43.86 726 ALA A O 1
ATOM 10704 N N . LYS A 1 727 ? 120.279 80.266 109.708 1.00 40.09 727 LYS A N 1
ATOM 10705 C CA . LYS A 1 727 ? 120.124 79.314 110.798 1.00 36.36 727 LYS A CA 1
ATOM 10706 C C . LYS A 1 727 ? 119.612 77.960 110.324 1.00 36.76 727 LYS A C 1
ATOM 10707 O O . LYS A 1 727 ? 119.348 77.084 111.153 1.00 43.22 727 LYS A O 1
ATOM 10726 N N . GLY A 1 728 ? 119.466 77.768 109.014 1.00 38.81 728 GLY A N 1
ATOM 10727 C CA . GLY A 1 728 ? 118.993 76.516 108.468 1.00 35.96 728 GLY A CA 1
ATOM 10728 C C . GLY A 1 728 ? 117.495 76.421 108.279 1.00 35.62 728 GLY A C 1
ATOM 10729 O O . GLY A 1 728 ? 117.025 75.436 107.697 1.00 38.82 728 GLY A O 1
ATOM 10733 N N . GLY A 1 729 ? 116.730 77.402 108.748 1.00 38.69 729 GLY A N 1
ATOM 10734 C CA . GLY A 1 729 ? 115.295 77.370 108.526 1.00 43.38 729 GLY A CA 1
ATOM 10735 C C . GLY A 1 729 ? 114.968 77.478 107.047 1.00 46.72 729 GLY A C 1
ATOM 10736 O O . GLY A 1 729 ? 115.653 78.166 106.288 1.00 44.69 729 GLY A O 1
ATOM 10740 N N . VAL A 1 730 ? 113.905 76.791 106.637 1.00 49.59 730 VAL A N 1
ATOM 10741 C CA . VAL A 1 730 ? 113.517 76.695 105.234 1.00 48.17 730 VAL A CA 1
ATOM 10742 C C . VAL A 1 730 ? 112.090 77.204 105.091 1.00 44.26 730 VAL A C 1
ATOM 10743 O O . VAL A 1 730 ? 111.174 76.695 105.748 1.00 48.00 730 VAL A O 1
ATOM 10756 N N . LYS A 1 731 ? 111.901 78.192 104.221 1.00 47.32 731 LYS A N 1
ATOM 10757 C CA . LYS A 1 731 ? 110.583 78.690 103.856 1.00 48.33 731 LYS A CA 1
ATOM 10758 C C . LYS A 1 731 ? 110.226 78.181 102.467 1.00 52.04 731 LYS A C 1
ATOM 10759 O O . LYS A 1 731 ? 111.077 78.147 101.573 1.00 50.14 731 LYS A O 1
ATOM 10778 N N . LYS A 1 732 ? 108.970 77.783 102.290 1.00 56.12 732 LYS A N 1
ATOM 10779 C CA . LYS A 1 732 ? 108.482 77.239 101.031 1.00 47.72 732 LYS A CA 1
ATOM 10780 C C . LYS A 1 732 ? 107.404 78.145 100.454 1.00 45.28 732 LYS A C 1
ATOM 10781 O O . LYS A 1 732 ? 106.506 78.593 101.173 1.00 45.98 732 LYS A O 1
ATOM 10800 N N . ILE A 1 733 ? 107.498 78.408 99.152 1.00 47.83 733 ILE A N 1
ATOM 10801 C CA . ILE A 1 733 ? 106.519 79.213 98.430 1.00 46.48 733 ILE A CA 1
ATOM 10802 C C . ILE A 1 733 ? 106.005 78.399 97.252 1.00 46.10 733 ILE A C 1
ATOM 10803 O O . ILE A 1 733 ? 106.795 77.806 96.511 1.00 47.67 733 ILE A O 1
ATOM 10819 N N . GLN A 1 734 ? 104.685 78.369 97.084 1.00 47.73 734 GLN A N 1
ATOM 10820 C CA . GLN A 1 734 ? 104.044 77.717 95.953 1.00 41.73 734 GLN A CA 1
ATOM 10821 C C . GLN A 1 734 ? 103.259 78.744 95.150 1.00 44.38 734 GLN A C 1
ATOM 10822 O O . GLN A 1 734 ? 102.683 79.683 95.706 1.00 45.34 734 GLN A O 1
ATOM 10836 N N . TYR A 1 735 ? 103.237 78.552 93.834 1.00 47.32 735 TYR A N 1
ATOM 10837 C CA . TYR A 1 735 ? 102.555 79.455 92.921 1.00 42.78 735 TYR A CA 1
ATOM 10838 C C . TYR A 1 735 ? 101.570 78.676 92.064 1.00 48.32 735 TYR A C 1
ATOM 10839 O O . TYR A 1 735 ? 101.749 77.481 91.814 1.00 47.54 735 TYR A O 1
ATOM 10857 N N . ASN A 1 736 ? 100.524 79.366 91.620 1.00 54.99 736 ASN A N 1
ATOM 10858 C CA . ASN A 1 736 ? 99.603 78.801 90.648 1.00 53.98 736 ASN A CA 1
ATOM 10859 C C . ASN A 1 736 ? 100.150 79.026 89.240 1.00 58.12 736 ASN A C 1
ATOM 10860 O O . ASN A 1 736 ? 101.215 79.620 89.045 1.00 58.00 736 ASN A O 1
ATOM 10871 N N . GLU A 1 737 ? 99.411 78.548 88.238 1.00 63.60 737 GLU A N 1
ATOM 10872 C CA . GLU A 1 737 ? 99.875 78.673 86.860 1.00 61.57 737 GLU A CA 1
ATOM 10873 C C . GLU A 1 737 ? 100.043 80.132 86.461 1.00 57.34 737 GLU A C 1
ATOM 10874 O O . GLU A 1 737 ? 100.879 80.450 85.608 1.00 59.50 737 GLU A O 1
ATOM 10886 N N . LEU A 1 738 ? 99.266 81.031 87.064 1.00 56.18 738 LEU A N 1
ATOM 10887 C CA . LEU A 1 738 ? 99.388 82.455 86.781 1.00 59.67 738 LEU A CA 1
ATOM 10888 C C . LEU A 1 738 ? 100.639 83.075 87.387 1.00 61.19 738 LEU A C 1
ATOM 10889 O O . LEU A 1 738 ? 100.937 84.237 87.092 1.00 60.28 738 LEU A O 1
ATOM 10905 N N . GLY A 1 739 ? 101.373 82.338 88.217 1.00 57.20 739 GLY A N 1
ATOM 10906 C CA . GLY A 1 739 ? 102.509 82.906 88.912 1.00 55.19 739 GLY A CA 1
ATOM 10907 C C . GLY A 1 739 ? 102.156 83.638 90.184 1.00 56.36 739 GLY A C 1
ATOM 10908 O O . GLY A 1 739 ? 102.964 84.433 90.673 1.00 52.94 739 GLY A O 1
ATOM 10912 N N . GLN A 1 740 ? 100.971 83.397 90.734 1.00 54.62 740 GLN A N 1
ATOM 10913 C CA . GLN A 1 740 ? 100.522 84.038 91.962 1.00 48.22 740 GLN A CA 1
ATOM 10914 C C . GLN A 1 740 ? 100.787 83.112 93.140 1.00 45.54 740 GLN A C 1
ATOM 10915 O O . GLN A 1 740 ? 100.437 81.929 93.096 1.00 46.22 740 GLN A O 1
ATOM 10929 N N . MET A 1 741 ? 101.399 83.653 94.187 1.00 47.46 741 MET A N 1
ATOM 10930 C CA . MET A 1 741 ? 101.726 82.855 95.361 1.00 46.53 741 MET A CA 1
ATOM 10931 C C . MET A 1 741 ? 100.451 82.326 96.003 1.00 43.26 741 MET A C 1
ATOM 10932 O O . MET A 1 741 ? 99.585 83.102 96.417 1.00 50.48 741 MET A O 1
ATOM 10946 N N . ILE A 1 742 ? 100.338 81.002 96.081 1.00 37.39 742 ILE A N 1
ATOM 10947 C CA . ILE A 1 742 ? 99.153 80.361 96.635 1.00 40.68 742 ILE A CA 1
ATOM 10948 C C . ILE A 1 742 ? 99.422 79.682 97.970 1.00 45.78 742 ILE A C 1
ATOM 10949 O O . ILE A 1 742 ? 98.459 79.307 98.657 1.00 43.25 742 ILE A O 1
ATOM 10965 N N . SER A 1 743 ? 100.681 79.497 98.355 1.00 46.03 743 SER A N 1
ATOM 10966 C CA . SER A 1 743 ? 101.007 78.844 99.612 1.00 42.70 743 SER A CA 1
ATOM 10967 C C . SER A 1 743 ? 102.360 79.342 100.089 1.00 44.14 743 SER A C 1
ATOM 10968 O O . SER A 1 743 ? 103.309 79.430 99.307 1.00 47.48 743 SER A O 1
ATOM 10976 N N . TYR A 1 744 ? 102.437 79.668 101.376 1.00 48.09 744 TYR A N 1
ATOM 10977 C CA . TYR A 1 744 ? 103.683 80.091 102.000 1.00 44.40 744 TYR A CA 1
ATOM 10978 C C . TYR A 1 744 ? 103.830 79.345 103.313 1.00 46.89 744 TYR A C 1
ATOM 10979 O O . TYR A 1 744 ? 102.980 79.473 104.198 1.00 47.73 744 TYR A O 1
ATOM 10997 N N . THR A 1 745 ? 104.901 78.569 103.436 1.00 51.71 745 THR A N 1
ATOM 10998 C CA . THR A 1 745 ? 105.212 77.840 104.657 1.00 48.87 745 THR A CA 1
ATOM 10999 C C . THR A 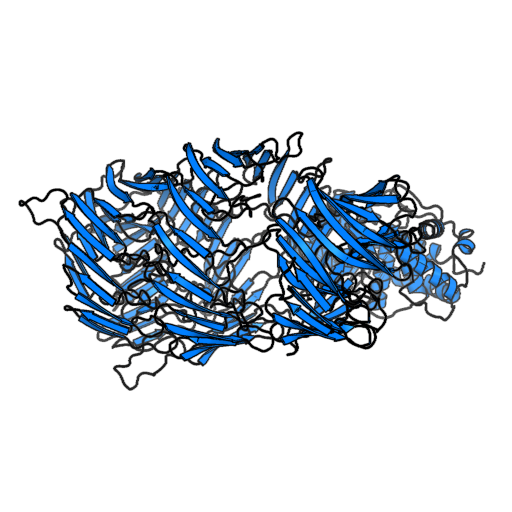1 745 ? 106.449 78.466 105.283 1.00 48.75 745 THR A C 1
ATOM 11000 O O . THR A 1 745 ? 107.502 78.539 104.642 1.00 48.21 745 THR A O 1
ATOM 11011 N N . ASP A 1 746 ? 106.318 78.919 106.525 1.00 44.37 746 ASP A N 1
ATOM 11012 C CA . ASP A 1 746 ? 107.443 79.520 107.216 1.00 48.65 746 ASP A CA 1
ATOM 11013 C C . ASP A 1 746 ? 108.411 78.438 107.686 1.00 47.66 746 ASP A C 1
ATOM 11014 O O . ASP A 1 746 ? 108.140 77.237 107.598 1.00 46.00 746 ASP A O 1
ATOM 11023 N N . CYS A 1 747 ? 109.557 78.879 108.199 1.00 46.73 747 CYS A N 1
ATOM 11024 C CA . CYS A 1 747 ? 110.581 77.945 108.644 1.00 50.98 747 CYS A CA 1
ATOM 11025 C C . CYS A 1 747 ? 110.137 77.106 109.835 1.00 47.79 747 CYS A C 1
ATOM 11026 O O . CYS A 1 747 ? 110.803 76.115 110.151 1.00 51.78 747 CYS A O 1
ATOM 11034 N N . SER A 1 748 ? 109.040 77.469 110.493 1.00 43.25 748 SER A N 1
ATOM 11035 C CA . SER A 1 748 ? 108.462 76.653 111.552 1.00 46.09 748 SER A CA 1
ATOM 11036 C C . SER A 1 748 ? 107.429 75.660 111.035 1.00 45.67 748 SER A C 1
ATOM 11037 O O . SER A 1 748 ? 106.819 74.948 111.839 1.00 44.51 748 SER A O 1
ATOM 11045 N N . GLY A 1 749 ? 107.215 75.595 109.724 1.00 46.18 749 GLY A N 1
ATOM 11046 C CA . GLY A 1 749 ? 106.286 74.648 109.146 1.00 45.11 749 GLY A CA 1
ATOM 11047 C C . GLY A 1 749 ? 104.842 75.091 109.104 1.00 43.57 749 GLY A C 1
ATOM 11048 O O . GLY A 1 749 ? 103.978 74.284 108.742 1.00 46.48 749 GLY A O 1
ATOM 11052 N N . LYS A 1 750 ? 104.548 76.339 109.457 1.00 44.81 750 LYS A N 1
ATOM 11053 C CA . LYS A 1 750 ? 103.187 76.856 109.412 1.00 44.78 750 LYS A CA 1
ATOM 11054 C C . LYS A 1 750 ? 102.900 77.391 108.015 1.00 45.58 750 LYS A C 1
ATOM 11055 O O . LYS A 1 750 ? 103.667 78.199 107.484 1.00 42.09 750 LYS A O 1
ATOM 11074 N N . SER A 1 751 ? 101.791 76.946 107.428 1.00 50.92 751 SER A N 1
ATOM 11075 C CA . SER A 1 751 ? 101.470 77.231 106.037 1.00 50.38 751 SER A CA 1
ATOM 11076 C C . SER A 1 751 ? 100.201 78.066 105.948 1.00 46.61 751 SER A C 1
ATOM 11077 O O . SER A 1 751 ? 99.175 77.713 106.539 1.00 47.98 751 SER A O 1
ATOM 11085 N N . SER A 1 752 ? 100.275 79.165 105.203 1.00 45.57 752 SER A N 1
ATOM 11086 C CA . SER A 1 752 ? 99.121 79.982 104.859 1.00 45.85 752 SER A CA 1
ATOM 11087 C C . SER A 1 752 ? 98.936 79.950 103.349 1.00 47.37 752 SER A C 1
ATOM 11088 O O . SER A 1 752 ? 99.915 79.949 102.598 1.00 50.53 752 SER A O 1
ATOM 11096 N N . THR A 1 753 ? 97.681 79.924 102.905 1.00 46.04 753 THR A N 1
ATOM 11097 C CA . THR A 1 753 ? 97.364 79.718 101.500 1.00 39.86 753 THR A CA 1
ATOM 11098 C C . THR A 1 753 ? 96.424 80.802 100.994 1.00 38.87 753 THR A C 1
ATOM 11099 O O . THR A 1 753 ? 95.652 81.388 101.757 1.00 44.55 753 THR A O 1
ATOM 11110 N N . TRP A 1 754 ? 96.504 81.055 99.690 1.00 43.19 754 TRP A N 1
ATOM 11111 C CA . TRP A 1 754 ? 95.648 82.009 99.001 1.00 38.69 754 TRP A CA 1
ATOM 11112 C C . TRP A 1 754 ? 94.952 81.312 97.844 1.00 34.07 754 TRP A C 1
ATOM 11113 O O . TRP A 1 754 ? 95.567 80.517 97.129 1.00 43.38 754 TRP A O 1
ATOM 11134 N N . GLU A 1 755 ? 93.671 81.614 97.664 1.00 34.31 755 GLU A N 1
ATOM 11135 C CA . GLU A 1 755 ? 92.862 81.031 96.602 1.00 33.22 755 GLU A CA 1
ATOM 11136 C C . GLU A 1 755 ? 92.500 82.118 95.601 1.00 37.83 755 GLU A C 1
ATOM 11137 O O . GLU A 1 755 ? 91.923 83.144 95.976 1.00 44.92 755 GLU A O 1
ATOM 11149 N N . TYR A 1 756 ? 92.835 81.889 94.336 1.00 39.53 756 TYR A N 1
ATOM 11150 C CA . TYR A 1 756 ? 92.470 82.778 93.246 1.00 39.78 756 TYR A CA 1
ATOM 11151 C C . TYR A 1 756 ? 91.540 82.050 92.289 1.00 43.07 756 TYR A C 1
ATOM 11152 O O . TYR A 1 756 ? 91.636 80.832 92.112 1.00 52.60 756 TYR A O 1
ATOM 11170 N N . ASP A 1 757 ? 90.634 82.804 91.675 1.00 51.26 757 ASP A N 1
ATOM 11171 C CA . ASP A 1 757 ? 89.787 82.248 90.634 1.00 55.05 757 ASP A CA 1
ATOM 11172 C C . ASP A 1 757 ? 90.580 82.113 89.335 1.00 57.31 757 ASP A C 1
ATOM 11173 O O . ASP A 1 757 ? 91.707 82.598 89.211 1.00 60.15 757 ASP A O 1
ATOM 11182 N N . GLU A 1 758 ? 89.979 81.430 88.358 1.00 68.43 758 GLU A N 1
ATOM 11183 C CA . GLU A 1 758 ? 90.649 81.235 87.076 1.00 69.79 758 GLU A CA 1
ATOM 11184 C C . GLU A 1 758 ? 91.148 82.561 86.515 1.00 69.79 758 GLU A C 1
ATOM 11185 O O . GLU A 1 758 ? 92.240 82.631 85.940 1.00 70.27 758 GLU A O 1
ATOM 11197 N N . ASP A 1 759 ? 90.362 83.627 86.677 1.00 66.36 759 ASP A N 1
ATOM 11198 C CA . ASP A 1 759 ? 90.785 84.935 86.186 1.00 66.13 759 ASP A CA 1
ATOM 11199 C C . ASP A 1 759 ? 92.057 85.397 86.884 1.00 65.02 759 ASP A C 1
ATOM 11200 O O . ASP A 1 759 ? 92.952 85.962 86.246 1.00 66.73 759 ASP A O 1
ATOM 11209 N N . GLY A 1 760 ? 92.153 85.171 88.191 1.00 56.58 760 GLY A N 1
ATOM 11210 C CA . GLY A 1 760 ? 93.327 85.558 88.947 1.00 52.28 760 GLY A CA 1
ATOM 11211 C C . GLY A 1 760 ? 93.026 86.577 90.025 1.00 50.86 760 GLY A C 1
ATOM 11212 O O . GLY A 1 760 ? 93.920 87.301 90.472 1.00 50.69 760 GLY A O 1
ATOM 11216 N N . ALA A 1 761 ? 91.769 86.642 90.453 1.00 42.54 761 ALA A N 1
ATOM 11217 C CA . ALA A 1 761 ? 91.348 87.541 91.517 1.00 41.36 761 ALA A CA 1
ATOM 11218 C C . ALA A 1 761 ? 91.333 86.783 92.837 1.00 45.04 761 ALA A C 1
ATOM 11219 O O . ALA A 1 761 ? 90.773 85.685 92.921 1.00 45.37 761 ALA A O 1
ATOM 11226 N N . LEU A 1 762 ? 91.946 87.371 93.862 1.00 38.98 762 LEU A N 1
ATOM 11227 C CA . LEU A 1 762 ? 92.016 86.733 95.169 1.00 33.63 762 LEU A CA 1
ATOM 11228 C C . LEU A 1 762 ? 90.616 86.510 95.722 1.00 33.77 762 LEU A C 1
ATOM 11229 O O . LEU A 1 762 ? 89.918 87.469 96.062 1.00 42.70 762 LEU A O 1
ATOM 11245 N N . THR A 1 763 ? 90.198 85.249 95.818 1.00 31.01 763 THR A N 1
ATOM 11246 C CA . THR A 1 763 ? 88.880 84.912 96.338 1.00 30.95 763 THR A CA 1
ATOM 11247 C C . THR A 1 763 ? 88.889 84.577 97.821 1.00 32.86 763 THR A C 1
ATOM 11248 O O . THR A 1 763 ? 87.868 84.758 98.489 1.00 36.20 763 THR A O 1
ATOM 11259 N N . ALA A 1 764 ? 90.008 84.091 98.348 1.00 32.59 764 ALA A N 1
ATOM 11260 C CA . ALA A 1 764 ? 90.092 83.753 99.761 1.00 30.04 764 ALA A CA 1
ATOM 11261 C C . ALA A 1 764 ? 91.546 83.516 100.128 1.00 25.07 764 ALA A C 1
ATOM 11262 O O . ALA A 1 764 ? 92.342 83.068 99.299 1.00 39.96 764 ALA A O 1
ATOM 11269 N N . GLU A 1 765 ? 91.881 83.824 101.377 1.00 35.71 765 GLU A N 1
ATOM 11270 C CA . GLU A 1 765 ? 93.188 83.515 101.936 1.00 41.57 765 GLU A CA 1
ATOM 11271 C C . GLU A 1 765 ? 93.000 82.821 103.275 1.00 40.96 765 GLU A C 1
ATOM 11272 O O . GLU A 1 765 ? 92.119 83.188 104.057 1.00 37.98 765 GLU A O 1
ATOM 11284 N N . GLN A 1 766 ? 93.831 81.814 103.528 1.00 45.03 766 GLN A N 1
ATOM 11285 C CA . GLN A 1 766 ? 93.715 80.962 104.701 1.00 39.46 766 GLN A CA 1
ATOM 11286 C C . GLN A 1 766 ? 94.955 81.127 105.565 1.00 37.99 766 GLN A C 1
ATOM 11287 O O . GLN A 1 766 ? 96.081 81.069 105.060 1.00 34.16 766 GLN A O 1
ATOM 11301 N N . THR A 1 767 ? 94.745 81.336 106.860 1.00 42.70 767 THR A N 1
ATOM 11302 C CA . THR A 1 767 ? 95.847 81.476 107.795 1.00 40.65 767 THR A CA 1
ATOM 11303 C C . THR A 1 767 ? 96.333 80.104 108.253 1.00 41.56 767 THR A C 1
ATOM 11304 O O . THR A 1 767 ? 95.705 79.072 108.002 1.00 41.52 767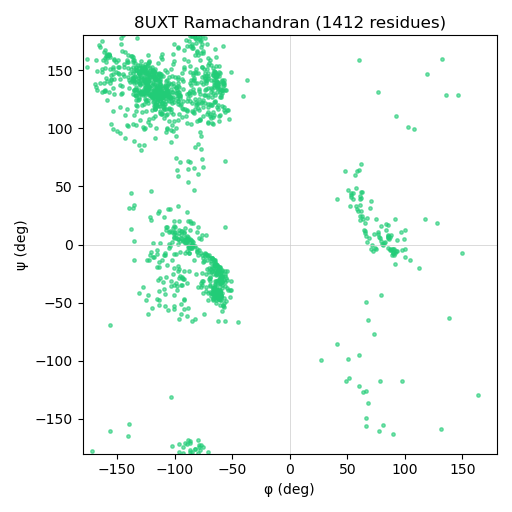 THR A O 1
ATOM 11315 N N . ALA A 1 768 ? 97.477 80.103 108.940 1.00 39.95 768 ALA A N 1
ATOM 11316 C CA . ALA A 1 768 ? 98.048 78.848 109.417 1.00 38.67 768 ALA A CA 1
ATOM 11317 C C . ALA A 1 768 ? 97.092 78.114 110.346 1.00 41.33 768 ALA A C 1
ATOM 11318 O O . ALA A 1 768 ? 97.092 76.879 110.383 1.00 43.28 768 ALA A O 1
ATOM 11325 N N . ASN A 1 769 ? 96.270 78.845 111.097 1.00 43.01 769 ASN A N 1
ATOM 11326 C CA . ASN A 1 769 ? 95.288 78.243 111.987 1.00 42.40 769 ASN A CA 1
ATOM 11327 C C . ASN A 1 769 ? 93.956 77.979 111.292 1.00 43.09 769 ASN A C 1
ATOM 11328 O O . ASN A 1 769 ? 92.931 77.834 111.969 1.00 41.91 769 ASN A O 1
ATOM 11339 N N . ASN A 1 770 ? 93.951 77.916 109.961 1.00 44.84 770 ASN A N 1
ATOM 11340 C CA . ASN A 1 770 ? 92.782 77.495 109.188 1.00 45.09 770 ASN A CA 1
ATOM 11341 C C . ASN A 1 770 ? 91.604 78.450 109.377 1.00 42.76 770 ASN A C 1
ATOM 11342 O O . ASN A 1 770 ? 90.462 78.034 109.580 1.00 46.53 770 ASN A O 1
ATOM 11353 N N . LYS A 1 771 ? 91.891 79.745 109.305 1.00 41.32 771 LYS A N 1
ATOM 11354 C CA . LYS A 1 771 ? 90.868 80.781 109.294 1.00 41.78 771 LYS A CA 1
ATOM 11355 C C . LYS A 1 771 ? 90.871 81.445 107.925 1.00 41.05 771 LYS A C 1
ATOM 11356 O O . LYS A 1 771 ? 91.925 81.869 107.440 1.00 38.54 771 LYS A O 1
ATOM 11375 N N . VAL A 1 772 ? 89.696 81.533 107.309 1.00 38.74 772 VAL A N 1
ATOM 11376 C CA . VAL A 1 772 ? 89.559 81.950 105.919 1.00 40.27 772 VAL A CA 1
ATOM 11377 C C . VAL A 1 772 ? 88.896 83.318 105.873 1.00 36.30 772 VAL A C 1
ATOM 11378 O O . VAL A 1 772 ? 87.859 83.539 106.510 1.00 33.17 772 VAL A O 1
ATOM 11391 N N . VAL A 1 773 ? 89.499 84.232 105.120 1.00 35.80 773 VAL A N 1
ATOM 11392 C CA . VAL A 1 773 ? 88.892 85.508 104.761 1.00 27.28 773 VAL A CA 1
ATOM 11393 C C . VAL A 1 773 ? 88.518 85.424 103.289 1.00 31.55 773 VAL A C 1
ATOM 11394 O O . VAL A 1 773 ? 89.377 85.151 102.442 1.00 32.67 773 VAL A O 1
ATOM 11407 N N . GLN A 1 774 ? 87.247 85.654 102.982 1.00 30.19 774 GLN A N 1
ATOM 11408 C CA . GLN A 1 774 ? 86.747 85.574 101.617 1.00 11.45 774 GLN A CA 1
ATOM 11409 C C . GLN A 1 774 ? 86.565 86.972 101.045 1.00 21.60 774 GLN A C 1
ATOM 11410 O O . GLN A 1 774 ? 86.083 87.877 101.730 1.00 35.77 774 GLN A O 1
ATOM 11424 N N . TYR A 1 775 ? 86.950 87.138 99.785 1.00 27.05 775 TYR A N 1
ATOM 11425 C CA . TYR A 1 775 ? 86.837 88.406 99.081 1.00 25.25 775 TYR A CA 1
ATOM 11426 C C . TYR A 1 775 ? 85.827 88.269 97.953 1.00 27.24 775 TYR A C 1
ATOM 11427 O O . TYR A 1 775 ? 85.856 87.288 97.203 1.00 39.39 775 TYR A O 1
ATOM 11445 N N . PHE A 1 776 ? 84.938 89.251 97.837 1.00 21.57 776 PHE A N 1
ATOM 11446 C CA . PHE A 1 776 ? 83.935 89.287 96.784 1.00 22.86 776 PHE A CA 1
ATOM 11447 C C . PHE A 1 776 ? 84.028 90.617 96.055 1.00 22.44 776 PHE A C 1
ATOM 11448 O O . PHE A 1 776 ? 84.298 91.653 96.667 1.00 30.47 776 PHE A O 1
ATOM 11465 N N . TYR A 1 777 ? 83.802 90.582 94.746 1.00 26.62 777 TYR A N 1
ATOM 11466 C CA . TYR A 1 777 ? 83.980 91.740 93.886 1.00 25.98 777 TYR A CA 1
ATOM 11467 C C . TYR A 1 777 ? 82.659 92.105 93.226 1.00 23.15 777 TYR A C 1
ATOM 11468 O O . TYR A 1 777 ? 81.819 91.241 92.960 1.00 26.67 777 TYR A O 1
ATOM 11486 N N . SER A 1 778 ? 82.481 93.398 92.971 1.00 23.72 778 SER A N 1
ATOM 11487 C CA . SER A 1 778 ? 81.250 93.873 92.356 1.00 27.06 778 SER A CA 1
ATOM 11488 C C . SER A 1 778 ? 81.089 93.277 90.965 1.00 36.66 778 SER A C 1
ATOM 11489 O O . SER A 1 778 ? 82.051 93.169 90.200 1.00 33.36 778 SER A O 1
ATOM 11497 N N . THR A 1 779 ? 79.859 92.890 90.641 1.00 44.08 779 THR A N 1
ATOM 11498 C CA . THR A 1 779 ? 79.525 92.362 89.328 1.00 42.02 779 THR A CA 1
ATOM 11499 C C . THR A 1 779 ? 78.770 93.363 88.466 1.00 44.33 779 THR A C 1
ATOM 11500 O O . THR A 1 779 ? 78.473 93.060 87.306 1.00 46.58 779 THR A O 1
ATOM 11511 N N . LYS A 1 780 ? 78.455 94.543 88.994 1.00 44.86 780 LYS A N 1
ATOM 11512 C CA . LYS A 1 780 ? 77.672 95.527 88.262 1.00 45.25 780 LYS A CA 1
ATOM 11513 C C . LYS A 1 780 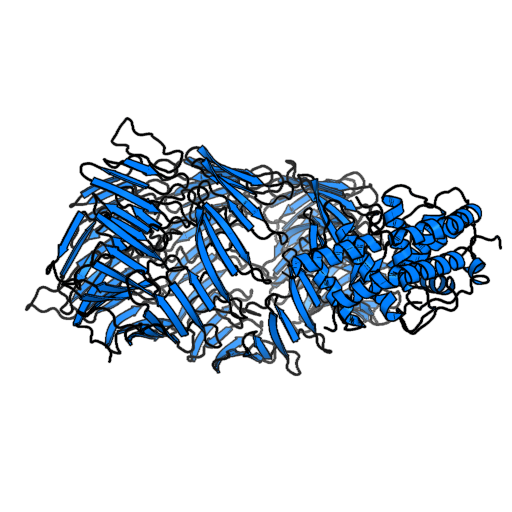? 77.869 96.889 88.910 1.00 43.62 780 LYS A C 1
ATOM 11514 O O . LYS A 1 780 ? 78.375 97.001 90.029 1.00 46.19 780 LYS A O 1
ATOM 11533 N N . GLY A 1 781 ? 77.458 97.925 88.190 1.00 41.20 781 GLY A N 1
ATOM 11534 C CA . GLY A 1 781 ? 77.464 99.270 88.728 1.00 35.90 781 GLY A CA 1
ATOM 11535 C C . GLY A 1 781 ? 78.764 100.009 88.474 1.00 31.88 781 GLY A C 1
ATOM 11536 O O . GLY A 1 781 ? 79.588 99.641 87.633 1.00 30.81 781 GLY A O 1
ATOM 11540 N N . ARG A 1 782 ? 78.942 101.086 89.241 1.00 33.07 782 ARG A N 1
ATOM 11541 C CA . ARG A 1 782 ? 80.088 101.967 89.053 1.00 31.26 782 ARG A CA 1
ATOM 11542 C C . ARG A 1 782 ? 81.404 101.309 89.438 1.00 32.36 782 ARG A C 1
ATOM 11543 O O . ARG A 1 782 ? 82.456 101.731 88.949 1.00 31.79 782 ARG A O 1
ATOM 11564 N N . ASP A 1 783 ? 81.376 100.295 90.301 1.00 31.77 783 ASP A N 1
ATOM 11565 C CA . ASP A 1 783 ? 82.589 99.663 90.801 1.00 30.82 783 ASP A CA 1
ATOM 11566 C C . ASP A 1 783 ? 82.711 98.213 90.344 1.00 30.58 783 ASP A C 1
ATOM 11567 O O . ASP A 1 783 ? 83.344 97.399 91.018 1.00 31.25 783 ASP A O 1
ATOM 11576 N N . LYS A 1 784 ? 82.122 97.880 89.199 1.00 32.21 784 LYS A N 1
ATOM 11577 C CA . LYS A 1 784 ? 82.182 96.511 88.707 1.00 34.48 784 LYS A CA 1
ATOM 11578 C C . LYS A 1 784 ? 83.630 96.054 88.595 1.00 30.58 784 LYS A C 1
ATOM 11579 O O . LYS A 1 784 ? 84.484 96.772 88.069 1.00 29.63 784 LYS A O 1
ATOM 11598 N N . GLY A 1 785 ? 83.903 94.854 89.100 1.00 29.55 785 GLY A N 1
ATOM 11599 C CA . GLY A 1 785 ? 85.241 94.305 89.095 1.00 31.83 785 GLY A CA 1
ATOM 11600 C C . GLY A 1 785 ? 86.109 94.724 90.260 1.00 30.60 785 GLY A C 1
ATOM 11601 O O . GLY A 1 785 ? 87.247 94.250 90.362 1.00 29.89 785 GLY A O 1
ATOM 11605 N N . GLN A 1 786 ? 85.617 95.588 91.138 1.00 35.09 786 GLN A N 1
ATOM 11606 C CA . GLN A 1 786 ? 86.366 96.053 92.295 1.00 25.04 786 GLN A CA 1
ATOM 11607 C C . GLN A 1 786 ? 85.920 95.307 93.545 1.00 27.42 786 GLN A C 1
ATOM 11608 O O . GLN A 1 786 ? 84.816 94.763 93.611 1.00 32.75 786 GLN A O 1
ATOM 11622 N N . LEU A 1 787 ? 86.799 95.291 94.542 1.00 26.12 787 LEU A N 1
ATOM 11623 C CA . LEU A 1 787 ? 86.485 94.634 95.802 1.00 23.02 787 LEU A CA 1
ATOM 11624 C C . LEU A 1 787 ? 85.213 95.224 96.392 1.00 20.73 787 LEU A C 1
ATOM 11625 O O . LEU A 1 787 ? 85.153 96.417 96.698 1.00 28.53 787 LEU A O 1
ATOM 11641 N N . GLN A 1 788 ? 84.194 94.384 96.550 1.00 27.89 788 GLN A N 1
ATOM 11642 C CA . GLN A 1 788 ? 82.898 94.818 97.052 1.00 20.02 788 GLN A CA 1
ATOM 11643 C C . GLN A 1 788 ? 82.702 94.485 98.525 1.00 26.83 788 GLN A C 1
ATOM 11644 O O . GLN A 1 788 ? 82.203 95.319 99.284 1.00 42.10 788 GLN A O 1
ATOM 11658 N N . SER A 1 789 ? 83.078 93.282 98.948 1.00 17.89 789 SER A N 1
ATOM 11659 C CA . SER A 1 789 ? 82.877 92.892 100.333 1.00 18.76 789 SER A CA 1
ATOM 11660 C C . SER A 1 789 ? 83.943 91.891 100.749 1.00 22.38 789 SER A C 1
ATOM 11661 O O . SER A 1 789 ? 84.550 91.212 99.918 1.00 30.31 789 SER A O 1
ATOM 11669 N N . ILE A 1 790 ? 84.162 91.817 102.058 1.00 21.38 790 ILE A N 1
ATOM 11670 C CA . ILE A 1 790 ? 85.071 90.857 102.669 1.00 16.04 790 ILE A CA 1
ATOM 11671 C C . ILE A 1 790 ? 84.302 90.123 103.754 1.00 20.66 790 ILE A C 1
ATOM 11672 O O . ILE A 1 790 ? 83.647 90.757 104.588 1.00 34.95 790 ILE A O 1
ATOM 11688 N N . ILE A 1 791 ? 84.376 88.796 103.745 1.00 15.38 791 ILE A N 1
ATOM 11689 C CA . ILE A 1 791 ? 83.770 87.969 104.782 1.00 16.71 791 ILE A CA 1
ATOM 11690 C C . ILE A 1 791 ? 84.891 87.460 105.674 1.00 23.70 791 ILE A C 1
ATOM 11691 O O . ILE A 1 791 ? 85.835 86.818 105.197 1.00 31.99 791 ILE A O 1
ATOM 11707 N N . TYR A 1 792 ? 84.788 87.746 106.956 1.00 34.32 792 TYR A N 1
ATOM 11708 C CA . TYR A 1 792 ? 85.798 87.369 107.927 1.00 28.82 792 TYR A CA 1
ATOM 11709 C C . TYR A 1 792 ? 85.464 86.019 108.545 1.00 35.65 792 TYR A C 1
ATOM 11710 O O . TYR A 1 792 ? 84.314 85.574 108.509 1.00 37.89 792 TYR A O 1
ATOM 11728 N N . PRO A 1 793 ? 86.459 85.334 109.124 1.00 35.25 793 PRO A N 1
ATOM 11729 C CA . PRO A 1 793 ? 86.229 83.964 109.608 1.00 24.08 793 PRO A CA 1
ATOM 11730 C C . PRO A 1 793 ? 85.060 83.850 110.571 1.00 27.29 793 PRO A C 1
ATOM 11731 O O . PRO A 1 793 ? 84.483 82.769 110.722 1.00 34.17 793 PRO A O 1
ATOM 11742 N N . ASP A 1 794 ? 84.696 84.950 111.223 1.00 32.86 794 ASP A N 1
ATOM 11743 C CA . ASP A 1 794 ? 83.552 84.950 112.125 1.00 31.25 794 ASP A CA 1
ATOM 11744 C C . ASP A 1 794 ? 82.226 85.122 111.396 1.00 33.93 794 ASP A C 1
ATOM 11745 O O . ASP A 1 794 ? 81.177 85.118 112.047 1.00 37.54 794 ASP A O 1
ATOM 11754 N N . GLY A 1 795 ? 82.245 85.274 110.073 1.00 35.24 795 GLY A N 1
ATOM 11755 C CA . GLY A 1 795 ? 81.033 85.433 109.300 1.00 25.77 795 GLY A CA 1
ATOM 11756 C C . GLY A 1 795 ? 80.562 86.860 109.125 1.00 28.09 795 GLY A C 1
ATOM 11757 O O . GLY A 1 795 ? 79.573 87.083 108.417 1.00 31.82 795 GLY A O 1
ATOM 11761 N N . LEU A 1 796 ? 81.229 87.830 109.742 1.00 33.61 796 LEU A N 1
ATOM 11762 C CA . LEU A 1 796 ? 80.862 89.226 109.569 1.00 29.05 796 LEU A CA 1
ATOM 11763 C C . LEU A 1 796 ? 81.421 89.757 108.255 1.00 27.04 796 LEU A C 1
ATOM 11764 O O . LEU A 1 796 ? 82.489 89.344 107.797 1.00 25.57 796 LEU A O 1
ATOM 11780 N N . LYS A 1 797 ? 80.685 90.687 107.650 1.00 27.63 797 LYS A N 1
ATOM 11781 C CA . LYS A 1 797 ? 81.007 91.206 106.329 1.00 26.38 797 LYS A CA 1
ATOM 11782 C C . LYS A 1 797 ? 81.277 92.703 106.383 1.00 26.34 797 LYS A C 1
ATOM 11783 O O . LYS A 1 797 ? 80.567 93.451 107.061 1.00 39.31 797 LYS A O 1
ATOM 11802 N N . GLU A 1 798 ? 82.306 93.126 105.658 1.00 21.13 798 GLU A N 1
ATOM 11803 C CA . GLU A 1 798 ? 82.563 94.530 105.372 1.00 19.94 798 GLU A CA 1
ATOM 11804 C C . GLU A 1 798 ? 82.225 94.784 103.912 1.00 23.11 798 GLU A C 1
ATOM 11805 O O . GLU A 1 798 ? 82.597 93.989 103.045 1.00 25.75 798 GLU A O 1
ATOM 11817 N N . TYR A 1 799 ? 81.517 95.876 103.642 1.00 19.88 799 TYR A N 1
ATOM 11818 C CA . TYR A 1 799 ? 81.143 96.248 102.285 1.00 14.23 799 TYR A CA 1
ATOM 11819 C C . TYR A 1 799 ? 81.855 97.528 101.879 1.00 12.37 799 TYR A C 1
ATOM 11820 O O . TYR A 1 799 ? 82.056 98.427 102.701 1.00 28.01 799 TYR A O 1
ATOM 11838 N N . PHE A 1 800 ? 82.231 97.604 100.609 1.00 11.96 800 PHE A N 1
ATOM 11839 C CA . PHE A 1 800 ? 82.861 98.785 100.045 1.00 20.21 800 PHE A CA 1
ATOM 11840 C C . PHE A 1 800 ? 82.103 99.210 98.799 1.00 25.50 800 PHE A C 1
ATOM 11841 O O . PHE A 1 800 ? 81.547 98.379 98.076 1.00 36.49 800 PHE A O 1
ATOM 11858 N N . GLU A 1 801 ? 82.077 100.517 98.562 1.00 23.65 801 GLU A N 1
ATOM 11859 C CA . GLU A 1 801 ? 81.575 101.080 97.318 1.00 25.03 801 GLU A CA 1
ATOM 11860 C C . GLU A 1 801 ? 82.625 102.034 96.778 1.00 22.59 801 GLU A C 1
ATOM 11861 O O . GLU A 1 801 ? 83.124 102.891 97.513 1.00 25.93 801 GLU A O 1
ATOM 11873 N N . HIS A 1 802 ? 82.962 101.879 95.505 1.00 18.88 802 HIS A N 1
ATOM 11874 C CA . HIS A 1 802 ? 83.938 102.726 94.847 1.00 18.77 802 HIS A CA 1
ATOM 11875 C C . HIS A 1 802 ? 83.305 103.386 93.632 1.00 19.80 802 HIS A C 1
ATOM 11876 O O . HIS A 1 802 ? 82.253 102.965 93.146 1.00 28.54 802 HIS A O 1
ATOM 11890 N N . ASP A 1 803 ? 83.956 104.440 93.154 1.00 13.97 803 ASP A N 1
ATOM 11891 C CA . ASP A 1 803 ? 83.606 105.012 91.868 1.00 16.88 803 ASP A CA 1
ATOM 11892 C C . ASP A 1 803 ? 84.363 104.269 90.770 1.00 27.76 803 ASP A C 1
ATOM 11893 O O . ASP A 1 803 ? 85.148 103.353 91.028 1.00 25.60 803 ASP A O 1
ATOM 11902 N N . GLU A 1 804 ? 84.132 104.673 89.522 1.00 37.33 804 GLU A N 1
ATOM 11903 C CA . GLU A 1 804 ? 84.735 103.967 88.400 1.00 25.22 804 GLU A CA 1
ATOM 11904 C C . GLU A 1 804 ? 86.255 104.067 88.400 1.00 24.29 804 GLU A C 1
ATOM 11905 O O . GLU A 1 804 ? 86.916 103.251 87.751 1.00 38.56 804 GLU A O 1
ATOM 11917 N N . GLU A 1 805 ? 86.824 105.040 89.110 1.00 19.21 805 GLU A N 1
ATOM 11918 C CA . GLU A 1 805 ? 88.265 105.248 89.129 1.00 21.40 805 GLU A CA 1
ATOM 11919 C C . GLU A 1 805 ? 88.931 104.684 90.378 1.00 23.18 805 GLU A C 1
ATOM 11920 O O . GLU A 1 805 ? 90.136 104.878 90.563 1.00 32.29 805 GLU A O 1
ATOM 11932 N N . GLY A 1 806 ? 88.184 103.994 91.234 1.00 22.48 806 GLY A N 1
ATOM 11933 C CA . GLY A 1 806 ? 88.746 103.354 92.403 1.00 15.38 806 GLY A CA 1
ATOM 11934 C C . GLY A 1 806 ? 88.610 104.134 93.693 1.00 18.43 806 GLY A C 1
ATOM 11935 O O . GLY A 1 806 ? 88.985 103.612 94.749 1.00 23.72 806 GLY A O 1
ATOM 11939 N N . ARG A 1 807 ? 88.092 105.357 93.646 1.00 20.25 807 ARG A N 1
ATOM 11940 C CA . ARG A 1 807 ? 87.952 106.147 94.861 1.00 16.18 807 ARG A CA 1
ATOM 11941 C C . ARG A 1 807 ? 86.922 105.507 95.780 1.00 19.11 807 ARG A C 1
ATOM 11942 O O . ARG A 1 807 ? 85.813 105.177 95.353 1.00 27.02 807 ARG A O 1
ATOM 11963 N N . LEU A 1 808 ? 87.286 105.337 97.047 1.00 15.89 808 LEU A N 1
ATOM 11964 C CA . LEU A 1 808 ? 86.355 104.791 98.023 1.00 13.96 808 LEU A CA 1
ATOM 11965 C C . LEU A 1 808 ? 85.255 105.809 98.292 1.00 14.21 808 LEU A C 1
ATOM 11966 O O . LEU A 1 808 ? 85.532 106.931 98.724 1.00 14.34 808 LEU A O 1
ATOM 11982 N N . LEU A 1 809 ? 84.010 105.421 98.031 1.00 17.78 809 LEU A N 1
ATOM 11983 C CA . LEU A 1 809 ? 82.859 106.286 98.249 1.00 12.52 809 LEU A CA 1
ATOM 11984 C C . LEU A 1 809 ? 82.115 105.962 99.532 1.00 20.16 809 LEU A C 1
ATOM 11985 O O . LEU A 1 809 ? 81.593 106.867 100.188 1.00 27.01 809 LEU A O 1
ATOM 12001 N N . LYS A 1 810 ? 82.051 104.688 99.902 1.00 19.54 810 LYS A N 1
ATOM 12002 C CA . LYS A 1 810 ? 81.264 104.263 101.047 1.00 14.61 810 LYS A CA 1
ATOM 12003 C C . LYS A 1 810 ? 81.885 103.003 101.620 1.00 21.56 810 LYS A C 1
ATOM 12004 O O . LYS A 1 810 ? 82.149 102.050 100.882 1.00 33.56 810 LYS A O 1
ATOM 12023 N N . HIS A 1 811 ? 82.122 103.007 102.926 1.00 18.68 811 HIS A N 1
ATOM 12024 C CA . HIS A 1 811 ? 82.592 101.833 103.643 1.00 17.22 811 HIS A CA 1
ATOM 12025 C C . HIS A 1 811 ? 81.567 101.469 104.702 1.00 14.13 811 HIS A C 1
ATOM 12026 O O . HIS A 1 811 ? 81.194 102.311 105.525 1.00 38.94 811 HIS A O 1
ATOM 12040 N N . THR A 1 812 ? 81.112 100.224 104.677 1.00 12.19 812 THR A N 1
ATOM 12041 C CA . THR A 1 812 ? 80.225 99.687 105.697 1.00 10.43 812 THR A CA 1
ATOM 12042 C C . THR A 1 812 ? 81.007 98.662 106.502 1.00 13.02 812 THR A C 1
ATOM 12043 O O . THR A 1 812 ? 81.470 97.659 105.950 1.00 28.17 812 THR A O 1
ATOM 12054 N N . ASP A 1 813 ? 81.157 98.916 107.797 1.00 21.31 813 ASP A N 1
ATOM 12055 C CA . ASP A 1 813 ? 81.945 98.038 108.644 1.00 23.47 813 ASP A CA 1
ATOM 12056 C C . ASP A 1 813 ? 81.124 96.812 109.035 1.00 26.33 813 ASP A C 1
ATOM 12057 O O . ASP A 1 813 ? 79.966 96.649 108.641 1.00 29.28 813 ASP A O 1
ATOM 12066 N N . THR A 1 814 ? 81.738 95.934 109.828 1.00 28.43 814 THR A N 1
ATOM 12067 C CA . THR A 1 814 ? 81.091 94.676 110.181 1.00 23.92 814 THR A CA 1
ATOM 12068 C C . THR A 1 814 ? 79.811 94.900 110.974 1.00 26.80 814 THR A C 1
ATOM 12069 O O . THR A 1 814 ? 78.915 94.049 110.955 1.00 24.55 814 THR A O 1
ATOM 12080 N N . LYS A 1 815 ? 79.699 96.027 111.671 1.00 28.20 815 LYS A N 1
ATOM 12081 C CA . LYS A 1 815 ? 78.497 96.348 112.425 1.00 23.99 815 LYS A CA 1
ATOM 12082 C C . LYS A 1 815 ? 77.429 97.026 111.577 1.00 30.15 815 LYS A C 1
ATOM 12083 O O . LYS A 1 815 ? 76.338 97.301 112.085 1.00 35.68 815 LYS A O 1
ATOM 12102 N N . GLY A 1 816 ? 77.708 97.295 110.306 1.00 33.05 816 GLY A N 1
ATOM 12103 C CA . GLY A 1 816 ? 76.761 97.971 109.447 1.00 31.70 816 GLY A CA 1
ATOM 12104 C C . GLY A 1 816 ? 76.818 99.480 109.488 1.00 26.21 816 GLY A C 1
ATOM 12105 O O . GLY A 1 816 ? 75.962 100.130 108.877 1.00 28.94 816 GLY A O 1
ATOM 12109 N N . LEU A 1 817 ? 77.790 100.059 110.186 1.00 26.70 817 LEU A N 1
ATOM 12110 C CA . LEU A 1 817 ? 77.930 101.507 110.236 1.00 27.82 817 LEU A CA 1
ATOM 12111 C C . LEU A 1 817 ? 78.666 102.002 108.999 1.00 20.97 817 LEU A C 1
ATOM 12112 O O . LEU A 1 817 ? 79.640 101.393 108.551 1.00 19.37 817 LEU A O 1
ATOM 12128 N N . VAL A 1 818 ? 78.198 103.121 108.454 1.00 28.98 818 VAL A N 1
ATOM 12129 C CA . VAL A 1 818 ? 78.605 103.594 107.137 1.00 24.15 818 VAL A CA 1
ATOM 12130 C C . VAL A 1 818 ? 79.516 104.801 107.293 1.00 18.21 818 VAL A C 1
ATOM 12131 O O . VAL A 1 818 ? 79.195 105.743 108.027 1.00 32.09 818 VAL A O 1
ATOM 12144 N N . THR A 1 819 ? 80.651 104.768 106.604 1.00 11.32 819 THR A N 1
ATOM 12145 C CA . THR A 1 819 ? 81.509 105.928 106.422 1.00 13.06 819 THR A CA 1
ATOM 12146 C C . THR A 1 819 ? 81.462 106.324 104.955 1.00 18.83 819 THR A C 1
ATOM 12147 O O . THR A 1 819 ? 81.704 105.489 104.077 1.00 36.19 819 THR A O 1
ATOM 12158 N N . GLU A 1 820 ? 81.149 107.587 104.690 1.00 11.93 820 GLU A N 1
ATOM 12159 C CA . GLU A 1 820 ? 81.001 108.087 103.333 1.00 13.75 820 GLU A CA 1
ATOM 12160 C C . GLU A 1 820 ? 82.112 109.076 103.016 1.00 18.40 820 GLU A C 1
ATOM 12161 O O . GLU A 1 820 ? 82.523 109.862 103.875 1.00 23.48 820 GLU A O 1
ATOM 12173 N N . TYR A 1 821 ? 82.595 109.024 101.780 1.00 17.91 821 TYR A N 1
ATOM 12174 C CA . TYR A 1 821 ? 83.620 109.930 101.288 1.00 13.23 821 TYR A CA 1
ATOM 12175 C C . TYR A 1 821 ? 83.080 110.651 100.065 1.00 11.64 821 TYR A C 1
ATOM 12176 O O . TYR A 1 821 ? 82.546 110.016 99.151 1.00 29.57 821 TYR A O 1
ATOM 12194 N N . LYS A 1 822 ? 83.213 111.971 100.054 1.00 21.85 822 LYS A N 1
ATOM 12195 C CA . LYS A 1 822 ? 82.796 112.797 98.934 1.00 14.40 822 LYS A CA 1
ATOM 12196 C C . LYS A 1 822 ? 84.022 113.454 98.323 1.00 13.35 822 LYS A C 1
ATOM 12197 O O . LYS A 1 822 ? 84.952 113.839 99.038 1.00 15.97 822 LYS A O 1
ATOM 12216 N N . TYR A 1 823 ? 84.025 113.568 97.002 1.00 11.68 823 TYR A N 1
ATOM 12217 C CA . TYR A 1 823 ? 85.156 114.105 96.265 1.00 12.14 823 TYR A CA 1
ATOM 12218 C C . TYR A 1 823 ? 84.698 115.293 95.437 1.00 7.91 823 TYR A C 1
ATOM 12219 O O . TYR A 1 823 ? 83.599 115.285 94.876 1.00 13.35 823 TYR A O 1
ATOM 12237 N N . ASN A 1 824 ? 85.540 116.317 95.379 1.00 17.64 824 ASN A N 1
ATOM 12238 C CA . ASN A 1 824 ? 85.206 117.546 94.675 1.00 16.69 824 ASN A CA 1
ATOM 12239 C C . ASN A 1 824 ? 85.308 117.310 93.169 1.00 16.23 824 ASN A C 1
ATOM 12240 O O . ASN A 1 824 ? 85.535 116.193 92.696 1.00 22.15 824 ASN A O 1
ATOM 12251 N N . GLN A 1 825 ? 85.150 118.384 92.396 1.00 24.43 825 GLN A N 1
ATOM 12252 C CA . GLN A 1 825 ? 85.119 118.252 90.944 1.00 17.58 825 GLN A CA 1
ATOM 12253 C C . GLN A 1 825 ? 86.424 117.679 90.408 1.00 20.36 825 GLN A C 1
ATOM 12254 O O . GLN A 1 825 ? 86.413 116.838 89.502 1.00 32.12 825 GLN A O 1
ATOM 12268 N N . VAL A 1 826 ? 87.563 118.121 90.948 1.00 23.65 826 VAL A N 1
ATOM 12269 C CA . VAL A 1 826 ? 88.852 117.622 90.473 1.00 13.84 826 VAL A CA 1
ATOM 12270 C C . VAL A 1 826 ? 89.171 116.230 90.991 1.00 20.97 826 VAL A C 1
ATOM 12271 O O . VAL A 1 826 ? 90.164 115.634 90.559 1.00 26.33 826 VAL A O 1
ATOM 12284 N N . GLY A 1 827 ? 88.362 115.694 91.902 1.00 25.01 827 GLY A N 1
ATOM 12285 C CA . GLY A 1 827 ? 88.521 114.338 92.379 1.00 16.36 827 GLY A CA 1
ATOM 12286 C C . GLY A 1 827 ? 89.215 114.202 93.718 1.00 17.82 827 GLY A C 1
ATOM 12287 O O . GLY A 1 827 ? 89.323 113.081 94.225 1.00 30.81 827 GLY A O 1
ATOM 12291 N N . LEU A 1 828 ? 89.690 115.297 94.301 1.00 24.90 828 LEU A N 1
ATOM 12292 C CA . LEU A 1 828 ? 90.306 115.227 95.616 1.00 15.92 828 LEU A CA 1
ATOM 12293 C C . LEU A 1 828 ? 89.241 115.053 96.690 1.00 15.12 828 LEU A C 1
ATOM 12294 O O . LEU A 1 828 ? 88.097 115.487 96.539 1.00 22.94 828 LEU A O 1
ATOM 12310 N N . LEU A 1 829 ? 89.626 114.404 97.784 1.00 14.21 829 LEU A N 1
ATOM 12311 C CA . LEU A 1 829 ? 88.708 114.236 98.901 1.00 12.74 829 LEU A CA 1
ATOM 12312 C C . LEU A 1 829 ? 88.295 115.598 99.439 1.00 14.02 829 LEU A C 1
ATOM 12313 O O . LEU A 1 829 ? 89.142 116.438 99.752 1.00 24.96 829 LEU A O 1
ATOM 12329 N N . GLU A 1 830 ? 86.986 115.817 99.540 1.00 15.48 830 GLU A N 1
ATOM 12330 C CA . GLU A 1 830 ? 86.451 117.065 100.058 1.00 15.96 830 GLU A CA 1
ATOM 12331 C C . GLU A 1 830 ? 85.692 116.910 101.363 1.00 19.14 830 GLU A C 1
ATOM 12332 O O . GLU A 1 830 ? 85.514 117.906 102.069 1.00 21.06 830 GLU A O 1
ATOM 12344 N N . GLN A 1 831 ? 85.242 115.705 101.704 1.00 22.35 831 GLN A N 1
ATOM 12345 C CA . GLN A 1 831 ? 84.448 115.513 102.908 1.00 9.60 831 GLN A CA 1
ATOM 12346 C C . GLN A 1 831 ? 84.434 114.036 103.265 1.00 13.81 831 GLN A C 1
ATOM 12347 O O . GLN A 1 831 ? 84.172 113.192 102.405 1.00 34.54 831 GLN A O 1
ATOM 12361 N N . ARG A 1 832 ? 84.719 113.733 104.527 1.00 19.23 832 ARG A N 1
ATOM 12362 C CA . ARG A 1 832 ? 84.577 112.391 105.073 1.00 14.70 832 ARG A CA 1
ATOM 12363 C C . ARG A 1 832 ? 83.524 112.444 106.167 1.00 16.56 832 ARG A C 1
ATOM 12364 O O . ARG A 1 832 ? 83.712 113.129 107.177 1.00 26.10 832 ARG A O 1
ATOM 12385 N N . ILE A 1 833 ? 82.426 111.725 105.968 1.00 7.90 833 ILE A N 1
ATOM 12386 C CA . ILE A 1 833 ? 81.325 111.678 106.922 1.00 11.28 833 ILE A CA 1
ATOM 12387 C C . ILE A 1 833 ? 81.391 110.338 107.638 1.00 15.88 833 ILE A C 1
ATOM 12388 O O . ILE A 1 833 ? 81.251 109.282 107.009 1.00 30.03 833 ILE A O 1
ATOM 12404 N N . ASP A 1 834 ? 81.600 110.379 108.950 1.00 19.17 834 ASP A N 1
ATOM 12405 C CA . ASP A 1 834 ? 81.730 109.164 109.736 1.00 17.18 834 ASP A CA 1
ATOM 12406 C C . ASP A 1 834 ? 80.353 108.649 110.148 1.00 14.85 834 ASP A C 1
ATOM 12407 O O . ASP A 1 834 ? 79.316 109.242 109.842 1.00 20.87 834 ASP A O 1
ATOM 12416 N N . ALA A 1 835 ? 80.344 107.522 110.862 1.00 18.72 835 ALA A N 1
ATOM 12417 C CA . ALA A 1 835 ? 79.087 106.914 111.280 1.00 18.47 835 ALA A CA 1
ATOM 12418 C C . ALA A 1 835 ? 78.312 107.797 112.249 1.00 27.23 835 ALA A C 1
ATOM 12419 O O . ALA A 1 835 ? 77.110 107.586 112.435 1.00 33.26 835 ALA A O 1
ATOM 12426 N N . ASN A 1 836 ? 78.968 108.775 112.869 1.00 24.50 836 ASN A N 1
ATOM 12427 C CA . ASN A 1 836 ? 78.289 109.729 113.735 1.00 22.48 836 ASN A CA 1
ATOM 12428 C C . ASN A 1 836 ? 77.655 110.876 112.961 1.00 21.13 836 ASN A C 1
ATOM 12429 O O . ASN A 1 836 ? 77.028 111.743 113.577 1.00 28.24 836 ASN A O 1
ATOM 12440 N N . ARG A 1 837 ? 77.809 110.902 111.638 1.00 21.26 837 ARG A N 1
ATOM 12441 C CA . ARG A 1 837 ? 77.361 111.964 110.745 1.00 20.78 837 ARG A CA 1
ATOM 12442 C C . ARG A 1 837 ? 78.198 113.226 110.891 1.00 20.05 837 ARG A C 1
ATOM 12443 O O . ARG A 1 837 ? 77.934 114.209 110.192 1.00 28.34 837 ARG A O 1
ATOM 12464 N N . HIS A 1 838 ? 79.195 113.236 111.770 1.00 23.12 838 HIS A N 1
ATOM 12465 C CA . HIS A 1 838 ? 80.141 114.340 111.807 1.00 13.94 838 HIS A CA 1
ATOM 12466 C C . HIS A 1 838 ? 81.090 114.235 110.624 1.00 12.65 838 HIS A C 1
ATOM 12467 O O . HIS A 1 838 ? 81.462 113.137 110.202 1.00 28.61 838 HIS A O 1
ATOM 12481 N N . SER A 1 839 ? 81.480 115.382 110.085 1.00 13.43 839 SER A N 1
ATOM 12482 C CA . SER A 1 839 ? 82.251 115.432 108.857 1.00 16.42 839 SER A CA 1
ATOM 12483 C C . SER A 1 839 ? 83.552 116.190 109.066 1.00 17.07 839 SER A C 1
ATOM 12484 O O . SER A 1 839 ? 83.625 117.137 109.853 1.00 28.92 839 SER A O 1
ATOM 12492 N N . VAL A 1 840 ? 84.581 115.747 108.354 1.00 21.86 840 VAL A N 1
ATOM 12493 C CA . VAL A 1 840 ? 85.825 116.486 108.199 1.00 14.69 840 VAL A CA 1
ATOM 12494 C C . VAL A 1 840 ? 85.886 116.936 106.749 1.00 14.00 840 VAL A C 1
ATOM 12495 O O . VAL A 1 840 ? 85.840 116.106 105.834 1.00 38.73 840 VAL A O 1
ATOM 12508 N N . ALA A 1 841 ? 85.979 118.242 106.537 1.00 16.98 841 ALA A N 1
ATOM 12509 C CA . ALA A 1 841 ? 85.985 118.811 105.199 1.00 15.53 841 ALA A CA 1
ATOM 12510 C C . ALA A 1 841 ? 87.394 119.244 104.827 1.00 13.10 841 ALA A C 1
ATOM 12511 O O . ALA A 1 841 ? 88.159 119.709 105.675 1.00 14.09 841 ALA A O 1
ATOM 12518 N N . TYR A 1 842 ? 87.731 119.079 103.555 1.00 16.44 842 TYR A N 1
ATOM 12519 C CA . TYR A 1 842 ? 89.027 119.463 103.024 1.00 9.12 842 TYR A CA 1
ATOM 12520 C C . TYR A 1 842 ? 88.821 120.447 101.885 1.00 7.59 842 TYR A C 1
ATOM 12521 O O . TYR A 1 842 ? 87.938 120.261 101.043 1.00 24.64 842 TYR A O 1
ATOM 12539 N N . GLN A 1 843 ? 89.632 121.498 101.870 1.00 11.52 843 GLN A N 1
ATOM 12540 C CA . GLN A 1 843 ? 89.630 122.481 100.799 1.00 9.86 843 GLN A CA 1
ATOM 12541 C C . GLN A 1 843 ? 91.033 122.560 100.225 1.00 15.05 843 GLN A C 1
ATOM 12542 O O . GLN A 1 843 ? 92.006 122.701 100.971 1.00 18.88 843 GLN A O 1
ATOM 12556 N N . TRP A 1 844 ? 91.131 122.468 98.906 1.00 11.20 844 TRP A N 1
ATOM 12557 C CA . TRP A 1 844 ? 92.406 122.378 98.217 1.00 11.78 844 TRP A CA 1
ATOM 12558 C C . TRP A 1 844 ? 92.588 123.590 97.321 1.00 12.73 844 TRP A C 1
ATOM 12559 O O . TRP A 1 844 ? 91.626 124.086 96.728 1.00 27.05 844 TRP A O 1
ATOM 12580 N N . ASP A 1 845 ? 93.823 124.068 97.234 1.00 13.16 845 ASP A N 1
ATOM 12581 C CA . ASP A 1 845 ? 94.138 125.155 96.326 1.00 13.95 845 ASP A CA 1
ATOM 12582 C C . ASP A 1 845 ? 94.219 124.614 94.900 1.00 22.32 845 ASP A C 1
ATOM 12583 O O . ASP A 1 845 ? 94.099 123.411 94.655 1.00 29.18 845 ASP A O 1
ATOM 12592 N N . LYS A 1 846 ? 94.427 125.511 93.938 1.00 26.61 846 LYS A N 1
ATOM 12593 C CA . LYS A 1 846 ? 94.388 125.114 92.537 1.00 18.42 846 LYS A CA 1
ATOM 12594 C C . LYS A 1 846 ? 95.507 124.153 92.161 1.00 16.45 846 LYS A C 1
ATOM 12595 O O . LYS A 1 846 ? 95.443 123.551 91.085 1.00 25.71 846 LYS A O 1
ATOM 12614 N N . GLN A 1 847 ? 96.521 123.995 93.008 1.00 24.08 847 GLN A N 1
ATOM 12615 C CA . GLN A 1 847 ? 97.603 123.052 92.769 1.00 17.17 847 GLN A CA 1
ATOM 12616 C C . GLN A 1 847 ? 97.422 121.751 93.538 1.00 18.48 847 GLN A C 1
ATOM 12617 O O . GLN A 1 847 ? 98.355 120.945 93.600 1.00 28.82 847 GLN A O 1
ATOM 12631 N N . GLY A 1 848 ? 96.250 121.528 94.125 1.00 19.43 848 GLY A N 1
ATOM 12632 C CA . GLY A 1 848 ? 95.992 120.317 94.867 1.00 18.74 848 GLY A CA 1
ATOM 12633 C C . GLY A 1 848 ? 96.554 120.299 96.269 1.00 22.91 848 GLY A C 1
ATOM 12634 O O . GLY A 1 848 ? 96.394 119.292 96.968 1.00 35.10 848 GLY A O 1
ATOM 12638 N N . ARG A 1 849 ? 97.209 121.371 96.702 1.00 23.38 849 ARG A N 1
ATOM 12639 C CA . ARG A 1 849 ? 97.728 121.446 98.057 1.00 19.98 849 ARG A CA 1
ATOM 12640 C C . ARG A 1 849 ? 96.600 121.747 99.029 1.00 15.95 849 ARG A C 1
ATOM 12641 O O . ARG A 1 849 ? 95.711 122.552 98.740 1.00 22.89 849 ARG A O 1
ATOM 12662 N N . ILE A 1 850 ? 96.635 121.092 100.189 1.00 21.55 850 ILE A N 1
ATOM 12663 C CA . ILE A 1 850 ? 95.623 121.350 101.201 1.00 17.53 850 ILE A CA 1
ATOM 12664 C C . ILE A 1 850 ? 95.669 122.821 101.579 1.00 13.12 850 ILE A C 1
ATOM 12665 O O . ILE A 1 850 ? 96.738 123.379 101.856 1.00 25.70 850 ILE A O 1
ATOM 12681 N N . GLN A 1 851 ? 94.506 123.459 101.574 1.00 18.31 851 GLN A N 1
ATOM 12682 C CA . GLN A 1 851 ? 94.370 124.867 101.918 1.00 14.38 851 GLN A CA 1
ATOM 12683 C C . GLN A 1 851 ? 93.688 125.080 103.255 1.00 21.01 851 GLN A C 1
ATOM 12684 O O . GLN A 1 851 ? 94.120 125.928 104.037 1.00 23.32 851 GLN A O 1
ATOM 12698 N N . LYS A 1 852 ? 92.630 124.329 103.529 1.00 21.83 852 LYS A N 1
ATOM 12699 C CA . LYS A 1 852 ? 91.896 124.436 104.775 1.00 13.68 852 LYS A CA 1
ATOM 12700 C C . LYS A 1 852 ? 91.397 123.056 105.165 1.00 14.11 852 LYS A C 1
ATOM 12701 O O . LYS A 1 852 ? 90.907 122.302 104.321 1.00 32.87 852 LYS A O 1
ATOM 12720 N N . LEU A 1 853 ? 91.536 122.730 106.442 1.00 20.15 853 LEU A N 1
ATOM 12721 C CA . LEU A 1 853 ? 91.000 121.503 107.010 1.00 10.80 853 LEU A CA 1
ATOM 12722 C C . LEU A 1 853 ? 89.992 121.893 108.077 1.00 10.46 853 LEU A C 1
ATOM 12723 O O . LEU A 1 853 ? 90.325 122.634 109.007 1.00 14.64 853 LEU A O 1
ATOM 12739 N N . ILE A 1 854 ? 88.764 121.408 107.936 1.00 9.29 854 ILE A N 1
ATOM 12740 C CA . ILE A 1 854 ? 87.679 121.719 108.856 1.00 16.29 854 ILE A CA 1
ATOM 12741 C C . ILE A 1 854 ? 87.326 120.439 109.597 1.00 17.86 854 ILE A C 1
ATOM 12742 O O . ILE A 1 854 ? 86.851 119.473 108.990 1.00 30.27 854 ILE A O 1
ATOM 12758 N N . ASN A 1 855 ? 87.553 120.432 110.907 1.00 19.73 855 ASN A N 1
ATOM 12759 C CA . ASN A 1 855 ? 87.308 119.242 111.702 1.00 16.25 855 ASN A CA 1
ATOM 12760 C C . ASN A 1 855 ? 85.828 119.147 112.065 1.00 12.13 855 ASN A C 1
ATOM 12761 O O . ASN A 1 855 ? 84.999 119.954 111.637 1.00 13.03 855 ASN A O 1
ATOM 12772 N N . GLN A 1 856 ? 85.492 118.143 112.874 1.00 17.67 856 GLN A N 1
ATOM 12773 C CA . GLN A 1 856 ? 84.097 117.886 113.211 1.00 13.42 856 GLN A CA 1
ATOM 12774 C C . GLN A 1 856 ? 83.477 119.014 114.022 1.00 19.96 856 GLN A C 1
ATOM 12775 O O . GLN A 1 856 ? 82.248 119.100 114.099 1.00 30.06 856 GLN A O 1
ATOM 12789 N N . ASN A 1 857 ? 84.292 119.873 114.628 1.00 10.74 857 ASN A N 1
ATOM 12790 C CA . ASN A 1 857 ? 83.805 121.012 115.394 1.00 10.46 857 ASN A CA 1
ATOM 12791 C C . ASN A 1 857 ? 83.667 122.271 114.552 1.00 17.86 857 ASN A C 1
ATOM 12792 O O . ASN A 1 857 ? 83.344 123.330 115.099 1.00 27.53 857 ASN A O 1
ATOM 12803 N N . GLN A 1 858 ? 83.909 122.183 113.246 1.00 15.87 858 GLN A N 1
ATOM 12804 C CA . GLN A 1 858 ? 83.949 123.310 112.320 1.00 16.35 858 GLN A CA 1
ATOM 12805 C C . GLN A 1 858 ? 85.148 124.216 112.559 1.00 12.72 858 GLN A C 1
ATOM 12806 O O . GLN A 1 858 ? 85.260 125.263 111.914 1.00 16.97 858 GLN A O 1
ATOM 12820 N N . ALA A 1 859 ? 86.049 123.846 113.466 1.00 13.41 859 ALA A N 1
ATOM 12821 C CA . ALA A 1 859 ? 87.304 124.565 113.601 1.00 12.68 859 ALA A CA 1
ATOM 12822 C C . ALA A 1 859 ? 88.151 124.357 112.353 1.00 16.47 859 ALA A C 1
ATOM 12823 O O . ALA A 1 859 ? 88.132 123.292 111.733 1.00 23.90 859 ALA A O 1
ATOM 12830 N N . GLU A 1 860 ? 88.903 125.387 111.984 1.00 18.25 860 GLU A N 1
ATOM 12831 C CA . GLU A 1 860 ? 89.611 125.422 110.714 1.00 12.03 860 GLU A CA 1
ATOM 12832 C C . GLU A 1 860 ? 91.114 125.376 110.944 1.00 15.51 860 GLU A C 1
ATOM 12833 O O . GLU A 1 860 ? 91.644 126.110 111.783 1.00 25.93 860 GLU A O 1
ATOM 12845 N N . TYR A 1 861 ? 91.786 124.509 110.199 1.00 16.70 861 TYR A N 1
ATOM 12846 C CA . TYR A 1 861 ? 93.240 124.432 110.161 1.00 8.92 861 TYR A CA 1
ATOM 12847 C C . TYR A 1 861 ? 93.677 125.006 108.820 1.00 13.96 861 TYR A C 1
ATOM 12848 O O . TYR A 1 861 ? 93.403 124.418 107.770 1.00 23.88 861 TYR A O 1
ATOM 12866 N N . LEU A 1 862 ? 94.349 126.150 108.854 1.00 17.82 862 LEU A N 1
ATOM 12867 C CA . LEU A 1 862 ? 94.690 126.888 107.647 1.00 11.72 862 LEU A CA 1
ATOM 12868 C C . LEU A 1 862 ? 96.140 126.639 107.261 1.00 17.93 862 LEU A C 1
ATOM 12869 O O . LEU A 1 862 ? 97.031 126.639 108.114 1.00 27.98 862 LEU A O 1
ATOM 12885 N N . PHE A 1 863 ? 96.366 126.426 105.969 1.00 20.65 863 PHE A N 1
ATOM 12886 C CA . PHE A 1 863 ? 97.700 126.262 105.413 1.00 12.68 863 PHE A CA 1
ATOM 12887 C C . PHE A 1 863 ? 97.948 127.378 104.412 1.00 13.56 863 PHE A C 1
ATOM 12888 O O . PHE A 1 863 ? 97.145 127.585 103.498 1.00 27.67 863 PHE A O 1
ATOM 12905 N N . GLY A 1 864 ? 99.046 128.092 104.591 1.00 22.17 864 GLY A N 1
ATOM 12906 C CA . GLY A 1 864 ? 99.409 129.195 103.715 1.00 12.45 864 GLY A CA 1
ATOM 12907 C C . GLY A 1 864 ? 100.711 128.898 103.001 1.00 20.07 864 GLY A C 1
ATOM 12908 O O . GLY A 1 864 ? 101.652 128.381 103.603 1.00 36.61 864 GLY A O 1
ATOM 12912 N N . TYR A 1 865 ? 100.758 129.233 101.717 1.00 26.10 865 TYR A N 1
ATOM 12913 C CA . TYR A 1 865 ? 101.923 128.987 100.886 1.00 18.91 865 TYR A CA 1
ATOM 12914 C C . TYR A 1 865 ? 102.425 130.301 100.307 1.00 19.46 865 TYR A C 1
ATOM 12915 O O . TYR A 1 865 ? 101.644 131.214 100.028 1.00 37.24 865 TYR A O 1
ATOM 12933 N N . ASN A 1 866 ? 103.737 130.393 100.146 1.00 23.19 866 ASN A N 1
ATOM 12934 C CA . ASN A 1 866 ? 104.368 131.597 99.635 1.00 25.90 866 ASN A CA 1
ATOM 12935 C C . ASN A 1 866 ? 104.271 131.618 98.115 1.00 30.54 866 ASN A C 1
ATOM 12936 O O . ASN A 1 866 ? 103.823 130.652 97.496 1.00 30.87 866 ASN A O 1
ATOM 12947 N N . PRO A 1 867 ? 104.679 132.717 97.475 1.00 32.39 867 PRO A N 1
ATOM 12948 C CA . PRO A 1 867 ? 104.559 132.789 96.010 1.00 30.66 867 PRO A CA 1
ATOM 12949 C C . PRO A 1 867 ? 105.263 131.658 95.285 1.00 34.39 867 PRO A C 1
ATOM 12950 O O . PRO A 1 867 ? 104.897 131.355 94.144 1.00 39.14 867 PRO A O 1
ATOM 12961 N N . TYR A 1 868 ? 106.257 131.025 95.902 1.00 29.95 868 TYR A N 1
ATOM 12962 C CA . TYR A 1 868 ? 106.916 129.872 95.305 1.00 24.62 868 TYR A CA 1
ATOM 12963 C C . TYR A 1 868 ? 106.184 128.566 95.580 1.00 31.29 868 TYR A C 1
ATOM 12964 O O . TYR A 1 868 ? 106.642 127.512 95.128 1.00 35.56 868 TYR A O 1
ATOM 12982 N N . GLY A 1 869 ? 105.072 128.604 96.310 1.00 32.94 869 GLY A N 1
ATOM 12983 C CA . GLY A 1 869 ? 104.274 127.424 96.560 1.00 30.47 869 GLY A CA 1
ATOM 12984 C C . GLY A 1 869 ? 104.659 126.627 97.785 1.00 31.09 869 GLY A C 1
ATOM 12985 O O . GLY A 1 869 ? 103.978 125.643 98.100 1.00 39.74 869 GLY A O 1
ATOM 12989 N N . TYR A 1 870 ? 105.720 127.012 98.486 1.00 33.00 870 TYR A N 1
ATOM 12990 C CA . TYR A 1 870 ? 106.143 126.290 99.675 1.00 32.81 870 TYR A CA 1
ATOM 12991 C C . TYR A 1 870 ? 105.314 126.712 100.881 1.00 26.85 870 TYR A C 1
ATOM 12992 O O . TYR A 1 870 ? 104.882 127.861 100.995 1.00 25.43 870 TYR A O 1
ATOM 13010 N N . LEU A 1 871 ? 105.092 125.763 101.785 1.00 24.55 871 LEU A N 1
ATOM 13011 C CA . LEU A 1 871 ? 104.303 126.028 102.979 1.00 24.92 871 LEU A CA 1
ATOM 13012 C C . LEU A 1 871 ? 105.060 126.980 103.896 1.00 17.95 871 LEU A C 1
ATOM 13013 O O . LEU A 1 871 ? 106.169 126.672 104.341 1.00 32.22 871 LEU A O 1
ATOM 13029 N N . ILE A 1 872 ? 104.463 128.135 104.178 1.00 12.71 872 ILE A N 1
ATOM 13030 C CA . ILE A 1 872 ? 105.078 129.133 105.045 1.00 23.30 872 ILE A CA 1
ATOM 13031 C C . ILE A 1 872 ? 104.225 129.473 106.254 1.00 23.67 872 ILE A C 1
ATOM 13032 O O . ILE A 1 872 ? 104.708 130.182 107.148 1.00 28.72 872 ILE A O 1
ATOM 13048 N N . ARG A 1 873 ? 102.981 129.011 106.318 1.00 18.59 873 ARG A N 1
ATOM 13049 C CA . ARG A 1 873 ? 102.112 129.353 107.430 1.00 17.95 873 ARG A CA 1
ATOM 13050 C C . ARG A 1 873 ? 101.179 128.192 107.722 1.00 21.89 873 ARG A C 1
ATOM 13051 O O . ARG A 1 873 ? 100.635 127.573 106.804 1.00 32.08 873 ARG A O 1
ATOM 13072 N N . GLU A 1 874 ? 101.011 127.900 109.006 1.00 21.21 874 GLU A N 1
ATOM 13073 C CA . GLU A 1 874 ? 100.034 126.935 109.485 1.00 13.42 874 GLU A CA 1
ATOM 13074 C C . GLU A 1 874 ? 99.311 127.552 110.668 1.00 21.30 874 GLU A C 1
ATOM 13075 O O . GLU A 1 874 ? 99.954 128.047 111.598 1.00 34.32 874 GLU A O 1
ATOM 13087 N N . GLN A 1 875 ? 97.984 127.533 110.631 1.00 18.09 875 GLN A N 1
ATOM 13088 C CA . GLN A 1 875 ? 97.162 128.012 111.736 1.00 16.95 875 GLN A CA 1
ATOM 13089 C C . GLN A 1 875 ? 96.365 126.829 112.266 1.00 21.24 875 GLN A C 1
ATOM 13090 O O . GLN A 1 875 ? 95.460 126.332 111.590 1.00 31.40 875 GLN A O 1
ATOM 13104 N N . ALA A 1 876 ? 96.700 126.385 113.473 1.00 23.46 876 ALA A N 1
ATOM 13105 C CA . ALA A 1 876 ? 96.067 125.207 114.038 1.00 14.55 876 ALA A CA 1
ATOM 13106 C C . ALA A 1 876 ? 94.626 125.512 114.438 1.00 16.67 876 ALA A C 1
ATOM 13107 O O . ALA A 1 876 ? 94.164 126.655 114.399 1.00 22.60 876 ALA A O 1
ATOM 13114 N N . PHE A 1 877 ? 93.909 124.456 114.831 1.00 15.00 877 PHE A N 1
ATOM 13115 C CA . PHE A 1 877 ? 92.513 124.611 115.224 1.00 21.95 877 PHE A CA 1
ATOM 13116 C C . PHE A 1 877 ? 92.361 125.574 116.393 1.00 24.35 877 PHE A C 1
ATOM 13117 O O . PHE A 1 877 ? 91.310 126.206 116.541 1.00 26.27 877 PHE A O 1
ATOM 13134 N N . ASP A 1 878 ? 93.387 125.700 117.228 1.00 18.29 878 ASP A N 1
ATOM 13135 C CA . ASP A 1 878 ? 93.355 126.611 118.363 1.00 14.29 878 ASP A CA 1
ATOM 13136 C C . ASP A 1 878 ? 93.802 128.020 118.001 1.00 18.17 878 ASP A C 1
ATOM 13137 O O . ASP A 1 878 ? 93.860 128.882 118.884 1.00 28.91 878 ASP A O 1
ATOM 13146 N N . GLY A 1 879 ? 94.119 128.275 116.734 1.00 12.65 879 GLY A N 1
ATOM 13147 C CA . GLY A 1 879 ? 94.541 129.583 116.294 1.00 18.37 879 GLY A CA 1
ATOM 13148 C C . GLY A 1 879 ? 96.031 129.828 116.361 1.00 18.75 879 GLY A C 1
ATOM 13149 O O . GLY A 1 879 ? 96.491 130.870 115.879 1.00 23.82 879 GLY A O 1
ATOM 13153 N N . GLU A 1 880 ? 96.800 128.909 116.939 1.00 24.36 880 GLU A N 1
ATOM 13154 C CA . GLU A 1 880 ? 98.244 129.079 116.991 1.00 21.71 880 GLU A CA 1
ATOM 13155 C C . GLU A 1 880 ? 98.817 129.096 115.581 1.00 27.95 880 GLU A C 1
ATOM 13156 O O . GLU A 1 880 ? 98.512 128.225 114.763 1.00 24.51 880 GLU A O 1
ATOM 13168 N N . GLU A 1 881 ? 99.659 130.084 115.304 1.00 27.30 881 GLU A N 1
ATOM 13169 C CA . GLU A 1 881 ? 100.242 130.275 113.985 1.00 13.82 881 GLU A CA 1
ATOM 13170 C C . GLU A 1 881 ? 101.698 129.840 114.002 1.00 26.04 881 GLU A C 1
ATOM 13171 O O . GLU A 1 881 ? 102.476 130.291 114.848 1.00 38.10 881 GLU A O 1
ATOM 13183 N N . LYS A 1 882 ? 102.058 128.965 113.071 1.00 21.08 882 LYS A N 1
ATOM 13184 C CA . LYS A 1 882 ? 103.437 128.556 112.861 1.00 11.64 882 LYS A CA 1
ATOM 13185 C C . LYS A 1 882 ? 103.898 129.090 111.515 1.00 14.33 882 LYS A C 1
ATOM 13186 O O . LYS A 1 882 ? 103.249 128.847 110.493 1.00 26.97 882 LYS A O 1
ATOM 13205 N N . HIS A 1 883 ? 105.009 129.815 111.516 1.00 21.52 883 HIS A N 1
ATOM 13206 C CA . HIS A 1 883 ? 105.576 130.384 110.304 1.00 16.84 883 HIS A CA 1
ATOM 13207 C C . HIS A 1 883 ? 106.854 129.638 109.956 1.00 21.92 883 HIS A C 1
ATOM 13208 O O . HIS A 1 883 ? 107.736 129.480 110.805 1.00 30.75 883 HIS A O 1
ATOM 13222 N N . TYR A 1 884 ? 106.946 129.177 108.714 1.00 18.24 884 TYR A N 1
ATOM 13223 C CA . TYR A 1 884 ? 108.092 128.421 108.239 1.00 6.90 884 TYR A CA 1
ATOM 13224 C C . TYR A 1 884 ? 108.932 129.283 107.310 1.00 17.01 884 TYR A C 1
ATOM 13225 O O . TYR A 1 884 ? 108.399 129.998 106.457 1.00 31.55 884 TYR A O 1
ATOM 13243 N N . SER A 1 885 ? 110.245 129.215 107.489 1.00 23.41 885 SER A N 1
ATOM 13244 C CA . SER A 1 885 ? 111.202 129.849 106.601 1.00 15.76 885 SER A CA 1
ATOM 13245 C C . SER A 1 885 ? 112.146 128.787 106.060 1.00 27.96 885 SER A C 1
ATOM 13246 O O . SER A 1 885 ? 112.314 127.718 106.651 1.00 29.55 885 SER A O 1
ATOM 13254 N N . TYR A 1 886 ? 112.761 129.089 104.923 1.00 22.45 886 TYR A N 1
ATOM 13255 C CA . TYR A 1 886 ? 113.628 128.145 104.241 1.00 9.69 886 TYR A CA 1
ATOM 13256 C C . TYR A 1 886 ? 114.944 128.819 103.889 1.00 19.58 886 TYR A C 1
ATOM 13257 O O . TYR A 1 886 ? 114.994 130.022 103.624 1.00 24.40 886 TYR A O 1
ATOM 13275 N N . ASN A 1 887 ? 116.013 128.030 103.899 1.00 22.56 887 ASN A N 1
ATOM 13276 C CA . ASN A 1 887 ? 117.339 128.528 103.580 1.00 25.45 887 ASN A CA 1
ATOM 13277 C C . ASN A 1 887 ? 117.564 128.478 102.069 1.00 34.88 887 ASN A C 1
ATOM 13278 O O . ASN A 1 887 ? 116.693 128.073 101.296 1.00 31.29 887 ASN A O 1
ATOM 13289 N N . GLU A 1 888 ? 118.758 128.889 101.641 1.00 39.91 888 GLU A N 1
ATOM 13290 C CA . GLU A 1 888 ? 119.049 128.972 100.214 1.00 38.91 888 GLU A CA 1
ATOM 13291 C C . GLU A 1 888 ? 118.950 127.621 99.520 1.00 34.94 888 GLU A C 1
ATOM 13292 O O . GLU A 1 888 ? 118.796 127.577 98.295 1.00 45.90 888 GLU A O 1
ATOM 13304 N N . ASN A 1 889 ? 119.039 126.522 100.263 1.00 26.89 889 ASN A N 1
ATOM 13305 C CA . ASN A 1 889 ? 118.878 125.191 99.699 1.00 26.31 889 ASN A CA 1
ATOM 13306 C C . ASN A 1 889 ? 117.430 124.722 99.705 1.00 31.23 889 ASN A C 1
ATOM 13307 O O . ASN A 1 889 ? 117.161 123.586 99.305 1.00 30.41 889 ASN A O 1
ATOM 13318 N N . GLY A 1 890 ? 116.498 125.557 100.153 1.00 20.51 890 GLY A N 1
ATOM 13319 C CA . GLY A 1 890 ? 115.103 125.184 100.191 1.00 22.16 890 GLY A CA 1
ATOM 13320 C C . GLY A 1 890 ? 114.710 124.306 101.355 1.00 24.54 890 GLY A C 1
ATOM 13321 O O . GLY A 1 890 ? 113.546 123.896 101.433 1.00 27.60 890 GLY A O 1
ATOM 13325 N N . ARG A 1 891 ? 115.636 123.999 102.257 1.00 27.09 891 ARG A N 1
ATOM 13326 C CA . ARG A 1 891 ? 115.319 123.188 103.420 1.00 16.98 891 ARG A CA 1
ATOM 13327 C C . ARG A 1 891 ? 114.709 124.053 104.513 1.00 18.33 891 ARG A C 1
ATOM 13328 O O . ARG A 1 891 ? 115.024 125.239 104.644 1.00 17.30 891 ARG A O 1
ATOM 13349 N N . LEU A 1 892 ? 113.824 123.449 105.297 1.00 25.49 892 LEU A N 1
ATOM 13350 C CA . LEU A 1 892 ? 113.199 124.162 106.401 1.00 20.16 892 LEU A CA 1
ATOM 13351 C C . LEU A 1 892 ? 114.266 124.780 107.288 1.00 18.00 892 LEU A C 1
ATOM 13352 O O . LEU A 1 892 ? 115.064 124.071 107.906 1.00 28.50 892 LEU A O 1
ATOM 13368 N N . PHE A 1 893 ? 114.286 126.109 107.337 1.00 15.28 893 PHE A N 1
ATOM 13369 C CA . PHE A 1 893 ? 115.308 126.832 108.079 1.00 14.68 893 PHE A CA 1
ATOM 13370 C C . PHE A 1 893 ? 114.845 127.177 109.489 1.00 17.79 893 PHE A C 1
ATOM 13371 O O . PHE A 1 893 ? 115.550 126.896 110.462 1.00 27.92 893 PHE A O 1
ATOM 13388 N N . GLN A 1 894 ? 113.668 127.780 109.615 1.00 26.13 894 GLN A N 1
ATOM 13389 C CA . GLN A 1 894 ? 113.157 128.198 110.909 1.00 16.16 894 GLN A CA 1
ATOM 13390 C C . GLN A 1 894 ? 111.668 127.909 111.001 1.00 14.88 894 GLN A C 1
ATOM 13391 O O . GLN A 1 894 ? 110.934 128.066 110.023 1.00 28.33 894 GLN A O 1
ATOM 13405 N N . ILE A 1 895 ? 111.236 127.479 112.179 1.00 4.73 895 ILE A N 1
ATOM 13406 C CA . ILE A 1 895 ? 109.825 127.396 112.528 1.00 9.44 895 ILE A CA 1
ATOM 13407 C C . ILE A 1 895 ? 109.590 128.427 113.620 1.00 11.73 895 ILE A C 1
ATOM 13408 O O . ILE A 1 895 ? 110.108 128.291 114.734 1.00 32.16 895 ILE A O 1
ATOM 13424 N N . ARG A 1 896 ? 108.814 129.457 113.309 1.00 18.58 896 ARG A N 1
ATOM 13425 C CA . ARG A 1 896 ? 108.513 130.519 114.262 1.00 16.79 896 ARG A CA 1
ATOM 13426 C C . ARG A 1 896 ? 107.129 130.257 114.837 1.00 9.74 896 ARG A C 1
ATOM 13427 O O . ARG A 1 896 ? 106.115 130.448 114.164 1.00 23.84 896 ARG A O 1
ATOM 13448 N N . ARG A 1 897 ? 107.096 129.811 116.075 1.00 11.78 897 ARG A N 1
ATOM 13449 C CA . ARG A 1 897 ? 105.878 129.658 116.847 1.00 20.99 897 ARG A CA 1
ATOM 13450 C C . ARG A 1 897 ? 105.686 130.874 117.737 1.00 20.13 897 ARG A C 1
ATOM 13451 O O . ARG A 1 897 ? 106.576 131.719 117.858 1.00 29.00 897 ARG A O 1
ATOM 13472 N N . PRO A 1 898 ? 104.522 131.009 118.375 1.00 31.07 898 PRO A N 1
ATOM 13473 C CA . PRO A 1 898 ? 104.277 132.225 119.166 1.00 22.64 898 PRO A CA 1
ATOM 13474 C C . PRO A 1 898 ? 105.326 132.482 120.233 1.00 23.46 898 PRO A C 1
ATOM 13475 O O . PRO A 1 898 ? 105.614 133.647 120.532 1.00 34.56 898 PRO A O 1
ATOM 13486 N N . ASN A 1 899 ? 105.909 131.437 120.815 1.00 21.78 899 ASN A N 1
ATOM 13487 C CA . ASN A 1 899 ? 106.927 131.579 121.849 1.00 16.44 899 ASN A CA 1
ATOM 13488 C C . ASN A 1 899 ? 108.322 131.196 121.387 1.00 18.47 899 ASN A C 1
ATOM 13489 O O . ASN A 1 899 ? 109.290 131.859 121.763 1.00 25.76 899 ASN A O 1
ATOM 13500 N N . ILE A 1 900 ? 108.454 130.150 120.577 1.00 15.06 900 ILE A N 1
ATOM 13501 C CA . ILE A 1 900 ? 109.738 129.518 120.305 1.00 17.70 900 ILE A CA 1
ATOM 13502 C C . ILE A 1 900 ? 110.080 129.668 118.832 1.00 18.18 900 ILE A C 1
ATOM 13503 O O . ILE A 1 900 ? 109.232 129.456 117.960 1.00 23.92 900 ILE A O 1
ATOM 13519 N N . LEU A 1 901 ? 111.330 130.027 118.564 1.00 18.23 901 LEU A N 1
ATOM 13520 C CA . LEU A 1 901 ? 111.888 130.038 117.218 1.00 18.28 901 LEU A CA 1
ATOM 13521 C C . LEU A 1 901 ? 112.816 128.836 117.090 1.00 13.83 901 LEU A C 1
ATOM 13522 O O . LEU A 1 901 ? 113.917 128.833 117.650 1.00 27.42 901 LEU A O 1
ATOM 13538 N N . THR A 1 902 ? 112.371 127.822 116.359 1.00 14.83 902 THR A N 1
ATOM 13539 C CA . THR A 1 902 ? 113.190 126.652 116.081 1.00 15.14 902 THR A CA 1
ATOM 13540 C C . THR A 1 902 ? 114.015 126.912 114.831 1.00 16.98 902 THR A C 1
ATOM 13541 O O . THR A 1 902 ? 113.478 127.350 113.812 1.00 24.70 902 THR A O 1
ATOM 13552 N N . GLN A 1 903 ? 115.315 126.654 114.915 1.00 12.40 903 GLN A N 1
ATOM 13553 C CA . GLN A 1 903 ? 116.218 126.824 113.789 1.00 15.36 903 GLN A CA 1
ATOM 13554 C C . GLN A 1 903 ? 116.919 125.508 113.492 1.00 11.60 903 GLN A C 1
ATOM 13555 O O . GLN A 1 903 ? 117.378 124.817 114.406 1.00 22.04 903 GLN A O 1
ATOM 13569 N N . PHE A 1 904 ? 116.999 125.170 112.211 1.00 12.28 904 PHE A N 1
ATOM 13570 C CA . PHE A 1 904 ? 117.627 123.942 111.752 1.00 4.28 904 PHE A CA 1
ATOM 13571 C C . PHE A 1 904 ? 118.944 124.256 111.061 1.00 13.95 904 PHE A C 1
ATOM 13572 O O . PHE A 1 904 ? 119.032 125.200 110.271 1.00 32.10 904 PHE A O 1
ATOM 13589 N N . ASP A 1 905 ? 119.962 123.463 111.368 1.00 10.94 905 ASP A N 1
ATOM 13590 C CA . ASP A 1 905 ? 121.201 123.436 110.609 1.00 9.36 905 ASP A CA 1
ATOM 13591 C C . ASP A 1 905 ? 121.347 122.051 110.001 1.00 14.16 905 ASP A C 1
ATOM 13592 O O . ASP A 1 905 ? 120.945 121.055 110.608 1.00 20.47 905 ASP A O 1
ATOM 13601 N N . TYR A 1 906 ? 121.910 121.991 108.801 1.00 20.18 906 TYR A N 1
ATOM 13602 C CA . TYR A 1 906 ? 121.946 120.760 108.031 1.00 17.04 906 TYR A CA 1
ATOM 13603 C C . TYR A 1 906 ? 123.367 120.445 107.599 1.00 14.48 906 TYR A C 1
ATOM 13604 O O . TYR A 1 906 ? 124.201 121.339 107.444 1.00 26.75 906 TYR A O 1
ATOM 13622 N N . TYR A 1 907 ? 123.631 119.157 107.418 1.00 14.71 907 TYR A N 1
ATOM 13623 C CA . TYR A 1 907 ? 124.822 118.724 106.712 1.00 18.35 907 TYR A CA 1
ATOM 13624 C C . TYR A 1 907 ? 124.588 118.827 105.208 1.00 25.69 907 TYR A C 1
ATOM 13625 O O . TYR A 1 907 ? 123.459 118.970 104.735 1.00 26.10 907 TYR A O 1
ATOM 13643 N N . ALA A 1 908 ? 125.679 118.739 104.446 1.00 31.80 908 ALA A N 1
ATOM 13644 C CA . ALA A 1 908 ? 125.576 118.878 102.999 1.00 27.08 908 ALA A CA 1
ATOM 13645 C C . ALA A 1 908 ? 124.655 117.835 102.384 1.00 21.07 908 ALA A C 1
ATOM 13646 O O . ALA A 1 908 ? 124.140 118.051 101.282 1.00 28.35 908 ALA A O 1
ATOM 13653 N N . ASP A 1 909 ? 124.430 116.717 103.067 1.00 23.10 909 ASP A N 1
ATOM 13654 C CA . ASP A 1 909 ? 123.575 115.651 102.565 1.00 20.77 909 ASP A CA 1
ATOM 13655 C C . ASP A 1 909 ? 122.124 115.787 103.008 1.00 20.21 909 ASP A C 1
ATOM 13656 O O . ASP A 1 909 ? 121.315 114.908 102.700 1.00 20.86 909 ASP A O 1
ATOM 13665 N N . GLY A 1 910 ? 121.776 116.857 103.721 1.00 28.89 910 GLY A N 1
ATOM 13666 C CA . GLY A 1 910 ? 120.410 117.095 104.131 1.00 25.14 910 GLY A CA 1
ATOM 13667 C C . GLY A 1 910 ? 120.045 116.575 105.503 1.00 26.17 910 GLY A C 1
ATOM 13668 O O . GLY A 1 910 ? 118.927 116.834 105.964 1.00 33.29 910 GLY A O 1
ATOM 13672 N N . GLN A 1 911 ? 120.937 115.850 106.169 1.00 28.07 911 GLN A N 1
ATOM 13673 C CA . GLN A 1 911 ? 120.673 115.423 107.534 1.00 21.02 911 GLN A CA 1
ATOM 13674 C C . GLN A 1 911 ? 120.783 116.610 108.483 1.00 16.24 911 GLN A C 1
ATOM 13675 O O . GLN A 1 911 ? 121.610 117.504 108.290 1.00 29.78 911 GLN A O 1
ATOM 13689 N N . ILE A 1 912 ? 119.944 116.614 109.515 1.00 11.58 912 ILE A N 1
ATOM 13690 C CA . ILE A 1 912 ? 119.906 117.730 110.457 1.00 17.21 912 ILE A CA 1
ATOM 13691 C C . ILE A 1 912 ? 121.165 117.679 111.316 1.00 22.06 912 ILE A C 1
ATOM 13692 O O . ILE A 1 912 ? 121.343 116.760 112.119 1.00 23.59 912 ILE A O 1
ATOM 13708 N N . ALA A 1 913 ? 122.042 118.670 111.148 1.00 18.66 913 ALA A N 1
ATOM 13709 C CA . ALA A 1 913 ? 123.255 118.728 111.954 1.00 1.09 913 ALA A CA 1
ATOM 13710 C C . ALA A 1 913 ? 122.956 119.188 113.374 1.00 11.79 913 ALA A C 1
ATOM 13711 O O . ALA A 1 913 ? 123.515 118.651 114.337 1.00 21.38 913 ALA A O 1
ATOM 13718 N N . SER A 1 914 ? 122.086 120.180 113.527 1.00 17.13 914 SER A N 1
ATOM 13719 C CA . SER A 1 914 ? 121.754 120.681 114.851 1.00 11.07 914 SER A CA 1
ATOM 13720 C C . SER A 1 914 ? 120.422 121.407 114.788 1.00 12.21 914 SER A C 1
ATOM 13721 O O . SER A 1 914 ? 119.991 121.868 113.729 1.00 23.61 914 SER A O 1
ATOM 13729 N N . LYS A 1 915 ? 119.777 121.494 115.943 1.00 8.78 915 LYS A N 1
ATOM 13730 C CA . LYS A 1 915 ? 118.556 122.261 116.115 1.00 12.97 915 LYS A CA 1
ATOM 13731 C C . LYS A 1 915 ? 118.734 123.187 117.304 1.00 11.34 915 LYS A C 1
ATOM 13732 O O . LYS A 1 915 ? 119.310 122.795 118.322 1.00 26.40 915 LYS A O 1
ATOM 13751 N N . SER A 1 916 ? 118.251 124.414 117.170 1.00 15.60 916 SER A N 1
ATOM 13752 C CA . SER A 1 916 ? 118.258 125.382 118.255 1.00 10.45 916 SER A CA 1
ATOM 13753 C C . SER A 1 916 ? 116.837 125.861 118.495 1.00 10.41 916 SER A C 1
ATOM 13754 O O . SER A 1 916 ? 116.086 126.103 117.547 1.00 17.35 916 SER A O 1
ATOM 13762 N N . PHE A 1 917 ? 116.468 125.982 119.766 1.00 13.11 917 PHE A N 1
ATOM 13763 C CA . PHE A 1 917 ? 115.137 126.417 120.170 1.00 13.42 917 PHE A CA 1
ATOM 13764 C C . PHE A 1 917 ? 115.300 127.640 121.060 1.00 11.72 917 PHE A C 1
ATOM 13765 O O . PHE A 1 917 ? 115.705 127.518 122.221 1.00 25.87 917 PHE A O 1
ATOM 13782 N N . THR A 1 918 ? 114.988 128.811 120.519 1.00 17.73 918 THR A N 1
ATOM 13783 C CA . THR A 1 918 ? 115.159 130.077 121.214 1.00 17.82 918 THR A CA 1
ATOM 13784 C C . THR A 1 918 ? 113.800 130.619 121.627 1.00 17.26 918 THR A C 1
ATOM 13785 O O . THR A 1 918 ? 112.873 130.664 120.814 1.00 28.63 918 THR A O 1
ATOM 13796 N N . HIS A 1 919 ? 113.685 131.020 122.888 1.00 19.18 919 HIS A N 1
ATOM 13797 C CA . HIS A 1 919 ? 112.482 131.688 123.364 1.00 21.59 919 HIS A CA 1
ATOM 13798 C C . HIS A 1 919 ? 112.500 133.130 122.876 1.00 25.85 919 HIS A C 1
ATOM 13799 O O . HIS A 1 919 ? 113.439 133.878 123.165 1.00 31.90 919 HIS A O 1
ATOM 13813 N N . LEU A 1 920 ? 111.464 133.518 122.133 1.00 27.26 920 LEU A N 1
ATOM 13814 C CA . LEU A 1 920 ? 111.454 134.832 121.504 1.00 19.58 920 LEU A CA 1
ATOM 13815 C C . LEU A 1 920 ? 111.333 135.963 122.515 1.00 30.84 920 LEU A C 1
ATOM 13816 O O . LEU A 1 920 ? 111.702 137.097 122.199 1.00 39.65 920 LEU A O 1
ATOM 13832 N N . HIS A 1 921 ? 110.831 135.684 123.718 1.00 34.97 921 HIS A N 1
ATOM 13833 C CA . HIS A 1 921 ? 110.653 136.708 124.742 1.00 31.43 921 HIS A CA 1
ATOM 13834 C C . HIS A 1 921 ? 111.773 136.679 125.776 1.00 32.50 921 HIS A C 1
ATOM 13835 O O . HIS A 1 921 ? 112.437 137.693 126.005 1.00 35.55 921 HIS A O 1
ATOM 13849 N N . THR A 1 922 ? 111.996 135.527 126.410 1.00 38.73 922 THR A N 1
ATOM 13850 C CA . THR A 1 922 ? 113.043 135.426 127.420 1.00 38.37 922 THR A CA 1
ATOM 13851 C C . THR A 1 922 ? 114.431 135.351 126.799 1.00 34.44 922 THR A C 1
ATOM 13852 O O . THR A 1 922 ? 115.399 135.828 127.401 1.00 34.29 922 THR A O 1
ATOM 13863 N N . GLY A 1 923 ? 114.551 134.763 125.610 1.00 36.76 923 GLY A N 1
ATOM 13864 C CA . GLY A 1 923 ? 115.821 134.654 124.929 1.00 30.48 923 GLY A CA 1
ATOM 13865 C C . GLY A 1 923 ? 116.618 133.407 125.247 1.00 34.28 923 GLY A C 1
ATOM 13866 O O . GLY A 1 923 ? 117.651 133.175 124.607 1.00 37.48 923 GLY A O 1
ATOM 13870 N N . GLN A 1 924 ? 116.179 132.596 126.206 1.00 30.01 924 GLN A N 1
ATOM 13871 C CA . GLN A 1 924 ? 116.908 131.380 126.538 1.00 23.04 924 GLN A CA 1
ATOM 13872 C C . GLN A 1 924 ? 116.894 130.418 125.358 1.00 29.00 924 GLN A C 1
ATOM 13873 O O . GLN A 1 924 ? 115.864 130.217 124.710 1.00 38.32 924 GLN A O 1
ATOM 13887 N N . LYS A 1 925 ? 118.047 129.814 125.087 1.00 23.84 925 LYS A N 1
ATOM 13888 C CA . LYS A 1 925 ? 118.245 128.976 123.913 1.00 13.44 925 LYS A CA 1
ATOM 13889 C C . LYS A 1 925 ? 118.673 127.578 124.334 1.00 19.06 925 LYS A C 1
ATOM 13890 O O . LYS A 1 925 ? 119.543 127.422 125.196 1.00 33.02 925 LYS A O 1
ATOM 13909 N N . GLN A 1 926 ? 118.057 126.571 123.723 1.00 18.19 926 GLN A N 1
ATOM 13910 C CA . GLN A 1 926 ? 118.462 125.181 123.864 1.00 21.47 926 GLN A CA 1
ATOM 13911 C C . GLN A 1 926 ? 118.883 124.661 122.499 1.00 20.05 926 GLN A C 1
ATOM 13912 O O . GLN A 1 926 ? 118.301 125.040 121.478 1.00 32.25 926 GLN A O 1
ATOM 13926 N N . THR A 1 927 ? 119.893 123.799 122.479 1.00 16.03 927 THR A N 1
ATOM 13927 C CA . THR A 1 927 ? 120.442 123.287 121.235 1.00 15.38 927 THR A CA 1
ATOM 13928 C C . THR A 1 927 ? 120.612 121.779 121.314 1.00 11.51 927 THR A C 1
ATOM 13929 O O . THR A 1 927 ? 120.842 121.215 122.387 1.00 30.00 927 THR A O 1
ATOM 13940 N N . GLU A 1 928 ? 120.494 121.134 120.158 1.00 10.27 928 GLU A N 1
ATOM 13941 C CA . GLU A 1 928 ? 120.774 119.717 119.999 1.00 12.53 928 GLU A CA 1
ATOM 13942 C C . GLU A 1 928 ? 121.719 119.541 118.825 1.00 13.73 928 GLU A C 1
ATOM 13943 O O . GLU A 1 928 ? 121.626 120.268 117.832 1.00 29.18 928 GLU A O 1
ATOM 13955 N N . GLN A 1 929 ? 122.625 118.578 118.939 1.00 13.54 929 GLN A N 1
ATOM 13956 C CA . GLN A 1 929 ? 123.591 118.280 117.896 1.00 13.43 929 GLN A CA 1
ATOM 13957 C C . GLN A 1 929 ? 123.456 116.823 117.484 1.00 9.89 929 GLN A C 1
ATOM 13958 O O . GLN A 1 929 ? 123.134 115.959 118.303 1.00 26.24 929 GLN A O 1
ATOM 13972 N N . PHE A 1 930 ? 123.698 116.558 116.204 1.00 10.17 930 PHE A N 1
ATOM 13973 C CA . PHE A 1 930 ? 123.582 115.215 115.660 1.00 14.80 930 PHE A CA 1
ATOM 13974 C C . PHE A 1 930 ? 124.763 114.930 114.751 1.00 11.32 930 PHE A C 1
ATOM 13975 O O . PHE A 1 930 ? 125.232 115.815 114.032 1.00 28.11 930 PHE A O 1
ATOM 13992 N N . ASP A 1 931 ? 125.240 113.690 114.793 1.00 11.50 931 ASP A N 1
ATOM 13993 C CA . ASP A 1 931 ? 126.245 113.199 113.866 1.00 18.01 931 ASP A CA 1
ATOM 13994 C C . ASP A 1 931 ? 125.756 111.889 113.273 1.00 16.14 931 ASP A C 1
ATOM 13995 O O . ASP A 1 931 ? 124.990 111.153 113.900 1.00 18.41 931 ASP A O 1
ATOM 14004 N N . TYR A 1 932 ? 126.200 111.606 112.054 1.00 19.90 932 TYR A N 1
ATOM 14005 C CA . TYR A 1 932 ? 125.759 110.432 111.322 1.00 11.74 932 TYR A CA 1
ATOM 14006 C C . TYR A 1 932 ? 126.961 109.725 110.719 1.00 15.85 932 TYR A C 1
ATOM 14007 O O . TYR A 1 932 ? 127.975 110.351 110.406 1.00 24.67 932 TYR A O 1
ATOM 14025 N N . ASN A 1 933 ? 126.841 108.409 110.569 1.00 26.46 933 ASN A N 1
ATOM 14026 C CA . ASN A 1 933 ? 127.861 107.641 109.876 1.00 19.16 933 ASN A CA 1
ATOM 14027 C C . ASN A 1 933 ? 127.637 107.742 108.370 1.00 21.27 933 ASN A C 1
ATOM 14028 O O . ASN A 1 933 ? 126.683 108.364 107.896 1.00 28.13 933 ASN A O 1
ATOM 14039 N N . LEU A 1 934 ? 128.530 107.122 107.600 1.00 30.53 934 LEU A N 1
ATOM 14040 C CA . LEU A 1 934 ? 128.446 107.213 106.150 1.00 14.86 934 LEU A CA 1
ATOM 14041 C C . LEU A 1 934 ? 127.227 106.501 105.585 1.00 26.40 934 LEU A C 1
ATOM 14042 O O . LEU A 1 934 ? 126.923 106.682 104.401 1.00 43.95 934 LEU A O 1
ATOM 14058 N N . ASN A 1 935 ? 126.528 105.701 106.386 1.00 24.18 935 ASN A N 1
ATOM 14059 C CA . ASN A 1 935 ? 125.258 105.114 105.988 1.00 17.25 935 ASN A CA 1
ATOM 14060 C C . ASN A 1 935 ? 124.072 105.982 106.380 1.00 18.15 935 ASN A C 1
ATOM 14061 O O . ASN A 1 935 ? 122.933 105.505 106.355 1.00 27.65 935 ASN A O 1
ATOM 14072 N N . SER A 1 936 ? 124.313 107.239 106.751 1.00 24.76 936 SER A N 1
ATOM 14073 C CA . SER A 1 936 ? 123.253 108.161 107.151 1.00 30.08 936 SER A CA 1
ATOM 14074 C C . SER A 1 936 ? 122.506 107.660 108.383 1.00 27.35 936 SER A C 1
ATOM 14075 O O . SER A 1 936 ? 121.326 107.960 108.569 1.00 36.31 936 SER A O 1
ATOM 14083 N N . GLN A 1 937 ? 123.183 106.896 109.232 1.00 21.27 937 GLN A N 1
ATOM 14084 C CA . GLN A 1 937 ? 122.619 106.443 110.494 1.00 23.69 937 GLN A CA 1
ATOM 14085 C C . GLN A 1 937 ? 123.117 107.334 111.622 1.00 25.71 937 GLN A C 1
ATOM 14086 O O . GLN A 1 937 ? 124.307 107.651 111.696 1.00 29.94 937 GLN A O 1
ATOM 14100 N N . LEU A 1 938 ? 122.200 107.735 112.494 1.00 21.67 938 LEU A N 1
ATOM 14101 C CA . LEU A 1 938 ? 122.560 108.571 113.630 1.00 19.05 938 LEU A CA 1
ATOM 14102 C C . LEU A 1 938 ? 123.635 107.890 114.465 1.00 20.97 938 LEU A C 1
ATOM 14103 O O . LEU A 1 938 ? 123.399 106.830 115.050 1.00 26.52 938 LEU A O 1
ATOM 14119 N N . SER A 1 939 ? 124.817 108.500 114.519 1.00 18.37 939 SER A N 1
ATOM 14120 C CA . SER A 1 939 ? 125.926 107.964 115.298 1.00 10.93 939 SER A CA 1
ATOM 14121 C C . SER A 1 939 ? 126.117 108.673 116.629 1.00 22.45 939 SER A C 1
ATOM 14122 O O . SER A 1 939 ? 126.656 108.074 117.564 1.00 21.48 939 SER A O 1
ATOM 14130 N N . ARG A 1 940 ? 125.693 109.929 116.739 1.00 23.83 940 ARG A N 1
ATOM 14131 C CA . ARG A 1 940 ? 125.788 110.661 117.992 1.00 14.50 940 ARG A CA 1
ATOM 14132 C C . ARG A 1 940 ? 124.687 111.706 118.041 1.00 8.23 940 ARG A C 1
ATOM 14133 O O . ARG A 1 940 ? 124.358 112.322 117.024 1.00 22.44 940 ARG A O 1
ATOM 14154 N N . ALA A 1 941 ? 124.122 111.896 119.228 1.00 2.42 941 ALA A N 1
ATOM 14155 C CA . ALA A 1 941 ? 123.114 112.921 119.450 1.00 14.09 941 ALA A CA 1
ATOM 14156 C C . ALA A 1 941 ? 123.291 113.454 120.860 1.00 11.13 941 ALA A C 1
ATOM 14157 O O . ALA A 1 941 ? 123.388 112.670 121.808 1.00 32.52 941 ALA A O 1
ATOM 14164 N N . SER A 1 942 ? 123.335 114.776 120.998 1.00 10.78 942 SER A N 1
ATOM 14165 C CA . SER A 1 942 ? 123.608 115.392 122.285 1.00 10.65 942 SER A CA 1
ATOM 14166 C C . SER A 1 942 ? 122.738 116.624 122.476 1.00 8.87 942 SER A C 1
ATOM 14167 O O . SER A 1 942 ? 122.333 117.279 121.514 1.00 16.84 942 SER A O 1
ATOM 14175 N N . ASN A 1 943 ? 122.458 116.923 123.737 1.00 18.09 943 ASN A N 1
ATOM 14176 C CA . ASN A 1 943 ? 121.804 118.164 124.129 1.00 8.63 943 ASN A CA 1
ATOM 14177 C C . ASN A 1 943 ? 122.482 118.625 125.414 1.00 10.73 943 ASN A C 1
ATOM 14178 O O . ASN A 1 943 ? 123.571 118.162 125.767 1.00 22.39 943 ASN A O 1
ATOM 14189 N N . GLU A 1 944 ? 121.847 119.557 126.124 1.00 24.21 944 GLU A N 1
ATOM 14190 C CA . GLU A 1 944 ? 122.481 120.140 127.301 1.00 15.91 944 GLU A CA 1
ATOM 14191 C C . GLU A 1 944 ? 122.781 119.084 128.359 1.00 17.20 944 GLU A C 1
ATOM 14192 O O . GLU A 1 944 ? 123.849 119.107 128.980 1.00 22.08 944 GLU A O 1
ATOM 14204 N N . VAL A 1 945 ? 121.858 118.146 128.576 1.00 18.40 945 VAL A N 1
ATOM 14205 C CA . VAL A 1 945 ? 121.936 117.223 129.703 1.00 15.68 945 VAL A CA 1
ATOM 14206 C C . VAL A 1 945 ? 122.368 115.824 129.298 1.00 22.45 945 VAL A C 1
ATOM 14207 O O . VAL A 1 945 ? 122.452 114.949 130.170 1.00 28.17 945 VAL A O 1
ATOM 14220 N N . SER A 1 946 ? 122.639 115.569 128.021 1.00 15.54 946 SER A N 1
ATOM 14221 C CA . SER A 1 946 ? 122.936 114.200 127.627 1.00 11.74 946 SER A CA 1
ATOM 14222 C C . SER A 1 946 ? 123.665 114.166 126.295 1.00 12.87 946 SER A C 1
ATOM 14223 O O . SER A 1 946 ? 123.500 115.050 125.453 1.00 24.47 946 SER A O 1
ATOM 14231 N N . GLN A 1 947 ? 124.474 113.123 126.127 1.00 13.87 947 GLN A N 1
ATOM 14232 C CA . GLN A 1 947 ? 125.090 112.784 124.853 1.00 11.90 947 GLN A CA 1
ATOM 14233 C C . GLN A 1 947 ? 124.960 111.284 124.660 1.00 7.98 947 GLN A C 1
ATOM 14234 O O . GLN A 1 947 ? 125.315 110.511 125.553 1.00 23.52 947 GLN A O 1
ATOM 14248 N N . ILE A 1 948 ? 124.457 110.877 123.500 1.00 19.27 948 ILE A N 1
ATOM 14249 C CA . ILE A 1 948 ? 124.250 109.470 123.182 1.00 18.87 948 ILE A CA 1
ATOM 14250 C C . ILE A 1 948 ? 125.140 109.122 122.002 1.00 10.93 948 ILE A C 1
ATOM 14251 O O . ILE A 1 948 ? 125.075 109.776 120.955 1.00 24.66 948 ILE A O 1
ATOM 14267 N N . ASP A 1 949 ? 125.972 108.101 122.173 1.00 15.98 949 ASP A N 1
ATOM 14268 C CA . ASP A 1 949 ? 126.816 107.578 121.109 1.00 15.81 949 ASP A CA 1
ATOM 14269 C C . ASP A 1 949 ? 126.310 106.197 120.724 1.00 14.11 949 ASP A C 1
ATOM 14270 O O . ASP A 1 949 ? 126.106 105.343 121.592 1.00 25.73 949 ASP A O 1
ATOM 14279 N N . LEU A 1 950 ? 126.099 105.986 119.430 1.00 17.86 950 LEU A N 1
ATOM 14280 C CA . LEU A 1 950 ? 125.591 104.727 118.908 1.00 20.01 950 LEU A CA 1
ATOM 14281 C C . LEU A 1 950 ? 126.660 104.078 118.044 1.00 14.13 950 LEU A C 1
ATOM 14282 O O . LEU A 1 950 ? 127.180 104.706 117.116 1.00 26.82 950 LEU A O 1
ATOM 14298 N N . TYR A 1 951 ? 126.984 102.827 118.351 1.00 21.11 951 TYR A N 1
ATOM 14299 C CA . TYR A 1 951 ? 127.986 102.066 117.620 1.00 19.63 951 TYR A CA 1
ATOM 14300 C C . TYR A 1 951 ? 127.315 100.862 116.982 1.00 19.51 951 TYR A C 1
ATOM 14301 O O . TYR A 1 951 ? 126.548 100.152 117.640 1.00 18.25 951 TYR A O 1
ATOM 14319 N N . ARG A 1 952 ? 127.601 100.640 115.703 1.00 24.84 952 ARG A N 1
ATOM 14320 C CA . ARG A 1 952 ? 126.955 99.598 114.925 1.00 18.23 952 ARG A CA 1
ATOM 14321 C C . ARG A 1 952 ? 127.998 98.656 114.342 1.00 23.31 952 ARG A C 1
ATOM 14322 O O . ARG A 1 952 ? 129.166 99.013 114.174 1.00 30.56 952 ARG A O 1
ATOM 14343 N N . ASN A 1 953 ? 127.560 97.437 114.044 1.00 30.82 953 ASN A N 1
ATOM 14344 C CA . ASN A 1 953 ? 128.413 96.445 113.410 1.00 19.80 953 ASN A CA 1
ATOM 14345 C C . ASN A 1 953 ? 128.309 96.588 111.892 1.00 25.04 953 ASN A C 1
ATOM 14346 O O . ASN A 1 953 ? 127.701 97.528 111.374 1.00 28.85 953 ASN A O 1
ATOM 14357 N N . ALA A 1 954 ? 128.904 95.645 111.159 1.00 26.42 954 ALA A N 1
ATOM 14358 C CA . ALA A 1 954 ? 128.921 95.741 109.704 1.00 17.45 954 ALA A CA 1
ATOM 14359 C C . ALA A 1 954 ? 127.517 95.694 109.116 1.00 24.94 954 ALA A C 1
ATOM 14360 O O . ALA A 1 954 ? 127.293 96.200 108.011 1.00 33.82 954 ALA A O 1
ATOM 14367 N N . LEU A 1 955 ? 126.564 95.098 109.828 1.00 23.89 955 LEU A N 1
ATOM 14368 C CA . LEU A 1 955 ? 125.188 95.017 109.356 1.00 21.94 955 LEU A CA 1
ATOM 14369 C C . LEU A 1 955 ? 124.369 96.254 109.687 1.00 26.71 955 LEU A C 1
ATOM 14370 O O . LEU A 1 955 ? 123.182 96.296 109.349 1.00 34.49 955 LEU A O 1
ATOM 14386 N N . GLY A 1 956 ? 124.957 97.251 110.339 1.00 33.28 956 GLY A N 1
ATOM 14387 C CA . GLY A 1 956 ? 124.194 98.390 110.794 1.00 29.42 956 GLY A CA 1
ATOM 14388 C C . GLY A 1 956 ? 123.385 98.135 112.042 1.00 29.95 956 GLY A C 1
ATOM 14389 O O . GLY A 1 956 ? 122.597 98.999 112.438 1.00 38.61 956 GLY A O 1
ATOM 14393 N N . GLN A 1 957 ? 123.547 96.974 112.669 1.00 25.92 957 GLN A N 1
ATOM 14394 C CA . GLN A 1 957 ? 122.850 96.694 113.914 1.00 28.35 957 GLN A CA 1
ATOM 14395 C C . GLN A 1 957 ? 123.509 97.443 115.062 1.00 24.94 957 GLN A C 1
ATOM 14396 O O . GLN A 1 957 ? 124.736 97.504 115.161 1.00 21.22 957 GLN A O 1
ATOM 14410 N N . LEU A 1 958 ? 122.685 98.006 115.938 1.00 28.21 958 LEU A N 1
ATOM 14411 C CA . LEU A 1 958 ? 123.183 98.694 117.122 1.00 17.95 958 LEU A CA 1
ATOM 14412 C C . LEU A 1 958 ? 123.773 97.670 118.084 1.00 18.70 958 LEU A C 1
ATOM 14413 O O . LEU A 1 958 ? 123.044 96.848 118.646 1.00 28.17 958 LEU A O 1
ATOM 14429 N N . VAL A 1 959 ? 125.088 97.712 118.274 1.00 16.15 959 VAL A N 1
ATOM 14430 C CA . VAL A 1 959 ? 125.774 96.779 119.158 1.00 19.24 959 VAL A CA 1
ATOM 14431 C C . VAL A 1 959 ? 126.132 97.426 120.489 1.00 22.41 959 VAL A C 1
ATOM 14432 O O . VAL A 1 959 ? 126.084 96.770 121.530 1.00 19.06 959 VAL A O 1
ATOM 14445 N N . ARG A 1 960 ? 126.491 98.706 120.475 1.00 25.48 960 ARG A N 1
ATOM 14446 C CA . ARG A 1 960 ? 126.835 99.426 121.690 1.00 18.22 960 ARG A CA 1
ATOM 14447 C C . ARG A 1 960 ? 126.192 100.802 121.660 1.00 17.58 960 ARG A C 1
ATOM 14448 O O . ARG A 1 960 ? 126.102 101.429 120.602 1.00 25.93 960 ARG A O 1
ATOM 14469 N N . GLU A 1 961 ? 125.745 101.264 122.824 1.00 25.76 961 GLU A N 1
ATOM 14470 C CA . GLU A 1 961 ? 125.145 102.585 122.958 1.00 25.89 961 GLU A CA 1
ATOM 14471 C C . GLU A 1 961 ? 125.601 103.192 124.274 1.00 22.28 961 GLU A C 1
ATOM 14472 O O . GLU A 1 961 ? 125.290 102.660 125.343 1.00 26.68 961 GLU A O 1
ATOM 14484 N N . HIS A 1 962 ? 126.331 104.300 124.197 1.00 17.19 962 HIS A N 1
ATOM 14485 C CA . HIS A 1 962 ? 126.762 105.038 125.374 1.00 21.43 962 HIS A CA 1
ATOM 14486 C C . HIS A 1 962 ? 125.770 106.158 125.645 1.00 16.66 962 HIS A C 1
ATOM 14487 O O . HIS A 1 962 ? 125.450 106.938 124.745 1.00 29.52 962 HIS A O 1
ATOM 14501 N N . GLN A 1 963 ? 125.284 106.232 126.880 1.00 22.03 963 GLN A N 1
ATOM 14502 C CA . GLN A 1 963 ? 124.325 107.250 127.301 1.00 12.54 963 GLN A CA 1
ATOM 14503 C C . GLN A 1 963 ? 124.994 108.091 128.382 1.00 12.57 963 GLN A C 1
ATOM 14504 O O . GLN A 1 963 ? 124.919 107.769 129.569 1.00 32.25 963 GLN A O 1
ATOM 14518 N N . HIS A 1 964 ? 125.648 109.172 127.967 1.00 13.51 964 HIS A N 1
ATOM 14519 C CA . HIS A 1 964 ? 126.331 110.057 128.900 1.00 13.33 964 HIS A CA 1
ATOM 14520 C C . HIS A 1 964 ? 125.316 110.976 129.567 1.00 18.05 964 HIS A C 1
ATOM 14521 O O . HIS A 1 964 ? 124.681 111.796 128.899 1.00 30.65 964 HIS A O 1
ATOM 14535 N N . TYR A 1 965 ? 125.161 110.836 130.879 1.00 23.64 965 TYR A N 1
ATOM 14536 C CA . TYR A 1 965 ? 124.280 111.700 131.652 1.00 18.13 965 TYR A CA 1
ATOM 14537 C C . TYR A 1 965 ? 125.057 112.921 132.123 1.00 21.28 965 TYR A C 1
ATOM 14538 O O . TYR A 1 965 ? 126.142 112.790 132.697 1.00 35.04 965 TYR A O 1
ATOM 14556 N N . LYS A 1 966 ? 124.500 114.104 131.878 1.00 25.35 966 LYS A N 1
ATOM 14557 C CA . LYS A 1 966 ? 125.092 115.346 132.356 1.00 24.35 966 LYS A CA 1
ATOM 14558 C C . LYS A 1 966 ? 124.100 116.054 133.267 1.00 20.48 966 LYS A C 1
ATOM 14559 O O . LYS A 1 966 ? 123.873 117.260 133.136 1.00 31.32 966 LYS A O 1
ATOM 14578 N N . ILE A 1 967 ? 123.502 115.303 134.185 1.00 28.13 967 ILE A N 1
ATOM 14579 C CA . ILE A 1 967 ? 122.453 115.864 135.041 1.00 30.93 967 ILE A CA 1
ATOM 14580 C C . ILE A 1 967 ? 123.044 116.978 135.894 1.00 31.66 967 ILE A C 1
ATOM 14581 O O . ILE A 1 967 ? 124.179 116.839 136.392 1.00 34.26 967 ILE A O 1
ATOM 14597 N N . PRO A 1 968 ? 122.347 118.096 136.097 1.00 36.59 968 PRO A N 1
ATOM 14598 C CA . PRO A 1 968 ? 122.855 119.110 137.028 1.00 37.35 968 PRO A CA 1
ATOM 14599 C C . PRO A 1 968 ? 122.929 118.568 138.448 1.00 43.01 968 PRO A C 1
ATOM 14600 O O . PRO A 1 968 ? 122.110 117.744 138.860 1.00 46.08 968 PRO A O 1
ATOM 14611 N N . GLU A 1 969 ? 123.941 119.026 139.188 1.00 44.95 969 GLU A N 1
ATOM 14612 C CA . GLU A 1 969 ? 124.108 118.706 140.605 1.00 43.30 969 GLU A CA 1
ATOM 14613 C C . GLU A 1 969 ? 124.553 117.259 140.809 1.00 45.18 969 GLU A C 1
ATOM 14614 O O . GLU A 1 969 ? 124.883 116.861 141.931 1.00 46.56 969 GLU A O 1
ATOM 14626 N N . LEU A 1 970 ? 124.609 116.472 139.738 1.00 44.48 970 LEU A N 1
ATOM 14627 C CA . LEU A 1 970 ? 125.068 115.092 139.799 1.00 40.76 970 LEU A CA 1
ATOM 14628 C C . LEU A 1 970 ? 126.325 114.945 138.959 1.00 41.37 970 LEU A C 1
ATOM 14629 O O . LEU A 1 970 ? 126.444 115.550 137.889 1.00 45.44 970 LEU A O 1
ATOM 14645 N N . LYS A 1 971 ? 127.260 114.141 139.450 1.00 45.95 971 LYS A N 1
ATOM 14646 C CA . LYS A 1 971 ? 128.508 113.938 138.736 1.00 49.10 971 LYS A CA 1
ATOM 14647 C C . LYS A 1 971 ? 128.223 113.251 137.401 1.00 47.17 971 LYS A C 1
ATOM 14648 O O . LYS A 1 971 ? 127.367 112.361 137.335 1.00 52.01 971 LYS A O 1
ATOM 14667 N N . PRO A 1 972 ? 128.897 113.641 136.317 1.00 46.21 972 PRO A N 1
ATOM 14668 C CA . PRO A 1 972 ? 128.651 112.969 135.035 1.00 50.48 972 PRO A CA 1
ATOM 14669 C C . PRO A 1 972 ? 128.903 111.471 135.127 1.00 48.57 972 PRO A C 1
ATOM 14670 O O . PRO A 1 972 ? 129.833 111.017 135.795 1.00 53.34 972 PRO A O 1
ATOM 14681 N N . LEU A 1 973 ? 128.057 110.704 134.442 1.00 41.40 973 LEU A N 1
ATOM 14682 C CA . LEU A 1 973 ? 128.183 109.255 134.407 1.00 43.44 973 LEU A CA 1
ATOM 14683 C C . LEU A 1 973 ? 127.666 108.744 133.070 1.00 38.07 973 LEU A C 1
ATOM 14684 O O . LEU A 1 973 ? 126.746 109.318 132.484 1.00 44.86 973 LEU A O 1
ATOM 14700 N N . THR A 1 974 ? 128.268 107.656 132.597 1.00 27.45 974 THR A N 1
ATOM 14701 C CA . THR A 1 974 ? 127.936 107.060 131.310 1.00 23.49 974 THR A CA 1
ATOM 14702 C C . THR A 1 974 ? 127.307 105.691 131.523 1.00 27.77 974 THR A C 1
ATOM 14703 O O . THR A 1 974 ? 127.866 104.850 132.233 1.00 39.33 974 THR A O 1
ATOM 14714 N N . ALA A 1 975 ? 126.148 105.475 130.909 1.00 25.28 975 ALA A N 1
ATOM 14715 C CA . ALA A 1 975 ? 125.479 104.183 130.906 1.00 17.36 975 ALA A CA 1
ATOM 14716 C C . ALA A 1 975 ? 125.689 103.523 129.549 1.00 20.55 975 ALA A C 1
ATOM 14717 O O . ALA A 1 975 ? 125.403 104.127 128.511 1.00 30.75 975 ALA A O 1
ATOM 14724 N N . VAL A 1 976 ? 126.187 102.289 129.559 1.00 26.79 976 VAL A N 1
ATOM 14725 C CA . VAL A 1 976 ? 126.582 101.582 128.345 1.00 17.54 976 VAL A CA 1
ATOM 14726 C C . VAL A 1 976 ? 125.650 100.398 128.135 1.00 18.98 976 VAL A C 1
ATOM 14727 O O . VAL A 1 976 ? 125.467 99.573 129.038 1.00 28.16 976 VAL A O 1
ATOM 14740 N N . LEU A 1 977 ? 125.066 100.314 126.945 1.00 23.80 977 LEU A N 1
ATOM 14741 C CA . LEU A 1 977 ? 124.262 99.174 126.530 1.00 23.78 977 LEU A CA 1
ATOM 14742 C C . LEU A 1 977 ? 125.044 98.362 125.509 1.00 20.30 977 LEU A C 1
ATOM 14743 O O . LEU A 1 977 ? 125.673 98.925 124.609 1.00 33.28 977 LEU A O 1
ATOM 14759 N N . HIS A 1 978 ? 125.011 97.043 125.654 1.00 22.53 978 HIS A N 1
ATOM 14760 C CA . HIS A 1 978 ? 125.580 96.133 124.672 1.00 17.46 978 HIS A CA 1
ATOM 14761 C C . HIS A 1 978 ? 124.471 95.253 124.121 1.00 20.85 978 HIS A C 1
ATOM 14762 O O . HIS A 1 978 ? 123.598 94.803 124.868 1.00 22.03 978 HIS A O 1
ATOM 14776 N N . TYR A 1 979 ? 124.501 95.021 122.813 1.00 23.31 979 TYR A N 1
ATOM 14777 C CA . TYR A 1 979 ? 123.516 94.186 122.144 1.00 16.57 979 TYR A CA 1
ATOM 14778 C C . TYR A 1 979 ? 124.226 93.115 121.334 1.00 23.37 979 TYR A C 1
ATOM 14779 O O . TYR A 1 979 ? 125.275 93.370 120.736 1.00 30.01 979 TYR A O 1
ATOM 14797 N N . GLU A 1 980 ? 123.646 91.920 121.318 1.00 31.26 980 GLU A N 1
ATOM 14798 C CA . GLU A 1 980 ? 124.119 90.829 120.483 1.00 18.47 980 GLU A CA 1
ATOM 14799 C C . GLU A 1 980 ? 122.936 90.234 119.737 1.00 24.35 980 GLU A C 1
ATOM 14800 O O . GLU A 1 980 ? 121.815 90.193 120.250 1.00 18.25 980 GLU A O 1
ATOM 14812 N N . TYR A 1 981 ? 123.199 89.770 118.518 1.00 33.81 981 TYR A N 1
ATOM 14813 C CA . TYR A 1 981 ? 122.158 89.289 117.625 1.00 27.79 981 TYR A CA 1
ATOM 14814 C C . TYR A 1 981 ? 122.520 87.907 117.106 1.00 33.49 981 TYR A C 1
ATOM 14815 O O . TYR A 1 981 ? 123.697 87.552 117.006 1.00 27.80 981 TYR A O 1
ATOM 14833 N N . ASP A 1 982 ? 121.493 87.129 116.780 1.00 33.08 982 ASP A N 1
ATOM 14834 C CA . ASP A 1 982 ? 121.686 85.822 116.169 1.00 27.50 982 ASP A CA 1
ATOM 14835 C C . ASP A 1 982 ? 121.995 86.009 114.684 1.00 36.55 982 ASP A C 1
ATOM 14836 O O . ASP A 1 982 ? 122.181 87.128 114.199 1.00 35.76 982 ASP A O 1
ATOM 14845 N N . GLU A 1 983 ? 122.052 84.904 113.939 1.00 41.50 983 GLU A N 1
ATOM 14846 C CA . GLU A 1 983 ? 122.389 84.981 112.523 1.00 32.50 983 GLU A CA 1
ATOM 14847 C C . GLU A 1 983 ? 121.280 85.612 111.694 1.00 35.48 983 GLU A C 1
ATOM 14848 O O . GLU A 1 983 ? 121.548 86.085 110.586 1.00 44.70 983 GLU A O 1
ATOM 14860 N N . LEU A 1 984 ? 120.050 85.628 112.197 1.00 33.04 984 LEU A N 1
ATOM 14861 C CA . LEU A 1 984 ? 118.920 86.196 111.475 1.00 33.69 984 LEU A CA 1
ATOM 14862 C C . LEU A 1 984 ? 118.667 87.655 111.823 1.00 36.39 984 LEU A C 1
ATOM 14863 O O . LEU A 1 984 ? 117.681 88.227 111.349 1.00 42.86 984 LEU A O 1
ATOM 14879 N N . GLY A 1 985 ? 119.523 88.267 112.635 1.00 39.00 985 GLY A N 1
ATOM 14880 C CA . GLY A 1 985 ? 119.332 89.644 113.033 1.00 31.79 985 GLY A CA 1
ATOM 14881 C C . GLY A 1 985 ? 118.427 89.847 114.223 1.00 25.70 985 GLY A C 1
ATOM 14882 O O . GLY A 1 985 ? 118.111 90.996 114.549 1.00 37.80 985 GLY A O 1
ATOM 14886 N N . ASN A 1 986 ? 117.993 88.776 114.879 1.00 22.55 986 ASN A N 1
ATOM 14887 C CA . ASN A 1 986 ? 117.173 88.903 116.073 1.00 29.48 986 ASN A CA 1
ATOM 14888 C C . ASN A 1 986 ? 118.050 89.240 117.270 1.00 26.80 986 ASN A C 1
ATOM 14889 O O . ASN A 1 986 ? 119.096 88.619 117.479 1.00 18.36 986 ASN A O 1
ATOM 14900 N N . LEU A 1 987 ? 117.622 90.224 118.054 1.00 27.42 987 LEU A N 1
ATOM 14901 C CA . LEU A 1 987 ? 118.313 90.552 119.294 1.00 22.89 987 LEU A CA 1
ATOM 14902 C C . LEU A 1 987 ? 118.151 89.403 120.280 1.00 28.44 987 LEU A C 1
ATOM 14903 O O . LEU A 1 987 ? 117.027 89.050 120.651 1.00 36.71 987 LEU A O 1
ATOM 14919 N N . ILE A 1 988 ? 119.271 88.823 120.708 1.00 23.71 988 ILE A N 1
ATOM 14920 C CA . ILE A 1 988 ? 119.245 87.695 121.621 1.00 18.69 988 ILE A CA 1
ATOM 14921 C C . ILE A 1 988 ? 119.815 88.039 122.992 1.00 23.84 988 ILE A C 1
ATOM 14922 O O . ILE A 1 988 ? 119.397 87.438 123.988 1.00 30.77 988 ILE A O 1
ATOM 14938 N N . LYS A 1 989 ? 120.750 88.982 123.078 1.00 28.71 989 LYS A N 1
ATOM 14939 C CA . LYS A 1 989 ? 121.358 89.353 124.346 1.00 22.01 989 LYS A CA 1
ATOM 14940 C C . LYS A 1 989 ? 121.527 90.862 124.412 1.00 24.00 989 LYS A C 1
ATOM 14941 O O . LYS A 1 989 ? 121.974 91.487 123.447 1.00 26.78 989 LYS A O 1
ATOM 14960 N N . THR A 1 990 ? 121.163 91.440 125.554 1.00 20.37 990 THR A N 1
ATOM 14961 C CA . THR A 1 990 ? 121.411 92.850 125.825 1.00 17.98 990 THR A CA 1
ATOM 14962 C C . THR A 1 990 ? 121.981 92.974 127.228 1.00 25.60 990 THR A C 1
ATOM 14963 O O . THR A 1 990 ? 121.372 92.499 128.190 1.00 27.12 990 THR A O 1
ATOM 14974 N N . ILE A 1 991 ? 123.146 93.603 127.342 1.00 17.65 991 ILE A N 1
ATOM 14975 C CA . ILE A 1 991 ? 123.780 93.864 128.629 1.00 17.43 991 ILE A CA 1
ATOM 14976 C C . ILE A 1 991 ? 123.423 95.284 129.038 1.00 25.11 991 ILE A C 1
ATOM 14977 O O . ILE A 1 991 ? 123.721 96.241 128.315 1.00 34.93 991 ILE A O 1
ATOM 14993 N N . ARG A 1 992 ? 122.784 95.421 130.190 1.00 27.44 992 ARG A N 1
ATOM 14994 C CA . ARG A 1 992 ? 122.350 96.717 130.681 1.00 20.63 992 ARG A CA 1
ATOM 14995 C C . ARG A 1 992 ? 123.522 97.447 131.326 1.00 19.80 992 ARG A C 1
ATOM 14996 O O . ARG A 1 992 ? 124.571 96.858 131.593 1.00 20.82 992 ARG A O 1
ATOM 15017 N N . PRO A 1 993 ? 123.379 98.751 131.574 1.00 28.68 993 PRO A N 1
ATOM 15018 C CA . PRO A 1 993 ? 124.542 99.543 132.009 1.00 21.84 993 PRO A CA 1
ATOM 15019 C C . PRO A 1 993 ? 125.190 99.053 133.289 1.00 26.03 993 PRO A C 1
ATOM 15020 O O . PRO A 1 993 ? 126.394 99.266 133.475 1.00 32.55 993 PRO A O 1
ATOM 15031 N N . ASP A 1 994 ? 124.441 98.409 134.182 1.00 28.48 994 ASP A N 1
ATOM 15032 C CA . ASP A 1 994 ? 124.994 97.905 135.431 1.00 25.61 994 ASP A CA 1
ATOM 15033 C C . ASP A 1 994 ? 125.373 96.430 135.347 1.00 23.99 994 ASP A C 1
ATOM 15034 O O . ASP A 1 994 ? 125.482 95.765 136.382 1.00 28.44 994 ASP A O 1
ATOM 15043 N N . GLY A 1 995 ? 125.567 95.906 134.138 1.00 26.66 995 GLY A N 1
ATOM 15044 C CA . GLY A 1 995 ? 126.057 94.562 133.942 1.00 17.01 995 GLY A CA 1
ATOM 15045 C C . GLY A 1 995 ? 124.989 93.496 133.827 1.00 22.75 995 GLY A C 1
ATOM 15046 O O . GLY A 1 995 ? 125.285 92.395 133.354 1.00 36.54 995 GLY A O 1
ATOM 15050 N N . HIS A 1 996 ? 123.759 93.785 134.241 1.00 22.06 996 HIS A N 1
ATOM 15051 C CA . HIS A 1 996 ? 122.692 92.801 134.133 1.00 20.64 996 HIS A CA 1
ATOM 15052 C C . HIS A 1 996 ? 122.363 92.544 132.670 1.00 21.29 996 HIS A C 1
ATOM 15053 O O . HIS A 1 996 ? 122.213 93.481 131.881 1.00 35.31 996 HIS A O 1
ATOM 15067 N N . THR A 1 997 ? 122.248 91.270 132.311 1.00 25.18 997 THR A N 1
ATOM 15068 C CA . THR A 1 997 ? 122.067 90.853 130.930 1.00 22.55 997 THR A CA 1
ATOM 15069 C C . THR A 1 997 ? 120.705 90.196 130.761 1.00 20.37 997 THR A C 1
ATOM 15070 O O . THR A 1 997 ? 120.275 89.404 131.604 1.00 28.36 997 THR A O 1
ATOM 15081 N N . LEU A 1 998 ? 120.030 90.538 129.671 1.00 20.45 998 LEU A N 1
ATOM 15082 C CA . LEU A 1 998 ? 118.752 89.944 129.308 1.00 22.36 998 LEU A CA 1
ATOM 15083 C C . LEU A 1 998 ? 118.951 89.079 128.073 1.00 22.12 998 LEU A C 1
ATOM 15084 O O . LEU A 1 998 ? 119.493 89.544 127.066 1.00 28.99 998 LEU A O 1
ATOM 15100 N N . ASN A 1 999 ? 118.518 87.826 128.156 1.00 25.72 999 ASN A N 1
ATOM 15101 C CA . ASN A 1 999 ? 118.706 86.857 127.088 1.00 23.48 999 ASN A CA 1
ATOM 15102 C C . ASN A 1 999 ? 117.365 86.506 126.462 1.00 32.38 999 ASN A C 1
ATOM 15103 O O . ASN A 1 999 ? 116.373 86.300 127.167 1.00 35.11 999 ASN A O 1
ATOM 15114 N N . HIS A 1 1000 ? 117.343 86.451 125.135 1.00 34.25 1000 HIS A N 1
ATOM 15115 C CA . HIS A 1 1000 ? 116.166 86.054 124.374 1.00 23.88 1000 HIS A CA 1
ATOM 15116 C C . HIS A 1 1000 ? 116.495 84.777 123.617 1.00 29.19 1000 HIS A C 1
ATOM 15117 O O . HIS A 1 1000 ? 117.382 84.775 122.758 1.00 34.81 1000 HIS A O 1
ATOM 15131 N N . LEU A 1 1001 ? 115.789 83.698 123.938 1.00 31.65 1001 LEU A N 1
ATOM 15132 C CA . LEU A 1 1001 ? 115.911 82.448 123.201 1.00 27.51 1001 LEU A CA 1
ATOM 15133 C C . LEU A 1 1001 ? 114.845 82.428 122.116 1.00 31.52 1001 LEU A C 1
ATOM 15134 O O . LEU A 1 1001 ? 113.651 82.552 122.409 1.00 34.87 1001 LEU A O 1
ATOM 15150 N N . VAL A 1 1002 ? 115.275 82.271 120.869 1.00 35.04 1002 VAL A N 1
ATOM 15151 C CA . VAL A 1 1002 ? 114.389 82.370 119.718 1.00 30.05 1002 VAL A CA 1
ATOM 15152 C C . VAL A 1 1002 ? 114.387 81.047 118.971 1.00 31.20 1002 VAL A C 1
ATOM 15153 O O . VAL A 1 1002 ? 115.382 80.316 118.950 1.00 32.53 1002 VAL A O 1
ATOM 15166 N N . TYR A 1 1003 ? 113.250 80.745 118.352 1.00 37.79 1003 TYR A N 1
ATOM 15167 C CA . TYR A 1 1003 ? 113.109 79.583 117.492 1.00 31.51 1003 TYR A CA 1
ATOM 15168 C C . TYR A 1 1003 ? 112.594 80.037 116.136 1.00 32.71 1003 TYR A C 1
ATOM 15169 O O . TYR A 1 1003 ? 111.883 81.039 116.026 1.00 32.73 1003 TYR A O 1
ATOM 15187 N N . GLY A 1 1004 ? 112.963 79.291 115.104 1.00 40.15 1004 GLY A N 1
ATOM 15188 C CA . GLY A 1 1004 ? 112.497 79.622 113.770 1.00 38.41 1004 GLY A CA 1
ATOM 15189 C C . GLY A 1 1004 ? 113.075 80.940 113.296 1.00 39.44 1004 GLY A C 1
ATOM 15190 O O . GLY A 1 1004 ? 114.293 81.148 113.298 1.00 44.43 1004 GLY A O 1
ATOM 15194 N N . SER A 1 1005 ? 112.195 81.847 112.884 1.00 32.07 1005 SER A N 1
ATOM 15195 C CA . SER A 1 1005 ? 112.602 83.112 112.290 1.00 34.20 1005 SER A CA 1
ATOM 15196 C C . SER A 1 1005 ? 112.821 84.214 113.318 1.00 39.09 1005 SER A C 1
ATOM 15197 O O . SER A 1 1005 ? 113.079 85.357 112.928 1.00 42.24 1005 SER A O 1
ATOM 15205 N N . GLY A 1 1006 ? 112.730 83.906 114.609 1.00 32.94 1006 GLY A N 1
ATOM 15206 C CA . GLY A 1 1006 ? 112.951 84.903 115.638 1.00 32.73 1006 GLY A CA 1
ATOM 15207 C C . GLY A 1 1006 ? 111.835 84.987 116.657 1.00 29.62 1006 GLY A C 1
ATOM 15208 O O . GLY A 1 1006 ? 111.717 85.987 117.369 1.00 32.56 1006 GLY A O 1
ATOM 15212 N N . HIS A 1 1007 ? 111.011 83.948 116.739 1.00 29.95 1007 HIS A N 1
ATOM 15213 C CA . HIS A 1 1007 ? 109.935 83.914 117.718 1.00 33.04 1007 HIS A CA 1
ATOM 15214 C C . HIS A 1 1007 ? 110.496 83.565 119.090 1.00 35.11 1007 HIS A C 1
ATOM 15215 O O . HIS A 1 1007 ? 111.226 82.582 119.242 1.00 31.43 1007 HIS A O 1
ATOM 15229 N N . ILE A 1 1008 ? 110.147 84.371 120.086 1.00 32.67 1008 ILE A N 1
ATOM 15230 C CA . ILE A 1 1008 ? 110.715 84.237 121.422 1.00 26.09 1008 ILE A CA 1
ATOM 15231 C C . ILE A 1 1008 ? 109.976 83.143 122.175 1.00 25.80 1008 ILE A C 1
ATOM 15232 O O . ILE A 1 1008 ? 108.747 83.183 122.303 1.00 34.73 1008 ILE A O 1
ATOM 15248 N N . TYR A 1 1009 ? 110.723 82.163 122.683 1.00 20.71 1009 TYR A N 1
ATOM 15249 C CA . TYR A 1 1009 ? 110.153 81.122 123.521 1.00 28.00 1009 TYR A CA 1
ATOM 15250 C C . TYR A 1 1009 ? 110.681 81.134 124.947 1.00 32.33 1009 TYR A C 1
ATOM 15251 O O . TYR A 1 1009 ? 110.147 80.401 125.786 1.00 30.31 1009 TYR A O 1
ATOM 15269 N N . ALA A 1 1010 ? 111.699 81.936 125.250 1.00 27.91 1010 ALA A N 1
ATOM 15270 C CA . ALA A 1 1010 ? 112.182 82.065 126.617 1.00 23.05 1010 ALA A CA 1
ATOM 15271 C C . ALA A 1 1010 ? 112.963 83.363 126.751 1.00 30.31 1010 ALA A C 1
ATOM 15272 O O . ALA A 1 1010 ? 113.676 83.764 125.829 1.00 26.65 1010 ALA A O 1
ATOM 15279 N N . ILE A 1 1011 ? 112.821 84.010 127.905 1.00 28.84 1011 ILE A N 1
ATOM 15280 C CA . ILE A 1 1011 ? 113.575 85.209 128.248 1.00 20.78 1011 ILE A CA 1
ATOM 15281 C C . ILE A 1 1011 ? 114.398 84.900 129.488 1.00 23.64 1011 ILE A C 1
ATOM 15282 O O . ILE A 1 1011 ? 113.857 84.434 130.497 1.00 28.09 1011 ILE A O 1
ATOM 15298 N N . GLY A 1 1012 ? 115.697 85.157 129.412 1.00 28.55 1012 GLY A N 1
ATOM 15299 C CA . GLY A 1 1012 ? 116.618 84.886 130.504 1.00 20.28 1012 GLY A CA 1
ATOM 15300 C C . GLY A 1 1012 ? 117.168 86.179 131.080 1.00 25.97 1012 GLY A C 1
ATOM 15301 O O . GLY A 1 1012 ? 117.501 87.107 130.339 1.00 29.37 1012 GLY A O 1
ATOM 15305 N N . LEU A 1 1013 ? 117.259 86.228 132.405 1.00 31.03 1013 LEU A N 1
ATOM 15306 C CA . LEU A 1 1013 ? 117.821 87.362 133.131 1.00 27.96 1013 LEU A CA 1
ATOM 15307 C C . LEU A 1 1013 ? 119.035 86.857 133.899 1.00 24.26 1013 LEU A C 1
ATOM 15308 O O . LEU A 1 1013 ? 118.891 86.115 134.875 1.00 32.22 1013 LEU A O 1
ATOM 15324 N N . ASN A 1 1014 ? 120.226 87.254 133.456 1.00 29.60 1014 ASN A N 1
ATOM 15325 C CA . ASN A 1 1014 ? 121.479 86.737 134.003 1.00 30.48 1014 ASN A CA 1
ATOM 15326 C C . ASN A 1 1014 ? 121.510 85.212 133.894 1.00 32.16 1014 ASN A C 1
ATOM 15327 O O . ASN A 1 1014 ? 121.593 84.490 134.887 1.00 35.63 1014 ASN A O 1
ATOM 15338 N N . ASN A 1 1015 ? 121.416 84.740 132.649 1.00 37.21 1015 ASN A N 1
ATOM 15339 C CA . ASN A 1 1015 ? 121.361 83.320 132.308 1.00 39.67 1015 ASN A CA 1
ATOM 15340 C C . ASN A 1 1015 ? 120.476 82.541 133.275 1.00 42.60 1015 ASN A C 1
ATOM 15341 O O . ASN A 1 1015 ? 120.796 81.407 133.644 1.00 44.30 1015 ASN A O 1
ATOM 15352 N N . GLN A 1 1016 ? 119.361 83.141 133.685 1.00 40.51 1016 GLN A N 1
ATOM 15353 C CA . GLN A 1 1016 ? 118.365 82.484 134.524 1.00 31.02 1016 GLN A CA 1
ATOM 15354 C C . GLN A 1 1016 ? 116.994 82.765 133.931 1.00 31.66 1016 GLN A C 1
ATOM 15355 O O . GLN A 1 1016 ? 116.556 83.919 133.900 1.00 32.00 1016 GLN A O 1
ATOM 15369 N N . GLU A 1 1017 ? 116.322 81.716 133.465 1.00 36.46 1017 GLU A N 1
ATOM 15370 C CA . GLU A 1 1017 ? 115.047 81.891 132.782 1.00 27.72 1017 GLU A CA 1
ATOM 15371 C C . GLU A 1 1017 ? 114.028 82.547 133.703 1.00 24.48 1017 GLU A C 1
ATOM 15372 O O . GLU A 1 1017 ? 113.843 82.125 134.847 1.00 36.62 1017 GLU A O 1
ATOM 15384 N N . VAL A 1 1018 ? 113.360 83.581 133.193 1.00 29.83 1018 VAL A N 1
ATOM 15385 C CA . VAL A 1 1018 ? 112.290 84.237 133.922 1.00 27.87 1018 VAL A CA 1
ATOM 15386 C C . VAL A 1 1018 ? 110.916 83.919 133.342 1.00 27.08 1018 VAL A C 1
ATOM 15387 O O . VAL A 1 1018 ? 109.927 83.938 134.083 1.00 18.66 1018 VAL A O 1
ATOM 15400 N N . VAL A 1 1019 ? 110.822 83.626 132.045 1.00 25.02 1019 VAL A N 1
ATOM 15401 C CA . VAL A 1 1019 ? 109.562 83.220 131.438 1.00 24.17 1019 VAL A CA 1
ATOM 15402 C C . VAL A 1 1019 ? 109.874 82.369 130.219 1.00 26.67 1019 VAL A C 1
ATOM 15403 O O . VAL A 1 1019 ? 110.874 82.588 129.531 1.00 24.95 1019 VAL A O 1
ATOM 15416 N N . SER A 1 1020 ? 109.012 81.392 129.955 1.00 26.14 1020 SER A N 1
ATOM 15417 C CA . SER A 1 1020 ? 109.063 80.594 128.739 1.00 24.48 1020 SER A CA 1
ATOM 15418 C C . SER A 1 1020 ? 107.702 80.657 128.066 1.00 29.78 1020 SER A C 1
ATOM 15419 O O . SER A 1 1020 ? 106.670 80.627 128.740 1.00 38.23 1020 SER A O 1
ATOM 15427 N N . PHE A 1 1021 ? 107.703 80.745 126.740 1.00 30.37 1021 PHE A N 1
ATOM 15428 C CA . PHE A 1 1021 ? 106.486 80.948 125.967 1.00 25.95 1021 PHE A CA 1
ATOM 15429 C C . PHE A 1 1021 ? 106.190 79.735 125.096 1.00 30.97 1021 PHE A C 1
ATOM 15430 O O . PHE A 1 1021 ? 107.101 79.130 124.524 1.00 32.25 1021 PHE A O 1
ATOM 15447 N N . GLN A 1 1022 ? 104.910 79.392 125.003 1.00 37.28 1022 GLN A N 1
ATOM 15448 C CA . GLN A 1 1022 ? 104.404 78.427 124.037 1.00 24.68 1022 GLN A CA 1
ATOM 15449 C C . GLN A 1 1022 ? 103.486 79.162 123.071 1.00 27.71 1022 GLN A C 1
ATOM 15450 O O . GLN A 1 1022 ? 102.627 79.939 123.500 1.00 31.28 1022 GLN A O 1
ATOM 15464 N N . ARG A 1 1023 ? 103.668 78.920 121.777 1.00 27.47 1023 ARG A N 1
ATOM 15465 C CA . ARG A 1 1023 ? 102.987 79.679 120.740 1.00 25.30 1023 ARG A CA 1
ATOM 15466 C C . ARG A 1 1023 ? 102.196 78.751 119.829 1.00 26.00 1023 ARG A C 1
ATOM 15467 O O . ARG A 1 1023 ? 102.520 77.569 119.686 1.00 33.95 1023 ARG A O 1
ATOM 15488 N N . ASP A 1 1024 ? 101.149 79.300 119.217 1.00 34.87 1024 ASP A N 1
ATOM 15489 C CA . ASP A 1 1024 ? 100.271 78.540 118.342 1.00 36.71 1024 ASP A CA 1
ATOM 15490 C C . ASP A 1 1024 ? 100.771 78.626 116.900 1.00 38.19 1024 ASP A C 1
ATOM 15491 O O . ASP A 1 1024 ? 101.866 79.124 116.626 1.00 39.63 1024 ASP A O 1
ATOM 15500 N N . ASP A 1 1025 ? 99.960 78.141 115.956 1.00 41.26 1025 ASP A N 1
ATOM 15501 C CA . ASP A 1 1025 ? 100.388 78.093 114.561 1.00 38.67 1025 ASP A CA 1
ATOM 15502 C C . ASP A 1 1025 ? 100.620 79.485 113.992 1.00 38.24 1025 ASP A C 1
ATOM 15503 O O . ASP A 1 1025 ? 101.392 79.643 113.040 1.00 42.02 1025 ASP A O 1
ATOM 15512 N N . LEU A 1 1026 ? 99.969 80.500 114.551 1.00 31.70 1026 LEU A N 1
ATOM 15513 C CA . LEU A 1 1026 ? 100.211 81.882 114.167 1.00 33.72 1026 LEU A CA 1
ATOM 15514 C C . LEU A 1 1026 ? 101.358 82.506 114.948 1.00 39.87 1026 LEU A C 1
ATOM 15515 O O . LEU A 1 1026 ? 101.615 83.704 114.798 1.00 39.28 1026 LEU A O 1
ATOM 15531 N N . HIS A 1 1027 ? 102.048 81.723 115.775 1.00 39.96 1027 HIS A N 1
ATOM 15532 C CA . HIS A 1 1027 ? 103.144 82.192 116.611 1.00 31.35 1027 HIS A CA 1
ATOM 15533 C C . HIS A 1 1027 ? 102.681 83.177 117.675 1.00 33.20 1027 HIS A C 1
ATOM 15534 O O . HIS A 1 1027 ? 103.494 83.925 118.223 1.00 37.88 1027 HIS A O 1
ATOM 15548 N N . ARG A 1 1028 ? 101.387 83.196 117.974 1.00 29.12 1028 ARG A N 1
ATOM 15549 C CA . ARG A 1 1028 ? 100.876 83.993 119.076 1.00 28.41 1028 ARG A CA 1
ATOM 15550 C C . ARG A 1 1028 ? 101.047 83.230 120.380 1.00 32.52 1028 ARG A C 1
ATOM 15551 O O . ARG A 1 1028 ? 100.862 82.011 120.430 1.00 32.61 1028 ARG A O 1
ATOM 15572 N N . GLU A 1 1029 ? 101.398 83.952 121.436 1.00 30.37 1029 GLU A N 1
ATOM 15573 C CA . GLU A 1 1029 ? 101.564 83.325 122.738 1.00 30.15 1029 GLU A CA 1
ATOM 15574 C C . GLU A 1 1029 ? 100.238 82.749 123.212 1.00 27.92 1029 GLU A C 1
ATOM 15575 O O . GLU A 1 1029 ? 99.261 83.481 123.392 1.00 36.40 1029 GLU A O 1
ATOM 15587 N N . THR A 1 1030 ? 100.205 81.431 123.406 1.00 25.97 1030 THR A N 1
ATOM 15588 C CA . THR A 1 1030 ? 99.054 80.766 123.996 1.00 26.00 1030 THR A CA 1
ATOM 15589 C C . THR A 1 1030 ? 99.296 80.317 125.425 1.00 27.47 1030 THR A C 1
ATOM 15590 O O . THR A 1 1030 ? 98.329 80.045 126.141 1.00 22.42 1030 THR A O 1
ATOM 15601 N N . THR A 1 1031 ? 100.552 80.234 125.852 1.00 26.72 1031 THR A N 1
ATOM 15602 C CA . THR A 1 1031 ? 100.874 79.861 127.219 1.00 22.68 1031 THR A CA 1
ATOM 15603 C C . THR A 1 1031 ? 102.238 80.439 127.564 1.00 24.97 1031 THR A C 1
ATOM 15604 O O . THR A 1 1031 ? 103.132 80.481 126.717 1.00 28.42 1031 THR A O 1
ATOM 15615 N N . ARG A 1 1032 ? 102.381 80.894 128.804 1.00 30.19 1032 ARG A N 1
ATOM 15616 C CA . ARG A 1 1032 ? 103.664 81.321 129.337 1.00 26.33 1032 ARG A CA 1
ATOM 15617 C C . ARG A 1 1032 ? 103.836 80.727 130.724 1.00 28.22 1032 ARG A C 1
ATOM 15618 O O . ARG A 1 1032 ? 102.868 80.600 131.477 1.00 32.27 1032 ARG A O 1
ATOM 15639 N N . LEU A 1 1033 ? 105.070 80.363 131.055 1.00 30.75 1033 LEU A N 1
ATOM 15640 C CA . LEU A 1 1033 ? 105.414 79.860 132.378 1.00 26.09 1033 LEU A CA 1
ATOM 15641 C C . LEU A 1 1033 ? 106.386 80.840 133.014 1.00 31.25 1033 LEU A C 1
ATOM 15642 O O . LEU A 1 1033 ? 107.466 81.085 132.470 1.00 28.17 1033 LEU A O 1
ATOM 15658 N N . LEU A 1 1034 ? 106.001 81.395 134.156 1.00 28.84 1034 LEU A N 1
ATOM 15659 C CA . LEU A 1 1034 ? 106.823 82.368 134.855 1.00 17.02 1034 LEU A CA 1
ATOM 15660 C C . LEU A 1 1034 ? 107.720 81.671 135.869 1.00 19.15 1034 LEU A C 1
ATOM 15661 O O . LEU A 1 1034 ? 107.392 80.601 136.388 1.00 30.77 1034 LEU A O 1
ATOM 15677 N N . ALA A 1 1035 ? 108.863 82.297 136.153 1.00 17.56 1035 ALA A N 1
ATOM 15678 C CA . ALA A 1 1035 ? 109.804 81.723 137.107 1.00 18.53 1035 ALA A CA 1
ATOM 15679 C C . ALA A 1 1035 ? 109.218 81.626 138.508 1.00 23.55 1035 ALA A C 1
ATOM 15680 O O . ALA A 1 1035 ? 109.750 80.882 139.338 1.00 32.86 1035 ALA A O 1
ATOM 15687 N N . ASN A 1 1036 ? 108.141 82.353 138.793 1.00 23.68 1036 ASN A N 1
ATOM 15688 C CA . ASN A 1 1036 ? 107.494 82.298 140.095 1.00 22.72 1036 ASN A CA 1
ATOM 15689 C C . ASN A 1 1036 ? 106.459 81.184 140.189 1.00 26.90 1036 ASN A C 1
ATOM 15690 O O . ASN A 1 1036 ? 105.666 81.170 141.134 1.00 30.72 1036 ASN A O 1
ATOM 15701 N N . GLY A 1 1037 ? 106.446 80.259 139.233 1.00 18.51 1037 GLY A N 1
ATOM 15702 C CA . GLY A 1 1037 ? 105.560 79.117 139.295 1.00 23.00 1037 GLY A CA 1
ATOM 15703 C C . GLY A 1 1037 ? 104.168 79.344 138.755 1.00 26.80 1037 GLY A C 1
ATOM 15704 O O . GLY A 1 1037 ? 103.328 78.445 138.866 1.00 32.50 1037 GLY A O 1
ATOM 15708 N N . LEU A 1 1038 ? 103.891 80.508 138.177 1.00 29.53 1038 LEU A N 1
ATOM 15709 C CA . LEU A 1 1038 ? 102.582 80.811 137.615 1.00 21.34 1038 LEU A CA 1
ATOM 15710 C C . LEU A 1 1038 ? 102.612 80.597 136.110 1.00 24.73 1038 LEU A C 1
ATOM 15711 O O . LEU A 1 1038 ? 103.562 81.008 135.436 1.00 23.95 1038 LEU A O 1
ATOM 15727 N N . MET A 1 1039 ? 101.574 79.951 135.589 1.00 31.17 1039 MET A N 1
ATOM 15728 C CA . MET A 1 1039 ? 101.398 79.759 134.159 1.00 31.27 1039 MET A CA 1
ATOM 15729 C C . MET A 1 1039 ? 100.153 80.506 133.706 1.00 27.09 1039 MET A C 1
ATOM 15730 O O . MET A 1 1039 ? 99.109 80.445 134.361 1.00 28.65 1039 MET A O 1
ATOM 15744 N N . GLN A 1 1040 ? 100.272 81.220 132.592 1.00 26.89 1040 GLN A N 1
ATOM 15745 C CA . GLN A 1 1040 ? 99.158 81.951 132.010 1.00 21.72 1040 GLN A CA 1
ATOM 15746 C C . GLN A 1 1040 ? 98.871 81.397 130.623 1.00 22.70 1040 GLN A C 1
ATOM 15747 O O . GLN A 1 1040 ? 99.787 81.250 129.810 1.00 20.81 1040 GLN A O 1
ATOM 15761 N N . THR A 1 1041 ? 97.601 81.100 130.358 1.00 20.26 1041 THR A N 1
ATOM 15762 C CA . THR A 1 1041 ? 97.157 80.586 129.070 1.00 22.02 1041 THR A CA 1
ATOM 15763 C C . THR A 1 1041 ? 96.236 81.605 128.417 1.00 24.69 1041 THR A C 1
ATOM 15764 O O . THR A 1 1041 ? 95.343 82.149 129.074 1.00 23.54 1041 THR A O 1
ATOM 15775 N N . LYS A 1 1042 ? 96.452 81.855 127.129 1.00 23.92 1042 LYS A N 1
ATOM 15776 C CA . LYS A 1 1042 ? 95.667 82.811 126.364 1.00 18.94 1042 LYS A CA 1
ATOM 15777 C C . LYS A 1 1042 ? 94.972 82.102 125.211 1.00 21.97 1042 LYS A C 1
ATOM 15778 O O . LYS A 1 1042 ? 95.571 81.262 124.535 1.00 35.53 1042 LYS A O 1
ATOM 15797 N N . GLN A 1 1043 ? 93.705 82.444 124.995 1.00 21.63 1043 GLN A N 1
ATOM 15798 C CA . GLN A 1 1043 ? 92.920 81.924 123.886 1.00 13.25 1043 GLN A CA 1
ATOM 15799 C C . GLN A 1 1043 ? 92.435 83.078 123.024 1.00 16.71 1043 GLN A C 1
ATOM 15800 O O . GLN A 1 1043 ? 92.123 84.158 123.535 1.00 27.25 1043 GLN A O 1
ATOM 15814 N N . TYR A 1 1044 ? 92.370 82.845 121.718 1.00 20.41 1044 TYR A N 1
ATOM 15815 C CA . TYR A 1 1044 ? 91.931 83.846 120.760 1.00 18.96 1044 TYR A CA 1
ATOM 15816 C C . TYR A 1 1044 ? 90.694 83.347 120.028 1.00 22.91 1044 TYR A C 1
ATOM 15817 O O . TYR A 1 1044 ? 90.512 82.142 119.836 1.00 26.60 1044 TYR A O 1
ATOM 15835 N N . ASN A 1 1045 ? 89.840 84.282 119.625 1.00 33.05 1045 ASN A N 1
ATOM 15836 C CA . ASN A 1 1045 ? 88.619 83.942 118.913 1.00 30.27 1045 ASN A CA 1
ATOM 15837 C C . ASN A 1 1045 ? 88.916 83.837 117.417 1.00 29.32 1045 ASN A C 1
ATOM 15838 O O . ASN A 1 1045 ? 90.072 83.872 116.986 1.00 27.33 1045 ASN A O 1
ATOM 15849 N N . ASP A 1 1046 ? 87.863 83.713 116.604 1.00 37.95 1046 ASP A N 1
ATOM 15850 C CA . ASP A 1 1046 ? 88.050 83.442 115.182 1.00 36.57 1046 ASP A CA 1
ATOM 15851 C C . ASP A 1 1046 ? 88.836 84.551 114.498 1.00 34.86 1046 ASP A C 1
ATOM 15852 O O . ASP A 1 1046 ? 89.694 84.279 113.652 1.00 39.30 1046 ASP A O 1
ATOM 15861 N N . VAL A 1 1047 ? 88.556 85.813 114.841 1.00 32.18 1047 VAL A N 1
ATOM 15862 C CA . VAL A 1 1047 ? 89.226 86.935 114.184 1.00 37.10 1047 VAL A CA 1
ATOM 15863 C C . VAL A 1 1047 ? 90.579 87.255 114.795 1.00 33.31 1047 VAL A C 1
ATOM 15864 O O . VAL A 1 1047 ? 91.236 88.203 114.349 1.00 35.49 1047 VAL A O 1
ATOM 15877 N N . GLY A 1 1048 ? 91.021 86.495 115.792 1.00 32.76 1048 GLY A N 1
ATOM 15878 C CA . GLY A 1 1048 ? 92.333 86.681 116.370 1.00 32.03 1048 GLY A CA 1
ATOM 15879 C C . GLY A 1 1048 ? 92.389 87.589 117.578 1.00 34.30 1048 GLY A C 1
ATOM 15880 O O . GLY A 1 1048 ? 93.488 87.854 118.078 1.00 43.23 1048 GLY A O 1
ATOM 15884 N N . LEU A 1 1049 ? 91.253 88.079 118.061 1.00 29.88 1049 LEU A N 1
ATOM 15885 C CA . LEU A 1 1049 ? 91.244 88.867 119.283 1.00 22.39 1049 LEU A CA 1
ATOM 15886 C C . LEU A 1 1049 ? 91.388 87.965 120.500 1.00 22.64 1049 LEU A C 1
ATOM 15887 O O . LEU A 1 1049 ? 90.871 86.846 120.537 1.00 27.26 1049 LEU A O 1
ATOM 15903 N N . LEU A 1 1050 ? 92.101 88.465 121.506 1.00 25.99 1050 LEU A N 1
ATOM 15904 C CA . LEU A 1 1050 ? 92.212 87.750 122.768 1.00 17.65 1050 LEU A CA 1
ATOM 15905 C C . LEU A 1 1050 ? 90.821 87.476 123.321 1.00 12.86 1050 LEU A C 1
ATOM 15906 O O . LEU A 1 1050 ? 90.095 88.407 123.677 1.00 26.36 1050 LEU A O 1
ATOM 15922 N N . SER A 1 1051 ? 90.439 86.204 123.387 1.00 14.54 1051 SER A N 1
ATOM 15923 C CA . SER A 1 1051 ? 89.120 85.836 123.880 1.00 15.14 1051 SER A CA 1
ATOM 15924 C C . SER A 1 1051 ? 89.125 85.524 125.367 1.00 15.84 1051 SER A C 1
ATOM 15925 O O . SER A 1 1051 ? 88.104 85.717 126.036 1.00 18.19 1051 SER A O 1
ATOM 15933 N N . SER A 1 1052 ? 90.245 85.049 125.899 1.00 12.55 1052 SER A N 1
ATOM 15934 C CA . SER A 1 1052 ? 90.349 84.795 127.326 1.00 18.77 1052 SER A CA 1
ATOM 15935 C C . SER A 1 1052 ? 91.816 84.683 127.700 1.00 13.12 1052 SER A C 1
ATOM 15936 O O . SER A 1 1052 ? 92.675 84.420 126.856 1.00 21.58 1052 SER A O 1
ATOM 15944 N N . GLN A 1 1053 ? 92.088 84.891 128.983 1.00 16.24 1053 GLN A N 1
ATOM 15945 C CA . GLN A 1 1053 ? 93.416 84.664 129.530 1.00 25.01 1053 GLN A CA 1
ATOM 15946 C C . GLN A 1 1053 ? 93.254 84.171 130.958 1.00 14.52 1053 GLN A C 1
ATOM 15947 O O . GLN A 1 1053 ? 92.509 84.765 131.741 1.00 26.31 1053 GLN A O 1
ATOM 15961 N N . PHE A 1 1054 ? 93.928 83.073 131.277 1.00 16.91 1054 PHE A N 1
ATOM 15962 C CA . PHE A 1 1054 ? 93.859 82.448 132.587 1.00 19.17 1054 PHE A CA 1
ATOM 15963 C C . PHE A 1 1054 ? 95.261 82.353 133.162 1.00 13.30 1054 PHE A C 1
ATOM 15964 O O . PHE A 1 1054 ? 96.200 81.985 132.455 1.00 19.81 1054 PHE A O 1
ATOM 15981 N N . ILE A 1 1055 ? 95.398 82.682 134.441 1.00 17.24 1055 ILE A N 1
ATOM 15982 C CA . ILE A 1 1055 ? 96.661 82.551 135.155 1.00 19.35 1055 ILE A CA 1
ATOM 15983 C C . ILE A 1 1055 ? 96.407 81.740 136.414 1.00 20.09 1055 ILE A C 1
ATOM 15984 O O . ILE A 1 1055 ? 95.426 81.980 137.125 1.00 25.23 1055 ILE A O 1
ATOM 16000 N N . GLN A 1 1056 ? 97.276 80.771 136.676 1.00 31.53 1056 GLN A N 1
ATOM 16001 C CA . GLN A 1 1056 ? 97.145 79.907 137.839 1.00 34.23 1056 GLN A CA 1
ATOM 16002 C C . GLN A 1 1056 ? 98.503 79.289 138.130 1.00 31.38 1056 GLN A C 1
ATOM 16003 O O . GLN A 1 1056 ? 99.384 79.286 137.263 1.00 35.85 1056 GLN A O 1
ATOM 16017 N N . PRO A 1 1057 ? 98.706 78.769 139.337 1.00 33.05 1057 PRO A N 1
ATOM 16018 C CA . PRO A 1 1057 ? 99.966 78.078 139.629 1.00 35.30 1057 PRO A CA 1
ATOM 16019 C C . PRO A 1 1057 ? 100.121 76.835 138.768 1.00 34.27 1057 PRO A C 1
ATOM 16020 O O . PRO A 1 1057 ? 99.157 76.113 138.506 1.00 44.91 1057 PRO A O 1
ATOM 16031 N N . GLU A 1 1058 ? 101.353 76.587 138.326 1.00 38.21 1058 GLU A N 1
ATOM 16032 C CA . GLU A 1 1058 ? 101.637 75.341 137.625 1.00 45.17 1058 GLU A CA 1
ATOM 16033 C C . GLU A 1 1058 ? 101.470 74.147 138.557 1.00 46.10 1058 GLU A C 1
ATOM 16034 O O . GLU A 1 1058 ? 100.949 73.102 138.151 1.00 45.86 1058 GLU A O 1
ATOM 16046 N N . GLN A 1 1059 ? 101.908 74.284 139.807 1.00 55.54 1059 GLN A N 1
ATOM 16047 C CA . GLN A 1 1059 ? 101.731 73.261 140.834 1.00 58.77 1059 GLN A CA 1
ATOM 16048 C C . GLN A 1 1059 ? 101.147 73.940 142.065 1.00 59.11 1059 GLN A C 1
ATOM 16049 O O . GLN A 1 1059 ? 101.850 74.676 142.764 1.00 60.18 1059 GLN A O 1
ATOM 16063 N N . GLU A 1 1060 ? 99.867 73.696 142.329 1.00 63.84 1060 GLU A N 1
ATOM 16064 C CA . GLU A 1 1060 ? 99.199 74.350 143.444 1.00 66.20 1060 GLU A CA 1
ATOM 16065 C C . GLU A 1 1060 ? 99.797 73.901 144.771 1.00 66.40 1060 GLU A C 1
ATOM 16066 O O . GLU A 1 1060 ? 100.073 72.716 144.980 1.00 69.87 1060 GLU A O 1
ATOM 16078 N N . THR A 1 1061 ? 99.997 74.860 145.671 1.00 69.68 1061 THR A N 1
ATOM 16079 C CA . THR A 1 1061 ? 100.493 74.597 147.014 1.00 73.13 1061 THR A CA 1
ATOM 16080 C C . THR A 1 1061 ? 99.588 75.288 148.022 1.00 73.77 1061 THR A C 1
ATOM 16081 O O . THR A 1 1061 ? 99.185 76.438 147.821 1.00 75.01 1061 THR A O 1
ATOM 16092 N N . GLN A 1 1062 ? 99.270 74.584 149.104 1.00 79.53 1062 GLN A N 1
ATOM 16093 C CA . GLN A 1 1062 ? 98.408 75.116 150.150 1.00 79.82 1062 GLN A CA 1
ATOM 16094 C C . GLN A 1 1062 ? 99.173 75.904 151.206 1.00 77.50 1062 GLN A C 1
ATOM 16095 O O . GLN A 1 1062 ? 98.549 76.462 152.113 1.00 75.44 1062 GLN A O 1
ATOM 16109 N N . ASP A 1 1063 ? 100.503 75.964 151.110 1.00 73.22 1063 ASP A N 1
ATOM 16110 C CA . ASP A 1 1063 ? 101.277 76.721 152.087 1.00 73.72 1063 ASP A CA 1
ATOM 16111 C C . ASP A 1 1063 ? 100.916 78.200 152.049 1.00 73.98 1063 ASP A C 1
ATOM 16112 O O . ASP A 1 1063 ? 100.768 78.839 153.097 1.00 73.95 1063 ASP A O 1
ATOM 16121 N N . TYR A 1 1064 ? 100.768 78.761 150.850 1.00 59.90 1064 TYR A N 1
ATOM 16122 C CA . TYR A 1 1064 ? 100.422 80.163 150.681 1.00 55.86 1064 TYR A CA 1
ATOM 16123 C C . TYR A 1 1064 ? 99.451 80.296 149.518 1.00 54.40 1064 TYR A C 1
ATOM 16124 O O . TYR A 1 1064 ? 99.366 79.425 148.650 1.00 55.77 1064 TYR A O 1
ATOM 16142 N N . LEU A 1 1065 ? 98.715 81.405 149.511 1.00 50.26 1065 LEU A N 1
ATOM 16143 C CA . LEU A 1 1065 ? 97.713 81.658 148.482 1.00 52.21 1065 LEU A CA 1
ATOM 16144 C C . LEU A 1 1065 ? 98.407 82.190 147.235 1.00 50.78 1065 LEU A C 1
ATOM 16145 O O . LEU A 1 1065 ? 98.847 83.343 147.204 1.00 48.57 1065 LEU A O 1
ATOM 16161 N N . GLN A 1 1066 ? 98.506 81.355 146.207 1.00 44.55 1066 GLN A N 1
ATOM 16162 C CA . GLN A 1 1066 ? 99.096 81.782 144.951 1.00 40.78 1066 GLN A CA 1
ATOM 16163 C C . GLN A 1 1066 ? 98.069 82.529 144.107 1.00 42.97 1066 GLN A C 1
ATOM 16164 O O . GLN A 1 1066 ? 96.858 82.444 144.327 1.00 41.91 1066 GLN A O 1
ATOM 16178 N N . TYR A 1 1067 ? 98.572 83.262 143.120 1.00 29.26 1067 TYR A N 1
ATOM 16179 C CA . TYR A 1 1067 ? 97.725 84.098 142.280 1.00 21.91 1067 TYR A CA 1
ATOM 16180 C C . TYR A 1 1067 ? 97.028 83.245 141.227 1.00 33.51 1067 TYR A C 1
ATOM 16181 O O . TYR A 1 1067 ? 97.688 82.565 140.434 1.00 39.13 1067 TYR A O 1
ATOM 16199 N N . GLN A 1 1068 ? 95.699 83.281 141.220 1.00 28.73 1068 GLN A N 1
ATOM 16200 C CA . GLN A 1 1068 ? 94.907 82.676 140.160 1.00 20.86 1068 GLN A CA 1
ATOM 16201 C C . GLN A 1 1068 ? 93.837 83.672 139.741 1.00 29.79 1068 GLN A C 1
ATOM 16202 O O . GLN A 1 1068 ? 93.115 84.206 140.589 1.00 33.77 1068 GLN A O 1
ATOM 16216 N N . ALA A 1 1069 ? 93.745 83.926 138.440 1.00 29.13 1069 ALA A N 1
ATOM 16217 C CA . ALA A 1 1069 ? 92.799 84.901 137.920 1.00 16.18 1069 ALA A CA 1
ATOM 16218 C C . ALA A 1 1069 ? 92.553 84.604 136.450 1.00 17.82 1069 ALA A C 1
ATOM 16219 O O . ALA A 1 1069 ? 93.310 83.869 135.812 1.00 23.46 1069 ALA A O 1
ATOM 16226 N N . HIS A 1 1070 ? 91.478 85.182 135.922 1.00 20.26 1070 HIS A N 1
ATOM 16227 C CA . HIS A 1 1070 ? 91.156 85.024 134.514 1.00 15.08 1070 HIS A CA 1
ATOM 16228 C C . HIS A 1 1070 ? 90.347 86.218 134.037 1.00 17.65 1070 HIS A C 1
ATOM 16229 O O . HIS A 1 1070 ? 89.636 86.860 134.815 1.00 22.23 1070 HIS A O 1
ATOM 16243 N N . ARG A 1 1071 ? 90.463 86.503 132.744 1.00 18.31 1071 ARG A N 1
ATOM 16244 C CA . ARG A 1 1071 ? 89.657 87.516 132.080 1.00 15.50 1071 ARG A CA 1
ATOM 16245 C C . ARG A 1 1071 ? 89.082 86.913 130.810 1.00 16.65 1071 ARG A C 1
ATOM 16246 O O . ARG A 1 1071 ? 89.826 86.364 129.993 1.00 21.02 1071 ARG A O 1
ATOM 16267 N N . LYS A 1 1072 ? 87.767 87.008 130.650 1.00 18.23 1072 LYS A N 1
ATOM 16268 C CA . LYS A 1 1072 ? 87.079 86.550 129.450 1.00 13.39 1072 LYS A CA 1
ATOM 16269 C C . LYS A 1 1072 ? 86.551 87.761 128.697 1.00 14.97 1072 LYS A C 1
ATOM 16270 O O . LYS A 1 1072 ? 85.864 88.605 129.280 1.00 24.15 1072 LYS A O 1
ATOM 16289 N N . TYR A 1 1073 ? 86.862 87.839 127.408 1.00 8.29 1073 TYR A N 1
ATOM 16290 C CA . TYR A 1 1073 ? 86.587 89.019 126.603 1.00 16.09 1073 TYR A CA 1
ATOM 16291 C C . TYR A 1 1073 ? 85.492 88.722 125.590 1.00 20.23 1073 TYR A C 1
ATOM 16292 O O . TYR A 1 1073 ? 85.578 87.743 124.842 1.00 27.29 1073 TYR A O 1
ATOM 16310 N N . HIS A 1 1074 ? 84.468 89.572 125.568 1.00 17.69 1074 HIS A N 1
ATOM 16311 C CA . HIS A 1 1074 ? 83.376 89.484 124.609 1.00 17.93 1074 HIS A CA 1
ATOM 16312 C C . HIS A 1 1074 ? 83.343 90.763 123.788 1.00 15.31 1074 HIS A C 1
ATOM 16313 O O . HIS A 1 1074 ? 83.338 91.864 124.348 1.00 26.79 1074 HIS A O 1
ATOM 16327 N N . TYR A 1 1075 ? 83.319 90.617 122.469 1.00 14.84 1075 TYR A N 1
ATOM 16328 C CA . TYR A 1 1075 ? 83.360 91.744 121.552 1.00 17.60 1075 TYR A CA 1
ATOM 16329 C C . TYR A 1 1075 ? 82.032 91.879 120.819 1.00 18.28 1075 TYR A C 1
ATOM 16330 O O . TYR A 1 1075 ? 81.229 90.945 120.761 1.00 21.39 1075 TYR A O 1
ATOM 16348 N N . ASP A 1 1076 ? 81.807 93.066 120.262 1.00 25.67 1076 ASP A N 1
ATOM 16349 C CA . ASP A 1 1076 ? 80.624 93.326 119.461 1.00 24.61 1076 ASP A CA 1
ATOM 16350 C C . ASP A 1 1076 ? 80.953 93.141 117.981 1.00 22.64 1076 ASP A C 1
ATOM 16351 O O . ASP A 1 1076 ? 82.077 92.804 117.604 1.00 23.88 1076 ASP A O 1
ATOM 16360 N N . LYS A 1 1077 ? 79.957 93.373 117.124 1.00 27.38 1077 LYS A N 1
ATOM 16361 C CA . LYS A 1 1077 ? 80.129 93.119 115.699 1.00 23.96 1077 LYS A CA 1
ATOM 16362 C C . LYS A 1 1077 ? 81.179 94.022 115.068 1.00 23.45 1077 LYS A C 1
ATOM 16363 O O . LYS A 1 1077 ? 81.651 93.723 113.968 1.00 37.62 1077 LYS A O 1
ATOM 16382 N N . ASN A 1 1078 ? 81.554 95.113 115.730 1.00 16.82 1078 ASN A N 1
ATOM 16383 C CA . ASN A 1 1078 ? 82.643 95.963 115.273 1.00 23.91 1078 ASN A CA 1
ATOM 16384 C C . ASN A 1 1078 ? 83.960 95.625 115.958 1.00 25.76 1078 ASN A C 1
ATOM 16385 O O . ASN A 1 1078 ? 84.930 96.375 115.819 1.00 29.46 1078 ASN A O 1
ATOM 16396 N N . TYR A 1 1079 ? 84.013 94.513 116.690 1.00 26.30 1079 TYR A N 1
ATOM 16397 C CA . TYR A 1 1079 ? 85.211 94.049 117.379 1.00 19.68 1079 TYR A CA 1
ATOM 16398 C C . TYR A 1 1079 ? 85.622 94.972 118.516 1.00 16.34 1079 TYR A C 1
ATOM 16399 O O . TYR A 1 1079 ? 86.788 94.983 118.916 1.00 36.44 1079 TYR A O 1
ATOM 16417 N N . LEU A 1 1080 ? 84.684 95.747 119.045 1.00 13.11 1080 LEU A N 1
ATOM 16418 C CA . LEU A 1 1080 ? 84.927 96.560 120.224 1.00 12.91 1080 LEU A CA 1
ATOM 16419 C C . LEU A 1 1080 ? 84.667 95.727 121.469 1.00 21.69 1080 LEU A C 1
ATOM 16420 O O . LEU A 1 1080 ? 83.702 94.961 121.528 1.00 29.71 1080 LEU A O 1
ATOM 16436 N N . LEU A 1 1081 ? 85.532 95.879 122.464 1.00 18.68 1081 LEU A N 1
ATOM 16437 C CA . LEU A 1 1081 ? 85.414 95.106 123.695 1.00 19.21 1081 LEU A CA 1
ATOM 16438 C C . LEU A 1 1081 ? 84.149 95.543 124.416 1.00 18.37 1081 LEU A C 1
ATOM 16439 O O . LEU A 1 1081 ? 84.105 96.606 125.036 1.00 27.09 1081 LEU A O 1
ATOM 16455 N N . SER A 1 1082 ? 83.108 94.718 124.338 1.00 10.91 1082 SER A N 1
ATOM 16456 C CA . SER A 1 1082 ? 81.828 95.059 124.940 1.00 13.36 1082 SER A CA 1
ATOM 16457 C C . SER A 1 1082 ? 81.721 94.601 126.384 1.00 16.54 1082 SER A C 1
ATOM 16458 O O . SER A 1 1082 ? 81.060 95.267 127.188 1.00 28.67 1082 SER A O 1
ATOM 16466 N N . GLN A 1 1083 ? 82.350 93.483 126.732 1.00 8.97 1083 GLN A N 1
ATOM 16467 C CA . GLN A 1 1083 ? 82.281 92.974 128.090 1.00 18.18 1083 GLN A CA 1
ATOM 16468 C C . GLN A 1 1083 ? 83.572 92.248 128.426 1.00 21.50 1083 GLN A C 1
ATOM 16469 O O . GLN A 1 1083 ? 84.201 91.632 127.562 1.00 30.98 1083 GLN A O 1
ATOM 16483 N N . VAL A 1 1084 ? 83.960 92.335 129.693 1.00 14.70 1084 VAL A N 1
ATOM 16484 C CA . VAL A 1 1084 ? 85.067 91.566 130.241 1.00 9.74 1084 VAL A CA 1
ATOM 16485 C C . VAL A 1 1084 ? 84.561 90.853 131.483 1.00 9.99 1084 VAL A C 1
ATOM 16486 O O . VAL A 1 1084 ? 83.967 91.483 132.364 1.00 29.48 1084 VAL A O 1
ATOM 16499 N N . GLU A 1 1085 ? 84.783 89.547 131.548 1.00 7.84 1085 GLU A N 1
ATOM 16500 C CA . GLU A 1 1085 ? 84.480 88.761 132.740 1.00 17.08 1085 GLU A CA 1
ATOM 16501 C C . GLU A 1 1085 ? 85.789 88.593 133.500 1.00 19.19 1085 GLU A C 1
ATOM 16502 O O . GLU A 1 1085 ? 86.618 87.750 133.151 1.00 30.53 1085 GLU A O 1
ATOM 16510 N N . ASP A 1 1086 ? 85.974 89.404 134.535 1.00 12.61 1086 ASP A N 1
ATOM 16511 C CA . ASP A 1 1086 ? 87.202 89.419 135.314 1.00 14.93 1086 ASP A CA 1
ATOM 16512 C C . ASP A 1 1086 ? 86.961 88.723 136.645 1.00 20.84 1086 ASP A C 1
ATOM 16513 O O . ASP A 1 1086 ? 86.005 89.047 137.356 1.00 28.81 1086 ASP A O 1
ATOM 16522 N N . SER A 1 1087 ? 87.828 87.765 136.976 1.00 23.39 1087 SER A N 1
ATOM 16523 C CA . SER A 1 1087 ? 87.681 87.042 138.233 1.00 22.80 1087 SER A CA 1
ATOM 16524 C C . SER A 1 1087 ? 87.827 87.970 139.430 1.00 26.84 1087 SER A C 1
ATOM 16525 O O . SER A 1 1087 ? 87.201 87.743 140.471 1.00 31.94 1087 SER A O 1
ATOM 16533 N N . ARG A 1 1088 ? 88.642 89.014 139.304 1.00 26.28 1088 ARG A N 1
ATOM 16534 C CA . ARG A 1 1088 ? 88.876 89.951 140.395 1.00 24.96 1088 ARG A CA 1
ATOM 16535 C C . ARG A 1 1088 ? 87.912 91.133 140.347 1.00 35.28 1088 ARG A C 1
ATOM 16536 O O . ARG A 1 1088 ? 87.317 91.493 141.366 1.00 35.28 1088 ARG A O 1
ATOM 16557 N N . LEU A 1 1089 ? 87.745 91.739 139.172 1.00 35.11 1089 LEU A N 1
ATOM 16558 C CA . LEU A 1 1089 ? 86.945 92.947 139.028 1.00 21.03 1089 LEU A CA 1
ATOM 16559 C C . LEU A 1 1089 ? 85.482 92.675 138.705 1.00 24.23 1089 LEU A C 1
ATOM 16560 O O . LEU A 1 1089 ? 84.685 93.618 138.695 1.00 38.48 1089 LEU A O 1
ATOM 16576 N N . GLY A 1 1090 ? 85.103 91.427 138.450 1.00 21.90 1090 GLY A N 1
ATOM 16577 C CA . GLY A 1 1090 ? 83.747 91.141 138.032 1.00 20.96 1090 GLY A CA 1
ATOM 16578 C C . GLY A 1 1090 ? 83.531 91.478 136.566 1.00 28.07 1090 GLY A C 1
ATOM 16579 O O . GLY A 1 1090 ? 84.470 91.590 135.774 1.00 30.00 1090 GLY A O 1
ATOM 16583 N N . LYS A 1 1091 ? 82.261 91.644 136.206 1.00 24.79 1091 LYS A N 1
ATOM 16584 C CA . LYS A 1 1091 ? 81.901 91.957 134.830 1.00 22.70 1091 LYS A CA 1
ATOM 16585 C C . LYS A 1 1091 ? 82.138 93.434 134.547 1.00 21.33 1091 LYS A C 1
ATOM 16586 O O . LYS A 1 1091 ? 81.619 94.302 135.255 1.00 37.73 1091 LYS A O 1
ATOM 16605 N N . LEU A 1 1092 ? 82.921 93.716 133.512 1.00 13.46 1092 LEU A N 1
ATOM 16606 C CA . LEU A 1 1092 ? 83.184 95.076 133.057 1.00 9.56 1092 LEU A CA 1
ATOM 16607 C C . LEU A 1 1092 ? 82.458 95.268 131.734 1.00 16.81 1092 LEU A C 1
ATOM 16608 O O . LEU A 1 1092 ? 82.771 94.595 130.747 1.00 29.77 1092 LEU A O 1
ATOM 16624 N N . ASN A 1 1093 ? 81.497 96.184 131.712 1.00 21.61 1093 ASN A N 1
ATOM 16625 C CA . ASN A 1 1093 ? 80.684 96.444 130.534 1.00 17.18 1093 ASN A CA 1
ATOM 16626 C C . ASN A 1 1093 ? 81.067 97.785 129.927 1.00 17.27 1093 ASN A C 1
ATOM 16627 O O . ASN A 1 1093 ? 81.250 98.773 130.644 1.00 32.85 1093 ASN A O 1
ATOM 16638 N N . TYR A 1 1094 ? 81.195 97.810 128.605 1.00 7.30 1094 TYR A N 1
ATOM 16639 C CA . TYR A 1 1094 ? 81.584 99.008 127.880 1.00 15.15 1094 TYR A CA 1
ATOM 16640 C C . TYR A 1 1094 ? 80.600 99.268 126.752 1.00 21.71 1094 TYR A C 1
ATOM 16641 O O . TYR A 1 1094 ? 80.117 98.332 126.108 1.00 33.07 1094 TYR A O 1
ATOM 16659 N N . GLN A 1 1095 ? 80.305 100.543 126.522 1.00 23.06 1095 GLN A N 1
ATOM 16660 C CA . GLN A 1 1095 ? 79.498 100.976 125.394 1.00 16.99 1095 GLN A CA 1
ATOM 16661 C C . GLN A 1 1095 ? 80.280 102.006 124.594 1.00 12.00 1095 GLN A C 1
ATOM 16662 O O . GLN A 1 1095 ? 81.077 102.769 125.145 1.00 15.43 1095 GLN A O 1
ATOM 16676 N N . TYR A 1 1096 ? 80.049 102.015 123.288 1.00 18.47 1096 TYR A N 1
ATOM 16677 C CA . TYR A 1 1096 ? 80.791 102.866 122.377 1.00 14.38 1096 TYR A CA 1
ATOM 16678 C C . TYR A 1 1096 ? 79.817 103.640 121.503 1.00 16.78 1096 TYR A C 1
ATOM 16679 O O . TYR A 1 1096 ? 78.659 103.255 121.332 1.00 22.24 1096 TYR A O 1
ATOM 16697 N N . ASP A 1 1097 ? 80.299 104.745 120.963 1.00 12.69 1097 ASP A N 1
ATOM 16698 C CA . ASP A 1 1097 ? 79.562 105.501 119.965 1.00 15.73 1097 ASP A CA 1
ATOM 16699 C C . ASP A 1 1097 ? 79.826 104.914 118.588 1.00 22.88 1097 ASP A C 1
ATOM 16700 O O . ASP A 1 1097 ? 80.688 104.049 118.418 1.00 25.82 1097 ASP A O 1
ATOM 16709 N N . PRO A 1 1098 ? 79.093 105.360 117.567 1.00 28.89 1098 PRO A N 1
ATOM 16710 C CA . PRO A 1 1098 ? 79.212 104.708 116.253 1.00 22.01 1098 PRO A CA 1
ATOM 16711 C C . PRO A 1 1098 ? 80.625 104.678 115.699 1.00 17.57 1098 PRO A C 1
ATOM 16712 O O . PRO A 1 1098 ? 80.946 103.772 114.921 1.00 31.48 1098 PRO A O 1
ATOM 16723 N N . ILE A 1 1099 ? 81.484 105.627 116.064 1.00 19.01 1099 ILE A N 1
ATOM 16724 C CA . ILE A 1 1099 ? 82.831 105.673 115.503 1.00 24.59 1099 ILE A CA 1
ATOM 16725 C C . ILE A 1 1099 ? 83.817 104.955 116.418 1.00 28.94 1099 ILE A C 1
ATOM 16726 O O . ILE A 1 1099 ? 85.035 105.059 116.235 1.00 27.18 1099 ILE A O 1
ATOM 16742 N N . GLY A 1 1100 ? 83.305 104.225 117.405 1.00 28.06 1100 GLY A N 1
ATOM 16743 C CA . GLY A 1 1100 ? 84.160 103.403 118.237 1.00 12.72 1100 GLY A CA 1
ATOM 16744 C C . GLY A 1 1100 ? 84.803 104.104 119.409 1.00 17.80 1100 GLY A C 1
ATOM 16745 O O . GLY A 1 1100 ? 85.776 103.586 119.964 1.00 26.32 1100 GLY A O 1
ATOM 16749 N N . ARG A 1 1101 ? 84.301 105.269 119.806 1.00 17.62 1101 ARG A N 1
ATOM 16750 C CA . ARG A 1 1101 ? 84.818 105.951 120.983 1.00 14.98 1101 ARG A CA 1
ATOM 16751 C C . ARG A 1 1101 ? 84.146 105.395 122.229 1.00 15.39 1101 ARG A C 1
ATOM 16752 O O . ARG A 1 1101 ? 82.923 105.231 122.263 1.00 14.06 1101 ARG A O 1
ATOM 16773 N N . LEU A 1 1102 ? 84.946 105.100 123.248 1.00 13.70 1102 LEU A N 1
ATOM 16774 C CA . LEU A 1 1102 ? 84.407 104.588 124.501 1.00 23.44 1102 LEU A CA 1
ATOM 16775 C C . LEU A 1 1102 ? 83.661 105.702 125.225 1.00 20.77 1102 LEU A C 1
ATOM 16776 O O . LEU A 1 1102 ? 84.256 106.722 125.585 1.00 27.50 1102 LEU A O 1
ATOM 16792 N N . ILE A 1 1103 ? 82.363 105.507 125.442 1.00 18.70 1103 ILE A N 1
ATOM 16793 C CA . ILE A 1 1103 ? 81.515 106.537 126.031 1.00 13.99 1103 ILE A CA 1
ATOM 16794 C C . ILE A 1 1103 ? 80.909 106.123 127.360 1.00 26.08 1103 ILE A C 1
ATOM 16795 O O . ILE A 1 1103 ? 80.335 106.978 128.050 1.00 34.82 1103 ILE A O 1
ATOM 16811 N N . ALA A 1 1104 ? 81.000 104.854 127.747 1.00 22.79 1104 ALA A N 1
ATOM 16812 C CA . ALA A 1 1104 ? 80.477 104.417 129.031 1.00 21.55 1104 ALA A CA 1
ATOM 16813 C C . ALA A 1 1104 ? 81.250 103.193 129.491 1.00 27.19 1104 ALA A C 1
ATOM 16814 O O . ALA A 1 1104 ? 81.753 102.415 128.677 1.00 36.45 1104 ALA A O 1
ATOM 16821 N N . ALA A 1 1105 ? 81.344 103.038 130.807 1.00 24.46 1105 ALA A N 1
ATOM 16822 C CA . ALA A 1 1105 ? 82.002 101.882 131.402 1.00 17.68 1105 ALA A CA 1
ATOM 16823 C C . ALA A 1 1105 ? 81.302 101.570 132.712 1.00 21.11 1105 ALA A C 1
ATOM 16824 O O . ALA A 1 1105 ? 81.284 102.408 133.618 1.00 40.05 1105 ALA A O 1
ATOM 16831 N N . GLN A 1 1106 ? 80.726 100.378 132.809 1.00 17.97 1106 GLN A N 1
ATOM 16832 C CA . GLN A 1 1106 ? 80.021 99.936 134.003 1.00 24.10 1106 GLN A CA 1
ATOM 16833 C C . GLN A 1 1106 ? 80.792 98.795 134.648 1.00 30.45 1106 GLN A C 1
ATOM 16834 O O . GLN A 1 1106 ? 81.265 97.888 133.956 1.00 38.07 1106 GLN A O 1
ATOM 16848 N N . SER A 1 1107 ? 80.922 98.851 135.968 1.00 40.01 1107 SER A N 1
ATOM 16849 C CA . SER A 1 1107 ? 81.580 97.800 136.729 1.00 32.03 1107 SER A CA 1
ATOM 16850 C C . SER A 1 1107 ? 81.141 97.931 138.178 1.00 39.90 1107 SER A C 1
ATOM 16851 O O . SER A 1 1107 ? 80.544 98.933 138.578 1.00 49.65 1107 SER A O 1
ATOM 16859 N N . LEU A 1 1108 ? 81.441 96.898 138.963 1.00 48.77 1108 LEU A N 1
ATOM 16860 C CA . LEU A 1 1108 ? 81.102 96.940 140.381 1.00 50.79 1108 LEU A CA 1
ATOM 16861 C C . LEU A 1 1108 ? 81.801 98.105 141.068 1.00 49.07 1108 LEU A C 1
ATOM 16862 O O . LEU A 1 1108 ? 81.193 98.816 141.877 1.00 46.59 1108 LEU A O 1
ATOM 16878 N N . HIS A 1 1109 ? 83.076 98.325 140.748 1.00 45.06 1109 HIS A N 1
ATOM 16879 C CA . HIS A 1 1109 ? 83.837 99.379 141.408 1.00 44.37 1109 HIS A CA 1
ATOM 16880 C C . HIS A 1 1109 ? 83.302 100.761 141.052 1.00 48.47 1109 HIS A C 1
ATOM 16881 O O . HIS A 1 1109 ? 83.097 101.603 141.934 1.00 48.82 1109 HIS A O 1
ATOM 16895 N N . LYS A 1 1110 ? 83.069 101.017 139.766 1.00 49.50 1110 LYS A N 1
ATOM 16896 C CA . LYS A 1 1110 ? 82.746 102.366 139.324 1.00 45.99 1110 LYS A CA 1
ATOM 16897 C C . LYS A 1 1110 ? 81.959 102.315 138.024 1.00 45.91 1110 LYS A C 1
ATOM 16898 O O . LYS A 1 1110 ? 82.180 101.443 137.180 1.00 47.34 1110 LYS A O 1
ATOM 16917 N N . THR A 1 1111 ? 81.042 103.267 137.876 1.00 44.48 1111 THR A N 1
ATOM 16918 C CA . THR A 1 1111 ? 80.312 103.489 136.636 1.00 43.02 1111 THR A CA 1
ATOM 16919 C C . THR A 1 1111 ? 80.691 104.858 136.093 1.00 41.21 1111 THR A C 1
ATOM 16920 O O . THR A 1 1111 ? 80.569 105.864 136.800 1.00 45.42 1111 THR A O 1
ATOM 16931 N N . GLU A 1 1112 ? 81.148 104.896 134.846 1.00 29.57 1112 GLU A N 1
ATOM 16932 C CA . GLU A 1 1112 ? 81.622 106.123 134.225 1.00 27.60 1112 GLU A CA 1
ATOM 16933 C C . GLU A 1 1112 ? 80.882 106.364 132.920 1.00 29.26 1112 GLU A C 1
ATOM 16934 O O . GLU A 1 1112 ? 80.600 105.424 132.171 1.00 41.45 1112 GLU A O 1
ATOM 16946 N N . SER A 1 1113 ? 80.568 107.628 132.657 1.00 30.28 1113 SER A N 1
ATOM 16947 C CA . SER A 1 1113 ? 79.994 108.062 131.392 1.00 24.69 1113 SER A CA 1
ATOM 16948 C C . SER A 1 1113 ? 80.873 109.162 130.819 1.00 26.32 1113 SER A C 1
ATOM 16949 O O . SER A 1 1113 ? 81.240 110.101 131.532 1.00 39.40 1113 SER A O 1
ATOM 16957 N N . PHE A 1 1114 ? 81.214 109.041 129.542 1.00 25.47 1114 PHE A N 1
ATOM 16958 C CA . PHE A 1 1114 ? 82.089 109.989 128.869 1.00 23.48 1114 PHE A CA 1
ATOM 16959 C C . PHE A 1 1114 ? 81.341 110.627 127.712 1.00 25.39 1114 PHE A C 1
ATOM 16960 O O . PHE A 1 1114 ? 80.779 109.924 126.866 1.00 44.36 1114 PHE A O 1
ATOM 16977 N N . ASN A 1 1115 ? 81.333 111.954 127.680 1.00 25.59 1115 ASN A N 1
ATOM 16978 C CA . ASN A 1 1115 ? 80.718 112.717 126.605 1.00 30.65 1115 ASN A CA 1
ATOM 16979 C C . ASN A 1 1115 ? 81.822 113.390 125.806 1.00 24.68 1115 ASN A C 1
ATOM 16980 O O . ASN A 1 1115 ? 82.615 114.158 126.359 1.00 25.70 1115 ASN A O 1
ATOM 16991 N N . PHE A 1 1116 ? 81.875 113.095 124.514 1.00 22.15 1116 PHE A N 1
ATOM 16992 C CA . PHE A 1 1116 ? 82.858 113.667 123.611 1.00 17.02 1116 PHE A CA 1
ATOM 16993 C C . PHE A 1 1116 ? 82.186 114.677 122.696 1.00 20.52 1116 PHE A C 1
ATOM 16994 O O . PHE A 1 1116 ? 81.056 114.467 122.247 1.00 26.72 1116 PHE A O 1
ATOM 17011 N N . ASP A 1 1117 ? 82.881 115.778 122.432 1.00 20.84 1117 ASP A N 1
ATOM 17012 C CA . ASP A 1 1117 ? 82.475 116.655 121.357 1.00 15.41 1117 ASP A CA 1
ATOM 17013 C C . ASP A 1 1117 ? 82.863 116.017 120.026 1.00 21.23 1117 ASP A C 1
ATOM 17014 O O . ASP A 1 1117 ? 83.659 115.076 119.989 1.00 15.76 1117 ASP A O 1
ATOM 17023 N N . PRO A 1 1118 ? 82.306 116.501 118.919 1.00 28.01 1118 PRO A N 1
ATOM 17024 C CA . PRO A 1 1118 ? 82.584 115.853 117.628 1.00 14.19 1118 PRO A CA 1
ATOM 17025 C C . PRO A 1 1118 ? 84.064 115.723 117.316 1.00 15.91 1118 PRO A C 1
ATOM 17026 O O . PRO A 1 1118 ? 84.461 114.770 116.636 1.00 24.13 1118 PRO A O 1
ATOM 17037 N N . ALA A 1 1119 ? 84.897 116.647 117.793 1.00 16.83 1119 ALA A N 1
ATOM 17038 C CA . ALA A 1 1119 ? 86.322 116.608 117.497 1.00 13.89 1119 ALA A CA 1
ATOM 17039 C C . ALA A 1 1119 ? 87.093 115.633 118.377 1.00 18.66 1119 ALA A C 1
ATOM 17040 O O . ALA A 1 1119 ? 88.292 115.442 118.151 1.00 26.31 1119 ALA A O 1
ATOM 17047 N N . GLY A 1 1120 ? 86.450 115.020 119.365 1.00 26.15 1120 GLY A N 1
ATOM 17048 C CA . GLY A 1 1120 ? 87.106 114.055 120.220 1.00 15.85 1120 GLY A CA 1
ATOM 17049 C C . GLY A 1 1120 ? 87.548 114.568 121.572 1.00 17.35 1120 GLY A C 1
ATOM 17050 O O . GLY A 1 1120 ? 88.318 113.880 122.249 1.00 26.00 1120 GLY A O 1
ATOM 17054 N N . ASN A 1 1121 ? 87.093 115.747 121.985 1.00 17.73 1121 ASN A N 1
ATOM 17055 C CA . ASN A 1 1121 ? 87.435 116.297 123.289 1.00 11.87 1121 ASN A CA 1
ATOM 17056 C C . ASN A 1 1121 ? 86.373 115.904 124.304 1.00 16.40 1121 ASN A C 1
ATOM 17057 O O . ASN A 1 1121 ? 85.174 116.008 124.028 1.00 24.26 1121 ASN A O 1
ATOM 17068 N N . LEU A 1 1122 ? 86.812 115.451 125.474 1.00 23.40 1122 LEU A N 1
ATOM 17069 C CA . LEU A 1 1122 ? 85.886 115.264 126.580 1.00 23.83 1122 LEU A CA 1
ATOM 17070 C C . LEU A 1 1122 ? 85.283 116.608 126.960 1.00 27.00 1122 LEU A C 1
ATOM 17071 O O . LEU A 1 1122 ? 85.996 117.609 127.075 1.00 36.03 1122 LEU A O 1
ATOM 17087 N N . ILE A 1 1123 ? 83.969 116.634 127.152 1.00 31.64 1123 ILE A N 1
ATOM 17088 C CA . ILE A 1 1123 ? 83.248 117.856 127.480 1.00 31.95 1123 ILE A CA 1
ATOM 17089 C C . ILE A 1 1123 ? 82.550 117.664 128.816 1.00 40.39 1123 ILE A C 1
ATOM 17090 O O . ILE A 1 1123 ? 82.028 116.583 129.109 1.00 46.74 1123 ILE A O 1
ATOM 17106 N N . ASP A 1 1124 ? 82.548 118.721 129.628 1.00 50.86 1124 ASP A N 1
ATOM 17107 C CA . ASP A 1 1124 ? 81.942 118.689 130.957 1.00 53.23 1124 ASP A CA 1
ATOM 17108 C C . ASP A 1 1124 ? 80.420 118.740 130.815 1.00 58.72 1124 ASP A C 1
ATOM 17109 O O . ASP A 1 1124 ? 79.747 119.700 131.197 1.00 64.73 1124 ASP A O 1
ATOM 17118 N N . SER A 1 1125 ? 79.874 117.662 130.248 1.00 60.95 1125 SER A N 1
ATOM 17119 C CA . SER A 1 1125 ? 78.437 117.606 130.003 1.00 58.39 1125 SER A CA 1
ATOM 17120 C C . SER A 1 1125 ? 77.640 117.739 131.293 1.00 63.59 1125 SER A C 1
ATOM 17121 O O . SER A 1 1125 ? 76.494 118.202 131.268 1.00 64.85 1125 SER A O 1
ATOM 17129 N N . GLU A 1 1126 ? 78.223 117.340 132.426 1.00 74.22 1126 GLU A N 1
ATOM 17130 C CA . GLU A 1 1126 ? 77.510 117.440 133.695 1.00 76.50 1126 GLU A CA 1
ATOM 17131 C C . GLU A 1 1126 ? 77.223 118.890 134.065 1.00 77.27 1126 GLU A C 1
ATOM 17132 O O . GLU A 1 1126 ? 76.212 119.174 134.716 1.00 75.43 1126 GLU A O 1
ATOM 17144 N N . SER A 1 1127 ? 78.091 119.814 133.663 1.00 83.29 1127 SER A N 1
ATOM 17145 C CA . SER A 1 1127 ? 77.922 121.231 133.959 1.00 83.34 1127 SER A CA 1
ATOM 17146 C C . SER A 1 1127 ? 77.295 121.926 132.758 1.00 85.73 1127 SER A C 1
ATOM 17147 O O . SER A 1 1127 ? 77.804 121.824 131.637 1.00 85.90 1127 SER A O 1
ATOM 17155 N N . VAL A 1 1128 ? 76.189 122.634 132.999 1.00 89.77 1128 VAL A N 1
ATOM 17156 C CA . VAL A 1 1128 ? 75.449 123.257 131.906 1.00 90.28 1128 VAL A CA 1
ATOM 17157 C C . VAL A 1 1128 ? 76.272 124.364 131.258 1.00 90.21 1128 VAL A C 1
ATOM 17158 O O . VAL A 1 1128 ? 76.308 124.488 130.028 1.00 87.93 1128 VAL A O 1
ATOM 17171 N N . LEU A 1 1129 ? 76.941 125.188 132.067 1.00 88.09 1129 LEU A N 1
ATOM 17172 C CA . LEU A 1 1129 ? 77.664 126.333 131.527 1.00 84.63 1129 LEU A CA 1
ATOM 17173 C C . LEU A 1 1129 ? 78.800 125.920 130.600 1.00 85.23 1129 LEU A C 1
ATOM 17174 O O . LEU A 1 1129 ? 79.274 126.748 129.814 1.00 80.85 1129 LEU A O 1
ATOM 17190 N N . SER A 1 1130 ? 79.248 124.670 130.671 1.00 81.43 1130 SER A N 1
ATOM 17191 C CA . SER A 1 1130 ? 80.366 124.237 129.853 1.00 78.86 1130 SER A CA 1
ATOM 17192 C C . SER A 1 1130 ? 79.978 124.234 128.373 1.00 76.73 1130 SER A C 1
ATOM 17193 O O . SER A 1 1130 ? 78.821 123.981 128.028 1.00 76.08 1130 SER A O 1
ATOM 17201 N N . PRO A 1 1131 ? 80.925 124.513 127.479 1.00 60.22 1131 PRO A N 1
ATOM 17202 C CA . PRO A 1 1131 ? 80.607 124.484 126.048 1.00 53.75 1131 PRO A CA 1
ATOM 17203 C C . PRO A 1 1131 ? 80.252 123.082 125.578 1.00 56.26 1131 PRO A C 1
ATOM 17204 O O . PRO A 1 1131 ? 80.744 122.080 126.102 1.00 55.54 1131 PRO A O 1
ATOM 17215 N N . ALA A 1 1132 ? 79.378 123.024 124.571 1.00 48.44 1132 ALA A N 1
ATOM 17216 C CA . ALA A 1 1132 ? 79.054 121.742 123.955 1.00 41.43 1132 ALA A CA 1
ATOM 17217 C C . ALA A 1 1132 ? 80.201 121.233 123.092 1.00 39.84 1132 ALA A C 1
ATOM 17218 O O . ALA A 1 1132 ? 80.318 120.023 122.870 1.00 40.18 1132 ALA A O 1
ATOM 17225 N N . GLN A 1 1133 ? 81.046 122.133 122.596 1.00 31.93 1133 GLN A N 1
ATOM 17226 C CA . GLN A 1 1133 ? 82.209 121.772 121.801 1.00 26.71 1133 GLN A CA 1
ATOM 17227 C C . GLN A 1 1133 ? 83.414 122.564 122.281 1.00 26.09 1133 GLN A C 1
ATOM 17228 O O . GLN A 1 1133 ? 83.285 123.726 122.677 1.00 34.81 1133 GLN A O 1
ATOM 17242 N N . ILE A 1 1134 ? 84.580 121.932 122.243 1.00 26.23 1134 ILE A N 1
ATOM 17243 C CA . ILE A 1 1134 ? 85.843 122.593 122.560 1.00 24.59 1134 ILE A CA 1
ATOM 17244 C C . ILE A 1 1134 ? 86.464 122.955 121.216 1.00 24.02 1134 ILE A C 1
ATOM 17245 O O . ILE A 1 1134 ? 87.181 122.166 120.601 1.00 26.56 1134 ILE A O 1
ATOM 17261 N N . LYS A 1 1135 ? 86.189 124.178 120.759 1.00 27.06 1135 LYS A N 1
ATOM 17262 C CA . LYS A 1 1135 ? 86.554 124.562 119.400 1.00 19.27 1135 LYS A CA 1
ATOM 17263 C C . LYS A 1 1135 ? 88.060 124.490 119.182 1.00 23.39 1135 LYS A C 1
ATOM 17264 O O . LYS A 1 1135 ? 88.518 124.063 118.117 1.00 35.14 1135 LYS A O 1
ATOM 17283 N N . ASN A 1 1136 ? 88.845 124.906 120.171 1.00 14.95 1136 ASN A N 1
ATOM 17284 C CA . ASN A 1 1136 ? 90.296 124.929 120.038 1.00 16.18 1136 ASN A CA 1
ATOM 17285 C C . ASN A 1 1136 ? 90.958 123.635 120.492 1.00 19.57 1136 ASN A C 1
ATOM 17286 O O . ASN A 1 1136 ? 92.190 123.554 120.484 1.00 22.07 1136 ASN A O 1
ATOM 17297 N N . ASN A 1 1137 ? 90.180 122.627 120.885 1.00 12.77 1137 ASN A N 1
ATOM 17298 C CA . ASN A 1 1137 ? 90.707 121.353 121.368 1.00 16.91 1137 ASN A CA 1
ATOM 17299 C C . ASN A 1 1137 ? 91.561 121.523 122.619 1.00 21.35 1137 ASN A C 1
ATOM 17300 O O . ASN A 1 1137 ? 92.386 120.662 122.931 1.00 30.74 1137 ASN A O 1
ATOM 17311 N N . LEU A 1 1138 ? 91.380 122.626 123.344 1.00 15.35 1138 LEU A N 1
ATOM 17312 C CA . LEU A 1 1138 ? 92.106 122.902 124.583 1.00 13.06 1138 LEU A CA 1
ATOM 17313 C C . LEU A 1 1138 ? 91.057 123.202 125.646 1.00 14.70 1138 LEU A C 1
ATOM 17314 O O . LEU A 1 1138 ? 90.718 124.362 125.888 1.00 30.12 1138 LEU A O 1
ATOM 17330 N N . ILE A 1 1139 ? 90.546 122.148 126.283 1.00 21.74 1139 ILE A N 1
ATOM 17331 C CA . ILE A 1 1139 ? 89.494 122.323 127.273 1.00 22.15 1139 ILE A CA 1
ATOM 17332 C C . ILE A 1 1139 ? 90.015 123.170 128.424 1.00 21.11 1139 ILE A C 1
ATOM 17333 O O . ILE A 1 1139 ? 91.141 122.987 128.901 1.00 24.61 1139 ILE A O 1
ATOM 17349 N N . LYS A 1 1140 ? 89.191 124.114 128.871 1.00 31.87 1140 LYS A N 1
ATOM 17350 C CA . LYS A 1 1140 ? 89.569 125.001 129.961 1.00 23.31 1140 LYS A CA 1
ATOM 17351 C C . LYS A 1 1140 ? 89.142 124.480 131.325 1.00 25.01 1140 LYS A C 1
ATOM 17352 O O . LYS A 1 1140 ? 89.736 124.873 132.334 1.00 27.43 1140 LYS A O 1
ATOM 17371 N N . SER A 1 1141 ? 88.136 123.611 131.382 1.00 27.14 1141 SER A N 1
ATOM 17372 C CA . SER A 1 1141 ? 87.687 123.055 132.648 1.00 26.26 1141 SER A CA 1
ATOM 17373 C C . SER A 1 1141 ? 87.017 121.714 132.400 1.00 27.78 1141 SER A C 1
ATOM 17374 O O . SER A 1 1141 ? 86.298 121.548 131.412 1.00 39.37 1141 SER A O 1
ATOM 17382 N N . TYR A 1 1142 ? 87.251 120.762 133.303 1.00 31.67 1142 TYR A N 1
ATOM 17383 C CA . TYR A 1 1142 ? 86.624 119.448 133.192 1.00 32.84 1142 TYR A CA 1
ATOM 17384 C C . TYR A 1 1142 ? 86.514 118.835 134.581 1.00 29.27 1142 TYR A C 1
ATOM 17385 O O . TYR A 1 1142 ? 87.536 118.539 135.207 1.00 40.77 1142 TYR A O 1
ATOM 17403 N N . LYS A 1 1143 ? 85.283 118.646 135.048 1.00 35.91 1143 LYS A N 1
ATOM 17404 C CA . LYS A 1 1143 ? 84.990 117.911 136.277 1.00 39.86 1143 LYS A CA 1
ATOM 17405 C C . LYS A 1 1143 ? 85.886 118.365 137.430 1.00 42.05 1143 LYS A C 1
ATOM 17406 O O . LYS A 1 1143 ? 86.694 117.607 137.968 1.00 43.26 1143 LYS A O 1
ATOM 17425 N N . GLY A 1 1144 ? 85.733 119.634 137.799 1.00 36.44 1144 GLY A N 1
ATOM 17426 C CA . GLY A 1 1144 ? 86.429 120.187 138.939 1.00 35.99 1144 GLY A CA 1
ATOM 17427 C C . GLY A 1 1144 ? 87.861 120.597 138.683 1.00 38.28 1144 GLY A C 1
ATOM 17428 O O . GLY A 1 1144 ? 88.518 121.094 139.607 1.00 40.96 1144 GLY A O 1
ATOM 17432 N N . LYS A 1 1145 ? 88.366 120.412 137.470 1.00 31.68 1145 LYS A N 1
ATOM 17433 C CA . LYS A 1 1145 ? 89.725 120.787 137.112 1.00 30.94 1145 LYS A CA 1
ATOM 17434 C C . LYS A 1 1145 ? 89.682 121.934 136.114 1.00 27.74 1145 LYS A C 1
ATOM 17435 O O . LYS A 1 1145 ? 88.858 121.936 135.197 1.00 37.17 1145 LYS A O 1
ATOM 17454 N N . HIS A 1 1146 ? 90.564 122.910 136.301 1.00 17.49 1146 HIS A N 1
ATOM 17455 C CA . HIS A 1 1146 ? 90.635 124.084 135.443 1.00 23.38 1146 HIS A CA 1
ATOM 17456 C C . HIS A 1 1146 ? 92.049 124.217 134.903 1.00 25.57 1146 HIS A C 1
ATOM 17457 O O . HIS A 1 1146 ? 93.018 124.126 135.663 1.00 39.11 1146 HIS A O 1
ATOM 17471 N N . TYR A 1 1147 ? 92.163 124.439 133.597 1.00 22.23 1147 TYR A N 1
ATOM 17472 C CA . TYR A 1 1147 ? 93.442 124.420 132.906 1.00 24.73 1147 TYR A CA 1
ATOM 17473 C C . TYR A 1 1147 ? 93.747 125.787 132.315 1.00 23.30 1147 TYR A C 1
ATOM 17474 O O . TYR A 1 1147 ? 92.849 126.485 131.837 1.00 32.19 1147 TYR A O 1
ATOM 17492 N N . GLN A 1 1148 ? 95.020 126.162 132.361 1.00 24.48 1148 GLN A N 1
ATOM 17493 C CA . GLN A 1 1148 ? 95.531 127.347 131.692 1.00 15.88 1148 GLN A CA 1
ATOM 17494 C C . GLN A 1 1148 ? 96.649 126.928 130.753 1.00 17.02 1148 GLN A C 1
ATOM 17495 O O . GLN A 1 1148 ? 97.476 126.079 131.099 1.00 39.32 1148 GLN A O 1
ATOM 17509 N N . TYR A 1 1149 ? 96.671 127.523 129.567 1.00 15.46 1149 TYR A N 1
ATOM 17510 C CA . TYR A 1 1149 ? 97.611 127.153 128.524 1.00 9.27 1149 TYR A CA 1
ATOM 17511 C C . TYR A 1 1149 ? 98.495 128.338 128.174 1.00 21.01 1149 TYR A C 1
ATOM 17512 O O . TYR A 1 1149 ? 98.084 129.496 128.291 1.00 34.09 1149 TYR A O 1
ATOM 17530 N N . ASP A 1 1150 ? 99.719 128.041 127.753 1.00 24.57 1150 ASP A N 1
ATOM 17531 C CA . ASP A 1 1150 ? 100.572 129.055 127.152 1.00 21.64 1150 ASP A CA 1
ATOM 17532 C C . ASP A 1 1150 ? 100.117 129.258 125.709 1.00 21.93 1150 ASP A C 1
ATOM 17533 O O . ASP A 1 1150 ? 99.109 128.701 125.267 1.00 18.53 1150 ASP A O 1
ATOM 17542 N N . VAL A 1 1151 ? 100.862 130.063 124.949 1.00 27.15 1151 VAL A N 1
ATOM 17543 C CA . VAL A 1 1151 ? 100.470 130.354 123.572 1.00 16.36 1151 VAL A CA 1
ATOM 17544 C C . VAL A 1 1151 ? 100.762 129.208 122.619 1.00 19.32 1151 VAL A C 1
ATOM 17545 O O . VAL A 1 1151 ? 100.325 129.255 121.463 1.00 35.22 1151 VAL A O 1
ATOM 17558 N N . GLN A 1 1152 ? 101.486 128.181 123.061 1.00 19.74 1152 GLN A N 1
ATOM 17559 C CA . GLN A 1 1152 ? 101.778 127.020 122.234 1.00 13.08 1152 GLN A CA 1
ATOM 17560 C C . GLN A 1 1152 ? 100.936 125.806 122.606 1.00 20.12 1152 GLN A C 1
ATOM 17561 O O . GLN A 1 1152 ? 101.229 124.699 122.146 1.00 29.98 1152 GLN A O 1
ATOM 17575 N N . GLY A 1 1153 ? 99.903 125.985 123.425 1.00 24.06 1153 GLY A N 1
ATOM 17576 C CA . GLY A 1 1153 ? 99.002 124.907 123.767 1.00 19.50 1153 GLY A CA 1
ATOM 17577 C C . GLY A 1 1153 ? 99.421 124.059 124.947 1.00 26.78 1153 GLY A C 1
ATOM 17578 O O . GLY A 1 1153 ? 98.657 123.173 125.349 1.00 31.80 1153 GLY A O 1
ATOM 17582 N N . ASN A 1 1154 ? 100.601 124.292 125.514 1.00 15.11 1154 ASN A N 1
ATOM 17583 C CA . ASN A 1 1154 ? 101.022 123.543 126.689 1.00 14.60 1154 ASN A CA 1
ATOM 17584 C C . ASN A 1 1154 ? 100.242 124.009 127.909 1.00 16.27 1154 ASN A C 1
ATOM 17585 O O . ASN A 1 1154 ? 100.101 125.212 128.143 1.00 22.84 1154 ASN A O 1
ATOM 17596 N N . VAL A 1 1155 ? 99.735 123.059 128.689 1.00 21.56 1155 VAL A N 1
ATOM 17597 C CA . VAL A 1 1155 ? 99.110 123.403 129.960 1.00 20.02 1155 VAL A CA 1
ATOM 17598 C C . VAL A 1 1155 ? 100.182 123.966 130.882 1.00 15.54 1155 VAL A C 1
ATOM 17599 O O . VAL A 1 1155 ? 101.194 123.310 131.155 1.00 26.91 1155 VAL A O 1
ATOM 17612 N N . THR A 1 1156 ? 99.971 125.190 131.359 1.00 13.59 1156 THR A N 1
ATOM 17613 C CA . THR A 1 1156 ? 100.901 125.828 132.278 1.00 17.35 1156 THR A CA 1
ATOM 17614 C C . THR A 1 1156 ? 100.422 125.797 133.718 1.00 19.61 1156 THR A C 1
ATOM 17615 O O . THR A 1 1156 ? 101.215 126.076 134.622 1.00 30.32 1156 THR A O 1
ATOM 17626 N N . GLU A 1 1157 ? 99.157 125.469 133.956 1.00 13.33 1157 GLU A N 1
ATOM 17627 C CA . GLU A 1 1157 ? 98.636 125.455 135.312 1.00 13.81 1157 GLU A CA 1
ATOM 17628 C C . GLU A 1 1157 ? 97.362 124.629 135.342 1.00 22.32 1157 GLU A C 1
ATOM 17629 O O . GLU A 1 1157 ? 96.490 124.800 134.487 1.00 29.40 1157 GLU A O 1
ATOM 17641 N N . ILE A 1 1158 ? 97.268 123.730 136.315 1.00 25.04 1158 ILE A N 1
ATOM 17642 C CA . ILE A 1 1158 ? 96.071 122.937 136.559 1.00 15.80 1158 ILE A CA 1
ATOM 17643 C C . ILE A 1 1158 ? 95.593 123.270 137.962 1.00 25.82 1158 ILE A C 1
ATOM 17644 O O . ILE A 1 1158 ? 96.343 123.109 138.932 1.00 44.93 1158 ILE A O 1
ATOM 17660 N N . ILE A 1 1159 ? 94.351 123.731 138.070 1.00 25.72 1159 ILE A N 1
ATOM 17661 C CA . ILE A 1 1159 ? 93.789 124.200 139.330 1.00 26.26 1159 ILE A CA 1
ATOM 17662 C C . ILE A 1 1159 ? 92.585 123.340 139.674 1.00 35.40 1159 ILE A C 1
ATOM 17663 O O . ILE A 1 1159 ? 91.706 123.125 138.832 1.00 39.20 1159 ILE A O 1
ATOM 17679 N N . GLN A 1 1160 ? 92.550 122.850 140.908 1.00 34.64 1160 GLN A N 1
ATOM 17680 C CA . GLN A 1 1160 ? 91.407 122.115 141.424 1.00 33.60 1160 GLN A CA 1
ATOM 17681 C C . GLN A 1 1160 ? 91.267 122.452 142.901 1.00 42.33 1160 GLN A C 1
ATOM 17682 O O . GLN A 1 1160 ? 92.049 123.226 143.458 1.00 48.35 1160 GLN A O 1
ATOM 17696 N N . ALA A 1 1161 ? 90.260 121.861 143.539 1.00 56.29 1161 ALA A N 1
ATOM 17697 C CA . ALA A 1 1161 ? 90.009 122.135 144.947 1.00 55.70 1161 ALA A CA 1
ATOM 17698 C C . ALA A 1 1161 ? 91.202 121.714 145.796 1.00 55.41 1161 ALA A C 1
ATOM 17699 O O . ALA A 1 1161 ? 91.483 120.520 145.937 1.00 52.83 1161 ALA A O 1
ATOM 17706 N N . GLY A 1 1162 ? 91.911 122.690 146.359 1.00 54.67 1162 GLY A N 1
ATOM 17707 C CA . GLY A 1 1162 ? 93.008 122.422 147.262 1.00 55.88 1162 GLY A CA 1
ATOM 17708 C C . GLY A 1 1162 ? 94.333 122.094 146.608 1.00 55.20 1162 GLY A C 1
ATOM 17709 O O . GLY A 1 1162 ? 95.306 121.834 147.327 1.00 57.94 1162 GLY A O 1
ATOM 17713 N N . LYS A 1 1163 ? 94.412 122.094 145.280 1.00 41.60 1163 LYS A N 1
ATOM 17714 C CA . LYS A 1 1163 ? 95.649 121.790 144.576 1.00 38.02 1163 LYS A CA 1
ATOM 17715 C C . LYS A 1 1163 ? 95.887 122.813 143.477 1.00 38.20 1163 LYS A C 1
ATOM 17716 O O . LYS A 1 1163 ? 94.953 123.221 142.781 1.00 44.11 1163 LYS A O 1
ATOM 17735 N N . ASN A 1 1164 ? 97.143 123.220 143.328 1.00 40.59 1164 ASN A N 1
ATOM 17736 C CA . ASN A 1 1164 ? 97.561 124.115 142.253 1.00 30.59 1164 ASN A CA 1
ATOM 17737 C C . ASN A 1 1164 ? 98.852 123.559 141.673 1.00 34.27 1164 ASN A C 1
ATOM 17738 O O . ASN A 1 1164 ? 99.888 123.565 142.345 1.00 39.67 1164 ASN A O 1
ATOM 17749 N N . LEU A 1 1165 ? 98.791 123.078 140.437 1.00 23.60 1165 LEU A N 1
ATOM 17750 C CA . LEU A 1 1165 ? 99.939 122.500 139.753 1.00 13.11 1165 LEU A CA 1
ATOM 17751 C C . LEU A 1 1165 ? 100.377 123.450 138.650 1.00 18.15 1165 LEU A C 1
ATOM 17752 O O . LEU A 1 1165 ? 99.619 123.702 137.709 1.00 25.23 1165 LEU A O 1
ATOM 17768 N N . LYS A 1 1166 ? 101.594 123.968 138.763 1.00 28.88 1166 LYS A N 1
ATOM 17769 C CA . LYS A 1 1166 ? 102.177 124.850 137.762 1.00 22.31 1166 LYS A CA 1
ATOM 17770 C C . LYS A 1 1166 ? 103.224 124.080 136.974 1.00 17.56 1166 LYS A C 1
ATOM 17771 O O . LYS A 1 1166 ? 104.104 123.443 137.561 1.00 29.22 1166 LYS A O 1
ATOM 17790 N N . LEU A 1 1167 ? 103.126 124.140 135.651 1.00 20.19 1167 LEU A N 1
ATOM 17791 C CA . LEU A 1 1167 ? 104.005 123.401 134.757 1.00 9.38 1167 LEU A CA 1
ATOM 17792 C C . LEU A 1 1167 ? 104.852 124.377 133.957 1.00 13.45 1167 LEU A C 1
ATOM 17793 O O . LEU A 1 1167 ? 104.319 125.285 133.313 1.00 35.72 1167 LEU A O 1
ATOM 17809 N N . THR A 1 1168 ? 106.165 124.189 134.002 1.00 21.06 1168 THR A N 1
ATOM 17810 C CA . THR A 1 1168 ? 107.110 125.002 133.251 1.00 18.82 1168 THR A CA 1
ATOM 17811 C C . THR A 1 1168 ? 107.641 124.181 132.088 1.00 21.90 1168 THR A C 1
ATOM 17812 O O . THR A 1 1168 ? 108.062 123.035 132.273 1.00 27.13 1168 THR A O 1
ATOM 17823 N N . TRP A 1 1169 ? 107.623 124.768 130.900 1.00 25.14 1169 TRP A N 1
ATOM 17824 C CA . TRP A 1 1169 ? 107.943 124.062 129.672 1.00 14.48 1169 TRP A CA 1
ATOM 17825 C C . TRP A 1 1169 ? 109.203 124.643 129.055 1.00 19.51 1169 TRP A C 1
ATOM 17826 O O . TRP A 1 1169 ? 109.372 125.864 129.000 1.00 25.82 1169 TRP A O 1
ATOM 17847 N N . ASP A 1 1170 ? 110.088 123.763 128.602 1.00 20.38 1170 ASP A N 1
ATOM 17848 C CA . ASP A 1 1170 ? 111.271 124.197 127.884 1.00 22.82 1170 ASP A CA 1
ATOM 17849 C C . ASP A 1 1170 ? 110.895 124.542 126.445 1.00 22.33 1170 ASP A C 1
ATOM 17850 O O . ASP A 1 1170 ? 109.743 124.411 126.026 1.00 34.69 1170 ASP A O 1
ATOM 17859 N N . ASN A 1 1171 ? 111.885 124.983 125.672 1.00 23.93 1171 ASN A N 1
ATOM 17860 C CA . ASN A 1 1171 ? 111.625 125.461 124.322 1.00 17.94 1171 ASN A CA 1
ATOM 17861 C C . ASN A 1 1171 ? 111.174 124.354 123.378 1.00 20.42 1171 ASN A C 1
ATOM 17862 O O . ASN A 1 1171 ? 110.720 124.659 122.271 1.00 32.40 1171 ASN A O 1
ATOM 17873 N N . GLN A 1 1172 ? 111.286 123.089 123.779 1.00 24.21 1172 GLN A N 1
ATOM 17874 C CA . GLN A 1 1172 ? 110.788 121.970 122.992 1.00 26.58 1172 GLN A CA 1
ATOM 17875 C C . GLN A 1 1172 ? 109.444 121.462 123.496 1.00 18.26 1172 GLN A C 1
ATOM 17876 O O . GLN A 1 1172 ? 109.031 120.355 123.136 1.00 26.63 1172 GLN A O 1
ATOM 17890 N N . ASN A 1 1173 ? 108.754 122.246 124.321 1.00 13.17 1173 ASN A N 1
ATOM 17891 C CA . ASN A 1 1173 ? 107.458 121.853 124.870 1.00 22.94 1173 ASN A CA 1
ATOM 17892 C C . ASN A 1 1173 ? 107.578 120.581 125.702 1.00 20.21 1173 ASN A C 1
ATOM 17893 O O . ASN A 1 1173 ? 106.708 119.709 125.669 1.00 19.35 1173 ASN A O 1
ATOM 17904 N N . ARG A 1 1174 ? 108.668 120.475 126.455 1.00 17.38 1174 ARG A N 1
ATOM 17905 C CA . ARG A 1 1174 ? 108.898 119.362 127.363 1.00 16.28 1174 ARG A CA 1
ATOM 17906 C C . ARG A 1 1174 ? 108.881 119.877 128.793 1.00 16.39 1174 ARG A C 1
ATOM 17907 O O . ARG A 1 1174 ? 109.488 120.909 129.094 1.00 23.53 1174 ARG A O 1
ATOM 17928 N N . LEU A 1 1175 ? 108.175 119.164 129.663 1.00 18.90 1175 LEU A N 1
ATOM 17929 C CA . LEU A 1 1175 ? 108.037 119.569 131.057 1.00 17.69 1175 LEU A CA 1
ATOM 17930 C C . LEU A 1 1175 ? 109.393 119.485 131.744 1.00 16.35 1175 LEU A C 1
ATOM 17931 O O . LEU A 1 1175 ? 109.925 118.391 131.951 1.00 33.98 1175 LEU A O 1
ATOM 17947 N N . ILE A 1 1176 ? 109.959 120.636 132.103 1.00 12.43 1176 ILE A N 1
ATOM 17948 C CA . ILE A 1 1176 ? 111.242 120.678 132.799 1.00 16.29 1176 ILE A CA 1
ATOM 17949 C C . ILE A 1 1176 ? 111.108 121.104 134.248 1.00 19.75 1176 ILE A C 1
ATOM 17950 O O . ILE A 1 1176 ? 112.098 121.022 134.993 1.00 32.51 1176 ILE A O 1
ATOM 17966 N N . ARG A 1 1177 ? 109.933 121.551 134.678 1.00 24.88 1177 ARG A N 1
ATOM 17967 C CA . ARG A 1 1177 ? 109.716 121.868 136.080 1.00 25.35 1177 ARG A CA 1
ATOM 17968 C C . ARG A 1 1177 ? 108.229 121.781 136.376 1.00 17.37 1177 ARG A C 1
ATOM 17969 O O . ARG A 1 1177 ? 107.403 122.221 135.576 1.00 30.72 1177 ARG A O 1
ATOM 17990 N N . SER A 1 1178 ? 107.901 121.208 137.526 1.00 12.10 1178 SER A N 1
ATOM 17991 C CA . SER A 1 1178 ? 106.532 121.128 138.003 1.00 14.80 1178 SER A CA 1
ATOM 17992 C C . SER A 1 1178 ? 106.491 121.612 139.442 1.00 21.16 1178 SER A C 1
ATOM 17993 O O . SER A 1 1178 ? 107.379 121.295 140.237 1.00 35.01 1178 SER A O 1
ATOM 18001 N N . ASP A 1 1179 ? 105.459 122.382 139.772 1.00 24.33 1179 ASP A N 1
ATOM 18002 C CA . ASP A 1 1179 ? 105.299 122.962 141.104 1.00 23.87 1179 ASP A CA 1
ATOM 18003 C C . ASP A 1 1179 ? 103.914 122.576 141.612 1.00 24.34 1179 ASP A C 1
ATOM 18004 O O . ASP A 1 1179 ? 102.915 123.198 141.244 1.00 39.27 1179 ASP A O 1
ATOM 18013 N N . ASN A 1 1180 ? 103.861 121.551 142.454 1.00 25.85 1180 ASN A N 1
ATOM 18014 C CA . ASN A 1 1180 ? 102.610 121.040 143.004 1.00 23.59 1180 ASN A CA 1
ATOM 18015 C C . ASN A 1 1180 ? 102.475 121.556 144.432 1.00 33.26 1180 ASN A C 1
ATOM 18016 O O . ASN A 1 1180 ? 103.119 121.046 145.351 1.00 40.38 1180 ASN A O 1
ATOM 18027 N N . ASN A 1 1181 ? 101.631 122.571 144.614 1.00 42.14 1181 ASN A N 1
ATOM 18028 C CA . ASN A 1 1181 ? 101.391 123.161 145.930 1.00 38.77 1181 ASN A CA 1
ATOM 18029 C C . ASN A 1 1181 ? 102.704 123.560 146.598 1.00 38.86 1181 ASN A C 1
ATOM 18030 O O . ASN A 1 1181 ? 102.904 123.362 147.798 1.00 42.17 1181 ASN A O 1
ATOM 18041 N N . GLY A 1 1182 ? 103.611 124.129 145.808 1.00 39.04 1182 GLY A N 1
ATOM 18042 C CA . GLY A 1 1182 ? 104.886 124.593 146.308 1.00 32.77 1182 GLY A CA 1
ATOM 18043 C C . GLY A 1 1182 ? 106.005 123.577 146.259 1.00 34.88 1182 GLY A C 1
ATOM 18044 O O . GLY A 1 1182 ? 107.162 123.945 146.498 1.00 41.03 1182 GLY A O 1
ATOM 18048 N N . LEU A 1 1183 ? 105.707 122.316 145.956 1.00 34.53 1183 LEU A N 1
ATOM 18049 C CA . LEU A 1 1183 ? 106.726 121.281 145.842 1.00 34.45 1183 LEU A CA 1
ATOM 18050 C C . LEU A 1 1183 ? 107.236 121.243 144.407 1.00 29.83 1183 LEU A C 1
ATOM 18051 O O . LEU A 1 1183 ? 106.481 120.920 143.484 1.00 32.96 1183 LEU A O 1
ATOM 18067 N N . VAL A 1 1184 ? 108.514 121.559 144.223 1.00 25.49 1184 VAL A N 1
ATOM 18068 C CA . VAL A 1 1184 ? 109.103 121.734 142.901 1.00 22.95 1184 VAL A CA 1
ATOM 18069 C C . VAL A 1 1184 ? 109.790 120.443 142.483 1.00 25.23 1184 VAL A C 1
ATOM 18070 O O . VAL A 1 1184 ? 110.602 119.888 143.234 1.00 37.93 1184 VAL A O 1
ATOM 18083 N N . THR A 1 1185 ? 109.467 119.969 141.284 1.00 22.31 1185 THR A N 1
ATOM 18084 C CA . THR A 1 1185 ? 110.124 118.825 140.669 1.00 20.60 1185 THR A CA 1
ATOM 18085 C C . THR A 1 1185 ? 110.733 119.274 139.351 1.00 16.51 1185 THR A C 1
ATOM 18086 O O . THR A 1 1185 ? 110.083 119.980 138.576 1.00 31.08 1185 THR A O 1
ATOM 18097 N N . GLU A 1 1186 ? 111.972 118.869 139.101 1.00 14.46 1186 GLU A N 1
ATOM 18098 C CA . GLU A 1 1186 ? 112.686 119.222 137.885 1.00 19.63 1186 GLU A CA 1
ATOM 18099 C C . GLU A 1 1186 ? 112.933 117.974 137.051 1.00 19.18 1186 GLU A C 1
ATOM 18100 O O . GLU A 1 1186 ? 113.248 116.909 137.589 1.00 40.26 1186 GLU A O 1
ATOM 18112 N N . TYR A 1 1187 ? 112.792 118.113 135.737 1.00 9.26 1187 TYR A N 1
ATOM 18113 C CA . TYR A 1 1187 ? 112.958 117.007 134.810 1.00 11.83 1187 TYR A CA 1
ATOM 18114 C C . TYR A 1 1187 ? 113.986 117.376 133.754 1.00 7.69 1187 TYR A C 1
ATOM 18115 O O . TYR A 1 1187 ? 114.217 118.550 133.462 1.00 27.40 1187 TYR A O 1
ATOM 18133 N N . GLY A 1 1188 ? 114.598 116.351 133.184 1.00 6.83 1188 GLY A N 1
ATOM 18134 C CA . GLY A 1 1188 ? 115.482 116.531 132.049 1.00 17.22 1188 GLY A CA 1
ATOM 18135 C C . GLY A 1 1188 ? 115.350 115.362 131.102 1.00 16.66 1188 GLY A C 1
ATOM 18136 O O . GLY A 1 1188 ? 115.005 114.249 131.501 1.00 36.27 1188 GLY A O 1
ATOM 18140 N N . TYR A 1 1189 ? 115.629 115.628 129.832 1.00 21.41 1189 TYR A N 1
ATOM 18141 C CA . TYR A 1 1189 ? 115.398 114.655 128.779 1.00 24.32 1189 TYR A CA 1
ATOM 18142 C C . TYR A 1 1189 ? 116.603 114.613 127.858 1.00 19.46 1189 TYR A C 1
ATOM 18143 O O . TYR A 1 1189 ? 117.292 115.617 127.667 1.00 33.91 1189 TYR A O 1
ATOM 18161 N N . ASP A 1 1190 ? 116.852 113.439 127.288 1.00 10.05 1190 ASP A N 1
ATOM 18162 C CA . ASP A 1 1190 ? 117.876 113.317 126.267 1.00 18.24 1190 ASP A CA 1
ATOM 18163 C C . ASP A 1 1190 ? 117.334 113.847 124.942 1.00 23.68 1190 ASP A C 1
ATOM 18164 O O . ASP A 1 1190 ? 116.210 114.349 124.855 1.00 32.29 1190 ASP A O 1
ATOM 18173 N N . VAL A 1 1191 ? 118.144 113.735 123.890 1.00 23.40 1191 VAL A N 1
ATOM 18174 C CA . VAL A 1 1191 ? 117.770 114.317 122.604 1.00 22.77 1191 VAL A CA 1
ATOM 18175 C C . VAL A 1 1191 ? 116.455 113.729 122.110 1.00 25.42 1191 VAL A C 1
ATOM 18176 O O . VAL A 1 1191 ? 115.626 114.432 121.523 1.00 38.01 1191 VAL A O 1
ATOM 18189 N N . PHE A 1 1192 ? 116.244 112.435 122.335 1.00 25.34 1192 PHE A N 1
ATOM 18190 C CA . PHE A 1 1192 ? 115.065 111.740 121.838 1.00 19.62 1192 PHE A CA 1
ATOM 18191 C C . PHE A 1 1192 ? 113.856 111.896 122.745 1.00 17.05 1192 PHE A C 1
ATOM 18192 O O . PHE A 1 1192 ? 112.914 111.105 122.639 1.00 28.12 1192 PHE A O 1
ATOM 18209 N N . GLY A 1 1193 ? 113.857 112.885 123.633 1.00 28.20 1193 GLY A N 1
ATOM 18210 C CA . GLY A 1 1193 ? 112.720 113.099 124.500 1.00 23.02 1193 GLY A CA 1
ATOM 18211 C C . GLY A 1 1193 ? 112.567 112.080 125.600 1.00 25.48 1193 GLY A C 1
ATOM 18212 O O . GLY A 1 1193 ? 111.539 112.077 126.282 1.00 33.46 1193 GLY A O 1
ATOM 18216 N N . ARG A 1 1194 ? 113.553 111.211 125.795 1.00 25.06 1194 ARG A N 1
ATOM 18217 C CA . ARG A 1 1194 ? 113.492 110.209 126.849 1.00 17.66 1194 ARG A CA 1
ATOM 18218 C C . ARG A 1 1194 ? 113.903 110.850 128.166 1.00 14.71 1194 ARG A C 1
ATOM 18219 O O . ARG A 1 1194 ? 115.019 111.363 128.291 1.00 32.09 1194 ARG A O 1
ATOM 18240 N N . ARG A 1 1195 ? 113.005 110.826 129.143 1.00 20.59 1195 ARG A N 1
ATOM 18241 C CA . ARG A 1 1195 ? 113.276 111.476 130.416 1.00 25.16 1195 ARG A CA 1
ATOM 18242 C C . ARG A 1 1195 ? 114.438 110.793 131.119 1.00 29.99 1195 ARG A C 1
ATOM 18243 O O . ARG A 1 1195 ? 114.402 109.584 131.366 1.00 34.43 1195 ARG A O 1
ATOM 18264 N N . LEU A 1 1196 ? 115.469 111.570 131.443 1.00 22.53 1196 LEU A N 1
ATOM 18265 C CA . LEU A 1 1196 ? 116.655 111.025 132.084 1.00 5.92 1196 LEU A CA 1
ATOM 18266 C C . LEU A 1 1196 ? 116.608 111.123 133.599 1.00 16.82 1196 LEU A C 1
ATOM 18267 O O . LEU A 1 1196 ? 117.226 110.297 134.279 1.00 30.63 1196 LEU A O 1
ATOM 18283 N N . TYR A 1 1197 ? 115.902 112.104 134.152 1.00 19.26 1197 TYR A N 1
ATOM 18284 C CA . TYR A 1 1197 ? 115.877 112.248 135.599 1.00 16.32 1197 TYR A CA 1
ATOM 18285 C C . TYR A 1 1197 ? 114.630 113.003 136.025 1.00 12.14 1197 TYR A C 1
ATOM 18286 O O . TYR A 1 1197 ? 113.963 113.657 135.221 1.00 26.12 1197 TYR A O 1
ATOM 18304 N N . LYS A 1 1198 ? 114.338 112.901 137.318 1.00 16.35 1198 LYS A N 1
ATOM 18305 C CA . LYS A 1 1198 ? 113.191 113.569 137.924 1.00 24.92 1198 LYS A CA 1
ATOM 18306 C C . LYS A 1 1198 ? 113.605 113.914 139.351 1.00 28.58 1198 LYS A C 1
ATOM 18307 O O . LYS A 1 1198 ? 113.515 113.069 140.246 1.00 41.26 1198 LYS A O 1
ATOM 18326 N N . LYS A 1 1199 ? 114.062 115.145 139.550 1.00 27.41 1199 LYS A N 1
ATOM 18327 C CA . LYS A 1 1199 ? 114.670 115.569 140.804 1.00 20.61 1199 LYS A CA 1
ATOM 18328 C C . LYS A 1 1199 ? 113.671 116.397 141.601 1.00 26.39 1199 LYS A C 1
ATOM 18329 O O . LYS A 1 1199 ? 113.157 117.405 141.106 1.00 40.86 1199 LYS A O 1
ATOM 18348 N N . THR A 1 1200 ? 113.403 115.971 142.832 1.00 36.39 1200 THR A N 1
ATOM 18349 C CA . THR A 1 1200 ? 112.476 116.658 143.731 1.00 37.07 1200 THR A CA 1
ATOM 18350 C C . THR A 1 1200 ? 113.207 116.903 145.046 1.00 35.66 1200 THR A C 1
ATOM 18351 O O . THR A 1 1200 ? 113.330 115.994 145.871 1.00 47.18 1200 THR A O 1
ATOM 18362 N N . ALA A 1 1201 ? 113.687 118.128 145.239 1.00 47.21 1201 ALA A N 1
ATOM 18363 C CA . ALA A 1 1201 ? 114.418 118.514 146.448 1.00 53.43 1201 ALA A CA 1
ATOM 18364 C C . ALA A 1 1201 ? 115.655 117.629 146.532 1.00 53.76 1201 ALA A C 1
ATOM 18365 O O . ALA A 1 1201 ? 116.466 117.647 145.590 1.00 56.51 1201 ALA A O 1
ATOM 18372 N N . LYS A 1 1202 ? 115.848 116.852 147.599 1.00 50.86 1202 LYS A N 1
ATOM 18373 C CA . LYS A 1 1202 ? 117.035 116.013 147.704 1.00 55.01 1202 LYS A CA 1
ATOM 18374 C C . LYS A 1 1202 ? 116.891 114.712 146.924 1.00 53.01 1202 LYS A C 1
ATOM 18375 O O . LYS A 1 1202 ? 117.900 114.123 146.522 1.00 55.39 1202 LYS A O 1
ATOM 18394 N N . GLU A 1 1203 ? 115.663 114.252 146.701 1.00 35.69 1203 GLU A N 1
ATOM 18395 C CA . GLU A 1 1203 ? 115.448 112.976 146.033 1.00 36.69 1203 GLU A CA 1
ATOM 18396 C C . GLU A 1 1203 ? 115.743 113.094 144.543 1.00 31.04 1203 GLU A C 1
ATOM 18397 O O . GLU A 1 1203 ? 115.287 114.029 143.880 1.00 41.35 1203 GLU A O 1
ATOM 18409 N N . LEU A 1 1204 ? 116.506 112.139 144.019 1.00 27.64 1204 LEU A N 1
ATOM 18410 C CA . LEU A 1 1204 ? 116.833 112.075 142.602 1.00 26.79 1204 LEU A CA 1
ATOM 18411 C C . LEU A 1 1204 ? 116.402 110.722 142.063 1.00 25.00 1204 LEU A C 1
ATOM 18412 O O . LEU A 1 1204 ? 116.682 109.689 142.678 1.00 35.89 1204 LEU A O 1
ATOM 18428 N N . THR A 1 1205 ? 115.723 110.730 140.921 1.00 27.28 1205 THR A N 1
ATOM 18429 C CA . THR A 1 1205 ? 115.312 109.512 140.233 1.00 26.92 1205 THR A CA 1
ATOM 18430 C C . THR A 1 1205 ? 115.910 109.538 138.834 1.00 25.93 1205 THR A C 1
ATOM 18431 O O . THR A 1 1205 ? 115.475 110.321 137.986 1.00 41.07 1205 THR A O 1
ATOM 18442 N N . LEU A 1 1206 ? 116.905 108.691 138.599 1.00 23.45 1206 LEU A N 1
ATOM 18443 C CA . LEU A 1 1206 ? 117.455 108.526 137.264 1.00 18.20 1206 LEU A CA 1
ATOM 18444 C C . LEU A 1 1206 ? 116.647 107.493 136.494 1.00 20.28 1206 LEU A C 1
ATOM 18445 O O . LEU A 1 1206 ? 116.090 106.555 137.068 1.00 30.30 1206 LEU A O 1
ATOM 18461 N N . PHE A 1 1207 ? 116.578 107.680 135.182 1.00 27.79 1207 PHE A N 1
ATOM 18462 C CA . PHE A 1 1207 ? 115.935 106.733 134.286 1.00 29.25 1207 PHE A CA 1
ATOM 18463 C C . PHE A 1 1207 ? 116.907 106.365 133.180 1.00 25.09 1207 PHE A C 1
ATOM 18464 O O . PHE A 1 1207 ? 117.651 107.217 132.687 1.00 37.77 1207 PHE A O 1
ATOM 18481 N N . GLY A 1 1208 ? 116.904 105.094 132.802 1.00 15.17 1208 GLY A N 1
ATOM 18482 C CA . GLY A 1 1208 ? 117.674 104.625 131.670 1.00 13.29 1208 GLY A CA 1
ATOM 18483 C C . GLY A 1 1208 ? 116.763 103.996 130.639 1.00 14.30 1208 GLY A C 1
ATOM 18484 O O . GLY A 1 1208 ? 115.716 103.438 130.970 1.00 19.97 1208 GLY A O 1
ATOM 18488 N N . TRP A 1 1209 ? 117.174 104.085 129.382 1.00 20.31 1209 TRP A N 1
ATOM 18489 C CA . TRP A 1 1209 ? 116.341 103.665 128.273 1.00 18.29 1209 TRP A CA 1
ATOM 18490 C C . TRP A 1 1209 ? 117.112 102.717 127.371 1.00 16.30 1209 TRP A C 1
ATOM 18491 O O . TRP A 1 1209 ? 118.335 102.806 127.239 1.00 21.38 1209 TRP A O 1
ATOM 18512 N N . ASP A 1 1210 ? 116.373 101.798 126.766 1.00 27.28 1210 ASP A N 1
ATOM 18513 C CA . ASP A 1 1210 ? 116.874 100.893 125.738 1.00 15.00 1210 ASP A CA 1
ATOM 18514 C C . ASP A 1 1210 ? 115.936 101.071 124.551 1.00 20.86 1210 ASP A C 1
ATOM 18515 O O . ASP A 1 1210 ? 114.830 100.523 124.540 1.00 32.33 1210 ASP A O 1
ATOM 18524 N N . GLY A 1 1211 ? 116.368 101.846 123.564 1.00 23.35 1211 GLY A N 1
ATOM 18525 C CA . GLY A 1 1211 ? 115.460 102.205 122.490 1.00 18.57 1211 GLY A CA 1
ATOM 18526 C C . GLY A 1 1211 ? 114.307 103.024 123.034 1.00 20.79 1211 GLY A C 1
ATOM 18527 O O . GLY A 1 1211 ? 114.499 104.031 123.722 1.00 18.79 1211 GLY A O 1
ATOM 18531 N N . ASP A 1 1212 ? 113.088 102.588 122.734 1.00 20.97 1212 ASP A N 1
ATOM 18532 C CA . ASP A 1 1212 ? 111.886 103.287 123.166 1.00 18.54 1212 ASP A CA 1
ATOM 18533 C C . ASP A 1 1212 ? 111.377 102.809 124.518 1.00 20.73 1212 ASP A C 1
ATOM 18534 O O . ASP A 1 1212 ? 110.314 103.260 124.956 1.00 32.75 1212 ASP A O 1
ATOM 18543 N N . LEU A 1 1213 ? 112.098 101.915 125.183 1.00 10.05 1213 LEU A N 1
ATOM 18544 C CA . LEU A 1 1213 ? 111.687 101.358 126.463 1.00 18.25 1213 LEU A CA 1
ATOM 18545 C C . LEU A 1 1213 ? 112.585 101.897 127.565 1.00 16.69 1213 LEU A C 1
ATOM 18546 O O . LEU A 1 1213 ? 113.813 101.873 127.436 1.00 24.54 1213 LEU A O 1
ATOM 18562 N N . MET A 1 1214 ? 111.977 102.382 128.643 1.00 21.87 1214 MET A N 1
ATOM 18563 C CA . MET A 1 1214 ? 112.734 102.743 129.835 1.00 17.48 1214 MET A CA 1
ATOM 18564 C C . MET A 1 1214 ? 112.956 101.469 130.644 1.00 13.23 1214 MET A C 1
ATOM 18565 O O . MET A 1 1214 ? 112.007 100.863 131.149 1.00 19.21 1214 MET A O 1
ATOM 18579 N N . ILE A 1 1215 ? 114.213 101.043 130.735 1.00 28.88 1215 ILE A N 1
ATOM 18580 C CA . ILE A 1 1215 ? 114.526 99.708 131.228 1.00 24.00 1215 ILE A CA 1
ATOM 18581 C C . ILE A 1 1215 ? 114.981 99.695 132.681 1.00 18.11 1215 ILE A C 1
ATOM 18582 O O . ILE A 1 1215 ? 114.921 98.635 133.322 1.00 26.60 1215 ILE A O 1
ATOM 18598 N N . TRP A 1 1216 ? 115.435 100.822 133.221 1.00 11.69 1216 TRP A N 1
ATOM 18599 C CA . TRP A 1 1216 ? 115.769 100.873 134.633 1.00 11.11 1216 TRP A CA 1
ATOM 18600 C C . TRP A 1 1216 ? 115.531 102.274 135.169 1.00 15.51 1216 TRP A C 1
ATOM 18601 O O . TRP A 1 1216 ? 115.593 103.260 134.431 1.00 29.88 1216 TRP A O 1
ATOM 18622 N N . GLU A 1 1217 ? 115.249 102.343 136.465 1.00 18.95 1217 GLU A N 1
ATOM 18623 C CA . GLU A 1 1217 ? 115.161 103.598 137.193 1.00 24.00 1217 GLU A CA 1
ATOM 18624 C C . GLU A 1 1217 ? 115.943 103.449 138.487 1.00 31.43 1217 GLU A C 1
ATOM 18625 O O . GLU A 1 1217 ? 115.795 102.446 139.190 1.00 38.88 1217 GLU A O 1
ATOM 18637 N N . SER A 1 1218 ? 116.775 104.438 138.794 1.00 30.70 1218 SER A N 1
ATOM 18638 C CA . SER A 1 1218 ? 117.588 104.435 140.000 1.00 17.68 1218 SER A CA 1
ATOM 18639 C C . SER A 1 1218 ? 117.179 105.608 140.875 1.00 19.25 1218 SER A C 1
ATOM 18640 O O . SER A 1 1218 ? 117.107 106.746 140.401 1.00 39.49 1218 SER A O 1
ATOM 18648 N N . PHE A 1 1219 ? 116.911 105.329 142.145 1.00 21.66 1219 PHE A N 1
ATOM 18649 C CA . PHE A 1 1219 ? 116.488 106.336 143.107 1.00 23.37 1219 PHE A CA 1
ATOM 18650 C C . PHE A 1 1219 ? 117.637 106.636 144.058 1.00 31.89 1219 PHE A C 1
ATOM 18651 O O . PHE A 1 1219 ? 118.276 105.716 144.577 1.00 41.59 1219 PHE A O 1
ATOM 18668 N N . LYS A 1 1220 ? 117.898 107.922 144.278 1.00 32.79 1220 LYS A N 1
ATOM 18669 C CA . LYS A 1 1220 ? 118.982 108.375 145.137 1.00 23.96 1220 LYS A CA 1
ATOM 18670 C C . LYS A 1 1220 ? 118.410 109.331 146.171 1.00 32.63 1220 LYS A C 1
ATOM 18671 O O . LYS A 1 1220 ? 117.651 110.242 145.826 1.00 39.65 1220 LYS A O 1
ATOM 18690 N N . SER A 1 1221 ? 118.770 109.120 147.432 1.00 39.87 1221 SER A N 1
ATOM 18691 C CA . SER A 1 1221 ? 118.358 110.013 148.505 1.00 39.83 1221 SER A CA 1
ATOM 18692 C C . SER A 1 1221 ? 119.214 109.715 149.726 1.00 42.65 1221 SER A C 1
ATOM 18693 O O . SER A 1 1221 ? 119.983 108.751 149.751 1.00 46.39 1221 SER A O 1
ATOM 18701 N N . ALA A 1 1222 ? 119.074 110.564 150.744 1.00 52.29 1222 ALA A N 1
ATOM 18702 C CA . ALA A 1 1222 ? 119.842 110.373 151.968 1.00 51.70 1222 ALA A CA 1
ATOM 18703 C C . ALA A 1 1222 ? 119.476 109.060 152.647 1.00 58.31 1222 ALA A C 1
ATOM 18704 O O . ALA A 1 1222 ? 120.353 108.342 153.141 1.00 56.96 1222 ALA A O 1
ATOM 18711 N N . GLN A 1 1223 ? 118.186 108.728 152.679 1.00 63.28 1223 GLN A N 1
ATOM 18712 C CA . GLN A 1 1223 ? 117.716 107.527 153.357 1.00 59.37 1223 GLN A CA 1
ATOM 18713 C C . GLN A 1 1223 ? 117.733 106.301 152.449 1.00 54.32 1223 GLN A C 1
ATOM 18714 O O . GLN A 1 1223 ? 118.332 105.279 152.795 1.00 56.51 1223 GLN A O 1
ATOM 18728 N N . THR A 1 1224 ? 117.085 106.386 151.291 1.00 39.19 1224 THR A N 1
ATOM 18729 C CA . THR A 1 1224 ? 116.839 105.233 150.437 1.00 38.83 1224 THR A CA 1
ATOM 18730 C C . THR A 1 1224 ? 117.613 105.346 149.131 1.00 37.41 1224 THR A C 1
ATOM 18731 O O . THR A 1 1224 ? 117.650 106.411 148.507 1.00 44.52 1224 THR A O 1
ATOM 18742 N N . ASN A 1 1225 ? 118.234 104.239 148.730 1.00 26.53 1225 ASN A N 1
ATOM 18743 C CA . ASN A 1 1225 ? 118.851 104.107 147.419 1.00 24.48 1225 ASN A CA 1
ATOM 18744 C C . ASN A 1 1225 ? 118.462 102.753 146.851 1.00 29.64 1225 ASN A C 1
ATOM 18745 O O . ASN A 1 1225 ? 118.544 101.742 147.554 1.00 40.93 1225 ASN A O 1
ATOM 18756 N N . TYR A 1 1226 ? 118.035 102.728 145.592 1.00 28.57 1226 TYR A N 1
ATOM 18757 C CA . TYR A 1 1226 ? 117.703 101.464 144.953 1.00 28.51 1226 TYR A CA 1
ATOM 18758 C C . TYR A 1 1226 ? 117.709 101.644 143.444 1.00 23.27 1226 TYR A C 1
ATOM 18759 O O . TYR A 1 1226 ? 117.626 102.761 142.930 1.00 33.17 1226 TYR A O 1
ATOM 18777 N N . THR A 1 1227 ? 117.819 100.518 142.746 1.00 21.22 1227 THR A N 1
ATOM 18778 C CA . THR A 1 1227 ? 117.746 100.463 141.294 1.00 9.36 1227 THR A CA 1
ATOM 18779 C C . THR A 1 1227 ? 116.740 99.393 140.909 1.00 23.19 1227 THR A C 1
ATOM 18780 O O . THR A 1 1227 ? 116.800 98.273 141.422 1.00 39.40 1227 THR A O 1
ATOM 18791 N N . LYS A 1 1228 ? 115.817 99.737 140.015 1.00 25.51 1228 LYS A N 1
ATOM 18792 C CA . LYS A 1 1228 ? 114.820 98.805 139.507 1.00 24.78 1228 LYS A CA 1
ATOM 18793 C C . LYS A 1 1228 ? 115.041 98.610 138.017 1.00 21.34 1228 LYS A C 1
ATOM 18794 O O . LYS A 1 1228 ? 115.222 99.584 137.282 1.00 34.99 1228 LYS A O 1
ATOM 18813 N N . HIS A 1 1229 ? 115.035 97.358 137.578 1.00 16.98 1229 HIS A N 1
ATOM 18814 C CA . HIS A 1 1229 ? 115.109 97.016 136.167 1.00 5.84 1229 HIS A CA 1
ATOM 18815 C C . HIS A 1 1229 ? 113.740 96.560 135.691 1.00 11.85 1229 HIS A C 1
ATOM 18816 O O . HIS A 1 1229 ? 113.042 95.829 136.397 1.00 15.18 1229 HIS A O 1
ATOM 18830 N N . TYR A 1 1230 ? 113.356 97.004 134.501 1.00 13.58 1230 TYR A N 1
ATOM 18831 C CA . TYR A 1 1230 ? 112.090 96.628 133.891 1.00 5.98 1230 TYR A CA 1
ATOM 18832 C C . TYR A 1 1230 ? 112.361 95.746 132.684 1.00 15.34 1230 TYR A C 1
ATOM 18833 O O . TYR A 1 1230 ? 113.125 96.124 131.791 1.00 19.48 1230 TYR A O 1
ATOM 18851 N N . ILE A 1 1231 ? 111.737 94.574 132.664 1.00 18.64 1231 ILE A N 1
ATOM 18852 C CA . ILE A 1 1231 ? 111.824 93.642 131.547 1.00 15.44 1231 ILE A CA 1
ATOM 18853 C C . ILE A 1 1231 ? 110.451 93.573 130.899 1.00 16.72 1231 ILE A C 1
ATOM 18854 O O . ILE A 1 1231 ? 109.440 93.390 131.588 1.00 19.06 1231 ILE A O 1
ATOM 18870 N N . TYR A 1 1232 ? 110.415 93.726 129.582 1.00 19.91 1232 TYR A N 1
ATOM 18871 C CA . TYR A 1 1232 ? 109.174 93.817 128.834 1.00 18.20 1232 TYR A CA 1
ATOM 18872 C C . TYR A 1 1232 ? 108.982 92.578 127.972 1.00 21.88 1232 TYR A C 1
ATOM 18873 O O . TYR A 1 1232 ? 109.931 91.855 127.659 1.00 29.44 1232 TYR A O 1
ATOM 18891 N N . GLU A 1 1233 ? 107.732 92.343 127.587 1.00 21.86 1233 GLU A N 1
ATOM 18892 C CA . GLU A 1 1233 ? 107.456 91.309 126.610 1.00 20.17 1233 GLU A CA 1
ATOM 18893 C C . GLU A 1 1233 ? 108.166 91.660 125.304 1.00 19.18 1233 GLU A C 1
ATOM 18894 O O . GLU A 1 1233 ? 108.348 92.839 124.988 1.00 30.90 1233 GLU A O 1
ATOM 18906 N N . PRO A 1 1234 ? 108.589 90.662 124.532 1.00 23.32 1234 PRO A N 1
ATOM 18907 C CA . PRO A 1 1234 ? 109.393 90.958 123.340 1.00 21.48 1234 PRO A CA 1
ATOM 18908 C C . PRO A 1 1234 ? 108.669 91.899 122.389 1.00 26.39 1234 PRO A C 1
ATOM 18909 O O . PRO A 1 1234 ? 107.473 91.754 122.130 1.00 25.80 1234 PRO A O 1
ATOM 18920 N N . ASP A 1 1235 ? 109.416 92.870 121.868 1.00 33.15 1235 ASP A N 1
ATOM 18921 C CA . ASP A 1 1235 ? 108.921 93.790 120.846 1.00 32.64 1235 ASP A CA 1
ATOM 18922 C C . ASP A 1 1235 ? 107.591 94.414 121.261 1.00 29.89 1235 ASP A C 1
ATOM 18923 O O . ASP A 1 1235 ? 106.635 94.476 120.487 1.00 37.44 1235 ASP A O 1
ATOM 18932 N N . SER A 1 1236 ? 107.532 94.882 122.504 1.00 19.05 1236 SER A N 1
ATOM 18933 C CA . SER A 1 1236 ? 106.302 95.461 123.020 1.00 16.17 1236 SER A CA 1
ATOM 18934 C C . SER A 1 1236 ? 106.625 96.363 124.199 1.00 12.68 1236 SER A C 1
ATOM 18935 O O . SER A 1 1236 ? 107.709 96.293 124.784 1.00 22.63 1236 SER A O 1
ATOM 18943 N N . PHE A 1 1237 ? 105.664 97.216 124.536 1.00 18.78 1237 PHE A N 1
ATOM 18944 C CA . PHE A 1 1237 ? 105.743 98.065 125.715 1.00 6.62 1237 PHE A CA 1
ATOM 18945 C C . PHE A 1 1237 ? 105.125 97.417 126.943 1.00 0.99 1237 PHE A C 1
ATOM 18946 O O . PHE A 1 1237 ? 105.101 98.041 128.008 1.00 22.53 1237 PHE A O 1
ATOM 18963 N N . VAL A 1 1238 ? 104.624 96.192 126.825 1.00 9.40 1238 VAL A N 1
ATOM 18964 C CA . VAL A 1 1238 ? 103.958 95.521 127.936 1.00 13.09 1238 VAL A CA 1
ATOM 18965 C C . VAL A 1 1238 ? 105.021 95.033 128.914 1.00 13.78 1238 VAL A C 1
ATOM 18966 O O . VAL A 1 1238 ? 105.915 94.270 128.522 1.00 16.54 1238 VAL A O 1
ATOM 18979 N N . PRO A 1 1239 ? 104.973 95.439 130.181 1.00 22.19 1239 PRO A N 1
ATOM 18980 C CA . PRO A 1 1239 ? 105.994 94.983 131.128 1.00 13.30 1239 PRO A CA 1
ATOM 18981 C C . PRO A 1 1239 ? 105.788 93.528 131.512 1.00 19.04 1239 PRO A C 1
ATOM 18982 O O . PRO A 1 1239 ? 104.658 93.058 131.665 1.00 24.87 1239 PRO A O 1
ATOM 18993 N N . LEU A 1 1240 ? 106.900 92.818 131.675 1.00 19.34 1240 LEU A N 1
ATOM 18994 C CA . LEU A 1 1240 ? 106.891 91.421 132.083 1.00 13.80 1240 LEU A CA 1
ATOM 18995 C C . LEU A 1 1240 ? 107.200 91.254 133.565 1.00 16.67 1240 LEU A C 1
ATOM 18996 O O . LEU A 1 1240 ? 106.443 90.603 134.289 1.00 15.95 1240 LEU A O 1
ATOM 19012 N N . LEU A 1 1241 ? 108.304 91.832 134.028 1.00 19.94 1241 LEU A N 1
ATOM 19013 C CA . LEU A 1 1241 ? 108.671 91.770 135.434 1.00 11.88 1241 LEU A CA 1
ATOM 19014 C C . LEU A 1 1241 ? 109.594 92.936 135.749 1.00 19.93 1241 LEU A C 1
ATOM 19015 O O . LEU A 1 1241 ? 110.167 93.559 134.851 1.00 20.75 1241 LEU A O 1
ATOM 19031 N N . GLN A 1 1242 ? 109.728 93.223 137.039 1.00 17.33 1242 GLN A N 1
ATOM 19032 C CA . GLN A 1 1242 ? 110.683 94.208 137.521 1.00 7.40 1242 GLN A CA 1
ATOM 19033 C C . GLN A 1 1242 ? 111.574 93.564 138.571 1.00 12.69 1242 GLN A C 1
ATOM 19034 O O . GLN A 1 1242 ? 111.095 92.832 139.441 1.00 23.43 1242 GLN A O 1
ATOM 19048 N N . ALA A 1 1243 ? 112.872 93.829 138.475 1.00 15.37 1243 ALA A N 1
ATOM 19049 C CA . ALA A 1 1243 ? 113.849 93.316 139.422 1.00 18.87 1243 ALA A CA 1
ATOM 19050 C C . ALA A 1 1243 ? 114.816 94.433 139.777 1.00 22.16 1243 ALA A C 1
ATOM 19051 O O . ALA A 1 1243 ? 115.122 95.291 138.947 1.00 31.47 1243 ALA A O 1
ATOM 19058 N N . GLY A 1 1244 ? 115.301 94.416 141.015 1.00 21.44 1244 GLY A N 1
ATOM 19059 C CA . GLY A 1 1244 ? 116.162 95.493 141.458 1.00 18.10 1244 GLY A CA 1
ATOM 19060 C C . GLY A 1 1244 ? 116.947 95.132 142.698 1.00 20.50 1244 GLY A C 1
ATOM 19061 O O . GLY A 1 1244 ? 116.772 94.065 143.290 1.00 32.11 1244 GLY A O 1
ATOM 19065 N N . TYR A 1 1245 ? 117.825 96.056 143.084 1.00 24.18 1245 TYR A N 1
ATOM 19066 C CA . TYR A 1 1245 ? 118.661 95.911 144.265 1.00 20.97 1245 TYR A CA 1
ATOM 19067 C C . TYR A 1 1245 ? 118.657 97.222 145.039 1.00 25.38 1245 TYR A C 1
ATOM 19068 O O . TYR A 1 1245 ? 118.354 98.286 144.496 1.00 35.16 1245 TYR A O 1
ATOM 19086 N N . LYS A 1 1246 ? 119.000 97.132 146.324 1.00 22.15 1246 LYS A N 1
ATOM 19087 C CA . LYS A 1 1246 ? 118.916 98.276 147.234 1.00 14.78 1246 LYS A CA 1
ATOM 19088 C C . LYS A 1 1246 ? 120.217 99.079 147.189 1.00 23.46 1246 LYS A C 1
ATOM 19089 O O . LYS A 1 1246 ? 120.968 99.178 148.160 1.00 37.46 1246 LYS A O 1
ATOM 19108 N N . ASP A 1 1247 ? 120.471 99.665 146.024 1.00 21.79 1247 ASP A N 1
ATOM 19109 C CA . ASP A 1 1247 ? 121.622 100.538 145.855 1.00 23.21 1247 ASP A CA 1
ATOM 19110 C C . ASP A 1 1247 ? 121.428 101.370 144.598 1.00 25.09 1247 ASP A C 1
ATOM 19111 O O . ASP A 1 1247 ? 120.767 100.939 143.651 1.00 27.04 1247 ASP A O 1
ATOM 19120 N N . PHE A 1 1248 ? 122.008 102.567 144.603 1.00 32.75 1248 PHE A N 1
ATOM 19121 C CA . PHE A 1 1248 ? 121.996 103.392 143.406 1.00 24.17 1248 PHE A CA 1
ATOM 19122 C C . PHE A 1 1248 ? 122.784 102.708 142.297 1.00 25.23 1248 PHE A C 1
ATOM 19123 O O . PHE A 1 1248 ? 123.791 102.038 142.540 1.00 43.82 1248 PHE A O 1
ATOM 19140 N N . ILE A 1 1249 ? 122.310 102.879 141.062 1.00 24.03 1249 ILE A N 1
ATOM 19141 C CA . ILE A 1 1249 ? 122.917 102.186 139.936 1.00 29.44 1249 ILE A CA 1
ATOM 19142 C C . ILE A 1 1249 ? 124.391 102.546 139.841 1.00 36.28 1249 ILE A C 1
ATOM 19143 O O . ILE A 1 1249 ? 124.786 103.704 140.023 1.00 40.48 1249 ILE A O 1
ATOM 19159 N N . GLN A 1 1250 ? 125.217 101.543 139.557 1.00 39.83 1250 GLN A N 1
ATOM 19160 C CA . GLN A 1 1250 ? 126.657 101.721 139.417 1.00 44.93 1250 GLN A CA 1
ATOM 19161 C C . GLN A 1 1250 ? 126.976 101.871 137.933 1.00 46.63 1250 GLN A C 1
ATOM 19162 O O . GLN A 1 1250 ? 126.925 100.894 137.178 1.00 38.27 1250 GLN A O 1
ATOM 19176 N N . LEU A 1 1251 ? 127.312 103.092 137.520 1.00 47.67 1251 LEU A N 1
ATOM 19177 C CA . LEU A 1 1251 ? 127.526 103.420 136.119 1.00 42.56 1251 LEU A CA 1
ATOM 19178 C C . LEU A 1 1251 ? 128.909 104.022 135.932 1.00 45.96 1251 LEU A C 1
ATOM 19179 O O . LEU A 1 1251 ? 129.478 104.616 136.852 1.00 38.28 1251 LEU A O 1
ATOM 19195 N N . ILE A 1 1252 ? 129.444 103.864 134.719 1.00 59.47 1252 ILE A N 1
ATOM 19196 C CA . ILE A 1 1252 ? 130.774 104.377 134.422 1.00 57.89 1252 ILE A CA 1
ATOM 19197 C C . ILE A 1 1252 ? 130.794 105.891 134.567 1.00 56.58 1252 ILE A C 1
ATOM 19198 O O . ILE A 1 1252 ? 129.846 106.590 134.186 1.00 55.73 1252 ILE A O 1
ATOM 19214 N N . GLU A 1 1253 ? 131.880 106.401 135.137 1.00 72.03 1253 GLU A N 1
ATOM 19215 C CA . GLU A 1 1253 ? 132.086 107.836 135.238 1.00 70.78 1253 GLU A CA 1
ATOM 19216 C C . GLU A 1 1253 ? 132.698 108.354 133.943 1.00 73.40 1253 GLU A C 1
ATOM 19217 O O . GLU A 1 1253 ? 133.682 107.803 133.443 1.00 74.03 1253 GLU A O 1
ATOM 19225 N N . THR A 1 1254 ? 132.114 109.418 133.403 1.00 65.40 1254 THR A N 1
ATOM 19226 C CA . THR A 1 1254 ? 132.537 109.892 132.095 1.00 65.16 1254 THR A CA 1
ATOM 19227 C C . THR A 1 1254 ? 134.005 110.312 132.146 1.00 70.17 1254 THR A C 1
ATOM 19228 O O . THR A 1 1254 ? 134.436 110.943 133.119 1.00 62.57 1254 THR A O 1
ATOM 19239 N N . PRO A 1 1255 ? 134.807 109.976 131.121 1.00 89.46 1255 PRO A N 1
ATOM 19240 C CA . PRO A 1 1255 ? 136.215 110.388 131.111 1.00 87.15 1255 PRO A CA 1
ATOM 19241 C C . PRO A 1 1255 ? 136.388 111.899 131.237 1.00 84.67 1255 PRO A C 1
ATOM 19242 O O . PRO A 1 1255 ? 137.329 112.444 130.660 1.00 83.79 1255 PRO A O 1
ATOM 19253 N N . GLU A 1 1280 ? 131.469 92.266 138.814 1.00 48.58 1280 GLU A N 1
ATOM 19254 C CA . GLU A 1 1280 ? 131.130 93.073 139.980 1.00 52.72 1280 GLU A CA 1
ATOM 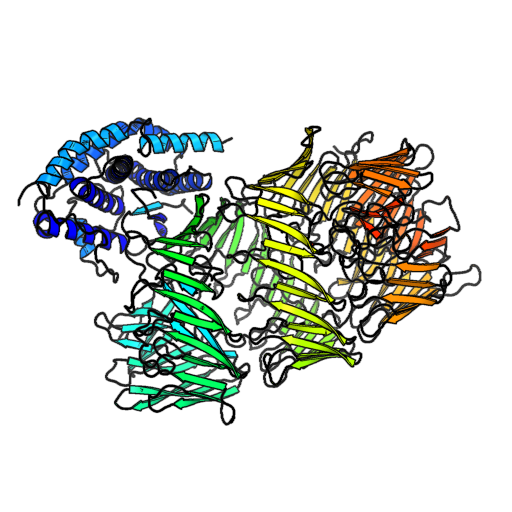19255 C C . GLU A 1 1280 ? 129.665 93.495 139.945 1.00 51.33 1280 GLU A C 1
ATOM 19256 O O . GLU A 1 1280 ? 129.274 94.468 140.586 1.00 49.81 1280 GLU A O 1
ATOM 19260 N N . ARG A 1 1281 ? 128.859 92.751 139.191 1.00 44.59 1281 ARG A N 1
ATOM 19261 C CA . ARG A 1 1281 ? 127.441 93.059 139.081 1.00 37.03 1281 ARG A CA 1
ATOM 19262 C C . ARG A 1 1281 ? 126.766 92.918 140.441 1.00 39.58 1281 ARG A C 1
ATOM 19263 O O . ARG A 1 1281 ? 127.012 91.962 141.180 1.00 41.59 1281 ARG A O 1
ATOM 19284 N N . THR A 1 1282 ? 125.908 93.881 140.768 1.00 33.41 1282 THR A N 1
ATOM 19285 C CA . THR A 1 1282 ? 125.160 93.848 142.018 1.00 28.42 1282 THR A CA 1
ATOM 19286 C C . THR A 1 1282 ? 123.979 92.898 141.870 1.00 30.82 1282 THR A C 1
ATOM 19287 O O . THR A 1 1282 ? 123.083 93.136 141.055 1.00 39.70 1282 THR A O 1
ATOM 19298 N N . ALA A 1 1283 ? 123.971 91.832 142.666 1.00 28.85 1283 ALA A N 1
ATOM 19299 C CA . ALA A 1 1283 ? 122.956 90.798 142.518 1.00 25.79 1283 ALA A CA 1
ATOM 19300 C C . ALA A 1 1283 ? 121.557 91.378 142.676 1.00 28.48 1283 ALA A C 1
ATOM 19301 O O . ALA A 1 1283 ? 121.297 92.190 143.567 1.00 28.33 1283 ALA A O 1
ATOM 19308 N N . LEU A 1 1284 ? 120.652 90.953 141.798 1.00 33.05 1284 LEU A N 1
ATOM 19309 C CA . LEU A 1 1284 ? 119.254 91.338 141.921 1.00 26.78 1284 LEU A CA 1
ATOM 19310 C C . LEU A 1 1284 ? 118.653 90.680 143.154 1.00 33.27 1284 LEU A C 1
ATOM 19311 O O . LEU A 1 1284 ? 118.804 89.472 143.362 1.00 34.47 1284 LEU A O 1
ATOM 19327 N N . GLU A 1 1285 ? 117.970 91.475 143.973 1.00 33.23 1285 GLU A N 1
ATOM 19328 C CA . GLU A 1 1285 ? 117.480 91.011 145.263 1.00 32.01 1285 GLU A CA 1
ATOM 19329 C C . GLU A 1 1285 ? 116.018 90.599 145.244 1.00 32.73 1285 GLU A C 1
ATOM 19330 O O . GLU A 1 1285 ? 115.638 89.683 145.979 1.00 36.71 1285 GLU A O 1
ATOM 19342 N N . GLN A 1 1286 ? 115.190 91.249 144.432 1.00 26.45 1286 GLN A N 1
ATOM 19343 C CA . GLN A 1 1286 ? 113.761 90.978 144.416 1.00 23.03 1286 GLN A CA 1
ATOM 19344 C C . GLN A 1 1286 ? 113.275 90.910 142.979 1.00 20.59 1286 GLN A C 1
ATOM 19345 O O . GLN A 1 1286 ? 113.752 91.652 142.118 1.00 29.35 1286 GLN A O 1
ATOM 19359 N N . PHE A 1 1287 ? 112.329 90.009 142.728 1.00 16.32 1287 PHE A N 1
ATOM 19360 C CA . PHE A 1 1287 ? 111.706 89.857 141.422 1.00 18.75 1287 PHE A CA 1
ATOM 19361 C C . PHE A 1 1287 ? 110.202 89.976 141.591 1.00 19.47 1287 PHE A C 1
ATOM 19362 O O . PHE A 1 1287 ? 109.620 89.328 142.465 1.00 33.28 1287 PHE A O 1
ATOM 19379 N N . THR A 1 1288 ? 109.578 90.807 140.762 1.00 12.78 1288 THR A N 1
ATOM 19380 C CA . THR A 1 1288 ? 108.136 90.999 140.786 1.00 19.63 1288 THR A CA 1
ATOM 19381 C C . THR A 1 1288 ? 107.606 90.881 139.367 1.00 16.98 1288 THR A C 1
ATOM 19382 O O . THR A 1 1288 ? 108.136 91.514 138.450 1.00 16.17 1288 THR A O 1
ATOM 19393 N N . PHE A 1 1289 ? 106.560 90.080 139.193 1.00 17.60 1289 PHE A N 1
ATOM 19394 C CA . PHE A 1 1289 ? 106.060 89.704 137.878 1.00 25.25 1289 PHE A CA 1
ATOM 19395 C C . PHE A 1 1289 ? 104.769 90.450 137.577 1.00 17.49 1289 PHE A C 1
ATOM 19396 O O . PHE A 1 1289 ? 103.859 90.487 138.410 1.00 18.55 1289 PHE A O 1
ATOM 19413 N N . TYR A 1 1290 ? 104.699 91.032 136.386 1.00 19.56 1290 TYR A N 1
ATOM 19414 C CA . TYR A 1 1290 ? 103.545 91.803 135.955 1.00 14.34 1290 TYR A CA 1
ATOM 19415 C C . TYR A 1 1290 ? 102.469 90.895 135.378 1.00 12.95 1290 TYR A C 1
ATOM 19416 O O . TYR A 1 1290 ? 102.758 89.866 134.763 1.00 27.65 1290 TYR A O 1
ATOM 19434 N N . HIS A 1 1291 ? 101.216 91.293 135.577 1.00 5.91 1291 HIS A N 1
ATOM 19435 C CA . HIS A 1 1291 ? 100.065 90.615 134.985 1.00 8.40 1291 HIS A CA 1
ATOM 19436 C C . HIS A 1 1291 ? 99.168 91.694 134.390 1.00 15.91 1291 HIS A C 1
ATOM 19437 O O . HIS A 1 1291 ? 98.444 92.380 135.117 1.00 23.62 1291 HIS A O 1
ATOM 19451 N N . CYS A 1 1292 ? 99.224 91.843 133.072 1.00 8.85 1292 CYS A N 1
ATOM 19452 C CA . CYS A 1 1292 ? 98.525 92.904 132.367 1.00 9.30 1292 CYS A CA 1
ATOM 19453 C C . CYS A 1 1292 ? 97.253 92.378 131.712 1.00 19.11 1292 CYS A C 1
ATOM 19454 O O . CYS A 1 1292 ? 97.059 91.172 131.549 1.00 32.44 1292 CYS A O 1
ATOM 19462 N N . ASP A 1 1293 ? 96.380 93.310 131.341 1.00 28.05 1293 ASP A N 1
ATOM 19463 C CA . ASP A 1 1293 ? 95.125 92.984 130.683 1.00 23.47 1293 ASP A CA 1
ATOM 19464 C C . ASP A 1 1293 ? 95.340 92.936 129.169 1.00 20.75 1293 ASP A C 1
ATOM 19465 O O . ASP A 1 1293 ? 96.471 92.950 128.679 1.00 23.00 1293 ASP A O 1
ATOM 19474 N N . GLN A 1 1294 ? 94.242 92.884 128.410 1.00 21.77 1294 GLN A N 1
ATOM 19475 C CA . GLN A 1 1294 ? 94.342 92.671 126.970 1.00 16.41 1294 GLN A CA 1
ATOM 19476 C C . GLN A 1 1294 ? 95.096 93.796 126.273 1.00 18.96 1294 GLN A C 1
ATOM 19477 O O . GLN A 1 1294 ? 95.667 93.581 125.198 1.00 32.36 1294 GLN A O 1
ATOM 19491 N N . VAL A 1 1295 ? 95.108 94.995 126.853 1.00 14.86 1295 VAL A N 1
ATOM 19492 C CA . VAL A 1 1295 ? 95.746 96.145 126.226 1.00 12.90 1295 VAL A CA 1
ATOM 19493 C C . VAL A 1 1295 ? 97.125 96.425 126.818 1.00 15.09 1295 VAL A C 1
ATOM 19494 O O . VAL A 1 1295 ? 97.718 97.468 126.533 1.00 16.12 1295 VAL A O 1
ATOM 19507 N N . GLY A 1 1296 ? 97.656 95.508 127.623 1.00 16.08 1296 GLY A N 1
ATOM 19508 C CA . GLY A 1 1296 ? 99.000 95.645 128.145 1.00 7.97 1296 GLY A CA 1
ATOM 19509 C C . GLY A 1 1296 ? 99.131 96.500 129.383 1.00 19.44 1296 GLY A C 1
ATOM 19510 O O . GLY A 1 1296 ? 100.256 96.850 129.755 1.00 31.55 1296 GLY A O 1
ATOM 19514 N N . THR A 1 1297 ? 98.027 96.850 130.033 1.00 20.79 1297 THR A N 1
ATOM 19515 C CA . THR A 1 1297 ? 98.076 97.679 131.229 1.00 12.69 1297 THR A CA 1
ATOM 19516 C C . THR A 1 1297 ? 98.290 96.800 132.453 1.00 15.70 1297 THR A C 1
ATOM 19517 O O . THR A 1 1297 ? 97.487 95.888 132.690 1.00 23.77 1297 THR A O 1
ATOM 19528 N N . PRO A 1 1298 ? 99.334 97.025 133.250 1.00 17.59 1298 PRO A N 1
ATOM 19529 C CA . PRO A 1 1298 ? 99.503 96.223 134.467 1.00 18.41 1298 PRO A CA 1
ATOM 19530 C C . PRO A 1 1298 ? 98.271 96.305 135.354 1.00 13.79 1298 PRO A C 1
ATOM 19531 O O . PRO A 1 1298 ? 97.740 97.386 135.613 1.00 28.42 1298 PRO A O 1
ATOM 19542 N N . GLN A 1 1299 ? 97.822 95.146 135.819 1.00 13.52 1299 GLN A N 1
ATOM 19543 C CA . GLN A 1 1299 ? 96.689 95.042 136.726 1.00 15.85 1299 GLN A CA 1
ATOM 19544 C C . GLN A 1 1299 ? 97.083 94.534 138.099 1.00 24.42 1299 GLN A C 1
ATOM 19545 O O . GLN A 1 1299 ? 96.574 95.025 139.107 1.00 28.48 1299 GLN A O 1
ATOM 19559 N N . THR A 1 1300 ? 97.982 93.558 138.154 1.00 24.37 1300 THR A N 1
ATOM 19560 C CA . THR A 1 1300 ? 98.483 93.035 139.413 1.00 23.92 1300 THR A CA 1
ATOM 19561 C C . THR A 1 1300 ? 99.955 92.707 139.238 1.00 12.64 1300 THR A C 1
ATOM 19562 O O . THR A 1 1300 ? 100.475 92.653 138.122 1.00 22.43 1300 THR A O 1
ATOM 19573 N N . MET A 1 1301 ? 100.626 92.494 140.363 1.00 7.81 1301 MET A N 1
ATOM 19574 C CA . MET A 1 1301 ? 102.006 92.043 140.366 1.00 12.59 1301 MET A CA 1
ATOM 19575 C C . MET A 1 1301 ? 102.153 90.947 141.407 1.00 22.13 1301 MET A C 1
ATOM 19576 O O . MET A 1 1301 ? 101.518 90.997 142.464 1.00 22.90 1301 MET A O 1
ATOM 19590 N N . THR A 1 1302 ? 102.986 89.957 141.102 1.00 28.18 1302 THR A N 1
ATOM 19591 C CA . THR A 1 1302 ? 103.217 88.829 141.989 1.00 22.95 1302 THR A CA 1
ATOM 19592 C C . THR A 1 1302 ? 104.698 88.725 142.321 1.00 22.92 1302 THR A C 1
ATOM 19593 O O . THR A 1 1302 ? 105.559 89.076 141.510 1.00 21.76 1302 THR A O 1
ATOM 19604 N N . ASN A 1 1303 ? 104.986 88.239 143.525 1.00 24.03 1303 ASN A N 1
ATOM 19605 C CA . ASN A 1 1303 ? 106.360 88.051 143.959 1.00 17.86 1303 ASN A CA 1
ATOM 19606 C C . ASN A 1 1303 ? 106.902 86.726 143.426 1.00 24.52 1303 ASN A C 1
ATOM 19607 O O . ASN A 1 1303 ? 106.238 86.004 142.678 1.00 24.93 1303 ASN A O 1
ATOM 19618 N N . ILE A 1 1304 ? 108.133 86.397 143.823 1.00 28.52 1304 ILE A N 1
ATOM 19619 C CA . ILE A 1 1304 ? 108.803 85.221 143.285 1.00 27.46 1304 ILE A CA 1
ATOM 19620 C C . ILE A 1 1304 ? 108.092 83.933 143.676 1.00 28.00 1304 ILE A C 1
ATOM 19621 O O . ILE A 1 1304 ? 108.318 82.892 143.052 1.00 32.09 1304 ILE A O 1
ATOM 19637 N N . ARG A 1 1305 ? 107.235 83.972 144.693 1.00 23.26 1305 ARG A N 1
ATOM 19638 C CA . ARG A 1 1305 ? 106.472 82.805 145.114 1.00 28.98 1305 ARG A CA 1
ATOM 19639 C C . ARG A 1 1305 ? 105.086 82.751 144.484 1.00 32.63 1305 ARG A C 1
ATOM 19640 O O . ARG A 1 1305 ? 104.297 81.867 144.826 1.00 34.47 1305 ARG A O 1
ATOM 19661 N N . GLY A 1 1306 ? 104.773 83.669 143.575 1.00 30.60 1306 GLY A N 1
ATOM 19662 C CA . GLY A 1 1306 ? 103.484 83.666 142.919 1.00 24.55 1306 GLY A CA 1
ATOM 19663 C C . GLY A 1 1306 ? 102.350 84.250 143.727 1.00 20.60 1306 GLY A C 1
ATOM 19664 O O . GLY A 1 1306 ? 101.186 84.016 143.385 1.00 32.05 1306 GLY A O 1
ATOM 19668 N N . GLU A 1 1307 ? 102.644 84.996 144.786 1.00 24.06 1307 GLU A N 1
ATOM 19669 C CA . GLU A 1 1307 ? 101.613 85.658 145.570 1.00 26.89 1307 GLU A CA 1
ATOM 19670 C C . GLU A 1 1307 ? 101.407 87.072 145.052 1.00 33.13 1307 GLU A C 1
ATOM 19671 O O . GLU A 1 1307 ? 102.367 87.762 144.703 1.00 40.05 1307 GLU A O 1
ATOM 19683 N N . CYS A 1 1308 ? 100.151 87.502 145.013 1.00 35.81 1308 CYS A N 1
ATOM 19684 C CA . CYS A 1 1308 ? 99.837 88.859 144.587 1.00 29.78 1308 CYS A CA 1
ATOM 19685 C C . CYS A 1 1308 ? 100.294 89.848 145.652 1.00 27.07 1308 CYS A C 1
ATOM 19686 O O . CYS A 1 1308 ? 99.857 89.776 146.804 1.00 29.33 1308 CYS A O 1
ATOM 19694 N N . VAL A 1 1309 ? 101.174 90.769 145.266 1.00 31.65 1309 VAL A N 1
ATOM 19695 C CA . VAL A 1 1309 ? 101.714 91.763 146.186 1.00 32.19 1309 VAL A CA 1
ATOM 19696 C C . VAL A 1 1309 ? 101.306 93.183 145.828 1.00 31.83 1309 VAL A C 1
ATOM 19697 O O . VAL A 1 1309 ? 101.625 94.110 146.587 1.00 39.46 1309 VAL A O 1
ATOM 19710 N N . TRP A 1 1310 ? 100.611 93.390 144.713 1.00 25.33 1310 TRP A N 1
ATOM 19711 C CA . TRP A 1 1310 ? 100.275 94.736 144.257 1.00 20.71 1310 TRP A CA 1
ATOM 19712 C C . TRP A 1 1310 ? 99.092 94.640 143.311 1.00 16.13 1310 TRP A C 1
ATOM 19713 O O . TRP A 1 1310 ? 99.153 93.904 142.322 1.00 30.38 1310 TRP A O 1
ATOM 19734 N N . GLU A 1 1311 ? 98.023 95.368 143.613 1.00 17.67 1311 GLU A N 1
ATOM 19735 C CA . GLU A 1 1311 ? 96.857 95.452 142.749 1.00 23.20 1311 GLU A CA 1
ATOM 19736 C C . GLU A 1 1311 ? 96.488 96.914 142.559 1.00 31.57 1311 GLU A C 1
ATOM 19737 O O . GLU A 1 1311 ? 96.671 97.736 143.460 1.00 38.85 1311 GLU A O 1
ATOM 19749 N N . ILE A 1 1312 ? 95.965 97.232 141.380 1.00 29.16 1312 ILE A N 1
ATOM 19750 C CA . ILE A 1 1312 ? 95.551 98.588 141.049 1.00 26.57 1312 ILE A CA 1
ATOM 19751 C C . ILE A 1 1312 ? 94.132 98.555 140.507 1.00 20.70 1312 ILE A C 1
ATOM 19752 O O . ILE A 1 1312 ? 93.818 97.757 139.617 1.00 29.94 1312 ILE A O 1
ATOM 19768 N N . LEU A 1 1313 ? 93.276 99.409 141.056 1.00 30.73 1313 LEU A N 1
ATOM 19769 C CA . LEU A 1 1313 ? 91.999 99.766 140.451 1.00 25.06 1313 LEU A CA 1
ATOM 19770 C C . LEU A 1 1313 ? 92.173 101.166 139.883 1.00 32.68 1313 LEU A C 1
ATOM 19771 O O . LEU A 1 1313 ? 92.419 102.116 140.634 1.00 42.44 1313 LEU A O 1
ATOM 19787 N N . GLN A 1 1314 ? 92.063 101.296 138.567 1.00 28.06 1314 GLN A N 1
ATOM 19788 C CA . GLN A 1 1314 ? 92.247 102.575 137.903 1.00 32.17 1314 GLN A CA 1
ATOM 19789 C C . GLN A 1 1314 ? 91.018 102.909 137.071 1.00 23.80 1314 GLN A C 1
ATOM 19790 O O . GLN A 1 1314 ? 90.338 102.021 136.550 1.00 29.62 1314 GLN A O 1
ATOM 19804 N N . ASP A 1 1315 ? 90.740 104.203 136.958 1.00 34.18 1315 ASP A N 1
ATOM 19805 C CA . ASP A 1 1315 ? 89.626 104.657 136.148 1.00 26.03 1315 ASP A CA 1
ATOM 19806 C C . ASP A 1 1315 ? 89.872 104.315 134.681 1.00 21.40 1315 ASP A C 1
ATOM 19807 O O . ASP A 1 1315 ? 90.970 103.933 134.274 1.00 31.93 1315 ASP A O 1
ATOM 19816 N N . THR A 1 1316 ? 88.816 104.467 133.882 1.00 24.58 1316 THR A N 1
ATOM 19817 C CA . THR A 1 1316 ? 88.886 104.087 132.476 1.00 20.28 1316 THR A CA 1
ATOM 19818 C C . THR A 1 1316 ? 90.066 104.743 131.774 1.00 15.24 1316 THR A C 1
ATOM 19819 O O . THR A 1 1316 ? 90.726 104.118 130.937 1.00 24.86 1316 THR A O 1
ATOM 19830 N N . TRP A 1 1317 ? 90.350 106.002 132.102 1.00 11.91 1317 TRP A N 1
ATOM 19831 C CA . TRP A 1 1317 ? 91.331 106.790 131.372 1.00 19.50 1317 TRP A CA 1
ATOM 19832 C C . TRP A 1 1317 ? 92.672 106.884 132.094 1.00 23.85 1317 TRP A C 1
ATOM 19833 O O . TRP A 1 1317 ? 93.505 107.720 131.730 1.00 28.42 1317 TRP A O 1
ATOM 19854 N N . GLY A 1 1318 ? 92.902 106.042 133.100 1.00 25.25 1318 GLY A N 1
ATOM 19855 C CA . GLY A 1 1318 ? 94.209 105.874 133.699 1.00 21.01 1318 GLY A CA 1
ATOM 19856 C C . GLY A 1 1318 ? 94.327 106.366 135.124 1.00 22.04 1318 GLY A C 1
ATOM 19857 O O . GLY A 1 1318 ? 95.245 105.936 135.834 1.00 32.89 1318 GLY A O 1
ATOM 19861 N N . ALA A 1 1319 ? 93.438 107.248 135.568 1.00 21.73 1319 ALA A N 1
ATOM 19862 C CA . ALA A 1 1319 ? 93.544 107.790 136.915 1.00 21.51 1319 ALA A CA 1
ATOM 19863 C C . ALA A 1 1319 ? 93.449 106.672 137.944 1.00 30.56 1319 ALA A C 1
ATOM 19864 O O . ALA A 1 1319 ? 92.573 105.807 137.861 1.00 38.00 1319 ALA A O 1
ATOM 19871 N N . VAL A 1 1320 ? 94.355 106.694 138.920 1.00 30.01 1320 VAL A N 1
ATOM 19872 C CA . VAL A 1 1320 ? 94.366 105.668 139.952 1.00 31.59 1320 VAL A CA 1
ATOM 19873 C C . VAL A 1 1320 ? 93.168 105.862 140.868 1.00 31.83 1320 VAL A C 1
ATOM 19874 O O . VAL A 1 1320 ? 92.948 106.953 141.408 1.00 35.59 1320 VAL A O 1
ATOM 19887 N N . SER A 1 1321 ? 92.387 104.801 141.048 1.00 28.89 1321 SER A N 1
ATOM 19888 C CA . SER A 1 1321 ? 91.288 104.798 142.002 1.00 32.70 1321 SER A CA 1
ATOM 19889 C C . SER A 1 1321 ? 91.669 104.146 143.322 1.00 33.70 1321 SER A C 1
ATOM 19890 O O . SER A 1 1321 ? 91.215 104.590 144.380 1.00 33.91 1321 SER A O 1
ATOM 19898 N N . GLN A 1 1322 ? 92.497 103.104 143.282 1.00 33.01 1322 GLN A N 1
ATOM 19899 C CA . GLN A 1 1322 ? 92.918 102.415 144.494 1.00 32.26 1322 GLN A CA 1
ATOM 19900 C C . GLN A 1 1322 ? 94.077 101.475 144.188 1.00 31.62 1322 GLN A C 1
ATOM 19901 O O . GLN A 1 1322 ? 94.033 100.727 143.207 1.00 33.52 1322 GLN A O 1
ATOM 19915 N N . ILE A 1 1323 ? 95.118 101.513 145.015 1.00 33.92 1323 ILE A N 1
ATOM 19916 C CA . ILE A 1 1323 ? 96.247 100.597 144.917 1.00 28.36 1323 ILE A CA 1
ATOM 19917 C C . ILE A 1 1323 ? 96.302 99.781 146.198 1.00 27.41 1323 ILE A C 1
ATOM 19918 O O . ILE A 1 1323 ? 96.319 100.344 147.298 1.00 35.28 1323 ILE A O 1
ATOM 19934 N N . LYS A 1 1324 ? 96.323 98.461 146.053 1.00 26.72 1324 LYS A N 1
ATOM 19935 C CA . LYS A 1 1324 ? 96.474 97.541 147.171 1.00 30.72 1324 LYS A CA 1
ATOM 19936 C C . LYS A 1 1324 ? 97.854 96.909 147.078 1.00 31.28 1324 LYS A C 1
ATOM 19937 O O . LYS A 1 1324 ? 98.159 96.224 146.098 1.00 43.11 1324 LYS A O 1
ATOM 19956 N N . ALA A 1 1325 ? 98.682 97.143 148.092 1.00 34.02 1325 ALA A N 1
ATOM 19957 C CA . ALA A 1 1325 ? 100.043 96.629 148.122 1.00 32.26 1325 ALA A CA 1
ATOM 19958 C C . ALA A 1 1325 ? 100.262 95.877 149.422 1.00 37.52 1325 ALA A C 1
ATOM 19959 O O . ALA A 1 1325 ? 99.951 96.390 150.501 1.00 43.17 1325 ALA A O 1
ATOM 19966 N N . LEU A 1 1326 ? 100.793 94.658 149.317 1.00 38.24 1326 LEU A N 1
ATOM 19967 C CA . LEU A 1 1326 ? 101.110 93.888 150.514 1.00 39.73 1326 LEU A CA 1
ATOM 19968 C C . LEU A 1 1326 ? 102.184 94.582 151.341 1.00 40.07 1326 LEU A C 1
ATOM 19969 O O . LEU A 1 1326 ? 102.083 94.652 152.571 1.00 44.95 1326 LEU A O 1
ATOM 19985 N N . ASN A 1 1327 ? 103.217 95.100 150.683 1.00 43.14 1327 ASN A N 1
ATOM 19986 C CA . ASN A 1 1327 ? 104.311 95.816 151.335 1.00 43.97 1327 ASN A CA 1
ATOM 19987 C C . ASN A 1 1327 ? 104.356 97.219 150.740 1.00 48.05 1327 ASN A C 1
ATOM 19988 O O . ASN A 1 1327 ? 104.850 97.414 149.625 1.00 47.54 1327 ASN A O 1
ATOM 19999 N N . GLN A 1 1328 ? 103.845 98.196 151.491 1.00 58.26 1328 GLN A N 1
ATOM 20000 C CA . GLN A 1 1328 ? 103.683 99.538 150.943 1.00 51.85 1328 GLN A CA 1
ATOM 20001 C C . GLN A 1 1328 ? 105.031 100.210 150.709 1.00 53.22 1328 GLN A C 1
ATOM 20002 O O . GLN A 1 1328 ? 105.226 100.882 149.690 1.00 57.19 1328 GLN A O 1
ATOM 20016 N N . ASP A 1 1329 ? 105.971 100.041 151.634 1.00 51.32 1329 ASP A N 1
ATOM 20017 C CA . ASP A 1 1329 ? 107.253 100.729 151.573 1.00 51.87 1329 ASP A CA 1
ATOM 20018 C C . ASP A 1 1329 ? 108.298 99.985 150.752 1.00 48.98 1329 ASP A C 1
ATOM 20019 O O . ASP A 1 1329 ? 109.411 100.493 150.593 1.00 55.41 1329 ASP A O 1
ATOM 20028 N N . ASN A 1 1330 ? 107.977 98.804 150.233 1.00 33.15 1330 ASN A N 1
ATOM 20029 C CA . ASN A 1 1330 ? 108.928 98.058 149.422 1.00 33.09 1330 ASN A CA 1
ATOM 20030 C C . ASN A 1 1330 ? 108.955 98.642 148.014 1.00 34.14 1330 ASN A C 1
ATOM 20031 O O . ASN A 1 1330 ? 108.004 98.445 147.248 1.00 37.15 1330 ASN A O 1
ATOM 20042 N N . PRO A 1 1331 ? 110.014 99.361 147.629 1.00 28.76 1331 PRO A N 1
ATOM 20043 C CA . PRO A 1 1331 ? 110.023 99.964 146.287 1.00 26.39 1331 PRO A CA 1
ATOM 20044 C C . PRO A 1 1331 ? 109.925 98.943 145.171 1.00 30.97 1331 PRO A C 1
ATOM 20045 O O . PRO A 1 1331 ? 109.336 99.237 144.124 1.00 40.55 1331 PRO A O 1
ATOM 20056 N N . PHE A 1 1332 ? 110.485 97.749 145.362 1.00 28.76 1332 PHE A N 1
ATOM 20057 C CA . PHE A 1 1332 ? 110.468 96.736 144.317 1.00 28.37 1332 PHE A CA 1
ATOM 20058 C C . PHE A 1 1332 ? 109.090 96.126 144.110 1.00 36.68 1332 PHE A C 1
ATOM 20059 O O . PHE A 1 1332 ? 108.882 95.445 143.101 1.00 41.69 1332 PHE A O 1
ATOM 20076 N N . GLU A 1 1333 ? 108.153 96.349 145.028 1.00 29.42 1333 GLU A N 1
ATOM 20077 C CA . GLU A 1 1333 ? 106.772 95.919 144.857 1.00 28.75 1333 GLU A CA 1
ATOM 20078 C C . GLU A 1 1333 ? 105.838 97.091 144.588 1.00 29.14 1333 GLU A C 1
ATOM 20079 O O . GLU A 1 1333 ? 104.618 96.942 144.708 1.00 32.80 1333 GLU A O 1
ATOM 20091 N N . GLN A 1 1334 ? 106.382 98.250 144.236 1.00 24.98 1334 GLN A N 1
ATOM 20092 C CA . GLN A 1 1334 ? 105.601 99.382 143.767 1.00 26.16 1334 GLN A CA 1
ATOM 20093 C C . GLN A 1 1334 ? 105.724 99.464 142.254 1.00 27.60 1334 GLN A C 1
ATOM 20094 O O . GLN A 1 1334 ? 106.775 99.145 141.691 1.00 26.44 1334 GLN A O 1
ATOM 20108 N N . ASN A 1 1335 ? 104.648 99.884 141.596 1.00 22.92 1335 ASN A N 1
ATOM 20109 C CA . ASN A 1 1335 ? 104.625 99.979 140.143 1.00 19.90 1335 ASN A CA 1
ATOM 20110 C C . ASN A 1 1335 ? 104.065 101.328 139.732 1.00 24.28 1335 ASN A C 1
ATOM 20111 O O . ASN A 1 1335 ? 102.951 101.687 140.124 1.00 27.87 1335 ASN A O 1
ATOM 20122 N N . ASN A 1 1336 ? 104.833 102.061 138.932 1.00 27.75 1336 ASN A N 1
ATOM 20123 C CA . ASN A 1 1336 ? 104.372 103.298 138.325 1.00 23.71 1336 ASN A CA 1
ATOM 20124 C C . ASN A 1 1336 ? 103.957 103.118 136.874 1.00 22.56 1336 ASN A C 1
ATOM 20125 O O . ASN A 1 1336 ? 103.402 104.050 136.285 1.00 33.15 1336 ASN A O 1
ATOM 20136 N N . LEU A 1 1337 ? 104.206 101.952 136.288 1.00 25.71 1337 LEU A N 1
ATOM 20137 C CA . LEU A 1 1337 ? 103.794 101.712 134.916 1.00 20.88 1337 LEU A CA 1
ATOM 20138 C C . LEU A 1 1337 ? 102.273 101.675 134.814 1.00 17.00 1337 LEU A C 1
ATOM 20139 O O . LEU A 1 1337 ? 101.571 101.215 135.716 1.00 26.08 1337 LEU A O 1
ATOM 20155 N N . ARG A 1 1338 ? 101.779 102.164 133.686 1.00 11.66 1338 ARG A N 1
ATOM 20156 C CA . ARG A 1 1338 ? 100.361 102.409 133.452 1.00 11.64 1338 ARG A CA 1
ATOM 20157 C C . ARG A 1 1338 ? 100.100 101.964 132.019 1.00 18.61 1338 ARG A C 1
ATOM 20158 O O . ARG A 1 1338 ? 100.775 101.065 131.507 1.00 32.77 1338 ARG A O 1
ATOM 20179 N N . PHE A 1 1339 ? 99.077 102.532 131.378 1.00 26.20 1339 PHE A N 1
ATOM 20180 C CA . PHE A 1 1339 ? 98.881 102.294 129.953 1.00 14.15 1339 PHE A CA 1
ATOM 20181 C C . PHE A 1 1339 ? 100.233 102.224 129.258 1.00 6.88 1339 PHE A C 1
ATOM 20182 O O . PHE A 1 1339 ? 101.166 102.943 129.619 1.00 23.85 1339 PHE A O 1
ATOM 20199 N N . GLN A 1 1340 ? 100.343 101.319 128.291 1.00 5.26 1340 GLN A N 1
ATOM 20200 C CA . GLN A 1 1340 ? 101.612 101.056 127.626 1.00 15.46 1340 GLN A CA 1
ATOM 20201 C C . GLN A 1 1340 ? 102.379 102.344 127.364 1.00 22.75 1340 GLN A C 1
ATOM 20202 O O . GLN A 1 1340 ? 101.845 103.297 126.794 1.00 24.17 1340 GLN A O 1
ATOM 20216 N N . GLY A 1 1341 ? 103.635 102.368 127.801 1.00 20.62 1341 GLY A N 1
ATOM 20217 C CA . GLY A 1 1341 ? 104.491 103.515 127.593 1.00 5.88 1341 GLY A CA 1
ATOM 20218 C C . GLY A 1 1341 ? 104.258 104.672 128.537 1.00 15.99 1341 GLY A C 1
ATOM 20219 O O . GLY A 1 1341 ? 104.880 105.724 128.359 1.00 30.36 1341 GLY A O 1
ATOM 20223 N N . GLN A 1 1342 ? 103.392 104.518 129.533 1.00 16.85 1342 GLN A N 1
ATOM 20224 C CA . GLN A 1 1342 ? 103.056 105.590 130.459 1.00 16.03 1342 GLN A CA 1
ATOM 20225 C C . GLN A 1 1342 ? 103.641 105.297 131.832 1.00 20.23 1342 GLN A C 1
ATOM 20226 O O . GLN A 1 1342 ? 103.510 104.181 132.345 1.00 34.14 1342 GLN A O 1
ATOM 20240 N N . TYR A 1 1343 ? 104.277 106.305 132.422 1.00 17.74 1343 TYR A N 1
ATOM 20241 C CA . TYR A 1 1343 ? 104.882 106.212 133.744 1.00 14.32 1343 TYR A CA 1
ATOM 20242 C C . TYR A 1 1343 ? 104.180 107.196 134.667 1.00 16.99 1343 TYR A C 1
ATOM 20243 O O . TYR A 1 1343 ? 104.229 108.408 134.438 1.00 32.07 1343 TYR A O 1
ATOM 20261 N N . TYR A 1 1344 ? 103.536 106.679 135.708 1.00 15.94 1344 TYR A N 1
ATOM 20262 C CA . TYR A 1 1344 ? 102.844 107.541 136.655 1.00 15.14 1344 TYR A CA 1
ATOM 20263 C C . TYR A 1 1344 ? 103.847 108.359 137.460 1.00 22.26 1344 TYR A C 1
ATOM 20264 O O . TYR A 1 1344 ? 104.853 107.831 137.940 1.00 34.28 1344 TYR A O 1
ATOM 20282 N N . ASP A 1 1345 ? 103.567 109.651 137.611 1.00 30.52 1345 ASP A N 1
ATOM 20283 C CA . ASP A 1 1345 ? 104.393 110.562 138.395 1.00 22.69 1345 ASP A CA 1
ATOM 20284 C C . ASP A 1 1345 ? 103.595 110.983 139.621 1.00 23.08 1345 ASP A C 1
ATOM 20285 O O . ASP A 1 1345 ? 102.588 111.687 139.500 1.00 38.21 1345 ASP A O 1
ATOM 20294 N N . ARG A 1 1346 ? 104.046 110.555 140.801 1.00 22.81 1346 ARG A N 1
ATOM 20295 C CA . ARG A 1 1346 ? 103.342 110.914 142.026 1.00 29.50 1346 ARG A CA 1
ATOM 20296 C C . ARG A 1 1346 ? 103.427 112.409 142.305 1.00 28.86 1346 ARG A C 1
ATOM 20297 O O . ARG A 1 1346 ? 102.549 112.964 142.975 1.00 34.57 1346 ARG A O 1
ATOM 20318 N N . GLU A 1 1347 ? 104.465 113.076 141.799 1.00 34.46 1347 GLU A N 1
ATOM 20319 C CA . GLU A 1 1347 ? 104.647 114.494 142.086 1.00 28.79 1347 GLU A CA 1
ATOM 20320 C C . GLU A 1 1347 ? 103.539 115.335 141.464 1.00 29.34 1347 GLU A C 1
ATOM 20321 O O . GLU A 1 1347 ? 103.085 116.314 142.066 1.00 38.20 1347 GLU A O 1
ATOM 20333 N N . THR A 1 1348 ? 103.093 114.971 140.263 1.00 24.03 1348 THR A N 1
ATOM 20334 C CA . THR A 1 1348 ? 102.105 115.749 139.532 1.00 26.55 1348 THR A CA 1
ATOM 20335 C C . THR A 1 1348 ? 100.812 115.002 139.254 1.00 30.95 1348 THR A C 1
ATOM 20336 O O . THR A 1 1348 ? 99.844 115.630 138.812 1.00 36.87 1348 THR A O 1
ATOM 20347 N N . GLU A 1 1349 ? 100.763 113.695 139.492 1.00 31.61 1349 GLU A N 1
ATOM 20348 C CA . GLU A 1 1349 ? 99.649 112.834 139.108 1.00 31.38 1349 GLU A CA 1
ATOM 20349 C C . GLU A 1 1349 ? 99.479 112.747 137.598 1.00 26.42 1349 GLU A C 1
ATOM 20350 O O . GLU A 1 1349 ? 98.448 112.260 137.121 1.00 35.69 1349 GLU A O 1
ATOM 20362 N N . LEU A 1 1350 ? 100.460 113.211 136.834 1.00 12.90 1350 LEU A N 1
ATOM 20363 C CA . LEU A 1 1350 ? 100.477 113.030 135.394 1.00 22.29 1350 LEU A CA 1
ATOM 20364 C C . LEU A 1 1350 ? 101.152 111.711 135.048 1.00 25.07 1350 LEU A C 1
ATOM 20365 O O . LEU A 1 1350 ? 101.926 111.155 135.828 1.00 32.39 1350 LEU A O 1
ATOM 20381 N N . HIS A 1 1351 ? 100.846 111.211 133.859 1.00 31.20 1351 HIS A N 1
ATOM 20382 C CA . HIS A 1 1351 ? 101.501 110.031 133.312 1.00 19.68 1351 HIS A CA 1
ATOM 20383 C C . HIS A 1 1351 ? 102.508 110.502 132.277 1.00 9.28 1351 HIS A C 1
ATOM 20384 O O . HIS A 1 1351 ? 102.129 111.051 131.239 1.00 27.32 1351 HIS A O 1
ATOM 20398 N N . TYR A 1 1352 ? 103.789 110.301 132.559 1.00 16.25 1352 TYR A N 1
ATOM 20399 C CA . TYR A 1 1352 ? 104.804 110.579 131.559 1.00 25.14 1352 TYR A CA 1
ATOM 20400 C C . TYR A 1 1352 ? 104.670 109.581 130.420 1.00 25.75 1352 TYR A C 1
ATOM 20401 O O . TYR A 1 1352 ? 104.655 108.368 130.645 1.00 37.67 1352 TYR A O 1
ATOM 20419 N N . ASN A 1 1353 ? 104.568 110.090 129.194 1.00 24.00 1353 ASN A N 1
ATOM 20420 C CA . ASN A 1 1353 ? 104.362 109.259 128.007 1.00 16.58 1353 ASN A CA 1
ATOM 20421 C C . ASN A 1 1353 ? 105.415 109.668 126.983 1.00 8.10 1353 ASN A C 1
ATOM 20422 O O . ASN A 1 1353 ? 105.128 110.403 126.038 1.00 30.52 1353 ASN A O 1
ATOM 20433 N N . ARG A 1 1354 ? 106.623 109.139 127.153 1.00 10.94 1354 ARG A N 1
ATOM 20434 C CA . ARG A 1 1354 ? 107.743 109.420 126.263 1.00 21.28 1354 ARG A CA 1
ATOM 20435 C C . ARG A 1 1354 ? 107.804 110.889 125.851 1.00 16.93 1354 ARG A C 1
ATOM 20436 O O . ARG A 1 1354 ? 108.507 111.685 126.479 1.00 23.23 1354 ARG A O 1
ATOM 20457 N N . TYR A 1 1355 ? 107.076 111.258 124.796 1.00 26.71 1355 TYR A N 1
ATOM 20458 C CA . TYR A 1 1355 ? 107.183 112.594 124.223 1.00 14.58 1355 TYR A CA 1
ATOM 20459 C C . TYR A 1 1355 ? 106.259 113.610 124.876 1.00 16.39 1355 TYR A C 1
ATOM 20460 O O . TYR A 1 1355 ? 106.535 114.811 124.800 1.00 20.40 1355 TYR A O 1
ATOM 20478 N N . ARG A 1 1356 ? 105.178 113.167 125.509 1.00 12.50 1356 ARG A N 1
ATOM 20479 C CA . ARG A 1 1356 ? 104.232 114.074 126.137 1.00 15.51 1356 ARG A CA 1
ATOM 20480 C C . ARG A 1 1356 ? 103.821 113.516 127.488 1.00 15.03 1356 ARG A C 1
ATOM 20481 O O . ARG A 1 1356 ? 104.001 112.332 127.776 1.00 28.43 1356 ARG A O 1
ATOM 20502 N N . TYR A 1 1357 ? 103.267 114.390 128.318 1.00 22.35 1357 TYR A N 1
ATOM 20503 C CA . TYR A 1 1357 ? 102.678 113.994 129.587 1.00 21.25 1357 TYR A CA 1
ATOM 20504 C C . TYR A 1 1357 ? 101.174 113.857 129.407 1.00 22.18 1357 TYR A C 1
ATOM 20505 O O . TYR A 1 1357 ? 100.525 114.749 128.853 1.00 35.46 1357 TYR A O 1
ATOM 20523 N N . TYR A 1 1358 ? 100.633 112.737 129.861 1.00 36.61 1358 TYR A N 1
ATOM 20524 C CA . TYR A 1 1358 ? 99.222 112.429 129.710 1.00 21.87 1358 TYR A CA 1
ATOM 20525 C C . TYR A 1 1358 ? 98.483 112.797 130.986 1.00 26.90 1358 TYR A C 1
ATOM 20526 O O . TYR A 1 1358 ? 98.980 112.571 132.092 1.00 36.40 1358 TYR A O 1
ATOM 20544 N N . GLU A 1 1359 ? 97.296 113.372 130.826 1.00 28.12 1359 GLU A N 1
ATOM 20545 C CA . GLU A 1 1359 ? 96.488 113.812 131.956 1.00 31.97 1359 GLU A CA 1
ATOM 20546 C C . GLU A 1 1359 ? 95.320 112.850 132.129 1.00 34.31 1359 GLU A C 1
ATOM 20547 O O . GLU A 1 1359 ? 94.319 112.953 131.404 1.00 40.21 1359 GLU A O 1
ATOM 20559 N N . PRO A 1 1360 ? 95.391 111.899 133.064 1.00 36.74 1360 PRO A N 1
ATOM 20560 C CA . PRO A 1 1360 ? 94.314 110.901 133.165 1.00 32.32 1360 PRO A CA 1
ATOM 20561 C C . PRO A 1 1360 ? 92.949 111.500 133.433 1.00 29.86 1360 PRO A C 1
ATOM 20562 O O . PRO A 1 1360 ? 91.945 110.956 132.958 1.00 44.22 1360 PRO A O 1
ATOM 20573 N N . HIS A 1 1361 ? 92.873 112.598 134.184 1.00 29.01 1361 HIS A N 1
ATOM 20574 C CA . HIS A 1 1361 ? 91.573 113.149 134.549 1.00 26.50 1361 HIS A CA 1
ATOM 20575 C C . HIS A 1 1361 ? 90.784 113.567 133.315 1.00 30.09 1361 HIS A C 1
ATOM 20576 O O . HIS A 1 1361 ? 89.595 113.254 133.190 1.00 32.73 1361 HIS A O 1
ATOM 20590 N N . SER A 1 1362 ? 91.430 114.275 132.391 1.00 24.51 1362 SER A N 1
ATOM 20591 C CA . SER A 1 1362 ? 90.775 114.775 131.191 1.00 21.50 1362 SER A CA 1
ATOM 20592 C C . SER A 1 1362 ? 91.060 113.917 129.965 1.00 29.02 1362 SER A C 1
ATOM 20593 O O . SER A 1 1362 ? 90.664 114.290 128.857 1.00 34.49 1362 SER A O 1
ATOM 20601 N N . ALA A 1 1363 ? 91.736 112.782 130.136 1.00 18.81 1363 ALA A N 1
ATOM 20602 C CA . ALA A 1 1363 ? 91.981 111.843 129.043 1.00 22.32 1363 ALA A CA 1
ATOM 20603 C C . ALA A 1 1363 ? 92.613 112.540 127.843 1.00 17.74 1363 ALA A C 1
ATOM 20604 O O . ALA A 1 1363 ? 92.224 112.324 126.695 1.00 26.91 1363 ALA A O 1
ATOM 20611 N N . ARG A 1 1364 ? 93.600 113.389 128.110 1.00 15.78 1364 ARG A N 1
ATOM 20612 C CA . ARG A 1 1364 ? 94.276 114.109 127.044 1.00 22.74 1364 ARG A CA 1
ATOM 20613 C C . ARG A 1 1364 ? 95.693 114.436 127.481 1.00 17.69 1364 ARG A C 1
ATOM 20614 O O . ARG A 1 1364 ? 96.012 114.450 128.671 1.00 25.44 1364 ARG A O 1
ATOM 20635 N N . TYR A 1 1365 ? 96.541 114.695 126.496 1.00 12.84 1365 TYR A N 1
ATOM 20636 C CA . TYR A 1 1365 ? 97.885 115.169 126.769 1.00 13.08 1365 TYR A CA 1
ATOM 20637 C C . TYR A 1 1365 ? 97.850 116.644 127.146 1.00 9.09 1365 TYR A C 1
ATOM 20638 O O . TYR A 1 1365 ? 96.953 117.388 126.743 1.00 23.26 1365 TYR A O 1
ATOM 20656 N N . VAL A 1 1366 ? 98.835 117.062 127.936 1.00 22.92 1366 VAL A N 1
ATOM 20657 C CA . VAL A 1 1366 ? 98.890 118.433 128.430 1.00 18.03 1366 VAL A CA 1
ATOM 20658 C C . VAL A 1 1366 ? 99.711 119.293 127.477 1.00 12.52 1366 VAL A C 1
ATOM 20659 O O . VAL A 1 1366 ? 100.040 120.442 127.790 1.00 22.51 1366 VAL A O 1
ATOM 20672 N N . SER A 1 1367 ? 100.049 118.745 126.314 1.00 11.95 1367 SER A N 1
ATOM 20673 C CA . SER A 1 1367 ? 100.752 119.499 125.289 1.00 14.67 1367 SER A CA 1
ATOM 20674 C C . SER A 1 1367 ? 100.342 118.960 123.928 1.00 19.60 1367 SER A C 1
ATOM 20675 O O . SER A 1 1367 ? 99.864 117.831 123.805 1.00 30.71 1367 SER A O 1
ATOM 20683 N N . LYS A 1 1368 ? 100.527 119.787 122.904 1.00 22.02 1368 LYS A N 1
ATOM 20684 C CA . LYS A 1 1368 ? 100.130 119.404 121.559 1.00 13.14 1368 LYS A CA 1
ATOM 20685 C C . LYS A 1 1368 ? 101.067 118.339 121.004 1.00 5.97 1368 LYS A C 1
ATOM 20686 O O . LYS A 1 1368 ? 102.247 118.272 121.352 1.00 18.30 1368 LYS A O 1
ATOM 20705 N N . ASN A 1 1369 ? 100.526 117.507 120.126 1.00 15.80 1369 ASN A N 1
ATOM 20706 C CA . ASN A 1 1369 ? 101.299 116.412 119.563 1.00 16.45 1369 ASN A CA 1
ATOM 20707 C C . ASN A 1 1369 ? 102.516 116.964 118.826 1.00 13.91 1369 ASN A C 1
ATOM 20708 O O . ASN A 1 1369 ? 102.365 117.829 117.954 1.00 17.35 1369 ASN A O 1
ATOM 20719 N N . PRO A 1 1370 ? 103.729 116.497 119.137 1.00 22.03 1370 PRO A N 1
ATOM 20720 C CA . PRO A 1 1370 ? 104.909 117.033 118.440 1.00 26.07 1370 PRO A CA 1
ATOM 20721 C C . PRO A 1 1370 ? 104.868 116.842 116.936 1.00 29.52 1370 PRO A C 1
ATOM 20722 O O . PRO A 1 1370 ? 105.476 117.637 116.210 1.00 28.29 1370 PRO A O 1
ATOM 20733 N N . ILE A 1 1371 ? 104.183 115.812 116.441 1.00 34.48 1371 ILE A N 1
ATOM 20734 C CA . ILE A 1 1371 ? 104.112 115.554 115.007 1.00 33.31 1371 ILE A CA 1
ATOM 20735 C C . ILE A 1 1371 ? 102.864 116.167 114.379 1.00 29.16 1371 ILE A C 1
ATOM 20736 O O . ILE A 1 1371 ? 102.579 115.911 113.207 1.00 37.62 1371 ILE A O 1
ATOM 20752 N N . GLY A 1 1372 ? 102.116 116.969 115.130 1.00 21.08 1372 GLY A N 1
ATOM 20753 C CA . GLY A 1 1372 ? 100.997 117.689 114.549 1.00 24.24 1372 GLY A CA 1
ATOM 20754 C C . GLY A 1 1372 ? 99.866 116.770 114.137 1.00 25.32 1372 GLY A C 1
ATOM 20755 O O . GLY A 1 1372 ? 99.473 115.852 114.865 1.00 21.86 1372 GLY A O 1
ATOM 20759 N N . LEU A 1 1373 ? 99.323 117.026 112.945 1.00 31.65 1373 LEU A N 1
ATOM 20760 C CA . LEU A 1 1373 ? 98.173 116.278 112.456 1.00 28.72 1373 LEU A CA 1
ATOM 20761 C C . LEU A 1 1373 ? 98.528 114.868 112.007 1.00 37.77 1373 LEU A C 1
ATOM 20762 O O . LEU A 1 1373 ? 97.618 114.055 111.816 1.00 43.94 1373 LEU A O 1
ATOM 20778 N N . GLU A 1 1374 ? 99.814 114.558 111.832 1.00 40.25 1374 GLU A N 1
ATOM 20779 C CA . GLU A 1 1374 ? 100.193 113.194 111.482 1.00 38.84 1374 GLU A CA 1
ATOM 20780 C C . GLU A 1 1374 ? 99.733 112.203 112.541 1.00 39.32 1374 GLU A C 1
ATOM 20781 O O . GLU A 1 1374 ? 99.420 111.052 112.221 1.00 39.56 1374 GLU A O 1
ATOM 20793 N N . GLY A 1 1375 ? 99.686 112.628 113.799 1.00 31.52 1375 GLY A N 1
ATOM 20794 C CA . GLY A 1 1375 ? 99.227 111.792 114.884 1.00 28.94 1375 GLY A CA 1
ATOM 20795 C C . GLY A 1 1375 ? 97.734 111.784 115.093 1.00 29.35 1375 GLY A C 1
ATOM 20796 O O . GLY A 1 1375 ? 97.255 111.144 116.033 1.00 34.78 1375 GLY A O 1
ATOM 20800 N N . GLY A 1 1376 ? 96.979 112.472 114.243 1.00 27.19 1376 GLY A N 1
ATOM 20801 C CA . GLY A 1 1376 ? 95.540 112.549 114.394 1.00 23.59 1376 GLY A CA 1
ATOM 20802 C C . GLY A 1 1376 ? 95.029 113.970 114.283 1.00 22.29 1376 GLY A C 1
ATOM 20803 O O . GLY A 1 1376 ? 95.789 114.925 114.461 1.00 26.61 1376 GLY A O 1
ATOM 20807 N N . MET A 1 1377 ? 93.738 114.121 113.986 1.00 22.98 1377 MET A N 1
ATOM 20808 C CA . MET A 1 1377 ? 93.173 115.455 113.820 1.00 19.95 1377 MET A CA 1
ATOM 20809 C C . MET A 1 1377 ? 93.240 116.246 115.120 1.00 22.83 1377 MET A C 1
ATOM 20810 O O . MET A 1 1377 ? 93.576 117.436 115.114 1.00 30.43 1377 MET A O 1
ATOM 20824 N N . ASN A 1 1378 ? 92.918 115.607 116.240 1.00 22.10 1378 ASN A N 1
ATOM 20825 C CA . ASN A 1 1378 ? 92.975 116.241 117.553 1.00 13.72 1378 ASN A CA 1
ATOM 20826 C C . ASN A 1 1378 ? 94.371 116.033 118.127 1.00 20.15 1378 ASN A C 1
ATOM 20827 O O . ASN A 1 1378 ? 94.702 114.938 118.590 1.00 26.96 1378 ASN A O 1
ATOM 20834 N N . THR A 1 1379 ? 95.187 117.083 118.104 1.00 21.27 1379 THR A N 1
ATOM 20835 C CA . THR A 1 1379 ? 96.579 116.990 118.525 1.00 11.27 1379 THR A CA 1
ATOM 20836 C C . THR A 1 1379 ? 96.743 116.932 120.041 1.00 16.01 1379 THR A C 1
ATOM 20837 O O . THR A 1 1379 ? 97.878 117.000 120.522 1.00 23.92 1379 THR A O 1
ATOM 20848 N N . SER A 1 1380 ? 95.653 116.806 120.796 1.00 20.17 1380 SER A N 1
ATOM 20849 C CA . SER A 1 1380 ? 95.722 116.661 122.241 1.00 15.55 1380 SER A CA 1
ATOM 20850 C C . SER A 1 1380 ? 95.062 115.393 122.762 1.00 18.77 1380 SER A C 1
ATOM 20851 O O . SER A 1 1380 ? 95.268 115.050 123.931 1.00 24.68 1380 SER A O 1
ATOM 20859 N N . SER A 1 1381 ? 94.278 114.695 121.946 1.00 24.46 1381 SER A N 1
ATOM 20860 C CA . SER A 1 1381 ? 93.580 113.505 122.410 1.00 17.55 1381 SER A CA 1
ATOM 20861 C C . SER A 1 1381 ? 94.549 112.340 122.584 1.00 25.94 1381 SER A C 1
ATOM 20862 O O . SER A 1 1381 ? 95.549 112.220 121.872 1.00 23.82 1381 SER A O 1
ATOM 20870 N N . TYR A 1 1382 ? 94.250 111.483 123.560 1.00 25.87 1382 TYR A N 1
ATOM 20871 C CA . TYR A 1 1382 ? 95.108 110.329 123.830 1.00 25.17 1382 TYR A CA 1
ATOM 20872 C C . TYR A 1 1382 ? 94.764 109.150 122.921 1.00 21.58 1382 TYR A C 1
ATOM 20873 O O . TYR A 1 1382 ? 95.557 108.767 122.057 1.00 23.98 1382 TYR A O 1
ATOM 20891 N N . VAL A 1 1383 ? 93.566 108.587 123.087 1.00 20.59 1383 VAL A N 1
ATOM 20892 C CA . VAL A 1 1383 ? 93.077 107.495 122.251 1.00 18.99 1383 VAL A CA 1
ATOM 20893 C C . VAL A 1 1383 ? 91.558 107.515 122.307 1.00 17.11 1383 VAL A C 1
ATOM 20894 O O . VAL A 1 1383 ? 90.962 107.929 123.304 1.00 29.59 1383 VAL A O 1
ATOM 20907 N N . SER A 1 1384 ? 90.932 107.059 121.224 1.00 26.20 1384 SER A N 1
ATOM 20908 C CA . SER A 1 1384 ? 89.476 106.976 121.193 1.00 25.46 1384 SER A CA 1
ATOM 20909 C C . SER A 1 1384 ? 88.960 105.911 122.153 1.00 24.13 1384 SER A C 1
ATOM 20910 O O . SER A 1 1384 ? 87.961 106.125 122.848 1.00 24.13 1384 SER A O 1
ATOM 20918 N N . ASP A 1 1385 ? 89.626 104.759 122.204 1.00 27.39 1385 ASP A N 1
ATOM 20919 C CA . ASP A 1 1385 ? 89.166 103.619 122.993 1.00 23.10 1385 ASP A CA 1
ATOM 20920 C C . ASP A 1 1385 ? 90.358 103.028 123.737 1.00 22.95 1385 ASP A C 1
ATOM 20921 O O . ASP A 1 1385 ? 91.187 102.329 123.134 1.00 23.26 1385 ASP A O 1
ATOM 20930 N N . PRO A 1 1386 ? 90.481 103.281 125.045 1.00 19.32 1386 PRO A N 1
ATOM 20931 C CA . PRO A 1 1386 ? 91.643 102.765 125.783 1.00 16.25 1386 PRO A CA 1
ATOM 20932 C C . PRO A 1 1386 ? 91.592 101.270 126.040 1.00 21.31 1386 PRO A C 1
ATOM 20933 O O . PRO A 1 1386 ? 92.587 100.712 126.517 1.00 23.30 1386 PRO A O 1
ATOM 20944 N N . ASN A 1 1387 ? 90.472 100.606 125.749 1.00 20.88 1387 ASN A N 1
ATOM 20945 C CA . ASN A 1 1387 ? 90.398 99.161 125.918 1.00 17.59 1387 ASN A CA 1
ATOM 20946 C C . ASN A 1 1387 ? 91.235 98.414 124.890 1.00 21.78 1387 ASN A C 1
ATOM 20947 O O . ASN A 1 1387 ? 91.631 97.273 125.147 1.00 29.75 1387 ASN A O 1
ATOM 20958 N N . GLN A 1 1388 ? 91.509 99.023 123.734 1.00 16.40 1388 GLN A N 1
ATOM 20959 C CA . GLN A 1 1388 ? 92.281 98.371 122.687 1.00 12.94 1388 GLN A CA 1
ATOM 20960 C C . GLN A 1 1388 ? 93.344 99.254 122.049 1.00 18.03 1388 GLN A C 1
ATOM 20961 O O . GLN A 1 1388 ? 94.199 98.724 121.333 1.00 29.83 1388 GLN A O 1
ATOM 20975 N N . TRP A 1 1389 ? 93.324 100.563 122.275 1.00 10.56 1389 TRP A N 1
ATOM 20976 C CA . TRP A 1 1389 ? 94.306 101.475 121.709 1.00 11.82 1389 TRP A CA 1
ATOM 20977 C C . TRP A 1 1389 ? 95.244 101.955 122.809 1.00 8.00 1389 TRP A C 1
ATOM 20978 O O . TRP A 1 1389 ? 94.851 102.050 123.974 1.00 31.06 1389 TRP A O 1
ATOM 20999 N N . ILE A 1 1390 ? 96.489 102.259 122.440 1.00 11.70 1390 ILE A N 1
ATOM 21000 C CA . ILE A 1 1390 ? 97.519 102.511 123.445 1.00 19.70 1390 ILE A CA 1
ATOM 21001 C C . ILE A 1 1390 ? 98.179 103.881 123.304 1.00 20.66 1390 ILE A C 1
ATOM 21002 O O . ILE A 1 1390 ? 98.134 104.689 124.237 1.00 42.47 1390 ILE A O 1
ATOM 21018 N N . ASN A 1 1391 ? 98.801 104.159 122.162 1.00 12.82 1391 ASN A N 1
ATOM 21019 C CA . ASN A 1 1391 ? 99.629 105.358 122.033 1.00 22.05 1391 ASN A CA 1
ATOM 21020 C C . ASN A 1 1391 ? 100.801 105.315 123.010 1.00 11.26 1391 ASN A C 1
ATOM 21021 O O . ASN A 1 1391 ? 100.843 106.097 123.968 1.00 18.41 1391 ASN A O 1
ATOM 21032 N N . PRO A 1 1392 ? 101.773 104.425 122.801 1.00 18.45 1392 PRO A N 1
ATOM 21033 C CA . PRO A 1 1392 ? 102.820 104.220 123.811 1.00 15.22 1392 PRO A CA 1
ATOM 21034 C C . PRO A 1 1392 ? 103.881 105.309 123.865 1.00 19.55 1392 PRO A C 1
ATOM 21035 O O . PRO A 1 1392 ? 104.522 105.489 124.904 1.00 27.12 1392 PRO A O 1
ATOM 21046 N N . LYS A 1 1393 ? 104.088 106.036 122.770 1.00 22.04 1393 LYS A N 1
ATOM 21047 C CA . LYS A 1 1393 ? 105.112 107.071 122.715 1.00 12.43 1393 LYS A CA 1
ATOM 21048 C C . LYS A 1 1393 ? 104.545 108.480 122.799 1.00 19.87 1393 LYS A C 1
ATOM 21049 O O . LYS A 1 1393 ? 105.316 109.443 122.788 1.00 22.92 1393 LYS A O 1
ATOM 21068 N N . GLY A 1 1394 ? 103.227 108.627 122.885 1.00 21.22 1394 GLY A N 1
ATOM 21069 C CA . GLY A 1 1394 ? 102.623 109.939 122.889 1.00 15.14 1394 GLY A CA 1
ATOM 21070 C C . GLY A 1 1394 ? 102.548 110.608 121.536 1.00 15.19 1394 GLY A C 1
ATOM 21071 O O . GLY A 1 1394 ? 102.208 111.793 121.470 1.00 31.64 1394 GLY A O 1
ATOM 21075 N N . LEU A 1 1395 ? 102.852 109.890 120.456 1.00 18.95 1395 LEU A N 1
ATOM 21076 C CA . LEU A 1 1395 ? 102.836 110.441 119.107 1.00 17.18 1395 LEU A CA 1
ATOM 21077 C C . LEU A 1 1395 ? 101.680 109.919 118.270 1.00 20.72 1395 LEU A C 1
ATOM 21078 O O . LEU A 1 1395 ? 100.930 110.707 117.689 1.00 33.15 1395 LEU A O 1
ATOM 21094 N N . ASN A 1 1396 ? 101.522 108.602 118.185 1.00 23.45 1396 ASN A N 1
ATOM 21095 C CA . ASN A 1 1396 ? 100.495 107.980 117.365 1.00 19.27 1396 ASN A CA 1
ATOM 21096 C C . ASN A 1 1396 ? 99.741 106.956 118.194 1.00 20.92 1396 ASN A C 1
ATOM 21097 O O . ASN A 1 1396 ? 100.343 106.197 118.956 1.00 27.80 1396 ASN A O 1
ATOM 21108 N N . SER A 1 1397 ? 98.425 106.934 118.034 1.00 20.90 1397 SER A N 1
ATOM 21109 C CA . SER A 1 1397 ? 97.593 105.928 118.672 1.00 17.11 1397 SER A CA 1
ATOM 21110 C C . SER A 1 1397 ? 97.523 104.702 117.768 1.00 21.33 1397 SER A C 1
ATOM 21111 O O . SER A 1 1397 ? 97.263 104.824 116.568 1.00 30.45 1397 SER A O 1
ATOM 21119 N N . PHE A 1 1398 ? 97.775 103.530 118.344 1.00 28.07 1398 PHE A N 1
ATOM 21120 C CA . PHE A 1 1398 ? 97.734 102.263 117.629 1.00 22.24 1398 PHE A CA 1
ATOM 21121 C C . PHE A 1 1398 ? 96.694 101.359 118.271 1.00 21.64 1398 PHE A C 1
ATOM 21122 O O . PHE A 1 1398 ? 96.480 101.403 119.485 1.00 35.50 1398 PHE A O 1
ATOM 21139 N N . ASN A 1 1399 ? 96.050 100.535 117.452 1.00 15.29 1399 ASN A N 1
ATOM 21140 C CA . ASN A 1 1399 ? 95.087 99.562 117.956 1.00 18.04 1399 ASN A CA 1
ATOM 21141 C C . ASN A 1 1399 ? 95.856 98.312 118.368 1.00 26.41 1399 ASN A C 1
ATOM 21142 O O . ASN A 1 1399 ? 96.291 97.527 117.523 1.00 34.58 1399 ASN A O 1
ATOM 21153 N N . TYR A 1 1400 ? 96.039 98.131 119.676 1.00 34.46 1400 TYR A N 1
ATOM 21154 C CA . TYR A 1 1400 ? 96.824 97.004 120.168 1.00 25.27 1400 TYR A CA 1
ATOM 21155 C C . TYR A 1 1400 ? 96.023 95.706 120.167 1.00 33.25 1400 TYR A C 1
ATOM 21156 O O . TYR A 1 1400 ? 96.577 94.637 119.898 1.00 44.85 1400 TYR A O 1
ATOM 21174 N N . GLY A 1 1401 ? 94.726 95.770 120.470 1.00 31.06 1401 GLY A N 1
ATOM 21175 C CA . GLY A 1 1401 ? 93.937 94.549 120.542 1.00 37.52 1401 GLY A CA 1
ATOM 21176 C C . GLY A 1 1401 ? 93.909 93.783 119.232 1.00 43.54 1401 GLY A C 1
ATOM 21177 O O . GLY A 1 1401 ? 93.990 92.553 119.219 1.00 48.93 1401 GLY A O 1
ATOM 21181 N N . GLU A 1 1402 ? 93.801 94.498 118.116 1.00 42.82 1402 GLU A N 1
ATOM 21182 C CA . GLU A 1 1402 ? 93.746 93.906 116.784 1.00 40.22 1402 GLU A CA 1
ATOM 21183 C C . GLU A 1 1402 ? 95.100 93.800 116.093 1.00 43.71 1402 GLU A C 1
ATOM 21184 O O . GLU A 1 1402 ? 95.134 93.524 114.890 1.00 52.90 1402 GLU A O 1
ATOM 21196 N N . MET A 1 1403 ? 96.215 94.012 116.796 1.00 47.88 1403 MET A N 1
ATOM 21197 C CA . MET A 1 1403 ? 97.503 93.889 116.119 1.00 50.46 1403 MET A CA 1
ATOM 21198 C C . MET A 1 1403 ? 97.742 92.457 115.660 1.00 55.19 1403 MET A C 1
ATOM 21199 O O . MET A 1 1403 ? 98.349 92.235 114.605 1.00 54.79 1403 MET A O 1
ATOM 21213 N N . PHE A 1 1404 ? 97.273 91.474 116.431 1.00 50.22 1404 PHE A N 1
ATOM 21214 C CA . PHE A 1 1404 ? 97.427 90.063 116.100 1.00 56.18 1404 PHE A CA 1
ATOM 21215 C C . PHE A 1 1404 ? 96.132 89.456 115.569 1.00 56.92 1404 PHE A C 1
ATOM 21216 O O . PHE A 1 1404 ? 95.880 88.261 115.759 1.00 55.39 1404 PHE A O 1
ATOM 21233 N N . GLY A 1 1405 ? 95.305 90.257 114.907 1.00 63.64 1405 GLY A N 1
ATOM 21234 C CA . GLY A 1 1405 ? 94.045 89.794 114.362 1.00 61.64 1405 GLY A CA 1
ATOM 21235 C C . GLY A 1 1405 ? 94.143 89.500 112.876 1.00 61.94 1405 GLY A C 1
ATOM 21236 O O . GLY A 1 1405 ? 94.843 90.184 112.135 1.00 63.72 1405 GLY A O 1
ATOM 21240 N N . ILE A 1 1406 ? 93.425 88.464 112.452 1.00 52.82 1406 ILE A N 1
ATOM 21241 C CA . ILE A 1 1406 ? 93.365 88.067 111.047 1.00 56.04 1406 ILE A CA 1
ATOM 21242 C C . ILE A 1 1406 ? 92.833 89.216 110.196 1.00 58.36 1406 ILE A C 1
ATOM 21243 O O . ILE A 1 1406 ? 93.357 89.453 109.098 1.00 58.06 1406 ILE A O 1
ATOM 21259 N N . PRO A 1 1407 ? 91.806 89.951 110.637 1.00 61.46 1407 PRO A N 1
ATOM 21260 C CA . PRO A 1 1407 ? 91.333 91.081 109.819 1.00 58.05 1407 PRO A CA 1
ATOM 21261 C C . PRO A 1 1407 ? 92.420 92.091 109.504 1.00 61.62 1407 PRO A C 1
ATOM 21262 O O . PRO A 1 1407 ? 92.325 92.795 108.491 1.00 58.75 1407 PRO A O 1
ATOM 21273 N N . ALA A 1 1408 ? 93.451 92.188 110.343 1.00 79.55 1408 ALA A N 1
ATOM 21274 C CA . ALA A 1 1408 ? 94.563 93.100 110.122 1.00 77.45 1408 ALA A CA 1
ATOM 21275 C C . ALA A 1 1408 ? 95.644 92.502 109.228 1.00 78.58 1408 ALA A C 1
ATOM 21276 O O . ALA A 1 1408 ? 96.779 92.993 109.230 1.00 78.53 1408 ALA A O 1
ATOM 21283 N N . SER A 1 1409 ? 95.321 91.455 108.466 1.00 79.32 1409 SER A N 1
ATOM 21284 C CA . SER A 1 1409 ? 96.272 90.813 107.565 1.00 80.50 1409 SER A CA 1
ATOM 21285 C C . SER A 1 1409 ? 95.637 90.537 106.207 1.00 77.81 1409 SER A C 1
ATOM 21286 O O . SER A 1 1409 ? 95.960 89.541 105.555 1.00 75.73 1409 SER A O 1
ATOM 21294 N N . ALA A 1 1410 ? 94.734 91.410 105.768 1.00 69.72 1410 ALA A N 1
ATOM 21295 C CA . ALA A 1 1410 ? 94.046 91.212 104.499 1.00 70.13 1410 ALA A CA 1
ATOM 21296 C C . ALA A 1 1410 ? 94.980 91.541 103.341 1.00 71.38 1410 ALA A C 1
ATOM 21297 O O . ALA A 1 1410 ? 95.531 92.645 103.272 1.00 66.28 1410 ALA A O 1
ATOM 21304 N N . GLN A 1 1411 ? 95.158 90.583 102.429 1.00 71.64 1411 GLN A N 1
ATOM 21305 C CA . GLN A 1 1411 ? 95.991 90.821 101.257 1.00 70.86 1411 GLN A CA 1
ATOM 21306 C C . GLN A 1 1411 ? 95.403 91.890 100.348 1.00 71.26 1411 GLN A C 1
ATOM 21307 O O . GLN A 1 1411 ? 96.142 92.501 99.568 1.00 71.08 1411 GLN A O 1
ATOM 21311 N N . SER A 1 1412 ? 94.094 92.126 100.427 1.00 63.03 1412 SER A N 1
ATOM 21312 C CA . SER A 1 1412 ? 93.414 93.162 99.649 1.00 66.06 1412 SER A CA 1
ATOM 21313 C C . SER A 1 1412 ? 92.467 93.889 100.599 1.00 65.92 1412 SER A C 1
ATOM 21314 O O . SER A 1 1412 ? 91.303 93.508 100.740 1.00 66.61 1412 SER A O 1
ATOM 21322 N N . GLY A 1 1413 ? 92.968 94.937 101.248 1.00 68.99 1413 GLY A N 1
ATOM 21323 C CA . GLY A 1 1413 ? 92.159 95.702 102.176 1.00 64.03 1413 GLY A CA 1
ATOM 21324 C C . GLY A 1 1413 ? 90.979 96.363 101.497 1.00 63.22 1413 GLY A C 1
ATOM 21325 O O . GLY A 1 1413 ? 89.824 96.028 101.775 1.00 62.30 1413 GLY A O 1
ATOM 21329 N N . LEU A 1 1414 ? 91.258 97.306 100.610 1.00 68.07 1414 LEU A N 1
ATOM 21330 C CA . LEU A 1 1414 ? 90.231 97.958 99.803 1.00 69.35 1414 LEU A CA 1
ATOM 21331 C C . LEU A 1 1414 ? 90.591 97.999 98.326 1.00 70.89 1414 LEU A C 1
ATOM 21332 O O . LEU A 1 1414 ? 89.724 97.761 97.482 1.00 65.67 1414 LEU A O 1
ATOM 21336 N N . ALA A 1 1415 ? 91.850 98.290 97.997 1.00 80.78 1415 ALA A N 1
ATOM 21337 C CA . ALA A 1 1415 ? 92.304 98.281 96.613 1.00 77.25 1415 ALA A CA 1
ATOM 21338 C C . ALA A 1 1415 ? 93.677 97.637 96.468 1.00 77.65 1415 ALA A C 1
ATOM 21339 O O . ALA A 1 1415 ? 94.299 97.775 95.407 1.00 75.53 1415 ALA A O 1
ATOM 21346 N N . TYR A 1 1416 ? 94.167 96.939 97.494 1.00 77.65 1416 TYR A N 1
ATOM 21347 C CA . TYR A 1 1416 ? 95.506 96.352 97.478 1.00 77.00 1416 TYR A CA 1
ATOM 21348 C C . TYR A 1 1416 ? 95.498 95.094 96.607 1.00 80.34 1416 TYR A C 1
ATOM 21349 O O . TYR A 1 1416 ? 95.549 93.957 97.080 1.00 78.08 1416 TYR A O 1
ATOM 21353 N N . GLN A 1 1417 ? 95.429 95.325 95.299 1.00 81.52 1417 GLN A N 1
ATOM 21354 C CA . GLN A 1 1417 ? 95.458 94.265 94.303 1.00 78.48 1417 GLN A CA 1
ATOM 21355 C C . GLN A 1 1417 ? 96.594 94.525 93.326 1.00 79.53 1417 GLN A C 1
ATOM 21356 O O . GLN A 1 1417 ? 96.829 95.669 92.923 1.00 77.99 1417 GLN A O 1
ATOM 21360 N N . GLY A 1 1418 ? 97.299 93.460 92.952 1.00 79.28 1418 GLY A N 1
ATOM 21361 C CA . GLY A 1 1418 ? 98.405 93.571 92.022 1.00 78.67 1418 GLY A CA 1
ATOM 21362 C C . GLY A 1 1418 ? 98.318 92.567 90.892 1.00 77.82 1418 GLY A C 1
ATOM 21363 O O . GLY A 1 1418 ? 98.112 91.373 91.129 1.00 75.59 1418 GLY A O 1
ATOM 21367 N N . GLN A 1 1419 ? 98.473 93.039 89.656 1.00 83.90 1419 GLN A N 1
ATOM 21368 C CA . GLN A 1 1419 ? 98.407 92.156 88.494 1.00 85.18 1419 GLN A CA 1
ATOM 21369 C C . GLN A 1 1419 ? 99.237 92.777 87.380 1.00 85.36 1419 GLN A C 1
ATOM 21370 O O . GLN A 1 1419 ? 98.766 93.689 86.692 1.00 83.33 1419 GLN A O 1
ATOM 21374 N N . ARG A 1 1420 ? 100.466 92.291 87.212 1.00 86.92 1420 ARG A N 1
ATOM 21375 C CA . ARG A 1 1420 ? 101.328 92.725 86.121 1.00 86.72 1420 ARG A CA 1
ATOM 21376 C C . ARG A 1 1420 ? 102.044 91.522 85.524 1.00 87.06 1420 ARG A C 1
ATOM 21377 O O . ARG A 1 1420 ? 103.249 91.576 85.259 1.00 87.65 1420 ARG A O 1
ATOM 21381 N N . ASN A 1 1421 ? 101.306 90.430 85.311 1.00 81.82 1421 ASN A N 1
ATOM 21382 C CA . ASN A 1 1421 ? 101.919 89.178 84.882 1.00 82.23 1421 ASN A CA 1
ATOM 21383 C C . ASN A 1 1421 ? 102.757 89.337 83.621 1.00 82.92 1421 ASN A C 1
ATOM 21384 O O . ASN A 1 1421 ? 103.808 88.697 83.511 1.00 82.26 1421 ASN A O 1
ATOM 21395 N N . TYR A 1 1422 ? 102.326 90.171 82.671 1.00 78.83 1422 TYR A N 1
ATOM 21396 C CA . TYR A 1 1422 ? 103.038 90.352 81.404 1.00 78.65 1422 TYR A CA 1
ATOM 21397 C C . TYR A 1 1422 ? 103.221 91.844 81.142 1.00 78.72 1422 TYR A C 1
ATOM 21398 O O . TYR A 1 1422 ? 102.413 92.475 80.457 1.00 75.80 1422 TYR A O 1
ATOM 21402 N N . GLU A 1 1423 ? 104.295 92.406 81.695 1.00 84.39 1423 GLU A N 1
ATOM 21403 C CA . GLU A 1 1423 ? 104.789 93.679 81.185 1.00 85.02 1423 GLU A CA 1
ATOM 21404 C C . GLU A 1 1423 ? 105.510 93.470 79.860 1.00 85.03 1423 GLU A C 1
ATOM 21405 O O . GLU A 1 1423 ? 105.762 94.429 79.121 1.00 84.25 1423 GLU A O 1
ATOM 21409 N N . CYS A 1 1424 ? 105.848 92.220 79.551 1.00 88.03 1424 CYS A N 1
ATOM 21410 C CA . CYS A 1 1424 ? 106.501 91.890 78.296 1.00 87.19 1424 CYS A CA 1
ATOM 21411 C C . CYS A 1 1424 ? 105.548 92.102 77.124 1.00 88.59 1424 CYS A C 1
ATOM 21412 O O . CYS A 1 1424 ? 104.323 92.021 77.257 1.00 86.25 1424 CYS A O 1
ATOM 21420 N N . TYR A 1 1425 ? 106.146 92.345 75.957 1.00 86.16 1425 TYR A N 1
ATOM 21421 C CA . TYR A 1 1425 ? 105.464 92.770 74.740 1.00 84.07 1425 TYR A CA 1
ATOM 21422 C C . TYR A 1 1425 ? 106.327 93.841 74.092 1.00 84.26 1425 TYR A C 1
ATOM 21423 O O . TYR A 1 1425 ? 106.832 93.663 72.979 1.00 83.00 1425 TYR A O 1
ATOM 21427 N N . ALA A 1 1426 ? 106.499 94.954 74.794 1.00 81.04 1426 ALA A N 1
ATOM 21428 C CA . ALA A 1 1426 ? 107.459 95.991 74.453 1.00 82.17 1426 ALA A CA 1
ATOM 21429 C C . ALA A 1 1426 ? 108.154 96.466 75.727 1.00 84.14 1426 ALA A C 1
ATOM 21430 O O . ALA A 1 1426 ? 107.593 96.415 76.824 1.00 86.27 1426 ALA A O 1
ATOM 21437 N N . GLU A 1 1427 ? 109.387 96.923 75.573 1.00 81.81 1427 GLU A N 1
ATOM 21438 C CA . GLU A 1 1427 ? 110.180 97.462 76.676 1.00 81.36 1427 GLU A CA 1
ATOM 21439 C C . GLU A 1 1427 ? 111.487 97.977 76.084 1.00 81.14 1427 GLU A C 1
ATOM 21440 O O . GLU A 1 1427 ? 111.953 97.479 75.053 1.00 83.57 1427 GLU A O 1
ATOM 21442 N N . THR A 1 1428 ? 112.091 98.968 76.738 1.00 79.30 1428 THR A N 1
ATOM 21443 C CA . THR A 1 1428 ? 113.315 99.556 76.206 1.00 77.07 1428 THR A CA 1
ATOM 21444 C C . THR A 1 1428 ? 114.466 99.481 77.201 1.00 78.18 1428 THR A C 1
ATOM 21445 O O . THR A 1 1428 ? 115.600 99.171 76.822 1.00 76.68 1428 THR A O 1
ATOM 21447 N N . GLY A 1 1429 ? 114.194 99.776 78.470 1.00 74.72 1429 GLY A N 1
ATOM 21448 C CA . GLY A 1 1429 ? 115.240 99.769 79.473 1.00 71.40 1429 GLY A CA 1
ATOM 21449 C C . GLY A 1 1429 ? 115.857 101.144 79.616 1.00 74.13 1429 GLY A C 1
ATOM 21450 O O . GLY A 1 1429 ? 116.548 101.607 78.704 1.00 75.24 1429 GLY A O 1
ATOM 21451 N N . GLU A 1 1430 ? 115.628 101.812 80.744 1.00 67.13 1430 GLU A N 1
ATOM 21452 C CA . GLU A 1 1430 ? 116.038 103.202 80.906 1.00 64.04 1430 GLU A CA 1
ATOM 21453 C C . GLU A 1 1430 ? 116.558 103.434 82.316 1.00 66.83 1430 GLU A C 1
ATOM 21454 O O . GLU A 1 1430 ? 115.770 103.548 83.261 1.00 64.36 1430 GLU A O 1
ATOM 21456 N N . LEU A 1 1431 ? 117.882 103.502 82.454 1.00 63.44 1431 LEU A N 1
ATOM 21457 C CA . LEU A 1 1431 ? 118.529 104.059 83.635 1.00 54.40 1431 LEU A CA 1
ATOM 21458 C C . LEU A 1 1431 ? 119.028 105.474 83.359 1.00 56.39 1431 LEU A C 1
ATOM 21459 O O . LEU A 1 1431 ? 119.783 106.044 84.149 1.00 51.01 1431 LEU A O 1
ATOM 21475 N N . CYS A 1 1432 ? 118.612 106.044 82.229 1.00 56.76 1432 CYS A N 1
ATOM 21476 C CA . CYS A 1 1432 ? 119.007 107.380 81.815 1.00 50.72 1432 CYS A CA 1
ATOM 21477 C C . CYS A 1 1432 ? 118.084 108.461 82.358 1.00 51.09 1432 CYS A C 1
ATOM 21478 O O . CYS A 1 1432 ? 118.334 109.646 82.119 1.00 52.98 1432 CYS A O 1
ATOM 21486 N N . LYS A 1 1433 ? 117.029 108.084 83.078 1.00 54.57 1433 LYS A N 1
ATOM 21487 C CA . LYS A 1 1433 ? 116.027 109.027 83.556 1.00 57.18 1433 LYS A CA 1
ATOM 21488 C C . LYS A 1 1433 ? 116.335 109.556 84.951 1.00 55.20 1433 LYS A C 1
ATOM 21489 O O . LYS A 1 1433 ? 116.272 110.767 85.179 1.00 61.65 1433 LYS A O 1
ATOM 21493 N N . ILE A 1 1434 ? 116.662 108.671 85.894 1.00 51.91 1434 ILE A N 1
ATOM 21494 C CA . ILE A 1 1434 ? 116.923 109.056 87.274 1.00 57.66 1434 ILE A CA 1
ATOM 21495 C C . ILE A 1 1434 ? 118.150 108.309 87.778 1.00 60.32 1434 ILE A C 1
ATOM 21496 O O . ILE A 1 1434 ? 118.581 107.309 87.201 1.00 58.98 1434 ILE A O 1
ATOM 21512 N N . LYS A 1 1435 ? 118.715 108.818 88.870 1.00 63.37 1435 LYS A N 1
ATOM 21513 C CA . LYS A 1 1435 ? 119.818 108.143 89.537 1.00 59.60 1435 LYS A CA 1
ATOM 21514 C C . LYS A 1 1435 ? 119.300 106.920 90.281 1.00 59.20 1435 LYS A C 1
ATOM 21515 O O . LYS A 1 1435 ? 118.219 106.950 90.876 1.00 60.90 1435 LYS A O 1
ATOM 21519 N N . VAL A 1 1436 ? 120.078 105.844 90.246 1.00 63.02 1436 VAL A N 1
ATOM 21520 C CA . VAL A 1 1436 ? 119.667 104.574 90.838 1.00 65.96 1436 VAL A CA 1
ATOM 21521 C C . VAL A 1 1436 ? 119.791 104.662 92.356 1.00 66.08 1436 VAL A C 1
ATOM 21522 O O . VAL A 1 1436 ? 120.901 104.869 92.867 1.00 65.86 1436 VAL A O 1
ATOM 21535 N N . PRO A 1 1437 ? 118.706 104.516 93.114 1.00 79.28 1437 PRO A N 1
ATOM 21536 C CA . PRO A 1 1437 ? 118.833 104.423 94.570 1.00 77.09 1437 PRO A CA 1
ATOM 21537 C C . PRO A 1 1437 ? 119.147 102.998 94.988 1.00 81.38 1437 PRO A C 1
ATOM 21538 O O . PRO A 1 1437 ? 118.317 102.095 94.802 1.00 79.97 1437 PRO A O 1
ATOM 21549 N N . PRO A 1 1438 ? 120.337 102.745 95.551 1.00 76.25 1438 PRO A N 1
ATOM 21550 C CA . PRO A 1 1438 ? 120.685 101.366 95.925 1.00 74.15 1438 PRO A CA 1
ATOM 21551 C C . PRO A 1 1438 ? 119.698 100.760 96.909 1.00 74.36 1438 PRO A C 1
ATOM 21552 O O . PRO A 1 1438 ? 119.096 99.717 96.631 1.00 71.84 1438 PRO A O 1
ATOM 21563 N N . LEU A 1 1439 ? 119.518 101.412 98.058 1.00 87.84 1439 LEU A N 1
ATOM 21564 C CA . LEU A 1 1439 ? 118.610 100.921 99.087 1.00 86.73 1439 LEU A CA 1
ATOM 21565 C C . LEU A 1 1439 ? 118.912 99.461 99.411 1.00 86.63 1439 LEU A C 1
ATOM 21566 O O . LEU A 1 1439 ? 119.994 99.150 99.919 1.00 82.08 1439 LEU A O 1
ATOM 21582 N N . PHE A 1 1440 ? 117.973 98.558 99.125 1.00 86.38 1440 PHE A N 1
ATOM 21583 C CA . PHE A 1 1440 ? 118.168 97.130 99.332 1.00 84.27 1440 PHE A CA 1
ATOM 21584 C C . PHE A 1 1440 ? 118.561 96.403 98.052 1.00 83.26 1440 PHE A C 1
ATOM 21585 O O . PHE A 1 1440 ? 118.654 95.172 98.055 1.00 81.18 1440 PHE A O 1
ATOM 21602 N N . ASP A 1 1441 ? 118.785 97.136 96.961 1.00 83.10 1441 ASP A N 1
ATOM 21603 C CA . ASP A 1 1441 ? 119.181 96.541 95.690 1.00 82.25 1441 ASP A CA 1
ATOM 21604 C C . ASP A 1 1441 ? 118.014 95.818 95.028 1.00 86.12 1441 ASP A C 1
ATOM 21605 O O . ASP A 1 1441 ? 117.415 96.339 94.081 1.00 84.66 1441 ASP A O 1
ATOM 21609 N N . TYR A 1 1442 ? 117.676 94.626 95.519 1.00 89.67 1442 TYR A N 1
ATOM 21610 C CA . TYR A 1 1442 ? 116.670 93.783 94.885 1.00 90.03 1442 TYR A CA 1
ATOM 21611 C C . TYR A 1 1442 ? 115.420 93.610 95.733 1.00 90.14 1442 TYR A C 1
ATOM 21612 O O . TYR A 1 1442 ? 114.309 93.831 95.235 1.00 86.92 1442 TYR A O 1
ATOM 21616 N N . VAL A 1 1443 ? 115.564 93.206 96.996 1.00 94.18 1443 VAL A N 1
ATOM 21617 C CA . VAL A 1 1443 ? 114.429 92.953 97.883 1.00 94.97 1443 VAL A CA 1
ATOM 21618 C C . VAL A 1 1443 ? 113.818 91.591 97.569 1.00 93.72 1443 VAL A C 1
ATOM 21619 O O . VAL A 1 1443 ? 113.474 90.832 98.482 1.00 90.10 1443 VAL A O 1
ATOM 21623 N N . ALA A 1 1444 ? 113.662 91.283 96.281 1.00 86.19 1444 ALA A N 1
ATOM 21624 C CA . ALA A 1 1444 ? 113.198 89.974 95.834 1.00 87.36 1444 ALA A CA 1
ATOM 21625 C C . ALA A 1 1444 ? 111.688 89.824 95.973 1.00 86.30 1444 ALA A C 1
ATOM 21626 O O . ALA A 1 1444 ? 110.925 90.552 95.330 1.00 83.86 1444 ALA A O 1
ATOM 21630 N N . CYS A 1 1445 ? 111.248 88.887 96.807 1.00 84.33 1445 CYS A N 1
ATOM 21631 C CA . CYS A 1 1445 ? 109.846 88.508 96.890 1.00 82.51 1445 CYS A CA 1
ATOM 21632 C C . CYS A 1 1445 ? 109.147 89.225 98.038 1.00 86.86 1445 CYS A C 1
ATOM 21633 O O . CYS A 1 1445 ? 109.719 89.429 99.112 1.00 84.95 1445 CYS A O 1
ATOM 21635 N N . SER A 1 1446 ? 107.895 89.603 97.795 1.00 89.56 1446 SER A N 1
ATOM 21636 C CA . SER A 1 1446 ? 107.049 90.249 98.782 1.00 88.03 1446 SER A CA 1
ATOM 21637 C C . SER A 1 1446 ? 106.066 89.229 99.357 1.00 88.80 1446 SER A C 1
ATOM 21638 O O . SER A 1 1446 ? 106.145 88.029 99.077 1.00 87.15 1446 SER A O 1
ATOM 21642 N N . GLY A 1 1447 ? 105.128 89.708 100.171 1.00 82.93 1447 GLY A N 1
ATOM 21643 C CA . GLY A 1 1447 ? 104.153 88.836 100.797 1.00 80.01 1447 GLY A CA 1
ATOM 21644 C C . GLY A 1 1447 ? 104.543 88.461 102.210 1.00 78.10 1447 GLY A C 1
ATOM 21645 O O . GLY A 1 1447 ? 104.652 89.328 103.082 1.00 77.79 1447 GLY A O 1
ATOM 21649 N N . GLY A 1 1448 ? 104.758 87.166 102.451 1.00 73.83 1448 GLY A N 1
ATOM 21650 C CA . GLY A 1 1448 ? 105.184 86.720 103.765 1.00 74.34 1448 GLY A CA 1
ATOM 21651 C C . GLY A 1 1448 ? 106.547 87.241 104.171 1.00 79.45 1448 GLY A C 1
ATOM 21652 O O . GLY A 1 1448 ? 106.874 87.235 105.362 1.00 76.48 1448 GLY A O 1
ATOM 21656 N N . GLY A 1 1449 ? 107.350 87.689 103.208 1.00 86.59 1449 GLY A N 1
ATOM 21657 C CA . GLY A 1 1449 ? 108.664 88.228 103.496 1.00 84.15 1449 GLY A CA 1
ATOM 21658 C C . GLY A 1 1449 ? 109.778 87.253 103.174 1.00 85.94 1449 GLY A C 1
ATOM 21659 O O . GLY A 1 1449 ? 110.048 86.331 103.950 1.00 83.16 1449 GLY A O 1
ATOM 21663 N N . LEU A 1 1450 ? 110.433 87.446 102.027 1.00 86.90 1450 LEU A N 1
ATOM 21664 C CA . LEU A 1 1450 ? 111.517 86.557 101.614 1.00 85.45 1450 LEU A CA 1
ATOM 21665 C C . LEU A 1 1450 ? 112.430 87.343 100.672 1.00 85.98 1450 LEU A C 1
ATOM 21666 O O . LEU A 1 1450 ? 112.083 87.549 99.505 1.00 83.67 1450 LEU A O 1
ATOM 21670 N N . GLY A 1 1451 ? 113.580 87.772 101.186 1.00 82.79 1451 GLY A N 1
ATOM 21671 C CA . GLY A 1 1451 ? 114.553 88.486 100.382 1.00 83.04 1451 GLY A CA 1
ATOM 21672 C C . GLY A 1 1451 ? 115.130 89.701 101.081 1.00 85.55 1451 GLY A C 1
ATOM 21673 O O . GLY A 1 1451 ? 114.387 90.545 101.590 1.00 84.54 1451 GLY A O 1
ATOM 21677 N N . ILE A 1 1452 ? 116.459 89.797 101.111 1.00 85.93 1452 ILE A N 1
ATOM 21678 C CA . ILE A 1 1452 ? 117.145 90.911 101.757 1.00 84.16 1452 ILE A CA 1
ATOM 21679 C C . ILE A 1 1452 ? 118.431 91.217 101.001 1.00 83.94 1452 ILE A C 1
ATOM 21680 O O . ILE A 1 1452 ? 118.767 90.539 100.023 1.00 81.98 1452 ILE A O 1
ATOM 21684 N N . GLY A 1 1453 ? 119.154 92.244 101.445 1.00 76.80 1453 GLY A N 1
ATOM 21685 C CA . GLY A 1 1453 ? 120.437 92.583 100.860 1.00 74.15 1453 GLY A CA 1
ATOM 21686 C C . GLY A 1 1453 ? 120.719 94.071 100.849 1.00 70.64 1453 GLY A C 1
ATOM 21687 O O . GLY A 1 1453 ? 119.897 94.866 100.384 1.00 72.17 1453 GLY A O 1
ATOM 21691 N N . VAL A 1 1454 ? 121.893 94.455 101.351 1.00 59.46 1454 VAL A N 1
ATOM 21692 C CA . VAL A 1 1454 ? 122.307 95.853 101.436 1.00 63.27 1454 VAL A CA 1
ATOM 21693 C C . VAL A 1 1454 ? 121.332 96.636 102.308 1.00 66.16 1454 VAL A C 1
ATOM 21694 O O . VAL A 1 1454 ? 120.188 96.216 102.518 1.00 68.31 1454 VAL A O 1
ATOM 21707 N N . GLY A 1 1455 ? 121.781 97.777 102.827 1.00 74.33 1455 GLY A N 1
ATOM 21708 C CA . GLY A 1 1455 ? 120.920 98.587 103.665 1.00 73.50 1455 GLY A CA 1
ATOM 21709 C C . GLY A 1 1455 ? 120.582 97.889 104.972 1.00 75.93 1455 GLY A C 1
ATOM 21710 O O . GLY A 1 1455 ? 121.366 97.104 105.515 1.00 73.95 1455 GLY A O 1
ATOM 21714 N N . PHE A 1 1456 ? 119.391 98.195 105.487 1.00 79.34 1456 PHE A N 1
ATOM 21715 C CA . PHE A 1 1456 ? 118.887 97.582 106.712 1.00 80.18 1456 PHE A CA 1
ATOM 21716 C C . PHE A 1 1456 ? 119.562 98.186 107.937 1.00 80.99 1456 PHE A C 1
ATOM 21717 O O . PHE A 1 1456 ? 120.790 98.308 107.980 1.00 83.28 1456 PHE A O 1
ATOM 21721 N N . VAL A 1 1457 ? 118.767 98.568 108.936 1.00 71.14 1457 VAL A N 1
ATOM 21722 C CA . VAL A 1 1457 ? 119.300 99.131 110.171 1.00 68.71 1457 VAL A CA 1
ATOM 21723 C C . VAL A 1 1457 ? 118.513 98.591 111.358 1.00 68.38 1457 VAL A C 1
ATOM 21724 O O . VAL A 1 1457 ? 117.402 99.052 111.642 1.00 67.89 1457 VAL A O 1
ATOM 21728 N N . LYS A 1 1458 ? 119.083 97.616 112.060 1.00 58.35 1458 LYS A N 1
ATOM 21729 C CA . LYS A 1 1458 ? 118.451 97.098 113.265 1.00 54.47 1458 LYS A CA 1
ATOM 21730 C C . LYS A 1 1458 ? 118.560 98.117 114.393 1.00 55.07 1458 LYS A C 1
ATOM 21731 O O . LYS A 1 1458 ? 119.592 98.771 114.564 1.00 55.49 1458 LYS A O 1
ATOM 21735 N N . ASN A 1 1459 ? 117.487 98.242 115.173 1.00 52.16 1459 ASN A N 1
ATOM 21736 C CA . ASN A 1 1459 ? 117.403 99.241 116.236 1.00 50.39 1459 ASN A CA 1
ATOM 21737 C C . ASN A 1 1459 ? 117.575 100.649 115.662 1.00 49.75 1459 ASN A C 1
ATOM 21738 O O . ASN A 1 1459 ? 118.527 101.370 115.969 1.00 50.36 1459 ASN A O 1
ATOM 21749 N N . GLN A 1 1460 ? 116.630 101.024 114.804 1.00 59.38 1460 GLN A N 1
ATOM 21750 C CA . GLN A 1 1460 ? 116.675 102.333 114.170 1.00 62.70 1460 GLN A CA 1
ATOM 21751 C C . GLN A 1 1460 ? 116.530 103.434 115.214 1.00 62.11 1460 GLN A C 1
ATOM 21752 O O . GLN A 1 1460 ? 115.942 103.239 116.280 1.00 59.14 1460 GLN A O 1
ATOM 21756 N N . TRP A 1 1461 ? 117.082 104.603 114.897 1.00 46.59 1461 TRP A N 1
ATOM 21757 C CA . TRP A 1 1461 ? 117.085 105.739 115.809 1.00 43.34 1461 TRP A CA 1
ATOM 21758 C C . TRP A 1 1461 ? 116.674 106.997 115.062 1.00 46.92 1461 TRP A C 1
ATOM 21759 O O . TRP A 1 1461 ? 117.248 107.320 114.017 1.00 48.65 1461 TRP A O 1
ATOM 21780 N N . THR A 1 1462 ? 115.689 107.706 115.607 1.00 55.45 1462 THR A N 1
ATOM 21781 C CA . THR A 1 1462 ? 115.179 108.930 115.004 1.00 58.83 1462 THR A CA 1
ATOM 21782 C C . THR A 1 1462 ? 115.902 110.122 115.620 1.00 59.74 1462 THR A C 1
ATOM 21783 O O . THR A 1 1462 ? 115.840 110.326 116.836 1.00 61.43 1462 THR A O 1
ATOM 21794 N N . GLY A 1 1463 ? 116.579 110.904 114.781 1.00 55.97 1463 GLY A N 1
ATOM 21795 C CA . GLY A 1 1463 ? 117.371 112.025 115.250 1.00 51.50 1463 GLY A CA 1
ATOM 21796 C C . GLY A 1 1463 ? 116.664 112.871 116.288 1.00 54.76 1463 GLY A C 1
ATOM 21797 O O . GLY A 1 1463 ? 117.078 112.915 117.449 1.00 53.87 1463 GLY A O 1
ATOM 21801 N N . GLU A 1 1464 ? 115.586 113.544 115.881 1.00 56.24 1464 GLU A N 1
ATOM 21802 C CA . GLU A 1 1464 ? 114.790 114.332 116.814 1.00 58.38 1464 GLU A CA 1
ATOM 21803 C C . GLU A 1 1464 ? 113.297 114.098 116.615 1.00 61.38 1464 GLU A C 1
ATOM 21804 O O . GLU A 1 1464 ? 112.483 114.742 117.288 1.00 61.99 1464 GLU A O 1
ATOM 21808 N N . TYR A 1 1465 ? 112.921 113.205 115.699 1.00 60.77 1465 TYR A N 1
ATOM 21809 C CA . TYR A 1 1465 ? 111.523 112.880 115.446 1.00 61.38 1465 TYR A CA 1
ATOM 21810 C C . TYR A 1 1465 ? 110.821 113.990 114.675 1.00 65.99 1465 TYR A C 1
ATOM 21811 O O . TYR A 1 1465 ? 109.648 113.845 114.315 1.00 66.84 1465 TYR A O 1
ATOM 21815 N N . TYR A 1 1466 ? 111.514 115.101 114.416 1.00 59.69 1466 TYR A N 1
ATOM 21816 C CA . TYR A 1 1466 ? 110.921 116.172 113.628 1.00 60.46 1466 TYR A CA 1
ATOM 21817 C C . TYR A 1 1466 ? 111.344 116.063 112.169 1.00 59.54 1466 TYR A C 1
ATOM 21818 O O . TYR A 1 1466 ? 110.502 115.849 111.292 1.00 58.42 1466 TYR A O 1
ATOM 21836 N N . ILE A 1 1467 ? 112.641 116.205 111.895 1.00 62.63 1467 ILE A N 1
ATOM 21837 C CA . ILE A 1 1467 ? 113.191 115.972 110.561 1.00 65.83 1467 ILE A CA 1
ATOM 21838 C C . ILE A 1 1467 ? 112.689 117.002 109.553 1.00 72.27 1467 ILE A C 1
ATOM 21839 O O . ILE A 1 1467 ? 113.479 117.600 108.814 1.00 68.07 1467 ILE A O 1
ATOM 21843 N N . SER A 1 1468 ? 111.378 117.214 109.516 1.00 84.45 1468 SER A N 1
ATOM 21844 C CA . SER A 1 1468 ? 110.709 117.958 108.458 1.00 79.21 1468 SER A CA 1
ATOM 21845 C C . SER A 1 1468 ? 109.397 118.480 109.041 1.00 79.53 1468 SER A C 1
ATOM 21846 O O . SER A 1 1468 ? 109.250 118.572 110.266 1.00 79.29 1468 SER A O 1
ATOM 21854 N N . GLY A 1 1469 ? 108.450 118.835 108.176 1.00 73.38 1469 GLY A N 1
ATOM 21855 C CA . GLY A 1 1469 ? 107.195 119.398 108.634 1.00 71.69 1469 GLY A CA 1
ATOM 21856 C C . GLY A 1 1469 ? 106.576 120.372 107.655 1.00 71.26 1469 GLY A C 1
ATOM 21857 O O . GLY A 1 1469 ? 105.444 120.824 107.854 1.00 70.97 1469 GLY A O 1
ATOM 21861 N N . SER A 1 1470 ? 107.306 120.705 106.591 1.00 61.07 1470 SER A N 1
ATOM 21862 C CA . SER A 1 1470 ? 106.754 121.486 105.486 1.00 58.57 1470 SER A CA 1
ATOM 21863 C C . SER A 1 1470 ? 106.141 120.517 104.478 1.00 60.26 1470 SER A C 1
ATOM 21864 O O . SER A 1 1470 ? 106.654 120.296 103.379 1.00 60.58 1470 SER A O 1
ATOM 21872 N N . LYS A 1 1471 ? 105.014 119.930 104.873 1.00 77.08 1471 LYS A N 1
ATOM 21873 C CA . LYS A 1 1471 ? 104.318 118.957 104.044 1.00 72.51 1471 LYS A CA 1
ATOM 21874 C C . LYS A 1 1471 ? 102.821 119.109 104.268 1.00 71.40 1471 LYS A C 1
ATOM 21875 O O . LYS A 1 1471 ? 102.376 119.771 105.209 1.00 73.79 1471 LYS A O 1
ATOM 21879 N N . ASP A 1 1472 ? 102.043 118.490 103.388 1.00 67.50 1472 ASP A N 1
ATOM 21880 C CA . ASP A 1 1472 ? 100.588 118.578 103.445 1.00 68.32 1472 ASP A CA 1
ATOM 21881 C C . ASP A 1 1472 ? 100.011 117.592 102.435 1.00 68.06 1472 ASP A C 1
ATOM 21882 O O . ASP A 1 1472 ? 100.743 116.850 101.773 1.00 62.72 1472 ASP A O 1
ATOM 21886 N N . SER A 1 1473 ? 98.682 117.591 102.327 1.00 52.40 1473 SER A N 1
ATOM 21887 C CA . SER A 1 1473 ? 97.971 116.827 101.303 1.00 51.98 1473 SER A CA 1
ATOM 21888 C C . SER A 1 1473 ? 98.259 115.328 101.430 1.00 54.25 1473 SER A C 1
ATOM 21889 O O . SER A 1 1473 ? 98.849 114.700 100.549 1.00 52.08 1473 SER A O 1
ATOM 21897 N N . LEU A 1 1474 ? 97.822 114.761 102.555 1.00 67.14 1474 LEU A N 1
ATOM 21898 C CA . LEU A 1 1474 ? 98.032 113.351 102.856 1.00 64.29 1474 LEU A CA 1
ATOM 21899 C C . LEU A 1 1474 ? 96.759 112.520 102.740 1.00 68.65 1474 LEU A C 1
ATOM 21900 O O . LEU A 1 1474 ? 96.742 111.368 103.186 1.00 70.11 1474 LEU A O 1
ATOM 21904 N N . LEU A 1 1475 ? 95.694 113.068 102.153 1.00 58.97 1475 LEU A N 1
ATOM 21905 C CA . LEU A 1 1475 ? 94.448 112.324 102.004 1.00 61.65 1475 LEU A CA 1
ATOM 21906 C C . LEU A 1 1475 ? 93.903 111.919 103.369 1.00 64.78 1475 LEU A C 1
ATOM 21907 O O . LEU A 1 1475 ? 93.200 112.702 104.016 1.00 60.98 1475 LEU A O 1
ATOM 21911 N N . ILE A 1 1476 ? 94.215 110.705 103.815 1.00 75.46 1476 ILE A N 1
ATOM 21912 C CA . ILE A 1 1476 ? 93.822 110.250 105.147 1.00 73.47 1476 ILE A CA 1
ATOM 21913 C C . ILE A 1 1476 ? 94.485 111.188 106.147 1.00 74.57 1476 ILE A C 1
ATOM 21914 O O . ILE A 1 1476 ? 95.530 111.776 105.831 1.00 70.87 1476 ILE A O 1
ATOM 21918 N N . PRO A 1 1477 ? 93.925 111.373 107.350 1.00 77.78 1477 PRO A N 1
ATOM 21919 C CA . PRO A 1 1477 ? 94.390 112.477 108.201 1.00 76.56 1477 PRO A CA 1
ATOM 21920 C C . PRO A 1 1477 ? 95.897 112.481 108.401 1.00 75.01 1477 PRO A C 1
ATOM 21921 O O . PRO A 1 1477 ? 96.456 111.639 109.110 1.00 67.86 1477 PRO A O 1
ATOM 21932 N N . VAL A 1 1478 ? 96.554 113.444 107.760 1.00 79.68 1478 VAL A N 1
ATOM 21933 C CA . VAL A 1 1478 ? 97.962 113.742 107.985 1.00 76.96 1478 VAL A CA 1
ATOM 21934 C C . VAL A 1 1478 ? 98.256 115.062 107.289 1.00 77.24 1478 VAL A C 1
ATOM 21935 O O . VAL A 1 1478 ? 97.794 115.293 106.166 1.00 78.58 1478 VAL A O 1
ATOM 21939 N N . ALA A 1 1479 ? 99.019 115.940 107.939 1.00 65.85 1479 ALA A N 1
ATOM 21940 C CA . ALA A 1 1479 ? 99.412 117.203 107.322 1.00 68.19 1479 ALA A CA 1
ATOM 21941 C C . ALA A 1 1479 ? 100.922 117.336 107.201 1.00 69.32 1479 ALA A C 1
ATOM 21942 O O . ALA A 1 1479 ? 101.431 117.537 106.095 1.00 63.53 1479 ALA A O 1
ATOM 21949 N N . LYS A 1 1480 ? 101.658 117.201 108.295 1.00 81.39 1480 LYS A N 1
ATOM 21950 C CA . LYS A 1 1480 ? 103.073 117.526 108.297 1.00 79.33 1480 LYS A CA 1
ATOM 21951 C C . LYS A 1 1480 ? 103.915 116.317 107.900 1.00 78.90 1480 LYS A C 1
ATOM 21952 O O . LYS A 1 1480 ? 103.425 115.195 107.763 1.00 76.29 1480 LYS A O 1
ATOM 21956 N N . SER A 1 1481 ? 105.206 116.575 107.692 1.00 82.16 1481 SER A N 1
ATOM 21957 C CA . SER A 1 1481 ? 106.208 115.536 107.510 1.00 81.01 1481 SER A CA 1
ATOM 21958 C C . SER A 1 1481 ? 106.990 115.274 108.792 1.00 80.03 1481 SER A C 1
ATOM 21959 O O . SER A 1 1481 ? 108.045 114.632 108.752 1.00 81.22 1481 SER A O 1
ATOM 21967 N N . VAL A 1 1482 ? 106.488 115.759 109.927 1.00 67.15 1482 VAL A N 1
ATOM 21968 C CA . VAL A 1 1482 ? 107.162 115.619 111.212 1.00 64.76 1482 VAL A CA 1
ATOM 21969 C C . VAL A 1 1482 ? 107.095 114.161 111.645 1.00 63.95 1482 VAL A C 1
ATOM 21970 O O . VAL A 1 1482 ? 106.041 113.677 112.072 1.00 63.96 1482 VAL A O 1
ATOM 21983 N N . ALA A 1 1483 ? 108.217 113.456 111.542 1.00 68.46 1483 ALA A N 1
ATOM 21984 C CA . ALA A 1 1483 ? 108.270 112.040 111.890 1.00 71.56 1483 ALA A CA 1
ATOM 21985 C C . ALA A 1 1483 ? 107.794 111.809 113.320 1.00 75.00 1483 ALA A C 1
ATOM 21986 O O . ALA A 1 1483 ? 108.298 110.929 114.017 1.00 75.14 1483 ALA A O 1
#

InterPro domains:
  IPR001826 RHS protein, conserved region [PF03527] (1289-1321)
  IPR006530 YD repeat [TIGR01643] (521-557)
  IPR006530 YD repeat [TIGR01643] (651-690)
  IPR006530 YD repeat [TIGR01643] (693-732)
  IPR006530 YD repeat [TIGR01643] (735-775)
  IPR006530 YD repeat [TIGR01643] (802-842)
  IPR022385 Rhs repeat-associated core [TIGR03696] (1316-1395)
  IPR031325 RHS repeat [PF05593] (521-557)
  IPR045351 Domain of unknown function DUF6531 [PF20148] (333-404)
  IPR050708 Type VI secretion system VgrG/RHS [PTHR32305] (842-1403)
  IPR056823 Teneurin-like, YD-shell [PF25023] (644-779)
  IPR056823 Teneurin-like, YD-shell [PF25023] (1066-1192)

Foldseek 3Di:
DALFAKDKFFPQADDFCQQLLLLLLQLQQLCCLFVVDGLVFLQVVFFDKKFPAAQLLSQLSSLLSCVLFVPDDDLSNQQSLQLNLLSLLQIHCVPLVCNQLSVLVSSLLVLLLNQPRDVVGAQDPLSVQQNQLQVQLRPNDGNLVSLVVCLVCVQVSLVRSLVVSLSRLVRQLDRGDPDRDSNHMDRGSSVHSVVSNPDPSVFDNDHLDDTPSHNCRNVSSVVSNVCSSVSSNCLSPCVDPNHSVVSSVRVNVNCVVVVCVSGTHMGMHRFGTQAPWAAPDPDVQQQPCHAGLRQQWDKDWDWFFAQQLQQDTFIKIATLLPQVQCLPLAFGRIATFQAWKWAADPQAIWTQDRNGIIDDDHNCQQPAKDDDALFGKIWHHDPVSWIWIGQDAQKIWIWDQQPPNGMTGGAKMARPPQRWMKGWDFDADPSDTQTAWIWRRHPSDTWIWGFDHDPSSHGQFICIDPDPQTQKGFDADPSRGTAWIQGNQRFIKGFDDDSQNRTQWIADSQRWIKGWDWPDSDSSTHTAWIATPVQFQTWGWDADSGFSKIWIQTSLGFTKIFHADSNSFTAKIAGSSGFMWGFHARHRLFTAWIQGSLRQIKGWDADPVRDTAWIQGSLRQIWGFDADPVRATAWIQTSVRQIKGFDADPVSATAWIQGSVRQIKGFDADPVRATAWIQGSVRQIKGWDADSSRHTAWIAASVGQIKGWDADSSGHTQWIAGSVGWIKGWDAACHDQGHPFTAWIQGSVRFIKGWDAGVVQHTAWIQFSVRQIWGWDADSNGATAWIQGSVRQIWGFDADSHRFTAWIQASLRQIWGWDADSSGFTAWIQALQRWIWGWDADSSRATAWIDTPFWIKGFDADSNQHTQKIKIAGPPPGDIWMKGFDADSLRFTQWIFTDFWIKGFDADSQQETAKIWIWGRDPPDFIFIFMKGWDADSLRATAWIQTRLGWMKGFDADGNRQGQFIAINNHTAKGFDADSLSHGQWMAGLLQKMKGWDADSQGFTQKIWIDGPDDDPPDDFDTWMWGFDADSNRQGAWIATPPFGIWGWDADSNRFTAWIDTPVDTDGFDAASNGFTWQVVDPPTDSHDSSLQGQDHDQWGFDADSQQFTQWIDGVPWIKGFDADSLRATQWIAIPNWIWGWDATLQLHIQWIDTPQKIKGWPDDQLETFKIWIDHPPFTKMKGWDADPPFLQTFKIWIDGHGRDGGRVCPRDDTDWIKGFDADLQRFGAFIATSNRHTAKGFDADQQWQTPDMHGNDPPPPRRDAQGGFRQWGQDPRRRWTDQRNFTADSRRQWTSGFASQAFQQHSSRTHQDSGSVFWGNRRSHHIDGRSCPRTNLVQDCQVGNNDDRSSDPDSRDRDDSSRDPDDCAQPDLRDDDPGDRGHPHDHHSGDDNNQASWFRAQSPSPGDGGPRD

Sequence (1414 aa):
QPAVELAVFNLNSVTDVADLQMIASQVQLYLQVCGNTTLEQIKSKANITTVANIFALTGSVLDLMLYATDKKTGDAAVQRGALLAANLIGLFSEPNNEAHARMALRPMFGLMAECLYRENGKIKETDIKRLGLHLNAMIAGDLENFLKETQAKLSSLLISATTLGVTILQSMATPAAEKRDPKLKFTNWAVPLIDLLGKPSQANLTPKIQPNITSRLQQEATQAIAALSQTLQQQANAGQKYTLAWLLQETLKAIQALENTKGDTLEFVSLQADALNAPPCEGADSQSGSISYSIGAERVQHADFYLPKIGFSFIRQYNSQMDEFDQSMVGARWMMPFSNMIQQNAQGYLFIDSKGRKHQLPVSIIFETYEVPYEGWIIKPLKNGELILDFGGEWRSHFQSFDGGKNYYLVKKMNETSQEEILLEYLLLDHIAYLKVINFKLKQAEYELKFAFNEQVKIIAVFLDDKAEPLARYEYDTQGNLIKAIDQNGHTRTYEYNQFHQLTRYTDRTGRGQNIRYESTEAKAKAIEEWADDGSFHTKLKWHPRLRQVAVYDAYDVPTYYYFDLDGFTYRTRLADGRESWYSRDGKKRITRQIDFDGRETQQEYNDQDQLVKIVQPNGGIIRFAYNKQGNLVEIKDPEGSIWKREYDENRNVSKEINPLGHITQYKYNNDNQLVEVIDAKGGVKKIQYNELGQMISYTDCSGKSSTWEYDEDGALTAEQTANNKVVQYFYSTKGRDKGQLQSIIYPDGLKEYFEHDEEGRLLKHTDTKGLVTEYKYNQVGLLEQRIDANRHSVAYQWDKQGRIQKLINQNQAEYLFGYNPYGYLIREQAFDGEEKHYSYNENGRLFQIRRPNILTQFDYYADGQIASKSFTHLHTGQKQTEQFDYNLNSQLSRASNEVSQIDLYRNALGQLVREHQHYKIPELKPLTAVLHYEYDELGNLIKTIRPDGHTLNHLVYGSGHIYAIGLNNQEVVSFQRDDLHRETTRLLANGLMQTKQYNDVGLLSSQFIQPEQETQDYLQYQAHRKYHYDKNYLLSQVEDSRLGKLNYQYDPIGRLIAAQSLHKTESFNFDPAGNLIDSESVLSPAQIKNNLIKSYKGKHYQYDVQGNVTEIIQAGKNLKLTWDNQNRLIRSDNNGLVTEYGYDVFGRRLYKKTAKELTLFGWDGDLMIWESFKSAQTNYTKHYIYEPDSFVPLLQAGYKDFIQLIETPERTALEQFTFYHCDQVGTPQTMTNIRGECVWEILQDTWGAVSQIKALNQDNPFEQNNLRFQGQYYDRETELHYNRYRYYEPHSARYVSKNPIGLEGGMNTSSYVSDPNQWINPKGLNSFNYGEMFGIPASAQSGLAYQGQRNYECYAETGELCKIKVPPLFDYVACSGGGLGIGVGFVKNQWTGEYYISGSKDSLLIPVAKSVA

Organism: Acinetobacter baumannii (strain AB307-0294) (NCBI:txid557600)

Solvent-accessible surface area: 55449 Å² total; per-residue (Å²): 139,26,51,17,18,2,0,0,3,6,42,90,4,43,77,57,30,2,12,5,0,1,2,0,12,1,1,37,52,6,7,80,52,14,30,127,36,28,0,94,101,10,101,81,78,2,121,30,87,0,3,3,0,1,19,0,0,0,7,0,0,2,18,0,9,10,43,15,30,49,79,105,124,51,85,23,32,25,8,29,1,0,9,1,0,1,3,0,0,2,0,5,14,107,44,55,110,54,3,58,9,4,2,0,2,1,0,1,1,0,1,0,1,16,16,8,8,33,136,140,20,117,10,12,77,5,8,33,85,11,1,23,35,2,3,74,25,71,55,67,52,72,22,33,101,8,0,109,100,6,64,91,65,6,68,52,4,4,84,9,0,13,68,9,0,47,50,0,0,93,1,27,13,70,117,112,26,94,120,42,47,20,134,72,78,21,114,10,0,0,46,3,0,38,66,0,42,64,76,130,15,104,14,93,41,86,22,52,24,135,18,56,82,74,63,49,25,39,68,13,3,78,63,4,36,76,43,0,54,140,31,0,100,93,6,39,61,42,68,49,103,22,0,1,4,29,0,0,47,35,0,14,126,17,6,76,72,58,117,170,96,88,11,20,32,5,0,2,4,11,0,0,0,51,10,67,22,1,0,26,8,71,36,88,33,3,35,6,105,22,0,1,11,2,25,0,0,0,17,10,75,19,34,2,5,51,4,39,48,4,2,18,36,0,58,0,19,1,11,1,12,1,54,63,14,32,155,14,18,0,0,0,10,0,2,13,16,12,21,15,24,5,31,89,59,114,126,2,3,24,1,0,5,22,101,8,26,49,23,39,1,60,79,45,2,46,164,103,78,68,103,9,84,57,21,50,1,49,5,72,29,74,221,101,43,17,4,9,5,33,27,56,51,87,28,35,5,25,1,60,32,56,44,80,17,113,52,13,31,1,26,62,8,38,9,114,84,40,137,20,18,9,41,8,84,43,87,86,80,129,135,82,11,39,7,57,18,0,15,4,96,13,141,71,20,109,23,62,0,60,6,33,52,46,167,108,39,18,0,56,5,0,51,10,37,142,104,97,106,17,20,0,86,6,75,35,48,155,68,10,0,0,57,52,1,20,5,56,47,41,14,50,10,47,5,77,32,41,125,96,31,2,0,25,57,32,8,30,65,30,44,61,5,39,12,0,94,26,98,46,70,103,20,98,1,33,0,57,42,5,48,8,48,47,22,8,76,55,19,48,8,93,33,26,85,55,4,9,3,0,3,12,55,26,19,100,94,22,24,27,12,24,0,4,6,14,33,1,2,2,5,1,11,12,28,19,36,30,29,15,10,11,25,11,2,13,37,110,1,33,1,29,14,30,4,44,46,33,18,96,26,26,46,6,57,30,46,137,120,78,33,27,28,44,4,23,44,34,34,41,0,64,6,107,26,41,59,42,202,112,32,12,33,37,52,1,74,6,20,82,34,11,63,14,89,14,81,48,52,176,75,129,22,31,30,56,11,35,23,35,76,43,39,70,32,68,16,95,57,47,157,93,68,46,9,48,29,8,33,22,32,86,47,17,47,28,96,6,99,47,34,164,35,18,40,35,50,10,22,28,19,28,32,52,66,48,27,48,36,105,56,42,123,71,14,33,15,46,12,17,58,20,20,31,108,49,52,1,69,5,87,56,4,108,162,52,124,14,74,46,40,9,74,4,1,30,14,35,51,47,34,73,32,93,11,81,6,2,34,59,30,52,38,37,62,35,22,24,15,96,44,43,40,16,40,44,90,44,35,104,30,10,52,21,63,49,73,15,8,24,35,138,59,28,8,28,16,80,37,6,86,46,11,54,9,80,51,10,28,1,34,0,109,11,69,13,44,10,20,45,31,114,97,13,64,7,59,62,4,43,10,22,35,37,10,68,32,74,9,50,54,45,62,22,23,28,11,63,27,5,101,27,46,20,7,26,10,56,2,67,45,77,83,22,26,50,14,17,24,3,14,12,33,29,68,131,100,44,82,118,26,35,1,73,2,60,52,33,79,47,54,21,5,32,100,0,10,17,100,25,1,40,2,6,8,80,44,41,38,26,4,10,2,37,75,0,38,7,30,1,80,5,70,132,21,115,55,18,5,0,26,0,67,7,82,33,12,79,50,28,34,52,52,57,6,48,9,18,14,27,0,16,12,28,25,84,20,70,25,45,18,47,10,86,2,0,8,3,24,141,77,92,0,0,28,11,114,60,34,60,50,28,31,16,37,18,12,51,4,45,7,29,0,43,9,42,36,105,36,45,67,4,0,2,10,30,9,15,69,11,88,12,79,130,147,53,185,122,54,147,16,25,133,14,48,16,68,7,76,44,37,124,31,28,23,1,36,42,0,47,11,57,70,32,31,114,14,46,30,79,30,15,53,65,11,19,0,57,10,8,50,34,165,83,81,93,34,77,13,75,32,1,19,11,16,13,10,20,7,58,115,24,150,161,20,84,77,50,12,106,40,6,14,7,138,36,8,89,52,29,96,8,93,44,37,82,3,2,3,0,42,24,4,61,55,108,76,39,44,0,95,7,56,29,21,2,32,28,23,0,41,83,1,37,29,94,62,107,62,1,67,4,4,12,1,0,0,1,2,2,6,13,10,23,14,66,168,64,3,13,0,4,0,15,25,24,56,42,14,4,0,6,0,27,72,18,106,174,50,43,27,0,5,1,0,0,18,25,25,152,19,40,4,3,0,0,1,0,0,0,96,49,25,7,107,24,111,108,36,166,146,114,38,75,24,102,44,35,0,0,2,12,17,20,12,4,1,2,2,28,0,0,0,21,87,101,0,31,32,2,5,40,6,35,45,29,22,10,0,28,51,39,76,72,117,22,112,59,116,134,34,10,5,5,68,4,40,12,5,9,3,28,4,11,32,0,161,25,1,95,2,1,5,0,7,16,5,4,0,8,7,51,2,10,14,0,0,2,31,10,34,3,19,3,43,21,24,24,12,16,2,40,4,10,44,1,5,14,2,78,11,4,4,43,0,11,50,38,99,45,27,5,32,109,50,4,9,34,67,72,31,47,7,34,35,80,64,86,67,68,85,64,27,85,66,38,32,61,39,64,57,81,11,16,110,18,61,79,32,132,77,57,66,53,70,34,92,68,48,42,12,33,60,3,12,33,60,48,30,55,80,30,67,19,12,7,41,55,39,1,41,34,28,50,43,64,69,66,38,6,17,38,5,67

Nearest PDB structures (foldseek):
  8uxt-assembly1_A  TM=1.001E+00  e=0.000E+00  Acinetobacter baumannii AB307-0294
  8uy4-assembly1_A  TM=9.989E-01  e=0.000E+00  Acinetobacter baumannii AB307-0294
  8qja-assembly2_B  TM=9.215E-01  e=6.283E-84  Advenella mimigardefordensis DPN7
  7q97-assembly1_B  TM=8.814E-01  e=1.172E-69  Pseudomonas protegens Pf-5
  8qjd-assembly1_A  TM=8.524E-01  e=4.062E-67  Salmonella bongori N268-08

Secondary structure (DSSP, 8-state):
--SS--EEEEGGG--S-HHHHHHHHHHHHHHHHHT---HHHHHTT-EEEEEE-HHHHHHHHHHHHHHHHS---THHHHHHHHHHHHHHHTTB-SSGGGHHHHHHHHHHHHHHHHHHHSTT----HHHHHHHHHHHHHHT---HHHHHHHHHHTHHHHHHHHHHHHHHHHHHHSS------EEEEEEEESHHHHHHHHHS---S----SS---SS--THHHHHHHHHHHHHHHHGGG-SSSTTSHHHHHHHHHHHHHHHT------EEEESS-PPPSS--S--STTTB---BBTTT--BEEEEEEEEETTTTEEEEEEEETT-GGGTT-TTSTTEE-TT--EEEE-SSSEEEE-TTS-EEEE-GGGGTS-EE-TTT--EEEE-TTS-EEEE-SSSEEEEEEESSTTSEEEEEEEEETTT--EEEEEEEEETTEEEEEEEEEE-SS-EEEEEEEE-TT--EEEEEETT-SS-SEEEEE-TTS-EEEEE-TTS-EEEEEE-TTS-EEEEE-TTS-EEEEEES-SSTTPPEEEEEETTSTT-EEEEE-SSSSEEEEE-TT--EEEEEE-TTS-EEEEE-TTS-EEEEEE-TT--EEEEE-TT--EEEEEE-TTS-EEEEE-TTS-EEEEEE-TTS-EEEEE-TTS-EEEEEE-TTS-EEEEE-TT--EEEEEE-TTS-EEEEE-TTS-EEEEEE-TTS-EEEEE-TTS-EEEEEE-TT--EEEEE-TTS-EEEEEE--SSTTTTSEEEEE-TTS-EEEEEE-TTS-EEEEE-TT--EEEEEE-TTS-EEEEE-TTS-EEEEEE-TTS-EEEEE-TT--EEEEEE-TTS-EEEEE-TT--EEEEEE-TTSSEEEEE-SSEEEEEEE-TTS-EEEEEEEETTT--EEEEEEEE-TTS-EEEEE-SSEEEEEEE-TT--EEEEEEEE--TTS--EEEEEEEEE-TTS-EEEEE-TTS-EEEEEEETTTEEEEEEESSSEEEEEEE-TT--EEEEEETTSEEEEEEE-TTS-EEEEEEEESS--SSS----EEEEEEE-TT--EEEEEETTTEEEEEEE-TT--EEEEE-SS-EEE--B-TTS-B--TTSTTS-SS-TTS--SEETTEEEEE-TTS-EEEEEETTEEEEEEE-TTS-EEEEEETTEEEEEEE-TTS-EEEEEETTEEEEEEEETTEEEEEEEE-SS--EEEEEEE-TTSS-EEEEEEESS----EEP--PPPP-EEEEEEE-TTS-EEEEE-TTS-EEEEEEE-TTS-EEEEEESSTT-GGG---B-STT-EE-TTTS-EEETTEEEETTTTEESS--TTGGGG-SSTTB--S-TTTB--SSSS---BSTTTT-GGGG-S-SSS-----TT-TTS----SSSS----TTTT--BTTTTB---S---SS---SSS-S-------SSS------